Protein 9FMS (pdb70)

Solvent-accessible surface area: 52598 Å² total; per-residue (Å²): 222,48,16,65,69,18,8,140,7,3,16,171,35,0,20,52,2,0,6,31,17,65,94,87,168,73,180,124,168,59,61,72,18,114,30,84,13,72,6,62,24,66,3,20,2,0,0,0,17,0,22,12,0,2,79,38,13,4,85,36,139,77,204,100,72,30,160,82,49,47,78,5,1,73,34,3,23,98,8,3,48,35,0,5,56,4,1,9,5,57,78,1,0,5,0,0,0,38,3,6,2,1,6,6,11,4,32,47,20,3,20,125,39,6,61,41,10,59,82,40,83,115,94,40,121,54,68,97,156,147,87,140,127,113,125,154,70,65,40,36,4,10,6,4,11,15,1,58,4,6,67,79,1,8,43,0,2,48,10,11,0,2,62,34,6,21,70,24,76,18,2,125,90,5,0,0,3,2,8,8,6,56,18,19,0,14,0,14,13,22,2,6,46,6,3,13,11,7,12,21,8,34,39,13,70,31,25,3,9,2,0,2,0,0,77,62,25,14,2,3,0,1,0,0,4,7,3,6,11,11,3,6,0,0,5,25,8,14,9,25,51,50,103,147,225,216,133,55,100,129,36,54,4,1,6,0,9,0,33,4,0,20,42,7,0,50,4,8,0,109,9,94,76,27,100,41,84,43,28,37,17,46,0,0,2,0,2,0,5,0,0,9,9,2,6,30,57,13,10,33,86,2,36,0,1,57,60,42,17,65,0,0,40,39,0,5,50,1,0,51,85,5,0,47,169,17,176,71,11,0,3,48,18,3,72,23,57,14,70,7,0,25,52,3,1,92,83,0,8,92,91,0,22,80,21,4,104,72,56,64,89,112,110,54,150,145,126,117,90,190,145,90,68,171,65,28,111,43,37,15,16,119,122,0,83,19,80,68,117,47,35,58,111,56,6,0,49,29,26,44,161,33,94,99,171,84,12,90,136,31,22,118,59,0,5,96,18,2,0,38,0,6,12,0,3,6,33,2,5,8,40,10,9,16,7,26,59,36,49,12,59,53,51,15,2,0,0,1,62,3,1,81,56,5,42,149,39,81,49,173,52,136,134,25,100,12,17,54,9,4,0,4,0,0,2,2,0,10,33,66,1,5,106,9,3,20,171,46,0,89,47,13,5,74,95,119,132,13,118,0,72,72,6,11,40,155,81,4,21,12,0,20,30,47,116,59,193,52,195,85,2,51,8,36,11,57,64,4,77,34,107,90,0,22,98,8,0,116,63,27,44,97,131,8,63,114,78,56,111,54,102,12,120,108,8,131,51,22,7,0,1,1,7,109,12,71,3,43,108,95,2,17,125,120,0,32,75,49,162,99,169,68,98,118,66,85,6,115,3,56,8,139,129,18,7,1,3,0,22,0,34,54,10,98,98,63,17,124,52,142,31,130,28,95,22,60,7,156,38,79,47,96,60,23,112,3,4,76,70,1,0,26,0,8,2,144,54,36,91,69,77,38,152,30,16,3,15,33,19,19,12,31,19,64,10,83,105,40,19,71,63,172,27,60,67,38,24,73,133,132,150,199,275,100,97,16,15,94,44,2,135,150,18,121,11,53,34,9,64,120,60,165,58,11,12,123,60,42,95,10,0,2,90,1,50,77,104,74,56,161,122,128,134,152,108,52,14,83,71,101,144,32,87,78,110,243,37,42,76,22,92,9,98,4,122,86,91,24,107,30,49,15,0,51,85,6,126,25,39,17,46,2,0,18,29,109,103,41,107,24,55,58,78,53,47,89,29,3,48,34,6,8,2,21,26,44,34,8,80,62,150,27,62,0,30,56,24,44,167,106,45,98,38,46,49,140,120,14,172,42,33,15,18,2,95,0,0,0,42,2,0,22,37,16,3,151,152,141,57,57,82,21,83,8,45,3,1,7,39,20,36,4,6,45,39,11,0,1,6,8,72,24,58,54,86,177,8,93,41,28,61,3,9,2,3,4,10,13,9,2,1,5,17,30,39,43,96,82,125,176,76,171,98,129,77,91,86,25,59,79,0,1,7,56,6,1,53,23,7,0,8,5,49,78,22,13,34,111,4,74,31,127,58,28,93,121,13,70,157,122,94,5,43,34,1,61,17,3,7,0,0,0,47,8,0,0,30,111,0,38,4,0,1,1,1,79,8,19,0,1,13,68,23,40,46,133,89,167,69,3,13,127,17,1,0,13,1,50,68,12,90,47,4,73,86,118,58,24,2,71,124,11,1,133,100,0,15,85,2,3,2,32,0,12,2,1,17,3,42,86,0,1,6,0,1,8,39,115,155,41,35,3,68,2,1,15,33,3,44,11,151,60,0,5,70,30,0,52,113,53,13,91,156,17,1,54,15,2,16,38,1,3,49,0,5,1,18,2,6,46,79,14,48,110,36,135,17,138,76,70,85,68,29,102,88,148,36,41,11,9,26,5,67,13,83,117,96,67,17,49,12,81,44,21,96,95,138,90,161,95,11,48,69,4,69,64,91,139,50,6,4,26,36,157,2,53,172,25,5,36,138,194

GO terms:
  GO:0005634 nucleus (C, IDA)
  GO:0005829 cytosol (C, IDA)
  GO:0030234 enzyme regulator activity (F, IDA)
  GO:0034353 mRNA 5'-diphosphatase activity (F, IDA)
  GO:0031087 deadenylation-independent decapping of nuclear-transcribed mRNA (P, IDA)
  GO:1990174 phosphodiesterase decapping endonuclease activity (F, IDA)
  GO:0000448 cleavage in ITS2 between 5.8S rRNA and LSU-rRNA of tricistronic rRNA transcript (SSU-rRNA, 5.8S rRNA, LSU-rRNA) (P, IDA)
  GO:0000956 nuclear-transcribed mRNA catabolic process (P, IMP)
  GO:0030846 termination of RNA polymerase II transcription, poly(A)-coupled (P, IMP)
  GO:0110155 NAD-cap decapping (P, IMP)
  GO:0071035 nuclear polyadenylation-dependent rRNA catabolic process (P, IMP)
  GO:1990174 phosphodiesterase decapping endonuclease activity (F, IMP)
  GO:0000463 maturation of LSU-rRNA from tricistronic rRNA transcript (SSU-rRNA, 5.8S rRNA, LSU-rRNA) (P, IMP)
  GO:0000466 maturation of 5.8S rRNA from tricistronic rRNA transcript (SSU-rRNA, 5.8S rRNA, LSU-rRNA) (P, IMP)
  GO:0005634 nucleus (C, IPI)
  GO:0005515 protein binding (F, IPI)
  GO:1904595 positive regulation of termination of RNA polymerase II transcription (P, IDA)

Organism: Saccharomyces cerevisiae (strain ATCC 204508 / S288c) (NCBI:txid559292)

Radius of gyration: 35.89 Å; Cα contacts (8 Å, |Δi|>4): 1862; chains: 3; bounding box: 62×68×124 Å

Foldseek 3Di:
DAFPVVVVLCCFQPVQLKFWFDADPPPPDDQPLPDAAPQFDAAQEEEEQLVQQLVCQQPPPDPDGDQDLLVSLVSSLVVVVVVCNRHSHQFEYEYAAAAFFFPLQLVLLQQVQLLVLVVQVVVVVVCVVVPVPPVGRDRPLQRAALFPSLVQNLQSVVQSVCVCLQPRPSCQQYKYWYHGRLAHDRSLLVVLVQLLLQVQFPQADLFRAYEYEHDDPLVLLLQLLSLNLQYKYKAFDSNVVNVVCDDPVPGIIMIRRNNQVLVLCVLQQDAPDAPDDDDSLLSSLLLSLQLPQQDHSRADHAPLSPDSSVSSVVLSVLCSVLRSVDPDRQDFLLAGQLVSVLSSLQVVLVCRQVSLLVVVVVVVVVVVVVVPDFFDEDAQVVQQSSNDPPSQQVVCCSQPVDDSVCSVVVLVVQLVLSVLVSSQVSCCSRPNGQESHDGRQDQDHHHSNSRDDCSPPDHHGHHDDRAFRVLSSLSRHALSPCVSDDPVCNCLCDPPVHQRVLQHDSGFYWYDYPPPPDPDTGTPGHDDPSVSSCVRVVVCVVVDDPVSVVSGDRCQFTKMKHFVHLCVVVCCVDAAVHPDPDFPDKDFDHCNRRRRTWIWTADPVDDHQQDWADHPHDPDDDRSSVSVGMDMTGTGRDDRPDRRGSDSDPQDARFDRDDDPCSSVCSNVVDDHDPSSPVSNPRRGHGTGDDRDRDDQDPPDDVSVVVVVVVD/DPDDDDDDDDPPD/DDFWDKDFLQDFFDFQDKFDKFFLFWWWAALVRDIGTNDPLFAWEFADDQVNLVDFQFLLPQVVQEAASLLVDPFNFACANVLVNQLVSCVVVVDHDPAAEEEALVVLLLSLCLSPDDCVRSVWFKKKWKALLHIYIITDDPPPCVDDVVVSSLVSSQQLVLQLGIGSDDPVPDDPVSNVCSSVDHGYPDTFMWTWMWMGIDPGTYIHIYTFRHFYPDDDPPGGSQARTEAEDGEEADDDPVSVVVVLVVLLSVLSSCVRRRRFKYKYFYADPRGTGNDIDMDTSVCSLVVCCVSPVVSSVVSRRSSRHSNVVRVCVVVSDDDSPRQSPDAMWMKMWTDDDSMIIMDTDDPVDPVPCDVRPHDNHDHPVSSVSRNVD

Sequence (1102 aa):
MGVPSFFRWLSRKYPKIISPVLEEQPQVILPLDYSASNPNGELDNLYLDMNGIVHPCSHPENKPPPETEDEMLLAVFEYTNRVLNMARPRKVLVMAVDGVAPRAKMNQQRARRFRSARDAQIENEAREEIMVRNKKTWDSNAITPGTPFMDKLAAALRYWTAFKLATDPGWKNLQVIISDATVPGEGEHKIMNFIRSQRADPEYNPNTTHCIYGLDADLIFLGLATHEPHFKILREDVFAQDNRKKQNSEQPFLWLHINVLREYLSAELWVPGLPFTFDLERAIDDWVFMCFFCGNDFLPHLPCLDVRENSIDILLDIWKVVLPKLKTYMTCDGVLNLPSVETLLQHLGSREGDIFKTRHIQEARKKEAFEGPKNGVFDTDEFVKLFEPGYHERYYTAKFHVTPQDIEQLRKDMVKCYIEGVAWVLMYYYQGCASWNWFYPYHYAPLATDFHGFSHLEIKFEEGTPFLPYEQLMSVLPAASGHALPKIFRSLMSEPDSEIIDFYPEEFPIDMNGKKMSWQGIALLPFIDQDRLLTAVRAQYPLLSDAERARNIRGEPVLLISNKNANYERFSKKLYSKENNNNNVVVKFQHFKSGLSGIVSKDVEGFELNGKIVCPIQGGSLPNLSTTLILKMSYRLIPLPSRNKSIILNGFIPSEPVLTAYDLDSIMYKYNRWNFGNDLKQNIVPVGPKGITQYKPRTGGYRAFFYFAELSDNIIPTYEVGDGDMGVSANLFVKQRGSTTALKQPKEIGFYSRTKDEEYLISDDTNLNYYYLPDAELDRKLDLSSGFQKFKDYYKDFEDRCSLRGLLETIESSERHKGKKINADIITFRGIARKLISCAFDSPSFNTVDLRIVSFNGQLFIKEVPEAVNGRNINQDLNVFTGYKFETLATLSNPLQYTPREVIEKRTKRIVSHGDEYISVVRTGVGNCKLILGAEVDCIFDFKENGRDNLKHYAELKCTQQVANISDTHKFERKLFRTWLQCFLVGIPRIIYGFKDDHYVLKTVEEFSTEEVPVLLKNNNPQVGSACLEAIKWYGLLTEWLLKMIPRDEDPHSQIRAFKLVFENNHLRLSEIEESDEEYSGLIDGEHILSNGFKEWRKSLK

Nearest PDB structures (foldseek):
  9fms-assembly1_B  TM=1.001E+00  e=0.000E+00  Saccharomyces cerevisiae
  8q6v-assembly1_B  TM=9.921E-01  e=0.000E+00  Saccharomyces cerevisiae
  8k5p-assembly1_M  TM=9.626E-01  e=5.461E-98  Saccharomyces cerevisiae S288C
  8jch-assembly1_M  TM=9.577E-01  e=5.580E-97  Saccharomyces cerevisiae S288C
  9exs-assembly1_B  TM=9.492E-01  e=3.333E-67  Thermochaetoides thermophila

InterPro domains:
  IPR013961 RAI1-like [PF08652] (19-363)
  IPR039039 RAI1-like family [PTHR12395] (17-382)

B-factor: mean 81.64, std 23.79, range [4.94, 100.0]

Secondary structure (DSSP, 8-state):
---EEEEETT---S--EEEEEEEEEEEEE-TTS-EEET--TT-EEE---GGGGTS--BTTTTGGG-EEGGGG-SSTT--HHHHHHHHHHHHTTTS----SEEEEHHHHHHHHGGGTS-HHHHT---EEEEESSSEEEEEPP------THHHHHHHHHHHHHHHHTEESS-GGGS-HHHHHGGGTSPPEES--EEEEEEEEETTEEEEEEEE--EESS---TTS--GGGEEEEE------SHHHHHHHHHHHHHHHHHHHTTT--EEEEEEE-STTBEEEEEEEETTHHHHHHHHH-HHHHTHHHHHHHHHHHHHHHHHHT-------TTSPP-EEEEEEETTEEEEEE--TTSTTHHHHHHSTTTS-HHHHHHHHT-/----HHHHHHHHH-GGGEEE-----------GGGSPPSSSS-EEEEEEETHHHHHHHHS-SSSPPPSSHHHHHHHHHHHHHHHHHHH-EEEEEEEE---PPPHHHHHHHHHHHHHHHHHHHHHHHHHHHH--TT-PPP-GGGSSTTSTTHHHHHHHHHHHHHHHHHH-GGGTT-EEEEE-TTSSS-HHHHHHHHHHHHTTSTT--TT--EEEE-S-TTHHHHHHHTT-SSEEEEEE-TTHHHHT---GGG--EEEEEHHHHHHHHHHHT--TT-SSPP-HHHHHHHHHHHHHHTS-SSSPPPTT--SHHHHHHHHHHHHHHHGGGSSS-SEETTEE-HHHHHHHHHHHHHHHHHHHHHHHHHHHHHHHHH---SSSEE-SGGGT-TTSTTHHHHHHHHHH---TTSHHHHHHHHHHHHHHHHHHHHHHHHH--S-SS-----SSPPPGGG--S-TT-------PPPPPHHHHHHTT--GGGGGGS-HHHHHHHH-TT-TTGGG--S---EE--TT--SS--EE-PPPP-HHHHHHHHHTTGGGS-HHHHTTSS----EEEEESS-TTHHHHHHHHTS-SSSS----EEE-TTTTS--EEEEE-SS---TT-----SSSS------GGGT-EEEEEEPPPPSS---SSPPTT---------HHHHHHHHTT-----HHHHGGG-----S--SS-SS---SSSHHHHHHHHHH-/-----EEE-----

Structure (mmCIF, N/CA/C/O backbone):
data_9FMS
#
_entry.id   9FMS
#
loop_
_entity.id
_entity.type
_entity.pdbx_description
1 polymer "5'-3' exoribonuclease 2"
2 polymer 'Regulator of Ty1 transposition protein 103'
3 polymer 'Decapping nuclease RAI1'
4 non-polymer 'MAGNESIUM ION'
#
loop_
_atom_site.group_PDB
_atom_site.id
_atom_site.type_symbol
_atom_site.label_atom_id
_atom_site.label_alt_id
_atom_site.label_comp_id
_atom_site.label_asym_id
_atom_site.label_entity_id
_atom_site.label_seq_id
_atom_site.pdbx_PDB_ins_code
_atom_site.Cartn_x
_atom_site.Cartn_y
_atom_site.Cartn_z
_atom_site.occupancy
_atom_site.B_iso_or_equiv
_atom_site.auth_seq_id
_atom_site.auth_comp_id
_atom_site.auth_asym_id
_atom_site.auth_atom_id
_atom_site.pdbx_PDB_model_num
ATOM 1 N N . MET A 1 1 ? 204.061 183.250 225.129 1.00 50.00 1 MET B N 1
ATOM 2 C CA . MET A 1 1 ? 202.972 182.416 224.573 1.00 50.00 1 MET B CA 1
ATOM 3 C C . MET A 1 1 ? 203.451 181.656 223.344 1.00 50.00 1 MET B C 1
ATOM 4 O O . MET A 1 1 ? 204.317 182.135 222.613 1.00 50.00 1 MET B O 1
ATOM 20 N N . GLY A 1 2 ? 202.893 180.467 223.104 1.00 50.00 2 GLY B N 1
ATOM 21 C CA . GLY A 1 2 ? 203.139 179.666 221.899 1.00 50.00 2 GLY B CA 1
ATOM 22 C C . GLY A 1 2 ? 202.332 180.109 220.671 1.00 50.00 2 GLY B C 1
ATOM 23 O O . GLY A 1 2 ? 201.513 181.026 220.738 1.00 50.00 2 GLY B O 1
ATOM 27 N N . VAL A 1 3 ? 202.536 179.430 219.541 1.00 50.00 3 VAL B N 1
ATOM 28 C CA . VAL A 1 3 ? 201.786 179.644 218.289 1.00 50.00 3 VAL B CA 1
ATOM 29 C C . VAL A 1 3 ? 200.295 179.316 218.498 1.00 50.00 3 VAL B C 1
ATOM 30 O O . VAL A 1 3 ? 200.002 178.281 219.100 1.00 50.00 3 VAL B O 1
ATOM 43 N N . PRO A 1 4 ? 199.337 180.132 218.018 1.00 4.94 4 PRO B N 1
ATOM 44 C CA . PRO A 1 4 ? 197.914 179.801 218.078 1.00 4.94 4 PRO B CA 1
ATOM 45 C C . PRO A 1 4 ? 197.608 178.447 217.436 1.00 4.94 4 PRO B C 1
ATOM 46 O O . PRO A 1 4 ? 198.162 178.119 216.385 1.00 4.94 4 PRO B O 1
ATOM 57 N N . SER A 1 5 ? 196.702 177.658 218.005 1.00 100.00 5 SER B N 1
ATOM 58 C CA . SER A 1 5 ? 196.451 176.294 217.520 1.00 100.00 5 SER B CA 1
ATOM 59 C C . SER A 1 5 ? 195.959 176.263 216.067 1.00 100.00 5 SER B C 1
ATOM 60 O O . SER A 1 5 ? 196.307 175.357 215.317 1.00 100.00 5 SER B O 1
ATOM 68 N N . PHE A 1 6 ? 195.265 177.309 215.615 1.00 100.00 6 PHE B N 1
ATOM 69 C CA . PHE A 1 6 ? 194.870 177.463 214.218 1.00 100.00 6 PHE B CA 1
ATOM 70 C C . PHE A 1 6 ? 196.061 177.566 213.257 1.00 100.00 6 PHE B C 1
ATOM 71 O O . PHE A 1 6 ? 196.059 176.963 212.189 1.00 100.00 6 PHE B O 1
ATOM 88 N N . PHE A 1 7 ? 197.126 178.260 213.639 1.00 100.00 7 PHE B N 1
ATOM 89 C CA . PHE A 1 7 ? 198.326 178.341 212.820 1.00 100.00 7 PHE B CA 1
ATOM 90 C C . PHE A 1 7 ? 199.162 177.084 212.893 1.00 100.00 7 PHE B C 1
ATOM 91 O O . PHE A 1 7 ? 199.719 176.698 211.877 1.00 100.00 7 PHE B O 1
ATOM 108 N N . ARG A 1 8 ? 199.189 176.376 214.019 1.00 100.00 8 ARG B N 1
ATOM 109 C CA . ARG A 1 8 ? 199.753 175.018 214.053 1.00 100.00 8 ARG B CA 1
ATOM 110 C C . ARG A 1 8 ? 199.013 174.068 213.119 1.00 100.00 8 ARG B C 1
ATOM 111 O O . ARG A 1 8 ? 199.643 173.218 212.501 1.00 100.00 8 ARG B O 1
ATOM 132 N N . TRP A 1 9 ? 197.702 174.215 212.961 1.00 100.00 9 TRP B N 1
ATOM 133 C CA . TRP A 1 9 ? 196.934 173.430 211.998 1.00 100.00 9 TRP B CA 1
ATOM 134 C C . TRP A 1 9 ? 197.297 173.778 210.549 1.00 100.00 9 TRP B C 1
ATOM 135 O O . TRP A 1 9 ? 197.587 172.871 209.778 1.00 100.00 9 TRP B O 1
ATOM 156 N N . LEU A 1 10 ? 197.405 175.055 210.176 1.00 100.00 10 LEU B N 1
ATOM 157 C CA . LEU A 1 10 ? 197.865 175.424 208.831 1.00 100.00 10 LEU B CA 1
ATOM 158 C C . LEU A 1 10 ? 199.289 174.955 208.525 1.00 100.00 10 LEU B C 1
ATOM 159 O O . LEU A 1 10 ? 199.503 174.344 207.487 1.00 100.00 10 LEU B O 1
ATOM 175 N N . SER A 1 11 ? 200.275 175.195 209.388 1.00 100.00 11 SER B N 1
ATOM 176 C CA . SER A 1 11 ? 201.651 174.787 209.090 1.00 100.00 11 SER B CA 1
ATOM 177 C C . SER A 1 11 ? 201.808 173.268 209.042 1.00 100.00 11 SER B C 1
ATOM 178 O O . SER A 1 11 ? 202.639 172.763 208.292 1.00 100.00 11 SER B O 1
ATOM 186 N N . ARG A 1 12 ? 200.999 172.510 209.790 1.00 100.00 12 ARG B N 1
ATOM 187 C CA . ARG A 1 12 ? 200.982 171.047 209.711 1.00 100.00 12 ARG B CA 1
ATOM 188 C C . ARG A 1 12 ? 200.301 170.557 208.436 1.00 100.00 12 ARG B C 1
ATOM 189 O O . ARG A 1 12 ? 200.813 169.661 207.773 1.00 100.00 12 ARG B O 1
ATOM 210 N N . LYS A 1 13 ? 199.139 171.109 208.101 1.00 100.00 13 LYS B N 1
ATOM 211 C CA . LYS A 1 13 ? 198.255 170.562 207.064 1.00 100.00 13 LYS B CA 1
ATOM 212 C C . LYS A 1 13 ? 198.548 171.086 205.656 1.00 100.00 13 LYS B C 1
ATOM 213 O O . LYS A 1 13 ? 198.410 170.343 204.694 1.00 100.00 13 LYS B O 1
ATOM 232 N N . TYR A 1 14 ? 198.986 172.334 205.528 1.00 100.00 14 TYR B N 1
ATOM 233 C CA . TYR A 1 14 ? 199.148 173.047 204.260 1.00 100.00 14 TYR B CA 1
ATOM 234 C C . TYR A 1 14 ? 200.439 173.894 204.213 1.00 100.00 14 TYR B C 1
ATOM 235 O O . TYR A 1 14 ? 200.383 175.107 204.010 1.00 100.00 14 TYR B O 1
ATOM 253 N N . PRO A 1 15 ? 201.634 173.306 204.380 1.00 100.00 15 PRO B N 1
ATOM 254 C CA . PRO A 1 15 ? 202.844 174.070 204.655 1.00 100.00 15 PRO B CA 1
ATOM 255 C C . PRO A 1 15 ? 203.241 175.047 203.543 1.00 100.00 15 PRO B C 1
ATOM 256 O O . PRO A 1 15 ? 203.809 176.094 203.837 1.00 100.00 15 PRO B O 1
ATOM 267 N N . LYS A 1 16 ? 202.938 174.760 202.278 1.00 100.00 16 LYS B N 1
ATOM 268 C CA . LYS A 1 16 ? 203.354 175.592 201.139 1.00 100.00 16 LYS B CA 1
ATOM 269 C C . LYS A 1 16 ? 202.476 176.819 200.883 1.00 100.00 16 LYS B C 1
ATOM 270 O O . LYS A 1 16 ? 202.777 177.594 199.984 1.00 100.00 16 LYS B O 1
ATOM 289 N N . ILE A 1 17 ? 201.424 177.053 201.663 1.00 100.00 17 ILE B N 1
ATOM 290 C CA . ILE A 1 17 ? 200.642 178.300 201.594 1.00 100.00 17 ILE B CA 1
ATOM 291 C C . ILE A 1 17 ? 201.464 179.504 202.054 1.00 100.00 17 ILE B C 1
ATOM 292 O O . ILE A 1 17 ? 201.236 180.621 201.603 1.00 100.00 17 ILE B O 1
ATOM 308 N N . ILE A 1 18 ? 202.393 179.295 202.980 1.00 100.00 18 ILE B N 1
ATOM 309 C CA . ILE A 1 18 ? 202.994 180.350 203.790 1.00 100.00 18 ILE B CA 1
ATOM 310 C C . ILE A 1 18 ? 204.390 180.682 203.250 1.00 100.00 18 ILE B C 1
ATOM 311 O O . ILE A 1 18 ? 205.162 179.773 202.962 1.00 100.00 18 ILE B O 1
ATOM 327 N N . SER A 1 19 ? 204.749 181.958 203.121 1.00 100.00 19 SER B N 1
ATOM 328 C CA . SER A 1 19 ? 206.121 182.354 202.756 1.00 100.00 19 SER B CA 1
ATOM 329 C C . SER A 1 19 ? 206.516 183.695 203.362 1.00 100.00 19 SER B C 1
ATOM 330 O O . SER A 1 19 ? 205.636 184.476 203.707 1.00 100.00 19 SER B O 1
ATOM 338 N N . PRO A 1 20 ? 207.813 183.972 203.569 1.00 100.00 20 PRO B N 1
ATOM 339 C CA . PRO A 1 20 ? 208.257 185.171 204.253 1.00 100.00 20 PRO B CA 1
ATOM 340 C C . PRO A 1 20 ? 208.029 186.414 203.428 1.00 100.00 20 PRO B C 1
ATOM 341 O O . PRO A 1 20 ? 208.107 186.369 202.206 1.00 100.00 20 PRO B O 1
ATOM 352 N N . VAL A 1 21 ? 207.840 187.549 204.088 1.00 50.00 21 VAL B N 1
ATOM 353 C CA . VAL A 1 21 ? 207.916 188.859 203.439 1.00 50.00 21 VAL B CA 1
ATOM 354 C C . VAL A 1 21 ? 209.381 189.248 203.287 1.00 50.00 21 VAL B C 1
ATOM 355 O O . VAL A 1 21 ? 210.188 188.998 204.179 1.00 50.00 21 VAL B O 1
ATOM 368 N N . LEU A 1 22 ? 209.739 189.859 202.162 1.00 50.00 22 LEU B N 1
ATOM 369 C CA . LEU A 1 22 ? 211.076 190.365 201.876 1.00 50.00 22 LEU B CA 1
ATOM 370 C C . LEU A 1 22 ? 211.074 191.886 201.996 1.00 50.00 22 LEU B C 1
ATOM 371 O O . LEU A 1 22 ? 210.172 192.543 201.482 1.00 50.00 22 LEU B O 1
ATOM 387 N N . GLU A 1 23 ? 212.083 192.454 202.642 1.00 50.00 23 GLU B N 1
ATOM 388 C CA . GLU A 1 23 ? 212.216 193.902 202.858 1.00 50.00 23 GLU B CA 1
ATOM 389 C C . GLU A 1 23 ? 213.596 194.392 202.409 1.00 50.00 23 GLU B C 1
ATOM 390 O O . GLU A 1 23 ? 214.566 193.639 202.430 1.00 50.00 23 GLU B O 1
ATOM 402 N N . GLU A 1 24 ? 213.697 195.649 201.975 1.00 50.00 24 GLU B N 1
ATOM 403 C CA . GLU A 1 24 ? 214.921 196.159 201.341 1.00 50.00 24 GLU B CA 1
ATOM 404 C C . GLU A 1 24 ? 215.931 196.817 202.297 1.00 50.00 24 GLU B C 1
ATOM 405 O O . GLU A 1 24 ? 217.114 196.860 201.968 1.00 50.00 24 GLU B O 1
ATOM 417 N N . GLN A 1 25 ? 215.500 197.301 203.471 1.00 50.00 25 GLN B N 1
ATOM 418 C CA . GLN A 1 25 ? 216.353 197.817 204.559 1.00 50.00 25 GLN B CA 1
ATOM 419 C C . GLN A 1 25 ? 217.484 198.769 204.081 1.00 50.00 25 GLN B C 1
ATOM 420 O O . GLN A 1 25 ? 218.663 198.408 204.088 1.00 50.00 25 GLN B O 1
ATOM 434 N N . PRO A 1 26 ? 217.145 199.984 203.612 1.00 50.00 26 PRO B N 1
ATOM 435 C CA . PRO A 1 26 ? 217.990 200.767 202.700 1.00 50.00 26 PRO B CA 1
ATOM 436 C C . PRO A 1 26 ? 219.177 201.507 203.338 1.00 50.00 26 PRO B C 1
ATOM 437 O O . PRO A 1 26 ? 220.067 201.967 202.623 1.00 50.00 26 PRO B O 1
ATOM 448 N N . GLN A 1 27 ? 219.215 201.645 204.666 1.00 50.00 27 GLN B N 1
ATOM 449 C CA . GLN A 1 27 ? 220.172 202.503 205.387 1.00 50.00 27 GLN B CA 1
ATOM 450 C C . GLN A 1 27 ? 221.630 201.979 205.379 1.00 50.00 27 GLN B C 1
ATOM 451 O O . GLN A 1 27 ? 222.542 202.633 205.888 1.00 50.00 27 GLN B O 1
ATOM 465 N N . VAL A 1 32 ? 219.384 207.620 204.029 1.00 50.00 32 VAL B N 1
ATOM 466 C CA . VAL A 1 32 ? 218.423 208.030 202.986 1.00 50.00 32 VAL B CA 1
ATOM 467 C C . VAL A 1 32 ? 216.971 207.783 203.399 1.00 50.00 32 VAL B C 1
ATOM 468 O O . VAL A 1 32 ? 216.630 206.727 203.929 1.00 50.00 32 VAL B O 1
ATOM 481 N N . ILE A 1 33 ? 216.086 208.747 203.120 1.00 50.00 33 ILE B N 1
ATOM 482 C CA . ILE A 1 33 ? 214.636 208.594 203.283 1.00 50.00 33 ILE B CA 1
ATOM 483 C C . ILE A 1 33 ? 214.088 207.955 202.007 1.00 50.00 33 ILE B C 1
ATOM 484 O O . ILE A 1 33 ? 214.077 208.601 200.964 1.00 50.00 33 ILE B O 1
ATOM 500 N N . LEU A 1 34 ? 213.647 206.698 202.095 1.00 50.00 34 LEU B N 1
ATOM 501 C CA . LEU A 1 34 ? 213.267 205.835 200.970 1.00 50.00 34 LEU B CA 1
ATOM 502 C C . LEU A 1 34 ? 212.200 206.462 200.058 1.00 50.00 34 LEU B C 1
ATOM 503 O O . LEU A 1 34 ? 211.024 206.482 200.432 1.00 50.00 34 LEU B O 1
ATOM 519 N N . PRO A 1 35 ? 212.548 206.910 198.842 1.00 50.00 35 PRO B N 1
ATOM 520 C CA . PRO A 1 35 ? 211.556 207.375 197.876 1.00 50.00 35 PRO B CA 1
ATOM 521 C C . PRO A 1 35 ? 210.767 206.223 197.232 1.00 50.00 35 PRO B C 1
ATOM 522 O O . PRO A 1 35 ? 209.674 206.427 196.707 1.00 50.00 35 PRO B O 1
ATOM 533 N N . LEU A 1 36 ? 211.325 205.010 197.197 1.00 50.00 36 LEU B N 1
ATOM 534 C CA . LEU A 1 36 ? 211.014 204.043 196.148 1.00 50.00 36 LEU B CA 1
ATOM 535 C C . LEU A 1 36 ? 209.769 203.166 196.358 1.00 50.00 36 LEU B C 1
ATOM 536 O O . LEU A 1 36 ? 209.837 201.954 196.184 1.00 50.00 36 LEU B O 1
ATOM 552 N N . ASP A 1 37 ? 208.593 203.752 196.569 1.00 50.00 37 ASP B N 1
ATOM 553 C CA . ASP A 1 37 ? 207.333 203.050 196.290 1.00 50.00 37 ASP B CA 1
ATOM 554 C C . ASP A 1 37 ? 207.317 202.624 194.814 1.00 50.00 37 ASP B C 1
ATOM 555 O O . ASP A 1 37 ? 206.764 201.593 194.459 1.00 50.00 37 ASP B O 1
ATOM 564 N N . TYR A 1 38 ? 208.005 203.358 193.936 1.00 50.00 38 TYR B N 1
ATOM 565 C CA . TYR A 1 38 ? 208.029 203.124 192.493 1.00 50.00 38 TYR B CA 1
ATOM 566 C C . TYR A 1 38 ? 209.019 202.065 191.986 1.00 50.00 38 TYR B C 1
ATOM 567 O O . TYR A 1 38 ? 209.009 201.755 190.801 1.00 50.00 38 TYR B O 1
ATOM 585 N N . SER A 1 39 ? 209.857 201.464 192.828 1.00 50.00 39 SER B N 1
ATOM 586 C CA . SER A 1 39 ? 210.728 200.351 192.416 1.00 50.00 39 SER B CA 1
ATOM 587 C C . SER A 1 39 ? 210.015 198.997 192.438 1.00 50.00 39 SER B C 1
ATOM 588 O O . SER A 1 39 ? 209.003 198.827 193.108 1.00 50.00 39 SER B O 1
ATOM 596 N N . ALA A 1 40 ? 210.538 198.007 191.718 1.00 50.00 40 ALA B N 1
ATOM 597 C CA . ALA A 1 40 ? 209.949 196.669 191.636 1.00 50.00 40 ALA B CA 1
ATOM 598 C C . ALA A 1 40 ? 209.835 195.985 193.008 1.00 50.00 40 ALA B C 1
ATOM 599 O O . ALA A 1 40 ? 210.810 195.941 193.754 1.00 50.00 40 ALA B O 1
ATOM 606 N N . SER A 1 41 ? 208.669 195.429 193.346 1.00 50.00 41 SER B N 1
ATOM 607 C CA . SER A 1 41 ? 208.436 194.814 194.655 1.00 50.00 41 SER B CA 1
ATOM 608 C C . SER A 1 41 ? 209.328 193.607 194.860 1.00 50.00 41 SER B C 1
ATOM 609 O O . SER A 1 41 ? 209.240 192.646 194.105 1.00 50.00 41 SER B O 1
ATOM 617 N N . ASN A 1 42 ? 210.162 193.603 195.894 1.00 50.00 42 ASN B N 1
ATOM 618 C CA . ASN A 1 42 ? 210.938 192.417 196.202 1.00 50.00 42 ASN B CA 1
ATOM 619 C C . ASN A 1 42 ? 210.043 191.203 196.529 1.00 50.00 42 ASN B C 1
ATOM 620 O O . ASN A 1 42 ? 210.226 190.168 195.888 1.00 50.00 42 ASN B O 1
ATOM 631 N N . PRO A 1 43 ? 209.054 191.279 197.460 1.00 50.00 43 PRO B N 1
ATOM 632 C CA . PRO A 1 43 ? 208.203 190.140 197.761 1.00 50.00 43 PRO B CA 1
ATOM 633 C C . PRO A 1 43 ? 207.339 189.900 196.536 1.00 50.00 43 PRO B C 1
ATOM 634 O O . PRO A 1 43 ? 206.615 190.792 196.123 1.00 50.00 43 PRO B O 1
ATOM 645 N N . ASN A 1 44 ? 207.502 188.729 195.929 1.00 50.00 44 ASN B N 1
ATOM 646 C CA . ASN A 1 44 ? 207.295 188.527 194.501 1.00 50.00 44 ASN B CA 1
ATOM 647 C C . ASN A 1 44 ? 206.050 189.220 193.936 1.00 50.00 44 ASN B C 1
ATOM 648 O O . ASN A 1 44 ? 204.958 189.148 194.494 1.00 50.00 44 ASN B O 1
ATOM 659 N N . GLY A 1 45 ? 206.233 189.820 192.767 1.00 50.00 45 GLY B N 1
ATOM 660 C CA . GLY A 1 45 ? 205.177 190.412 191.968 1.00 50.00 45 GLY B CA 1
ATOM 661 C C . GLY A 1 45 ? 204.582 191.670 192.569 1.00 50.00 45 GLY B C 1
ATOM 662 O O . GLY A 1 45 ? 204.776 191.996 193.730 1.00 50.00 45 GLY B O 1
ATOM 666 N N . GLU A 1 46 ? 203.861 192.410 191.744 1.00 50.00 46 GLU B N 1
ATOM 667 C CA . GLU A 1 46 ? 203.202 193.644 192.131 1.00 50.00 46 GLU B CA 1
ATOM 668 C C . GLU A 1 46 ? 201.784 193.382 192.646 1.00 50.00 46 GLU B C 1
ATOM 669 O O . GLU A 1 46 ? 201.133 192.430 192.226 1.00 50.00 46 GLU B O 1
ATOM 681 N N . LEU A 1 47 ? 201.259 194.253 193.498 1.00 50.00 47 LEU B N 1
ATOM 682 C CA . LEU A 1 47 ? 199.853 194.257 193.865 1.00 50.00 47 LEU B CA 1
ATOM 683 C C . LEU A 1 47 ? 199.150 195.297 193.049 1.00 50.00 47 LEU B C 1
ATOM 684 O O . LEU A 1 47 ? 199.590 196.430 193.023 1.00 50.00 47 LEU B O 1
ATOM 700 N N . ASP A 1 48 ? 198.019 194.983 192.459 1.00 50.00 48 ASP B N 1
ATOM 701 C CA . ASP A 1 48 ? 197.136 196.036 192.007 1.00 50.00 48 ASP B CA 1
ATOM 702 C C . ASP A 1 48 ? 196.417 196.661 193.196 1.00 50.00 48 ASP B C 1
ATOM 703 O O . ASP A 1 48 ? 196.486 197.876 193.369 1.00 50.00 48 ASP B O 1
ATOM 712 N N . ASN A 1 49 ? 195.805 195.850 194.054 1.00 50.00 49 ASN B N 1
ATOM 713 C CA . ASN A 1 49 ? 194.909 196.316 195.107 1.00 50.00 49 ASN B CA 1
ATOM 714 C C . ASN A 1 49 ? 195.397 195.888 196.493 1.00 50.00 49 ASN B C 1
ATOM 715 O O . ASN A 1 49 ? 195.800 194.747 196.667 1.00 50.00 49 ASN B O 1
ATOM 726 N N . LEU A 1 50 ? 195.281 196.749 197.503 1.00 50.00 50 LEU B N 1
ATOM 727 C CA . LEU A 1 50 ? 195.444 196.394 198.914 1.00 50.00 50 LEU B CA 1
ATOM 728 C C . LEU A 1 50 ? 194.284 196.917 199.752 1.00 50.00 50 LEU B C 1
ATOM 729 O O . LEU A 1 50 ? 193.885 198.066 199.640 1.00 50.00 50 LEU B O 1
ATOM 745 N N . TYR A 1 51 ? 193.786 196.086 200.651 1.00 50.00 51 TYR B N 1
ATOM 746 C CA . TYR A 1 51 ? 192.714 196.417 201.567 1.00 50.00 51 TYR B CA 1
ATOM 747 C C . TYR A 1 51 ? 193.237 196.383 202.994 1.00 50.00 51 TYR B C 1
ATOM 748 O O . TYR A 1 51 ? 193.764 195.362 203.425 1.00 50.00 51 TYR B O 1
ATOM 766 N N . LEU A 1 52 ? 193.098 197.473 203.739 1.00 50.00 52 LEU B N 1
ATOM 767 C CA . LEU A 1 52 ? 193.507 197.536 205.129 1.00 50.00 52 LEU B CA 1
ATOM 768 C C . LEU A 1 52 ? 192.285 197.406 206.021 1.00 50.00 52 LEU B C 1
ATOM 769 O O . LEU A 1 52 ? 191.403 198.258 206.002 1.00 50.00 52 LEU B O 1
ATOM 785 N N . ASP A 1 53 ? 192.255 196.372 206.850 1.00 50.00 53 ASP B N 1
ATOM 786 C CA . ASP A 1 53 ? 191.291 196.245 207.936 1.00 50.00 53 ASP B CA 1
ATOM 787 C C . ASP A 1 53 ? 191.797 197.034 209.150 1.00 50.00 53 ASP B C 1
ATOM 788 O O . ASP A 1 53 ? 192.665 196.579 209.891 1.00 50.00 53 ASP B O 1
ATOM 797 N N . MET A 1 54 ? 191.339 198.263 209.322 1.00 50.00 54 MET B N 1
ATOM 798 C CA . MET A 1 54 ? 192.056 199.247 210.125 1.00 50.00 54 MET B CA 1
ATOM 799 C C . MET A 1 54 ? 192.082 198.932 211.617 1.00 50.00 54 MET B C 1
ATOM 800 O O . MET A 1 54 ? 193.068 199.199 212.298 1.00 50.00 54 MET B O 1
ATOM 814 N N . ASN A 1 55 ? 191.045 198.313 212.169 1.00 50.00 55 ASN B N 1
ATOM 815 C CA . ASN A 1 55 ? 191.052 197.919 213.574 1.00 50.00 55 ASN B CA 1
ATOM 816 C C . ASN A 1 55 ? 192.132 196.879 213.862 1.00 50.00 55 ASN B C 1
ATOM 817 O O . ASN A 1 55 ? 192.616 196.785 214.978 1.00 50.00 55 ASN B O 1
ATOM 828 N N . GLY A 1 56 ? 192.610 196.171 212.851 1.00 50.00 56 GLY B N 1
ATOM 829 C CA . GLY A 1 56 ? 193.746 195.274 212.959 1.00 50.00 56 GLY B CA 1
ATOM 830 C C . GLY A 1 56 ? 195.077 195.975 213.192 1.00 50.00 56 GLY B C 1
ATOM 831 O O . GLY A 1 56 ? 196.046 195.294 213.491 1.00 50.00 56 GLY B O 1
ATOM 835 N N . ILE A 1 57 ? 195.154 197.304 213.088 1.00 50.00 57 ILE B N 1
ATOM 836 C CA . ILE A 1 57 ? 196.361 198.081 213.402 1.00 50.00 57 ILE B CA 1
ATOM 837 C C . ILE A 1 57 ? 196.139 199.152 214.459 1.00 50.00 57 ILE B C 1
ATOM 838 O O . ILE A 1 57 ? 197.048 199.425 215.223 1.00 50.00 57 ILE B O 1
ATOM 854 N N . VAL A 1 58 ? 194.929 199.662 214.652 1.00 50.00 58 VAL B N 1
ATOM 855 C CA . VAL A 1 58 ? 194.633 200.532 215.795 1.00 50.00 58 VAL B CA 1
ATOM 856 C C . VAL A 1 58 ? 194.785 199.809 217.141 1.00 50.00 58 VAL B C 1
ATOM 857 O O . VAL A 1 58 ? 195.265 200.400 218.105 1.00 50.00 58 VAL B O 1
ATOM 870 N N . HIS A 1 59 ? 194.439 198.522 217.236 1.00 50.00 59 HIS B N 1
ATOM 871 C CA . HIS A 1 59 ? 194.585 197.748 218.471 1.00 50.00 59 HIS B CA 1
ATOM 872 C C . HIS A 1 59 ? 196.047 197.434 218.815 1.00 50.00 59 HIS B C 1
ATOM 873 O O . HIS A 1 59 ? 196.478 197.784 219.910 1.00 50.00 59 HIS B O 1
ATOM 887 N N . PRO A 1 60 ? 196.876 196.867 217.927 1.00 50.00 60 PRO B N 1
ATOM 888 C CA . PRO A 1 60 ? 198.303 196.695 218.188 1.00 50.00 60 PRO B CA 1
ATOM 889 C C . PRO A 1 60 ? 199.073 197.963 218.561 1.00 50.00 60 PRO B C 1
ATOM 890 O O . PRO A 1 60 ? 200.016 197.887 219.338 1.00 50.00 60 PRO B O 1
ATOM 901 N N . CYS A 1 61 ? 198.709 199.127 218.027 1.00 50.00 61 CYS B N 1
ATOM 902 C CA . CYS A 1 61 ? 199.392 200.384 218.341 1.00 50.00 61 CYS B CA 1
ATOM 903 C C . CYS A 1 61 ? 199.083 200.910 219.749 1.00 50.00 61 CYS B C 1
ATOM 904 O O . CYS A 1 61 ? 199.965 201.449 220.405 1.00 50.00 61 CYS B O 1
ATOM 912 N N . SER A 1 62 ? 197.830 200.807 220.201 1.00 50.00 62 SER B N 1
ATOM 913 C CA . SER A 1 62 ? 197.364 201.412 221.459 1.00 50.00 62 SER B CA 1
ATOM 914 C C . SER A 1 62 ? 197.465 200.497 222.685 1.00 50.00 62 SER B C 1
ATOM 915 O O . SER A 1 62 ? 197.508 200.996 223.806 1.00 50.00 62 SER B O 1
ATOM 923 N N . HIS A 1 63 ? 197.585 199.183 222.500 1.00 50.00 63 HIS B N 1
ATOM 924 C CA . HIS A 1 63 ? 197.829 198.193 223.562 1.00 50.00 63 HIS B CA 1
ATOM 925 C C . HIS A 1 63 ? 198.913 197.189 223.139 1.00 50.00 63 HIS B C 1
ATOM 926 O O . HIS A 1 63 ? 198.631 196.000 222.998 1.00 50.00 63 HIS B O 1
ATOM 940 N N . PRO A 1 64 ? 200.149 197.646 222.878 1.00 50.00 64 PRO B N 1
ATOM 941 C CA . PRO A 1 64 ? 201.218 196.807 222.350 1.00 50.00 64 PRO B CA 1
ATOM 942 C C . PRO A 1 64 ? 201.715 195.759 223.354 1.00 50.00 64 PRO B C 1
ATOM 943 O O . PRO A 1 64 ? 201.493 195.860 224.559 1.00 50.00 64 PRO B O 1
ATOM 954 N N . GLU A 1 65 ? 202.456 194.766 222.855 1.00 50.00 65 GLU B N 1
ATOM 955 C CA . GLU A 1 65 ? 203.222 193.830 223.692 1.00 50.00 65 GLU B CA 1
ATOM 956 C C . GLU A 1 65 ? 204.476 194.475 224.308 1.00 50.00 65 GLU B C 1
ATOM 957 O O . GLU A 1 65 ? 205.017 193.973 225.295 1.00 50.00 65 GLU B O 1
ATOM 969 N N . ASN A 1 66 ? 204.940 195.599 223.748 1.00 50.00 66 ASN B N 1
ATOM 970 C CA . ASN A 1 66 ? 206.007 196.414 224.335 1.00 50.00 66 ASN B CA 1
ATOM 971 C C . ASN A 1 66 ? 205.563 197.010 225.681 1.00 50.00 66 ASN B C 1
ATOM 972 O O . ASN A 1 66 ? 204.433 197.481 225.812 1.00 50.00 66 ASN B O 1
ATOM 983 N N . LYS A 1 67 ? 206.464 197.037 226.670 1.00 50.00 67 LYS B N 1
ATOM 984 C CA . LYS A 1 67 ? 206.170 197.522 228.029 1.00 50.00 67 LYS B CA 1
ATOM 985 C C . LYS A 1 67 ? 205.542 198.932 228.073 1.00 50.00 67 LYS B C 1
ATOM 986 O O . LYS A 1 67 ? 204.584 199.099 228.829 1.00 50.00 67 LYS B O 1
ATOM 1005 N N . PRO A 1 68 ? 205.995 199.935 227.296 1.00 13.75 68 PRO B N 1
ATOM 1006 C CA . PRO A 1 68 ? 205.295 201.211 227.190 1.00 13.75 68 PRO B CA 1
ATOM 1007 C C . PRO A 1 68 ? 204.166 201.184 226.138 1.00 13.75 68 PRO B C 1
ATOM 1008 O O . PRO A 1 68 ? 204.450 201.088 224.942 1.00 13.75 68 PRO B O 1
ATOM 1019 N N . PRO A 1 69 ? 202.892 201.367 226.520 1.00 94.26 69 PRO B N 1
ATOM 1020 C CA . PRO A 1 69 ? 201.874 201.866 225.604 1.00 94.26 69 PRO B CA 1
ATOM 1021 C C . PRO A 1 69 ? 202.076 203.373 225.331 1.00 94.26 69 PRO B C 1
ATOM 1022 O O . PRO A 1 69 ? 202.665 204.071 226.156 1.00 94.26 69 PRO B O 1
ATOM 1033 N N . PRO A 1 70 ? 201.568 203.915 224.212 1.00 100.00 70 PRO B N 1
ATOM 1034 C CA . PRO A 1 70 ? 201.594 205.349 223.928 1.00 100.00 70 PRO B CA 1
ATOM 1035 C C . PRO A 1 70 ? 200.774 206.134 224.955 1.00 100.00 70 PRO B C 1
ATOM 1036 O O . PRO A 1 70 ? 199.721 205.681 225.398 1.00 100.00 70 PRO B O 1
ATOM 1047 N N . GLU A 1 71 ? 201.257 207.302 225.366 1.00 100.00 71 GLU B N 1
ATOM 1048 C CA . GLU A 1 71 ? 200.754 208.003 226.557 1.00 100.00 71 GLU B CA 1
ATOM 1049 C C . GLU A 1 71 ? 199.666 209.046 226.284 1.00 100.00 71 GLU B C 1
ATOM 1050 O O . GLU A 1 71 ? 199.057 209.560 227.220 1.00 100.00 71 GLU B O 1
ATOM 1062 N N . THR A 1 72 ? 199.381 209.355 225.021 1.00 95.39 72 THR B N 1
ATOM 1063 C CA . THR A 1 72 ? 198.308 210.273 224.616 1.00 95.39 72 THR B CA 1
ATOM 1064 C C . THR A 1 72 ? 197.665 209.810 223.315 1.00 95.39 72 THR B C 1
ATOM 1065 O O . THR A 1 72 ? 198.285 209.118 222.509 1.00 95.39 72 THR B O 1
ATOM 1076 N N . GLU A 1 73 ? 196.426 210.228 223.066 1.00 100.00 73 GLU B N 1
ATOM 1077 C CA . GLU A 1 73 ? 195.732 209.912 221.813 1.00 100.00 73 GLU B CA 1
ATOM 1078 C C . GLU A 1 73 ? 196.436 210.497 220.581 1.00 100.00 73 GLU B C 1
ATOM 1079 O O . GLU A 1 73 ? 196.384 209.923 219.501 1.00 100.00 73 GLU B O 1
ATOM 1091 N N . ASP A 1 74 ? 197.157 211.597 220.735 1.00 100.00 74 ASP B N 1
ATOM 1092 C CA . ASP A 1 74 ? 198.017 212.146 219.694 1.00 100.00 74 ASP B CA 1
ATOM 1093 C C . ASP A 1 74 ? 199.189 211.207 219.362 1.00 100.00 74 ASP B C 1
ATOM 1094 O O . ASP A 1 74 ? 199.441 210.919 218.201 1.00 100.00 74 ASP B O 1
ATOM 1103 N N . GLU A 1 75 ? 199.860 210.642 220.358 1.00 100.00 75 GLU B N 1
ATOM 1104 C CA . GLU A 1 75 ? 200.938 209.672 220.150 1.00 100.00 75 GLU B CA 1
ATOM 1105 C C . GLU A 1 75 ? 200.437 208.330 219.590 1.00 100.00 75 GLU B C 1
ATOM 1106 O O . GLU A 1 75 ? 201.131 207.694 218.799 1.00 100.00 75 GLU B O 1
ATOM 1118 N N . MET A 1 76 ? 199.210 207.919 219.916 1.00 100.00 76 MET B N 1
ATOM 1119 C CA . MET A 1 76 ? 198.575 206.747 219.302 1.00 100.00 76 MET B CA 1
ATOM 1120 C C . MET A 1 76 ? 198.383 206.926 217.795 1.00 100.00 76 MET B C 1
ATOM 1121 O O . MET A 1 76 ? 198.734 206.042 217.020 1.00 100.00 76 MET B O 1
ATOM 1135 N N . LEU A 1 77 ? 197.872 208.067 217.350 1.00 100.00 77 LEU B N 1
ATOM 1136 C CA . LEU A 1 77 ? 197.718 208.336 215.929 1.00 100.00 77 LEU B CA 1
ATOM 1137 C C . LEU A 1 77 ? 199.073 208.380 215.230 1.00 100.00 77 LEU B C 1
ATOM 1138 O O . LEU A 1 77 ? 199.251 207.809 214.163 1.00 100.00 77 LEU B O 1
ATOM 1154 N N . LEU A 1 78 ? 200.073 208.976 215.859 1.00 100.00 78 LEU B N 1
ATOM 1155 C CA . LEU A 1 78 ? 201.422 208.997 215.317 1.00 100.00 78 LEU B CA 1
ATOM 1156 C C . LEU A 1 78 ? 202.001 207.594 215.139 1.00 100.00 78 LEU B C 1
ATOM 1157 O O . LEU A 1 78 ? 202.656 207.320 214.140 1.00 100.00 78 LEU B O 1
ATOM 1173 N N . ALA A 1 79 ? 201.739 206.673 216.058 1.00 100.00 79 ALA B N 1
ATOM 1174 C CA . ALA A 1 79 ? 202.143 205.274 215.933 1.00 100.00 79 ALA B CA 1
ATOM 1175 C C . ALA A 1 79 ? 201.392 204.530 214.810 1.00 100.00 79 ALA B C 1
ATOM 1176 O O . ALA A 1 79 ? 201.992 203.761 214.062 1.00 100.00 79 ALA B O 1
ATOM 1183 N N . VAL A 1 80 ? 200.101 204.797 214.620 1.00 100.00 80 VAL B N 1
ATOM 1184 C CA . VAL A 1 80 ? 199.318 204.235 213.515 1.00 100.00 80 VAL B CA 1
ATOM 1185 C C . VAL A 1 80 ? 199.864 204.674 212.159 1.00 100.00 80 VAL B C 1
ATOM 1186 O O . VAL A 1 80 ? 199.951 203.852 211.250 1.00 100.00 80 VAL B O 1
ATOM 1199 N N . PHE A 1 81 ? 200.285 205.930 211.997 1.00 100.00 81 PHE B N 1
ATOM 1200 C CA . PHE A 1 81 ? 200.952 206.370 210.774 1.00 100.00 81 PHE B CA 1
ATOM 1201 C C . PHE A 1 81 ? 202.246 205.610 210.531 1.00 100.00 81 PHE B C 1
ATOM 1202 O O . PHE A 1 81 ? 202.490 205.160 209.424 1.00 100.00 81 PHE B O 1
ATOM 1219 N N . GLU A 1 82 ? 203.081 205.428 211.541 1.00 100.00 82 GLU B N 1
ATOM 1220 C CA . GLU A 1 82 ? 204.323 204.675 211.385 1.00 100.00 82 GLU B CA 1
ATOM 1221 C C . GLU A 1 82 ? 204.054 203.236 210.940 1.00 100.00 82 GLU B C 1
ATOM 1222 O O . GLU A 1 82 ? 204.716 202.734 210.035 1.00 100.00 82 GLU B O 1
ATOM 1234 N N . TYR A 1 83 ? 203.034 202.592 211.490 1.00 100.00 83 TYR B N 1
ATOM 1235 C CA . TYR A 1 83 ? 202.741 201.207 211.162 1.00 100.00 83 TYR B CA 1
ATOM 1236 C C . TYR A 1 83 ? 202.142 201.061 209.767 1.00 100.00 83 TYR B C 1
ATOM 1237 O O . TYR A 1 83 ? 202.610 200.247 208.980 1.00 100.00 83 TYR B O 1
ATOM 1255 N N . THR A 1 84 ? 201.138 201.856 209.399 1.00 100.00 84 THR B N 1
ATOM 1256 C CA . THR A 1 84 ? 200.581 201.806 208.039 1.00 100.00 84 THR B CA 1
ATOM 1257 C C . THR A 1 84 ? 201.624 202.133 206.998 1.00 100.00 84 THR B C 1
ATOM 1258 O O . THR A 1 84 ? 201.678 201.467 205.977 1.00 100.00 84 THR B O 1
ATOM 1269 N N . ASN A 1 85 ? 202.513 203.080 207.247 1.00 100.00 85 ASN B N 1
ATOM 1270 C CA . ASN A 1 85 ? 203.610 203.356 206.341 1.00 100.00 85 ASN B CA 1
ATOM 1271 C C . ASN A 1 85 ? 204.507 202.126 206.140 1.00 100.00 85 ASN B C 1
ATOM 1272 O O . ASN A 1 85 ? 204.799 201.782 205.003 1.00 100.00 85 ASN B O 1
ATOM 1283 N N . ARG A 1 86 ? 204.855 201.374 207.190 1.00 100.00 86 ARG B N 1
ATOM 1284 C CA . ARG A 1 86 ? 205.577 200.104 207.029 1.00 100.00 86 ARG B CA 1
ATOM 1285 C C . ARG A 1 86 ? 204.783 199.072 206.248 1.00 100.00 86 ARG B C 1
ATOM 1286 O O . ARG A 1 86 ? 205.367 198.394 205.416 1.00 100.00 86 ARG B O 1
ATOM 1307 N N . VAL A 1 87 ? 203.472 198.958 206.449 1.00 100.00 87 VAL B N 1
ATOM 1308 C CA . VAL A 1 87 ? 202.636 198.011 205.699 1.00 100.00 87 VAL B CA 1
ATOM 1309 C C . VAL A 1 87 ? 202.662 198.305 204.211 1.00 100.00 87 VAL B C 1
ATOM 1310 O O . VAL A 1 87 ? 202.875 197.393 203.422 1.00 100.00 87 VAL B O 1
ATOM 1323 N N . LEU A 1 88 ? 202.531 199.559 203.786 1.00 100.00 88 LEU B N 1
ATOM 1324 C CA . LEU A 1 88 ? 202.569 199.862 202.361 1.00 100.00 88 LEU B CA 1
ATOM 1325 C C . LEU A 1 88 ? 203.939 199.656 201.730 1.00 100.00 88 LEU B C 1
ATOM 1326 O O . LEU A 1 88 ? 204.005 199.254 200.582 1.00 100.00 88 LEU B O 1
ATOM 1342 N N . ASN A 1 89 ? 205.041 199.833 202.443 1.00 100.00 89 ASN B N 1
ATOM 1343 C CA . ASN A 1 89 ? 206.349 199.527 201.877 1.00 100.00 89 ASN B CA 1
ATOM 1344 C C . ASN A 1 89 ? 206.552 198.044 201.609 1.00 100.00 89 ASN B C 1
ATOM 1345 O O . ASN A 1 89 ? 207.350 197.720 200.738 1.00 100.00 89 ASN B O 1
ATOM 1356 N N . MET A 1 90 ? 205.871 197.138 202.303 1.00 100.00 90 MET B N 1
ATOM 1357 C CA . MET A 1 90 ? 205.882 195.707 201.981 1.00 100.00 90 MET B CA 1
ATOM 1358 C C . MET A 1 90 ? 204.917 195.362 200.849 1.00 100.00 90 MET B C 1
ATOM 1359 O O . MET A 1 90 ? 205.253 194.600 199.955 1.00 100.00 90 MET B O 1
ATOM 1373 N N . ALA A 1 91 ? 203.703 195.896 200.889 1.00 100.00 91 ALA B N 1
ATOM 1374 C CA . ALA A 1 91 ? 202.637 195.521 199.984 1.00 100.00 91 ALA B CA 1
ATOM 1375 C C . ALA A 1 91 ? 202.575 196.304 198.671 1.00 100.00 91 ALA B C 1
ATOM 1376 O O . ALA A 1 91 ? 202.098 195.747 197.700 1.00 100.00 91 ALA B O 1
ATOM 1383 N N . ARG A 1 92 ? 202.990 197.569 198.604 1.00 100.00 92 ARG B N 1
ATOM 1384 C CA . ARG A 1 92 ? 203.050 198.418 197.402 1.00 100.00 92 ARG B CA 1
ATOM 1385 C C . ARG A 1 92 ? 201.907 198.221 196.407 1.00 100.00 92 ARG B C 1
ATOM 1386 O O . ARG A 1 92 ? 202.149 197.758 195.302 1.00 100.00 92 ARG B O 1
ATOM 1407 N N . PRO A 1 93 ? 200.657 198.567 196.727 1.00 100.00 93 PRO B N 1
ATOM 1408 C CA . PRO A 1 93 ? 199.595 198.577 195.745 1.00 100.00 93 PRO B CA 1
ATOM 1409 C C . PRO A 1 93 ? 199.904 199.569 194.634 1.00 100.00 93 PRO B C 1
ATOM 1410 O O . PRO A 1 93 ? 200.179 200.731 194.910 1.00 100.00 93 PRO B O 1
ATOM 1421 N N . ARG A 1 94 ? 199.833 199.150 193.372 1.00 100.00 94 ARG B N 1
ATOM 1422 C CA . ARG A 1 94 ? 200.017 200.024 192.223 1.00 100.00 94 ARG B CA 1
ATOM 1423 C C . ARG A 1 94 ? 198.774 200.824 191.897 1.00 100.00 94 ARG B C 1
ATOM 1424 O O . ARG A 1 94 ? 198.926 201.915 191.374 1.00 100.00 94 ARG B O 1
ATOM 1445 N N . LYS A 1 95 ? 197.563 200.305 192.119 1.00 50.00 95 LYS B N 1
ATOM 1446 C CA . LYS A 1 95 ? 196.327 200.892 191.576 1.00 50.00 95 LYS B CA 1
ATOM 1447 C C . LYS A 1 95 ? 195.317 201.341 192.609 1.00 50.00 95 LYS B C 1
ATOM 1448 O O . LYS A 1 95 ? 194.784 202.427 192.444 1.00 50.00 95 LYS B O 1
ATOM 1467 N N . VAL A 1 96 ? 195.045 200.599 193.680 1.00 50.00 96 VAL B N 1
ATOM 1468 C CA . VAL A 1 96 ? 194.069 201.040 194.692 1.00 50.00 96 VAL B CA 1
ATOM 1469 C C . VAL A 1 96 ? 194.414 200.618 196.107 1.00 50.00 96 VAL B C 1
ATOM 1470 O O . VAL A 1 96 ? 194.936 199.532 196.324 1.00 50.00 96 VAL B O 1
ATOM 1483 N N . LEU A 1 97 ? 194.095 201.475 197.073 1.00 50.00 97 LEU B N 1
ATOM 1484 C CA . LEU A 1 97 ? 194.207 201.242 198.505 1.00 50.00 97 LEU B CA 1
ATOM 1485 C C . LEU A 1 97 ? 192.883 201.547 199.191 1.00 50.00 97 LEU B C 1
ATOM 1486 O O . LEU A 1 97 ? 192.391 202.661 199.077 1.00 50.00 97 LEU B O 1
ATOM 1502 N N . VAL A 1 98 ? 192.317 200.617 199.952 1.00 50.00 98 VAL B N 1
ATOM 1503 C CA . VAL A 1 98 ? 191.078 200.855 200.711 1.00 50.00 98 VAL B CA 1
ATOM 1504 C C . VAL A 1 98 ? 191.373 200.853 202.190 1.00 50.00 98 VAL B C 1
ATOM 1505 O O . VAL A 1 98 ? 191.873 199.870 202.715 1.00 50.00 98 VAL B O 1
ATOM 1518 N N . MET A 1 99 ? 191.032 201.926 202.881 1.00 50.00 99 MET B N 1
ATOM 1519 C CA . MET A 1 99 ? 191.185 202.045 204.320 1.00 50.00 99 MET B CA 1
ATOM 1520 C C . MET A 1 99 ? 189.847 201.861 205.010 1.00 50.00 99 MET B C 1
ATOM 1521 O O . MET A 1 99 ? 189.085 202.808 205.121 1.00 50.00 99 MET B O 1
ATOM 1535 N N . ALA A 1 100 ? 189.512 200.645 205.428 1.00 50.00 100 ALA B N 1
ATOM 1536 C CA . ALA A 1 100 ? 188.214 200.331 205.997 1.00 50.00 100 ALA B CA 1
ATOM 1537 C C . ALA A 1 100 ? 188.281 200.221 207.514 1.00 50.00 100 ALA B C 1
ATOM 1538 O O . ALA A 1 100 ? 188.978 199.378 208.057 1.00 50.00 100 ALA B O 1
ATOM 1545 N N . VAL A 1 101 ? 187.510 201.051 208.197 1.00 50.00 101 VAL B N 1
ATOM 1546 C CA . VAL A 1 101 ? 187.381 201.105 209.652 1.00 50.00 101 VAL B CA 1
ATOM 1547 C C . VAL A 1 101 ? 186.035 200.503 210.055 1.00 50.00 101 VAL B C 1
ATOM 1548 O O . VAL A 1 101 ? 185.067 200.655 209.317 1.00 50.00 101 VAL B O 1
ATOM 1561 N N . ASP A 1 102 ? 185.909 199.824 211.189 1.00 50.00 102 ASP B N 1
ATOM 1562 C CA . ASP A 1 102 ? 184.602 199.354 211.645 1.00 50.00 102 ASP B CA 1
ATOM 1563 C C . ASP A 1 102 ? 183.634 200.509 211.859 1.00 50.00 102 ASP B C 1
ATOM 1564 O O . ASP A 1 102 ? 183.926 201.433 212.601 1.00 50.00 102 ASP B O 1
ATOM 1573 N N . GLY A 1 103 ? 182.467 200.455 211.236 1.00 50.00 103 GLY B N 1
ATOM 1574 C CA . GLY A 1 103 ? 181.315 201.287 211.557 1.00 50.00 103 GLY B CA 1
ATOM 1575 C C . GLY A 1 103 ? 180.317 200.554 212.442 1.00 50.00 103 GLY B C 1
ATOM 1576 O O . GLY A 1 103 ? 180.615 199.509 213.014 1.00 50.00 103 GLY B O 1
ATOM 1580 N N . VAL A 1 104 ? 179.105 201.093 212.539 1.00 50.00 104 VAL B N 1
ATOM 1581 C CA . VAL A 1 104 ? 177.984 200.461 213.248 1.00 50.00 104 VAL B CA 1
ATOM 1582 C C . VAL A 1 104 ? 177.762 199.038 212.738 1.00 50.00 104 VAL B C 1
ATOM 1583 O O . VAL A 1 104 ? 177.618 198.852 211.535 1.00 50.00 104 VAL B O 1
ATOM 1596 N N . ALA A 1 105 ? 177.740 198.035 213.612 1.00 50.00 105 ALA B N 1
ATOM 1597 C CA . ALA A 1 105 ? 177.551 196.631 213.232 1.00 50.00 105 ALA B CA 1
ATOM 1598 C C . ALA A 1 105 ? 176.084 196.164 213.354 1.00 50.00 105 ALA B C 1
ATOM 1599 O O . ALA A 1 105 ? 175.302 196.781 214.076 1.00 50.00 105 ALA B O 1
ATOM 1606 N N . PRO A 1 106 ? 175.680 195.062 212.694 1.00 50.00 106 PRO B N 1
ATOM 1607 C CA . PRO A 1 106 ? 174.370 194.448 212.889 1.00 50.00 106 PRO B CA 1
ATOM 1608 C C . PRO A 1 106 ? 174.123 193.998 214.330 1.00 50.00 106 PRO B C 1
ATOM 1609 O O . PRO A 1 106 ? 175.056 193.604 215.031 1.00 50.00 106 PRO B O 1
ATOM 1620 N N . ARG A 1 107 ? 172.859 193.908 214.748 1.00 50.00 107 ARG B N 1
ATOM 1621 C CA . ARG A 1 107 ? 172.454 193.337 216.042 1.00 50.00 107 ARG B CA 1
ATOM 1622 C C . ARG A 1 107 ? 173.043 191.962 216.289 1.00 50.00 107 ARG B C 1
ATOM 1623 O O . ARG A 1 107 ? 173.437 191.681 217.411 1.00 50.00 107 ARG B O 1
ATOM 1644 N N . ALA A 1 108 ? 173.205 191.148 215.251 1.00 50.00 108 ALA B N 1
ATOM 1645 C CA . ALA A 1 108 ? 173.848 189.851 215.350 1.00 50.00 108 ALA B CA 1
ATOM 1646 C C . ALA A 1 108 ? 175.230 189.921 216.006 1.00 50.00 108 ALA B C 1
ATOM 1647 O O . ALA A 1 108 ? 175.561 189.029 216.781 1.00 50.00 108 ALA B O 1
ATOM 1654 N N . LYS A 1 109 ? 176.027 190.973 215.750 1.00 50.00 109 LYS B N 1
ATOM 1655 C CA . LYS A 1 109 ? 177.315 191.174 216.433 1.00 50.00 109 LYS B CA 1
ATOM 1656 C C . LYS A 1 109 ? 177.222 192.073 217.657 1.00 50.00 109 LYS B C 1
ATOM 1657 O O . LYS A 1 109 ? 178.002 191.878 218.581 1.00 50.00 109 LYS B O 1
ATOM 1676 N N . MET A 1 110 ? 176.295 193.027 217.726 1.00 50.00 110 MET B N 1
ATOM 1677 C CA . MET A 1 110 ? 176.252 193.961 218.861 1.00 50.00 110 MET B CA 1
ATOM 1678 C C . MET A 1 110 ? 176.110 193.246 220.202 1.00 50.00 110 MET B C 1
ATOM 1679 O O . MET A 1 110 ? 176.790 193.606 221.155 1.00 50.00 110 MET B O 1
ATOM 1693 N N . ASN A 1 111 ? 175.336 192.171 220.281 1.00 50.00 111 ASN B N 1
ATOM 1694 C CA . ASN A 1 111 ? 175.229 191.384 221.506 1.00 50.00 111 ASN B CA 1
ATOM 1695 C C . ASN A 1 111 ? 176.489 190.577 221.857 1.00 50.00 111 ASN B C 1
ATOM 1696 O O . ASN A 1 111 ? 176.666 190.214 223.015 1.00 50.00 111 ASN B O 1
ATOM 1707 N N . GLN A 1 112 ? 177.403 190.346 220.915 1.00 50.00 112 GLN B N 1
ATOM 1708 C CA . GLN A 1 112 ? 178.723 189.762 221.175 1.00 50.00 112 GLN B CA 1
ATOM 1709 C C . GLN A 1 112 ? 179.772 190.833 221.525 1.00 50.00 112 GLN B C 1
ATOM 1710 O O . GLN A 1 112 ? 180.592 190.624 222.413 1.00 50.00 112 GLN B O 1
ATOM 1724 N N . GLN A 1 113 ? 179.715 192.014 220.904 1.00 50.00 113 GLN B N 1
ATOM 1725 C CA . GLN A 1 113 ? 180.546 193.162 221.282 1.00 50.00 113 GLN B CA 1
ATOM 1726 C C . GLN A 1 113 ? 180.244 193.625 222.707 1.00 50.00 113 GLN B C 1
ATOM 1727 O O . GLN A 1 113 ? 181.158 193.815 223.499 1.00 50.00 113 GLN B O 1
ATOM 1741 N N . ARG A 1 114 ? 178.972 193.743 223.073 1.00 100.00 114 ARG B N 1
ATOM 1742 C CA . ARG A 1 114 ? 178.518 194.146 224.399 1.00 100.00 114 ARG B CA 1
ATOM 1743 C C . ARG A 1 114 ? 179.128 193.298 225.491 1.00 100.00 114 ARG B C 1
ATOM 1744 O O . ARG A 1 114 ? 179.670 193.847 226.434 1.00 100.00 114 ARG B O 1
ATOM 1765 N N . ALA A 1 115 ? 179.180 191.986 225.329 1.00 100.00 115 ALA B N 1
ATOM 1766 C CA . ALA A 1 115 ? 179.841 191.103 226.275 1.00 100.00 115 ALA B CA 1
ATOM 1767 C C . ALA A 1 115 ? 181.307 191.469 226.500 1.00 100.00 115 ALA B C 1
ATOM 1768 O O . ALA A 1 115 ? 181.723 191.667 227.632 1.00 100.00 115 ALA B O 1
ATOM 1775 N N . ARG A 1 116 ? 182.108 191.630 225.453 1.00 100.00 116 ARG B N 1
ATOM 1776 C CA . ARG A 1 116 ? 183.536 191.973 225.569 1.00 100.00 116 ARG B CA 1
ATOM 1777 C C . ARG A 1 116 ? 183.784 193.377 226.124 1.00 100.00 116 ARG B C 1
ATOM 1778 O O . ARG A 1 116 ? 184.737 193.573 226.881 1.00 100.00 116 ARG B O 1
ATOM 1799 N N . ARG A 1 117 ? 182.922 194.349 225.830 1.00 100.00 117 ARG B N 1
ATOM 1800 C CA . ARG A 1 117 ? 183.033 195.716 226.379 1.00 100.00 117 ARG B CA 1
ATOM 1801 C C . ARG A 1 117 ? 182.639 195.791 227.848 1.00 100.00 117 ARG B C 1
ATOM 1802 O O . ARG A 1 117 ? 183.307 196.494 228.600 1.00 100.00 117 ARG B O 1
ATOM 1823 N N . PHE A 1 118 ? 181.639 195.029 228.276 1.00 100.00 118 PHE B N 1
ATOM 1824 C CA . PHE A 1 118 ? 181.347 194.862 229.692 1.00 100.00 118 PHE B CA 1
ATOM 1825 C C . PHE A 1 118 ? 182.453 194.094 230.398 1.00 100.00 118 PHE B C 1
ATOM 1826 O O . PHE A 1 118 ? 182.854 194.488 231.484 1.00 100.00 118 PHE B O 1
ATOM 1843 N N . ARG A 1 119 ? 182.982 193.021 229.810 1.00 100.00 119 ARG B N 1
ATOM 1844 C CA . ARG A 1 119 ? 183.952 192.175 230.503 1.00 100.00 119 ARG B CA 1
ATOM 1845 C C . ARG A 1 119 ? 185.247 192.938 230.751 1.00 100.00 119 ARG B C 1
ATOM 1846 O O . ARG A 1 119 ? 185.709 193.048 231.881 1.00 100.00 119 ARG B O 1
ATOM 1867 N N . SER A 1 120 ? 185.790 193.570 229.722 1.00 100.00 120 SER B N 1
ATOM 1868 C CA . SER A 1 120 ? 187.030 194.362 229.832 1.00 100.00 120 SER B CA 1
ATOM 1869 C C . SER A 1 120 ? 186.893 195.591 230.743 1.00 100.00 120 SER B C 1
ATOM 1870 O O . SER A 1 120 ? 187.848 195.947 231.431 1.00 100.00 120 SER B O 1
ATOM 1878 N N . ALA A 1 121 ? 185.708 196.201 230.856 1.00 100.00 121 ALA B N 1
ATOM 1879 C CA . ALA A 1 121 ? 185.478 197.269 231.825 1.00 100.00 121 ALA B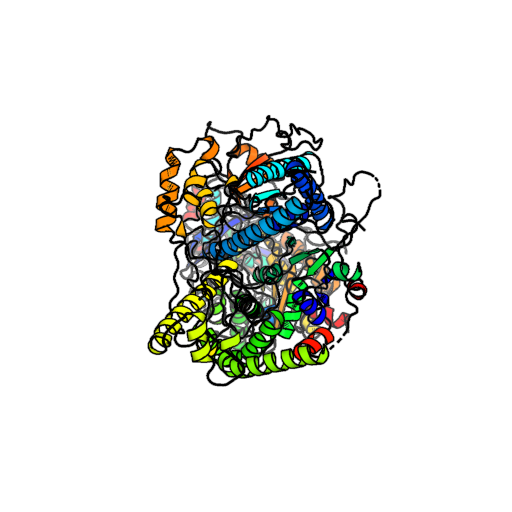 CA 1
ATOM 1880 C C . ALA A 1 121 ? 185.556 196.797 233.287 1.00 100.00 121 ALA B C 1
ATOM 1881 O O . ALA A 1 121 ? 185.938 197.594 234.137 1.00 100.00 121 ALA B O 1
ATOM 1888 N N . ARG A 1 122 ? 185.258 195.527 233.605 1.00 100.00 122 ARG B N 1
ATOM 1889 C CA . ARG A 1 122 ? 185.506 194.977 234.953 1.00 100.00 122 ARG B CA 1
ATOM 1890 C C . ARG A 1 122 ? 186.979 194.675 235.208 1.00 100.00 122 ARG B C 1
ATOM 1891 O O . ARG A 1 122 ? 187.485 194.957 236.290 1.00 100.00 122 ARG B O 1
ATOM 1912 N N . ASP A 1 123 ? 187.702 194.192 234.208 1.00 100.00 123 ASP B N 1
ATOM 1913 C CA . ASP A 1 123 ? 189.158 194.002 234.306 1.00 100.00 123 ASP B CA 1
ATOM 1914 C C . ASP A 1 123 ? 189.903 195.325 234.557 1.00 100.00 123 ASP B C 1
ATOM 1915 O O . ASP A 1 123 ? 190.851 195.374 235.340 1.00 100.00 123 ASP B O 1
ATOM 1924 N N . ALA A 1 124 ? 189.436 196.426 233.961 1.00 100.00 124 ALA B N 1
ATOM 1925 C CA . ALA A 1 124 ? 189.974 197.757 234.227 1.00 100.00 124 ALA B CA 1
ATOM 1926 C C . ALA A 1 124 ? 189.787 198.197 235.694 1.00 100.00 124 ALA B C 1
ATOM 1927 O O . ALA A 1 124 ? 190.685 198.820 236.259 1.00 100.00 124 ALA B O 1
ATOM 1934 N N . GLN A 1 125 ? 188.676 197.842 236.352 1.00 100.00 125 GLN B N 1
ATOM 1935 C CA . GLN A 1 125 ? 188.504 198.141 237.780 1.00 100.00 125 GLN B CA 1
ATOM 1936 C C . GLN A 1 125 ? 189.505 197.358 238.629 1.00 100.00 125 GLN B C 1
ATOM 1937 O O . GLN A 1 125 ? 190.127 197.924 239.521 1.00 100.00 125 GLN B O 1
ATOM 1951 N N . ILE A 1 126 ? 189.709 196.070 238.330 1.00 100.00 126 ILE B N 1
ATOM 1952 C CA . ILE A 1 126 ? 190.642 195.210 239.071 1.00 100.00 126 ILE B CA 1
ATOM 1953 C C . ILE A 1 126 ? 192.081 195.740 238.979 1.00 100.00 126 ILE B C 1
ATOM 1954 O O . ILE A 1 126 ? 192.773 195.814 239.994 1.00 100.00 126 ILE B O 1
ATOM 1970 N N . GLU A 1 127 ? 192.535 196.183 237.805 1.00 100.00 127 GLU B N 1
ATOM 1971 C CA . GLU A 1 127 ? 193.853 196.818 237.698 1.00 100.00 127 GLU B CA 1
ATOM 1972 C C . GLU A 1 127 ? 193.926 198.216 238.335 1.00 100.00 127 GLU B C 1
ATOM 1973 O O . GLU A 1 127 ? 194.952 198.559 238.918 1.00 100.00 127 GLU B O 1
ATOM 1985 N N . ASN A 1 128 ? 192.876 199.039 238.253 1.00 100.00 128 ASN B N 1
ATOM 1986 C CA . ASN A 1 128 ? 192.864 200.340 238.934 1.00 100.00 128 ASN B CA 1
ATOM 1987 C C . ASN A 1 128 ? 192.893 200.181 240.459 1.00 100.00 128 ASN B C 1
ATOM 1988 O O . ASN A 1 128 ? 193.571 200.953 241.131 1.00 100.00 128 ASN B O 1
ATOM 1999 N N . GLU A 1 129 ? 192.254 199.143 241.001 1.00 93.50 129 GLU B N 1
ATOM 2000 C CA . GLU A 1 129 ? 192.399 198.754 242.405 1.00 93.50 129 GLU B CA 1
ATOM 2001 C C . GLU A 1 129 ? 193.846 198.350 242.727 1.00 93.50 129 GLU B C 1
ATOM 2002 O O . GLU A 1 129 ? 194.376 198.761 243.755 1.00 93.50 129 GLU B O 1
ATOM 2014 N N . ALA A 1 130 ? 194.529 197.603 241.852 1.00 50.00 130 ALA B N 1
ATOM 2015 C CA . ALA A 1 130 ? 195.939 197.263 242.050 1.00 50.00 130 ALA B CA 1
ATOM 2016 C C . ALA A 1 130 ? 196.860 198.500 242.006 1.00 50.00 130 ALA B C 1
ATOM 2017 O O . ALA A 1 130 ? 197.764 198.626 242.832 1.00 50.00 130 ALA B O 1
ATOM 2024 N N . ARG A 1 131 ? 196.624 199.448 241.091 1.00 50.00 131 ARG B N 1
ATOM 2025 C CA . ARG A 1 131 ? 197.365 200.724 241.040 1.00 50.00 131 ARG B CA 1
ATOM 2026 C C . ARG A 1 131 ? 197.068 201.623 242.244 1.00 50.00 131 ARG B C 1
ATOM 2027 O O . ARG A 1 131 ? 197.990 202.206 242.803 1.00 50.00 131 ARG B O 1
ATOM 2048 N N . GLU A 1 132 ? 195.822 201.698 242.704 1.00 50.00 132 GLU B N 1
ATOM 2049 C CA . GLU A 1 132 ? 195.461 202.418 243.934 1.00 50.00 132 GLU B CA 1
ATOM 2050 C C . GLU A 1 132 ? 196.120 201.800 245.180 1.00 50.00 132 GLU B C 1
ATOM 2051 O O . GLU A 1 132 ? 196.593 202.530 246.050 1.00 50.00 132 GLU B O 1
ATOM 2063 N N . GLU A 1 133 ? 196.214 200.469 245.263 1.00 50.00 133 GLU B N 1
ATOM 2064 C CA . GLU A 1 133 ? 196.909 199.772 246.354 1.00 50.00 133 GLU B CA 1
ATOM 2065 C C . GLU A 1 133 ? 198.413 200.095 246.400 1.00 50.00 133 GLU B C 1
ATOM 2066 O O . GLU A 1 133 ? 198.963 200.299 247.483 1.00 50.00 133 GLU B O 1
ATOM 2078 N N . ILE A 1 134 ? 199.081 200.197 245.247 1.00 50.00 134 ILE B N 1
ATOM 2079 C CA . ILE A 1 134 ? 200.476 200.662 245.174 1.00 50.00 134 ILE B CA 1
ATOM 2080 C C . ILE A 1 134 ? 200.585 202.149 245.551 1.00 50.00 134 ILE B C 1
ATOM 2081 O O . ILE A 1 134 ? 201.457 202.525 246.334 1.00 50.00 134 ILE B O 1
ATOM 2097 N N . MET A 1 135 ? 199.697 203.000 245.036 1.00 50.00 135 MET B N 1
ATOM 2098 C CA . MET A 1 135 ? 199.641 204.426 245.374 1.00 50.00 135 MET B CA 1
ATOM 2099 C C . MET A 1 135 ? 198.983 204.639 246.742 1.00 50.00 135 MET B C 1
ATOM 2100 O O . MET A 1 135 ? 198.729 205.779 247.156 1.00 50.00 135 MET B O 1
ATOM 2114 N N . VAL A 1 149 ? 203.144 210.052 239.082 1.00 50.00 149 VAL B N 1
ATOM 2115 C CA . VAL A 1 149 ? 202.547 208.756 238.729 1.00 50.00 149 VAL B CA 1
ATOM 2116 C C . VAL A 1 149 ? 201.271 208.464 239.542 1.00 50.00 149 VAL B C 1
ATOM 2117 O O . VAL A 1 149 ? 200.516 207.544 239.232 1.00 50.00 149 VAL B O 1
ATOM 2130 N N . ARG A 1 150 ? 200.963 209.271 240.563 1.00 50.00 150 ARG B N 1
ATOM 2131 C CA . ARG A 1 150 ? 199.696 209.187 241.316 1.00 50.00 150 ARG B CA 1
ATOM 2132 C C . ARG A 1 150 ? 198.510 209.504 240.390 1.00 50.00 150 ARG B C 1
ATOM 2133 O O . ARG A 1 150 ? 198.552 210.483 239.645 1.00 50.00 150 ARG B O 1
ATOM 2154 N N . ASN A 1 151 ? 197.453 208.693 240.449 1.00 50.00 151 ASN B N 1
ATOM 2155 C CA . ASN A 1 151 ? 196.256 208.767 239.592 1.00 50.00 151 ASN B CA 1
ATOM 2156 C C . ASN A 1 151 ? 196.510 208.480 238.089 1.00 50.00 151 ASN B C 1
ATOM 2157 O O . ASN A 1 151 ? 195.712 208.879 237.237 1.00 50.00 151 ASN B O 1
ATOM 2168 N N . LYS A 1 152 ? 197.590 207.768 237.734 1.00 50.00 152 LYS B N 1
ATOM 2169 C CA . LYS A 1 152 ? 197.870 207.311 236.358 1.00 50.00 152 LYS B CA 1
ATOM 2170 C C . LYS A 1 152 ? 196.973 206.118 235.982 1.00 50.00 152 LYS B C 1
ATOM 2171 O O . LYS A 1 152 ? 197.395 204.964 236.017 1.00 50.00 152 LYS B O 1
ATOM 2190 N N . LYS A 1 153 ? 195.714 206.405 235.641 1.00 50.00 153 LYS B N 1
ATOM 2191 C CA . LYS A 1 153 ? 194.715 205.454 235.122 1.00 50.00 153 LYS B CA 1
ATOM 2192 C C . LYS A 1 153 ? 195.075 204.978 233.707 1.00 50.00 153 LYS B C 1
ATOM 2193 O O . LYS A 1 153 ? 195.690 205.721 232.943 1.00 50.00 153 LYS B O 1
ATOM 2212 N N . THR A 1 154 ? 194.662 203.766 233.332 1.00 50.00 154 THR B N 1
ATOM 2213 C CA . THR A 1 154 ? 194.816 203.250 231.956 1.00 50.00 154 THR B CA 1
ATOM 2214 C C . THR A 1 154 ? 193.771 203.847 231.010 1.00 50.00 154 THR B C 1
ATOM 2215 O O . THR A 1 154 ? 192.625 204.071 231.398 1.00 50.00 154 THR B O 1
ATOM 2226 N N . TRP A 1 155 ? 194.153 204.097 229.756 1.00 50.00 155 TRP B N 1
ATOM 2227 C CA . TRP A 1 155 ? 193.247 204.577 228.709 1.00 50.00 155 TRP B CA 1
ATOM 2228 C C . TRP A 1 155 ? 192.198 203.515 228.350 1.00 50.00 155 TRP B C 1
ATOM 2229 O O . TRP A 1 155 ? 192.531 202.355 228.102 1.00 50.00 155 TRP B O 1
ATOM 2250 N N . ASP A 1 156 ? 190.921 203.892 228.350 1.00 50.00 156 ASP B N 1
ATOM 2251 C CA . ASP A 1 156 ? 189.808 202.960 228.166 1.00 50.00 156 ASP B CA 1
ATOM 2252 C C . ASP A 1 156 ? 189.682 202.490 226.705 1.00 50.00 156 ASP B C 1
ATOM 2253 O O . ASP A 1 156 ? 189.228 203.239 225.841 1.00 50.00 156 ASP B O 1
ATOM 2262 N N . SER A 1 157 ? 190.032 201.233 226.419 1.00 100.00 157 SER B N 1
ATOM 2263 C CA . SER A 1 157 ? 189.943 200.655 225.070 1.00 100.00 157 SER B CA 1
ATOM 2264 C C . SER A 1 157 ? 188.522 200.598 224.517 1.00 100.00 157 SER B C 1
ATOM 2265 O O . SER A 1 157 ? 188.352 200.428 223.315 1.00 100.00 157 SER B O 1
ATOM 2273 N N . ASN A 1 158 ? 187.479 200.816 225.321 1.00 100.00 158 ASN B N 1
ATOM 2274 C CA . ASN A 1 158 ? 186.124 201.015 224.808 1.00 100.00 158 ASN B CA 1
ATOM 2275 C C . ASN A 1 158 ? 185.957 202.330 224.022 1.00 100.00 158 ASN B C 1
ATOM 2276 O O . ASN A 1 158 ? 184.895 202.559 223.456 1.00 100.00 158 ASN B O 1
ATOM 2287 N N . ALA A 1 159 ? 186.974 203.193 223.951 1.00 100.00 159 ALA B N 1
ATOM 2288 C CA . ALA A 1 159 ? 186.951 204.385 223.110 1.00 100.00 159 ALA B CA 1
ATOM 2289 C C . ALA A 1 159 ? 187.056 204.079 221.605 1.00 100.00 159 ALA B C 1
ATOM 2290 O O . ALA A 1 159 ? 186.560 204.862 220.799 1.00 100.00 159 ALA B O 1
ATOM 2297 N N . ILE A 1 160 ? 187.661 202.958 221.196 1.00 100.00 160 ILE B N 1
ATOM 2298 C CA . ILE A 1 160 ? 187.780 202.567 219.782 1.00 100.00 160 ILE B CA 1
ATOM 2299 C C . ILE A 1 160 ? 186.534 201.834 219.272 1.00 100.00 160 ILE B C 1
ATOM 2300 O O . ILE A 1 160 ? 186.563 200.655 218.936 1.00 100.00 160 ILE B O 1
ATOM 2316 N N . THR A 1 161 ? 185.424 202.573 219.204 1.00 100.00 161 THR B N 1
ATOM 2317 C CA . THR A 1 161 ? 184.131 202.187 218.606 1.00 100.00 161 THR B CA 1
ATOM 2318 C C . THR A 1 161 ? 183.552 203.366 217.818 1.00 100.00 161 THR B C 1
ATOM 2319 O O . THR A 1 161 ? 183.858 204.512 218.140 1.00 100.00 161 THR B O 1
ATOM 2330 N N . PRO A 1 162 ? 182.692 203.154 216.814 1.00 100.00 162 PRO B N 1
ATOM 2331 C CA . PRO A 1 162 ? 182.095 204.251 216.056 1.00 100.00 162 PRO B CA 1
ATOM 2332 C C . PRO A 1 162 ? 181.368 205.268 216.940 1.00 100.00 162 PRO B C 1
ATOM 2333 O O . PRO A 1 162 ? 180.794 204.908 217.963 1.00 100.00 162 PRO B O 1
ATOM 2344 N N . GLY A 1 163 ? 181.386 206.541 216.544 1.00 71.67 163 GLY B N 1
ATOM 2345 C CA . GLY A 1 163 ? 180.697 207.634 217.232 1.00 71.67 163 GLY B CA 1
ATOM 2346 C C . GLY A 1 163 ? 181.428 208.266 218.420 1.00 71.67 163 GLY B C 1
ATOM 2347 O O . GLY A 1 163 ? 180.960 209.276 218.932 1.00 71.67 163 GLY B O 1
ATOM 2351 N N . THR A 1 164 ? 182.559 207.727 218.878 1.00 38.83 164 THR B N 1
ATOM 2352 C CA . THR A 1 164 ? 183.337 208.335 219.967 1.00 38.83 164 THR B CA 1
ATOM 2353 C C . THR A 1 164 ? 184.178 209.526 219.488 1.00 38.83 164 THR B C 1
ATOM 2354 O O . THR A 1 164 ? 184.480 209.636 218.296 1.00 38.83 164 THR B O 1
ATOM 2365 N N . PRO A 1 165 ? 184.644 210.406 220.390 1.00 100.00 165 PRO B N 1
ATOM 2366 C CA . PRO A 1 165 ? 185.611 211.443 220.053 1.00 100.00 165 PRO B CA 1
ATOM 2367 C C . PRO A 1 165 ? 186.914 210.906 219.456 1.00 100.00 165 PRO B C 1
ATOM 2368 O O . PRO A 1 165 ? 187.521 211.580 218.633 1.00 100.00 165 PRO B O 1
ATOM 2379 N N . PHE A 1 166 ? 187.378 209.714 219.843 1.00 100.00 166 PHE B N 1
ATOM 2380 C CA . PHE A 1 166 ? 188.628 209.174 219.316 1.00 100.00 166 PHE B CA 1
ATOM 2381 C C . PHE A 1 166 ? 188.515 208.716 217.859 1.00 100.00 166 PHE B C 1
ATOM 2382 O O . PHE A 1 166 ? 189.384 209.038 217.057 1.00 100.00 166 PHE B O 1
ATOM 2399 N N . MET A 1 167 ? 187.454 208.026 217.456 1.00 100.00 167 MET B N 1
ATOM 2400 C CA . MET A 1 167 ? 187.332 207.646 216.052 1.00 100.00 167 MET B CA 1
ATOM 2401 C C . MET A 1 167 ? 187.116 208.869 215.166 1.00 100.00 167 MET B C 1
ATOM 2402 O O . MET A 1 167 ? 187.679 208.950 214.085 1.00 100.00 167 MET B O 1
ATOM 2416 N N . ASP A 1 168 ? 186.413 209.874 215.660 1.00 100.00 168 ASP B N 1
ATOM 2417 C CA . ASP A 1 168 ? 186.271 211.155 214.981 1.00 100.00 168 ASP B CA 1
ATOM 2418 C C . ASP A 1 168 ? 187.611 211.869 214.758 1.00 100.00 168 ASP B C 1
ATOM 2419 O O . ASP A 1 168 ? 187.713 212.747 213.910 1.00 100.00 168 ASP B O 1
ATOM 2428 N N . LYS A 1 169 ? 188.648 211.490 215.507 1.00 100.00 169 LYS B N 1
ATOM 2429 C CA . LYS A 1 169 ? 190.020 211.992 215.436 1.00 100.00 169 LYS B CA 1
ATOM 2430 C C . LYS A 1 169 ? 190.849 211.188 214.456 1.00 100.00 169 LYS B C 1
ATOM 2431 O O . LYS A 1 169 ? 191.555 211.754 213.636 1.00 100.00 169 LYS B O 1
ATOM 2450 N N . LEU A 1 170 ? 190.712 209.868 214.469 1.00 100.00 170 LEU B N 1
ATOM 2451 C CA . LEU A 1 170 ? 191.329 208.984 213.484 1.00 100.00 170 LEU B CA 1
ATOM 2452 C C . LEU A 1 170 ? 190.813 209.271 212.072 1.00 100.00 170 LEU B C 1
ATOM 2453 O O . LEU A 1 170 ? 191.587 209.259 211.128 1.00 100.00 170 LEU B O 1
ATOM 2469 N N . ALA A 1 171 ? 189.542 209.620 211.916 1.00 100.00 171 ALA B N 1
ATOM 2470 C CA . ALA A 1 171 ? 188.938 210.002 210.646 1.00 100.00 171 ALA B CA 1
ATOM 2471 C C . ALA A 1 171 ? 189.610 211.195 209.973 1.00 100.00 171 ALA B C 1
ATOM 2472 O O . ALA A 1 171 ? 189.729 211.230 208.755 1.00 100.00 171 ALA B O 1
ATOM 2479 N N . ALA A 1 172 ? 190.050 212.185 210.740 1.00 100.00 172 ALA B N 1
ATOM 2480 C CA . ALA A 1 172 ? 190.794 213.321 210.239 1.00 100.00 172 ALA B CA 1
ATOM 2481 C C . ALA A 1 172 ? 192.266 212.977 210.034 1.00 100.00 172 ALA B C 1
ATOM 2482 O O . ALA A 1 172 ? 192.846 213.372 209.030 1.00 100.00 172 ALA B O 1
ATOM 2489 N N . ALA A 1 173 ? 192.883 212.194 210.913 1.00 100.00 173 ALA B N 1
ATOM 2490 C CA . ALA A 1 173 ? 194.269 211.793 210.750 1.00 100.00 173 ALA B CA 1
ATOM 2491 C C . ALA A 1 173 ? 194.491 210.981 209.479 1.00 100.00 173 ALA B C 1
ATOM 2492 O O . ALA A 1 173 ? 195.432 211.252 208.747 1.00 100.00 173 ALA B O 1
ATOM 2499 N N . LEU A 1 174 ? 193.619 210.030 209.162 1.00 100.00 174 LEU B N 1
ATOM 2500 C CA . LEU A 1 174 ? 193.712 209.210 207.956 1.00 100.00 174 LEU B CA 1
ATOM 2501 C C . LEU A 1 174 ? 193.628 210.056 206.693 1.00 100.00 174 LEU B C 1
ATOM 2502 O O . LEU A 1 174 ? 194.441 209.901 205.788 1.00 100.00 174 LEU B O 1
ATOM 2518 N N . ARG A 1 175 ? 192.663 210.966 206.614 1.00 100.00 175 ARG B N 1
ATOM 2519 C CA . ARG A 1 175 ? 192.457 211.811 205.440 1.00 100.00 175 ARG B CA 1
ATOM 2520 C C . ARG A 1 175 ? 193.577 212.804 205.243 1.00 100.00 175 ARG B C 1
ATOM 2521 O O . ARG A 1 175 ? 193.929 213.078 204.109 1.00 100.00 175 ARG B O 1
ATOM 2542 N N . TYR A 1 176 ? 194.219 213.265 206.305 1.00 100.00 176 TYR B N 1
ATOM 2543 C CA . TYR A 1 176 ? 195.449 214.029 206.189 1.00 100.00 176 TYR B CA 1
ATOM 2544 C C . TYR A 1 176 ? 196.623 213.174 205.706 1.00 100.00 176 TYR B C 1
ATOM 2545 O O . TYR A 1 176 ? 197.262 213.513 204.721 1.00 100.00 176 TYR B O 1
ATOM 2563 N N . TRP A 1 177 ? 196.923 212.042 206.326 1.00 100.00 177 TRP B N 1
ATOM 2564 C CA . TRP A 1 177 ? 198.069 211.234 205.927 1.00 100.00 177 TRP B CA 1
ATOM 2565 C C . TRP A 1 177 ? 197.970 210.717 204.491 1.00 100.00 177 TRP B C 1
ATOM 2566 O O . TRP A 1 177 ? 198.968 210.601 203.795 1.00 100.00 177 TRP B O 1
ATOM 2587 N N . THR A 1 178 ? 196.769 210.478 203.985 1.00 100.00 178 THR B N 1
ATOM 2588 C CA . THR A 1 178 ? 196.554 210.161 202.574 1.00 100.00 178 THR B CA 1
ATOM 2589 C C . THR A 1 178 ? 196.923 211.327 201.686 1.00 100.00 178 THR B C 1
ATOM 2590 O O . THR A 1 178 ? 197.590 211.148 200.680 1.00 100.00 178 THR B O 1
ATOM 2601 N N . ALA A 1 179 ? 196.526 212.541 202.049 1.00 100.00 179 ALA B N 1
ATOM 2602 C CA . ALA A 1 179 ? 196.882 213.703 201.277 1.00 100.00 179 ALA B CA 1
ATOM 2603 C C . ALA A 1 179 ? 198.383 213.933 201.297 1.00 100.00 179 ALA B C 1
ATOM 2604 O O . ALA A 1 179 ? 198.965 214.155 200.248 1.00 100.00 179 ALA B O 1
ATOM 2611 N N . PHE A 1 180 ? 199.058 213.799 202.428 1.00 100.00 180 PHE B N 1
ATOM 2612 C CA . PHE A 1 180 ? 200.503 213.955 202.482 1.00 100.00 180 PHE B CA 1
ATOM 2613 C C . PHE A 1 180 ? 201.232 213.041 201.498 1.00 100.00 180 PHE B C 1
ATOM 2614 O O . PHE A 1 180 ? 202.078 213.503 200.742 1.00 100.00 180 PHE B O 1
ATOM 2631 N N . LYS A 1 181 ? 200.875 211.764 201.416 1.00 100.00 181 LYS B N 1
ATOM 2632 C CA . LYS A 1 181 ? 201.474 210.824 200.463 1.00 100.00 181 LYS B CA 1
ATOM 2633 C C . LYS A 1 181 ? 201.120 211.124 199.010 1.00 100.00 181 LYS B C 1
ATOM 2634 O O . LYS A 1 181 ? 202.008 211.174 198.174 1.00 100.00 181 LYS B O 1
ATOM 2653 N N . LEU A 1 182 ? 199.862 211.387 198.688 1.00 100.00 182 LEU B N 1
ATOM 2654 C CA . LEU A 1 182 ? 199.440 211.727 197.328 1.00 100.00 182 LEU B CA 1
ATOM 2655 C C . LEU A 1 182 ? 200.002 213.061 196.829 1.00 100.00 182 LEU B C 1
ATOM 2656 O O . LEU A 1 182 ? 200.209 213.236 195.634 1.00 100.00 182 LEU B O 1
ATOM 2672 N N . ALA A 1 183 ? 200.275 214.010 197.712 1.00 100.00 183 ALA B N 1
ATOM 2673 C CA . ALA A 1 183 ? 200.936 215.250 197.362 1.00 100.00 183 ALA B CA 1
ATOM 2674 C C . ALA A 1 183 ? 202.444 215.075 197.197 1.00 100.00 183 ALA B C 1
ATOM 2675 O O . ALA A 1 183 ? 203.003 215.626 196.256 1.00 100.00 183 ALA B O 1
ATOM 2682 N N . THR A 1 184 ? 203.125 214.356 198.092 1.00 100.00 184 THR B N 1
ATOM 2683 C CA . THR A 1 184 ? 204.595 214.396 198.145 1.00 100.00 184 THR B CA 1
ATOM 2684 C C . THR A 1 184 ? 205.324 213.242 197.485 1.00 100.00 184 THR B C 1
ATOM 2685 O O . THR A 1 184 ? 206.465 213.430 197.088 1.00 100.00 184 THR B O 1
ATOM 2696 N N . ASP A 1 185 ? 204.734 212.061 197.336 1.00 100.00 185 ASP B N 1
ATOM 2697 C CA . ASP A 1 185 ? 205.437 210.897 196.784 1.00 100.00 185 ASP B CA 1
ATOM 2698 C C . ASP A 1 185 ? 205.072 210.642 195.301 1.00 100.00 185 ASP B C 1
ATOM 2699 O O . ASP A 1 185 ? 203.908 210.376 194.992 1.00 100.00 185 ASP B O 1
ATOM 2708 N N . PRO A 1 186 ? 206.031 210.676 194.355 1.00 100.00 186 PRO B N 1
ATOM 2709 C CA . PRO A 1 186 ? 205.759 210.439 192.941 1.00 100.00 186 PRO B CA 1
ATOM 2710 C C . PRO A 1 186 ? 205.434 208.976 192.609 1.00 100.00 186 PRO B C 1
ATOM 2711 O O . PRO A 1 186 ? 204.936 208.705 191.520 1.00 100.00 186 PRO B O 1
ATOM 2722 N N . GLY A 1 187 ? 205.628 208.026 193.522 1.00 92.37 187 GLY B N 1
ATOM 2723 C CA . GLY A 1 187 ? 205.140 206.660 193.336 1.00 92.37 187 GLY B CA 1
ATOM 2724 C C . GLY A 1 187 ? 203.622 206.560 193.403 1.00 92.37 187 GLY B C 1
ATOM 2725 O O . GLY A 1 187 ? 203.011 205.721 192.754 1.00 92.37 187 GLY B O 1
ATOM 2729 N N . TRP A 1 188 ? 202.985 207.466 194.129 1.00 83.65 188 TRP B N 1
ATOM 2730 C CA . TRP A 1 188 ? 201.546 207.496 194.317 1.00 83.65 188 TRP B CA 1
ATOM 2731 C C . TRP A 1 188 ? 200.820 208.251 193.206 1.00 83.65 188 TRP B C 1
ATOM 2732 O O . TRP A 1 188 ? 199.620 208.459 193.292 1.00 83.65 188 TRP B O 1
ATOM 2753 N N . LYS A 1 189 ? 201.498 208.670 192.139 1.00 100.00 189 LYS B N 1
ATOM 2754 C CA . LYS A 1 189 ? 200.963 209.550 191.081 1.00 100.00 189 LYS B CA 1
ATOM 2755 C C . LYS A 1 189 ? 199.742 208.995 190.338 1.00 100.00 189 LYS B C 1
ATOM 2756 O O . LYS A 1 189 ? 199.045 209.732 189.652 1.00 100.00 189 LYS B O 1
ATOM 2775 N N . ASN A 1 190 ? 199.441 207.718 190.470 1.00 100.00 190 ASN B N 1
ATOM 2776 C CA . ASN A 1 190 ? 198.191 207.147 189.990 1.00 100.00 190 ASN B CA 1
ATOM 2777 C C . ASN A 1 190 ? 197.634 206.030 190.884 1.00 100.00 190 ASN B C 1
ATOM 2778 O O . ASN A 1 190 ? 196.818 205.234 190.434 1.00 100.00 190 ASN B O 1
ATOM 2789 N N . LEU A 1 191 ? 198.002 206.009 192.167 1.00 100.00 191 LEU B N 1
ATOM 2790 C CA . LEU A 1 191 ? 197.315 205.233 193.193 1.00 100.00 191 LEU B CA 1
ATOM 2791 C C . LEU A 1 191 ? 196.009 205.930 193.579 1.00 100.00 191 LEU B C 1
ATOM 2792 O O . LEU A 1 191 ? 195.972 207.145 193.712 1.00 100.00 191 LEU B O 1
ATOM 2808 N N . GLN A 1 192 ? 194.934 205.181 193.782 1.00 100.00 192 GLN B N 1
ATOM 2809 C CA . GLN A 1 192 ? 193.626 205.712 194.145 1.00 100.00 192 GLN B CA 1
ATOM 2810 C C . GLN A 1 192 ? 193.322 205.294 195.572 1.00 100.00 192 GLN B C 1
ATOM 2811 O O . GLN A 1 192 ? 193.387 204.107 195.858 1.00 100.00 192 GLN B O 1
ATOM 2825 N N . VAL A 1 193 ? 193.025 206.222 196.480 1.00 78.86 193 VAL B N 1
ATOM 2826 C CA . VAL A 1 193 ? 192.805 205.878 197.889 1.00 78.86 193 VAL B CA 1
ATOM 2827 C C . VAL A 1 193 ? 191.381 206.122 198.319 1.00 78.86 193 VAL B C 1
ATOM 2828 O O . VAL A 1 193 ? 190.867 207.227 198.220 1.00 78.86 193 VAL B O 1
ATOM 2841 N N . ILE A 1 194 ? 190.751 205.080 198.833 1.00 100.00 194 ILE B N 1
ATOM 2842 C CA . ILE A 1 194 ? 189.369 205.077 199.275 1.00 100.00 194 ILE B CA 1
ATOM 2843 C C . ILE A 1 194 ? 189.348 204.922 200.771 1.00 100.00 194 ILE B C 1
ATOM 2844 O O . ILE A 1 194 ? 190.031 204.074 201.326 1.00 100.00 194 ILE B O 1
ATOM 2860 N N . ILE A 1 195 ? 188.550 205.727 201.439 1.00 100.00 195 ILE B N 1
ATOM 2861 C CA . ILE A 1 195 ? 188.521 205.827 202.888 1.00 100.00 195 ILE B CA 1
ATOM 2862 C C . ILE A 1 195 ? 187.108 205.591 203.366 1.00 100.00 195 ILE B C 1
ATOM 2863 O O . ILE A 1 195 ? 186.229 206.418 203.178 1.00 100.00 195 ILE B O 1
ATOM 2879 N N . SER A 1 196 ? 186.881 204.452 204.000 1.00 100.00 196 SER B N 1
ATOM 2880 C CA . SER A 1 196 ? 185.583 204.019 204.506 1.00 100.00 196 SER B CA 1
ATOM 2881 C C . SER A 1 196 ? 185.611 203.999 206.025 1.00 100.00 196 SER B C 1
ATOM 2882 O O . SER A 1 196 ? 185.658 202.964 206.682 1.00 100.00 196 SER B O 1
ATOM 2890 N N . ASP A 1 197 ? 185.653 205.198 206.556 1.00 69.44 197 ASP B N 1
ATOM 2891 C CA . ASP A 1 197 ? 185.749 205.578 207.952 1.00 69.44 197 ASP B CA 1
ATOM 2892 C C . ASP A 1 197 ? 184.642 205.009 208.866 1.00 69.44 197 ASP B C 1
ATOM 2893 O O . AS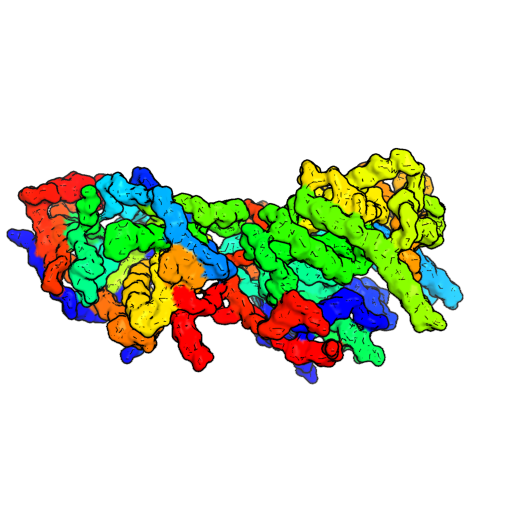P A 1 197 ? 183.634 204.486 208.400 1.00 69.44 197 ASP B O 1
ATOM 2902 N N . ALA A 1 198 ? 184.776 205.127 210.187 1.00 100.00 198 ALA B N 1
ATOM 2903 C CA . ALA A 1 198 ? 183.819 204.627 211.176 1.00 100.00 198 ALA B CA 1
ATOM 2904 C C . ALA A 1 198 ? 182.434 205.283 211.100 1.00 100.00 198 ALA B C 1
ATOM 2905 O O . ALA A 1 198 ? 181.456 204.738 211.599 1.00 100.00 198 ALA B O 1
ATOM 2912 N N . THR A 1 199 ? 182.318 206.422 210.442 1.00 100.00 199 THR B N 1
ATOM 2913 C CA . THR A 1 199 ? 181.041 207.074 210.204 1.00 100.00 199 THR B CA 1
ATOM 2914 C C . THR A 1 199 ? 180.205 206.371 209.125 1.00 100.00 199 THR B C 1
ATOM 2915 O O . THR A 1 199 ? 179.001 206.578 209.049 1.00 100.00 199 THR B O 1
ATOM 2926 N N . VAL A 1 200 ? 180.795 205.478 208.325 1.00 100.00 200 VAL B N 1
ATOM 2927 C CA . VAL A 1 200 ? 180.106 204.626 207.346 1.00 100.00 200 VAL B CA 1
ATOM 2928 C C . VAL A 1 200 ? 179.778 203.272 207.996 1.00 100.00 200 VAL B C 1
ATOM 2929 O O . VAL A 1 200 ? 180.713 202.623 208.463 1.00 100.00 200 VAL B O 1
ATOM 2942 N N . PRO A 1 201 ? 178.520 202.797 208.042 1.00 100.00 201 PRO B N 1
ATOM 2943 C CA . PRO A 1 201 ? 178.145 201.581 208.761 1.00 100.00 201 PRO B CA 1
ATOM 2944 C C . PRO A 1 201 ? 178.702 200.288 208.154 1.00 100.00 201 PRO B C 1
ATOM 2945 O O . PRO A 1 201 ? 179.054 200.239 206.979 1.00 100.00 201 PRO B O 1
ATOM 2956 N N . GLY A 1 202 ? 178.754 199.226 208.958 1.00 100.00 202 GLY B N 1
ATOM 2957 C CA . GLY A 1 202 ? 179.313 197.916 208.614 1.00 100.00 202 GLY B CA 1
ATOM 2958 C C . GLY A 1 202 ? 180.745 197.727 209.104 1.00 100.00 202 GLY B C 1
ATOM 2959 O O . GLY A 1 202 ? 181.514 198.680 209.159 1.00 100.00 202 GLY B O 1
ATOM 2963 N N . GLU A 1 203 ? 181.125 196.516 209.491 1.00 100.00 203 GLU B N 1
ATOM 2964 C CA . GLU A 1 203 ? 182.494 196.237 209.948 1.00 100.00 203 GLU B CA 1
ATOM 2965 C C . GLU A 1 203 ? 183.493 196.199 208.785 1.00 100.00 203 GLU B C 1
ATOM 2966 O O . GLU A 1 203 ? 183.110 195.935 207.647 1.00 100.00 203 GLU B O 1
ATOM 2978 N N . GLY A 1 204 ? 184.778 196.410 209.032 1.00 100.00 204 GLY B N 1
ATOM 2979 C CA . GLY A 1 204 ? 185.775 196.536 207.976 1.00 100.00 204 GLY B CA 1
ATOM 2980 C C . GLY A 1 204 ? 185.842 195.325 207.069 1.00 100.00 204 GLY B C 1
ATOM 2981 O O . GLY A 1 204 ? 185.791 195.435 205.855 1.00 100.00 204 GLY B O 1
ATOM 2985 N N . GLU A 1 205 ? 185.844 194.151 207.659 1.00 100.00 205 GLU B N 1
ATOM 2986 C CA . GLU A 1 205 ? 185.800 192.862 206.988 1.00 100.00 205 GLU B CA 1
ATOM 2987 C C . GLU A 1 205 ? 184.619 192.714 206.011 1.00 100.00 205 GLU B C 1
ATOM 2988 O O . GLU A 1 205 ? 184.790 192.215 204.914 1.00 100.00 205 GLU B O 1
ATOM 3000 N N . HIS A 1 206 ? 183.435 193.215 206.345 1.00 100.00 206 HIS B N 1
ATOM 3001 C CA . HIS A 1 206 ? 182.252 193.253 205.489 1.00 100.00 206 HIS B CA 1
ATOM 3002 C C . HIS A 1 206 ? 182.342 194.349 204.418 1.00 100.00 206 HIS B C 1
ATOM 3003 O O . HIS A 1 206 ? 182.016 194.112 203.257 1.00 100.00 206 HIS B O 1
ATOM 3017 N N . LYS A 1 207 ? 182.862 195.534 204.759 1.00 100.00 207 LYS B N 1
ATOM 3018 C CA . LYS A 1 207 ? 183.114 196.630 203.809 1.00 100.00 207 LYS B CA 1
ATOM 3019 C C . LYS A 1 207 ? 184.062 196.217 202.689 1.00 100.00 207 LYS B C 1
ATOM 3020 O O . LYS A 1 207 ? 183.808 196.522 201.529 1.00 100.00 207 LYS B O 1
ATOM 3039 N N . ILE A 1 208 ? 185.123 195.494 203.020 1.00 100.00 208 ILE B N 1
ATOM 3040 C CA . ILE A 1 208 ? 186.110 195.028 202.061 1.00 100.00 208 ILE B CA 1
ATOM 3041 C C . ILE A 1 208 ? 185.493 194.012 201.122 1.00 100.00 208 ILE B C 1
ATOM 3042 O O . ILE A 1 208 ? 185.642 194.145 199.919 1.00 100.00 208 ILE B O 1
ATOM 3058 N N . MET A 1 209 ? 184.739 193.033 201.614 1.00 100.00 209 MET B N 1
ATOM 3059 C CA . MET A 1 209 ? 184.085 192.062 200.744 1.00 100.00 209 MET B CA 1
ATOM 3060 C C . MET A 1 209 ? 183.093 192.728 199.818 1.00 100.00 209 MET B C 1
ATOM 3061 O O . MET A 1 209 ? 183.092 192.434 198.638 1.00 100.00 209 MET B O 1
ATOM 3075 N N . ASN A 1 210 ? 182.291 193.673 200.287 1.00 100.00 210 ASN B N 1
ATOM 3076 C CA . ASN A 1 210 ? 181.385 194.420 199.413 1.00 100.00 210 ASN B CA 1
ATOM 3077 C C . ASN A 1 210 ? 182.124 195.222 198.342 1.00 100.00 210 ASN B C 1
ATOM 3078 O O . ASN A 1 210 ? 181.684 195.257 197.195 1.00 100.00 210 ASN B O 1
ATOM 3089 N N . PHE A 1 211 ? 183.269 195.811 198.658 1.00 100.00 211 PHE B N 1
ATOM 3090 C CA . PHE A 1 211 ? 184.092 196.469 197.661 1.00 100.00 211 PHE B CA 1
ATOM 3091 C C . PHE A 1 211 ? 184.555 195.485 196.591 1.00 100.00 211 PHE B C 1
ATOM 3092 O O . PHE A 1 211 ? 184.191 195.657 195.435 1.00 100.00 211 PHE B O 1
ATOM 3109 N N . ILE A 1 212 ? 185.258 194.413 196.948 1.00 100.00 212 ILE B N 1
ATOM 3110 C CA . ILE A 1 212 ? 185.790 193.426 195.992 1.00 100.00 212 ILE B CA 1
ATOM 3111 C C . ILE A 1 212 ? 184.685 192.890 195.097 1.00 100.00 212 ILE B C 1
ATOM 3112 O O . ILE A 1 212 ? 184.838 192.801 193.890 1.00 100.00 212 ILE B O 1
ATOM 3128 N N . ARG A 1 213 ? 183.538 192.576 195.669 1.00 100.00 213 ARG B N 1
ATOM 3129 C CA . ARG A 1 213 ? 182.372 192.052 194.968 1.00 100.00 213 ARG B CA 1
ATOM 3130 C C . ARG A 1 213 ? 181.780 193.046 193.980 1.00 100.00 213 ARG B C 1
ATOM 3131 O O . ARG A 1 213 ? 181.389 192.643 192.897 1.00 100.00 213 ARG B O 1
ATOM 3152 N N . SER A 1 214 ? 181.741 194.336 194.303 1.00 100.00 214 SER B N 1
ATOM 3153 C CA . SER A 1 214 ? 181.250 195.355 193.365 1.00 100.00 214 SER B CA 1
ATOM 3154 C C . SER A 1 214 ? 182.225 195.627 192.222 1.00 100.00 214 SER B C 1
ATOM 3155 O O . SER A 1 214 ? 181.786 195.765 191.088 1.00 100.00 214 SER B O 1
ATOM 3163 N N . GLN A 1 215 ? 183.533 195.637 192.465 1.00 100.00 215 GLN B N 1
ATOM 3164 C CA . GLN A 1 215 ? 184.520 195.830 191.409 1.00 100.00 215 GLN B CA 1
ATOM 3165 C C . GLN A 1 215 ? 184.462 194.694 190.408 1.00 100.00 215 GLN B C 1
ATOM 3166 O O . GLN A 1 215 ? 184.425 194.920 189.212 1.00 100.00 215 GLN B O 1
ATOM 3180 N N . ARG A 1 216 ? 184.368 193.468 190.897 1.00 100.00 216 ARG B N 1
ATOM 3181 C CA . ARG A 1 216 ? 184.272 192.213 190.141 1.00 100.00 216 ARG B CA 1
ATOM 3182 C C . ARG A 1 216 ? 183.027 192.102 189.258 1.00 100.00 216 ARG B C 1
ATOM 3183 O O . ARG A 1 216 ? 182.999 191.297 188.338 1.00 100.00 216 ARG B O 1
ATOM 3204 N N . ALA A 1 217 ? 181.991 192.890 189.519 1.00 100.00 217 ALA B N 1
ATOM 3205 C CA . ALA A 1 217 ? 180.754 192.914 188.745 1.00 100.00 217 ALA B CA 1
ATOM 3206 C C . ALA A 1 217 ? 180.766 193.872 187.544 1.00 100.00 217 ALA B C 1
ATOM 3207 O O . ALA A 1 217 ? 179.826 193.868 186.757 1.00 100.00 217 ALA B O 1
ATOM 3214 N N . ASP A 1 218 ? 181.787 194.707 187.391 1.00 100.00 218 ASP B N 1
ATOM 3215 C CA . ASP A 1 218 ? 181.965 195.558 186.211 1.00 100.00 218 ASP B CA 1
ATOM 3216 C C . ASP A 1 218 ? 182.436 194.715 185.009 1.00 100.00 218 ASP B C 1
ATOM 3217 O O . ASP A 1 218 ? 183.466 194.052 185.124 1.00 100.00 218 ASP B O 1
ATOM 3226 N N . PRO A 1 219 ? 181.760 194.722 183.845 1.00 100.00 219 PRO B N 1
ATOM 3227 C CA . PRO A 1 219 ? 182.248 194.043 182.648 1.00 100.00 219 PRO B CA 1
ATOM 3228 C C . PRO A 1 219 ? 183.682 194.393 182.240 1.00 100.00 219 PRO B C 1
ATOM 3229 O O . PRO A 1 219 ? 184.369 193.556 181.666 1.00 100.00 219 PRO B O 1
ATOM 3240 N N . GLU A 1 220 ? 184.162 195.601 182.526 1.00 100.00 220 GLU B N 1
ATOM 3241 C CA . GLU A 1 220 ? 185.513 196.038 182.158 1.00 100.00 220 GLU B CA 1
ATOM 3242 C C . GLU A 1 220 ? 186.604 195.527 183.110 1.00 100.00 220 GLU B C 1
ATOM 3243 O O . GLU A 1 220 ? 187.787 195.749 182.867 1.00 100.00 220 GLU B O 1
ATOM 3255 N N . TYR A 1 221 ? 186.262 194.831 184.193 1.00 100.00 221 TYR B N 1
ATOM 3256 C CA . TYR A 1 221 ? 187.214 194.359 185.199 1.00 100.00 221 TYR B CA 1
ATOM 3257 C C . TYR A 1 221 ? 188.278 193.440 184.619 1.00 100.00 221 TYR B C 1
ATOM 3258 O O . TYR A 1 221 ? 187.967 192.519 183.876 1.00 100.00 221 TYR B O 1
ATOM 3276 N N . ASN A 1 222 ? 189.538 193.642 184.975 1.00 100.00 222 ASN B N 1
ATOM 3277 C CA . ASN A 1 222 ? 190.635 192.767 184.590 1.00 100.00 222 ASN B CA 1
ATOM 3278 C C . ASN A 1 222 ? 190.630 191.483 185.433 1.00 100.00 222 ASN B C 1
ATOM 3279 O O . ASN A 1 222 ? 190.915 191.553 186.622 1.00 100.00 222 ASN B O 1
ATOM 3290 N N . PRO A 1 223 ? 190.397 190.290 184.874 1.00 100.00 223 PRO B N 1
ATOM 3291 C CA . PRO A 1 223 ? 190.297 189.060 185.643 1.00 100.00 223 PRO B CA 1
ATOM 3292 C C . PRO A 1 223 ? 191.554 188.666 186.401 1.00 100.00 223 PRO B C 1
ATOM 3293 O O . PRO A 1 223 ? 191.513 187.756 187.215 1.00 100.00 223 PRO B O 1
ATOM 3304 N N . ASN A 1 224 ? 192.684 189.298 186.108 1.00 100.00 224 ASN B N 1
ATOM 3305 C CA . ASN A 1 224 ? 193.983 189.000 186.674 1.00 100.00 224 ASN B CA 1
ATOM 3306 C C . ASN A 1 224 ? 194.497 190.096 187.604 1.00 100.00 224 ASN B C 1
ATOM 3307 O O . ASN A 1 224 ? 195.694 190.141 187.847 1.00 100.00 224 ASN B O 1
ATOM 3318 N N . THR A 1 225 ? 193.666 190.985 188.144 1.00 100.00 225 THR B N 1
ATOM 3319 C CA . THR A 1 225 ? 194.158 191.897 189.176 1.00 100.00 225 THR B CA 1
ATOM 3320 C C . THR A 1 225 ? 194.606 191.113 190.383 1.00 100.00 225 THR B C 1
ATOM 3321 O O . THR A 1 225 ? 193.844 190.289 190.870 1.00 100.00 225 THR B O 1
ATOM 3332 N N . THR A 1 226 ? 195.802 191.349 190.895 1.00 100.00 226 THR B N 1
ATOM 3333 C CA . THR A 1 226 ? 196.270 190.729 192.132 1.00 100.00 226 THR B CA 1
ATOM 3334 C C . THR A 1 226 ? 195.735 191.515 193.326 1.00 100.00 226 THR B C 1
ATOM 3335 O O . THR A 1 226 ? 195.596 192.728 193.260 1.00 100.00 226 THR B O 1
ATOM 3346 N N . HIS A 1 227 ? 195.421 190.845 194.430 1.00 100.00 227 HIS B N 1
ATOM 3347 C CA . HIS A 1 227 ? 194.753 191.420 195.602 1.00 100.00 227 HIS B CA 1
ATOM 3348 C C . HIS A 1 227 ? 195.484 191.070 196.883 1.00 100.00 227 HIS B C 1
ATOM 3349 O O . HIS A 1 227 ? 196.136 190.036 196.946 1.00 100.00 227 HIS B O 1
ATOM 3363 N N . CYS A 1 228 ? 195.316 191.872 197.928 1.00 100.00 228 CYS B N 1
ATOM 3364 C CA . CYS A 1 228 ? 195.788 191.542 199.258 1.00 100.00 228 CYS B CA 1
ATOM 3365 C C . CYS A 1 228 ? 194.932 192.134 200.374 1.00 100.00 228 CYS B C 1
ATOM 3366 O O . CYS A 1 228 ? 194.502 193.271 200.259 1.00 100.00 228 CYS B O 1
ATOM 3374 N N . ILE A 1 229 ? 194.718 191.411 201.474 1.00 100.00 229 ILE B N 1
ATOM 3375 C CA . ILE A 1 229 ? 194.130 191.958 202.702 1.00 100.00 229 ILE B CA 1
ATOM 3376 C C . ILE A 1 229 ? 195.176 191.948 203.799 1.00 100.00 229 ILE B C 1
ATOM 3377 O O . ILE A 1 229 ? 195.763 190.907 204.072 1.00 100.00 229 ILE B O 1
ATOM 3393 N N . TYR A 1 230 ? 195.388 193.073 204.465 1.00 100.00 230 TYR B N 1
ATOM 3394 C CA . TYR A 1 230 ? 196.103 193.082 205.730 1.00 100.00 230 TYR B CA 1
ATOM 3395 C C . TYR A 1 230 ? 195.144 192.792 206.876 1.00 100.00 230 TYR B C 1
ATOM 3396 O O . TYR A 1 230 ? 194.153 193.497 207.032 1.00 100.00 230 TYR B O 1
ATOM 3414 N N . GLY A 1 231 ? 195.435 191.823 207.732 1.00 100.00 231 GLY B N 1
ATOM 3415 C CA . GLY A 1 231 ? 194.693 191.699 208.976 1.00 100.00 231 GLY B CA 1
ATOM 3416 C C . GLY A 1 231 ? 195.119 190.532 209.845 1.00 100.00 231 GLY B C 1
ATOM 3417 O O . GLY A 1 231 ? 195.694 189.557 209.377 1.00 100.00 231 GLY B O 1
ATOM 3421 N N . LEU A 1 232 ? 194.831 190.639 211.139 1.00 100.00 232 LEU B N 1
ATOM 3422 C CA . LEU A 1 232 ? 195.227 189.674 212.162 1.00 100.00 232 LEU B CA 1
ATOM 3423 C C . LEU A 1 232 ? 194.183 188.591 212.434 1.00 100.00 232 LEU B C 1
ATOM 3424 O O . LEU A 1 232 ? 194.465 187.634 213.147 1.00 100.00 232 LEU B O 1
ATOM 3440 N N . ASP A 1 233 ? 192.984 188.706 211.885 1.00 100.00 233 ASP B N 1
ATOM 3441 C CA . ASP A 1 233 ? 191.903 187.739 212.048 1.00 100.00 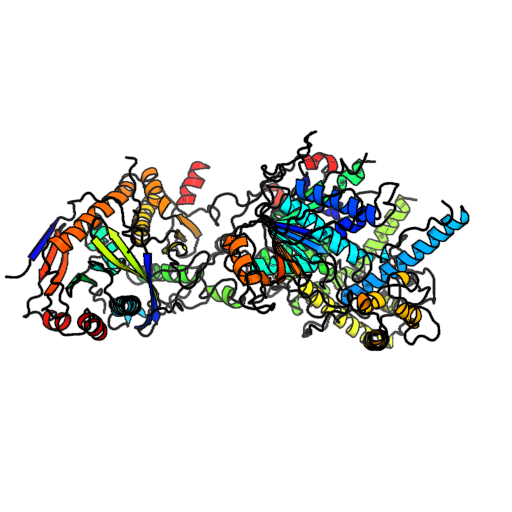233 ASP B CA 1
ATOM 3442 C C . ASP A 1 233 ? 192.155 186.446 211.247 1.00 100.00 233 ASP B C 1
ATOM 3443 O O . ASP A 1 233 ? 192.647 186.487 210.123 1.00 100.00 233 ASP B O 1
ATOM 3452 N N . ALA A 1 234 ? 191.841 185.282 211.806 1.00 100.00 234 ALA B N 1
ATOM 3453 C CA . ALA A 1 234 ? 191.911 184.001 211.111 1.00 100.00 234 ALA B CA 1
ATOM 3454 C C . ALA A 1 234 ? 190.829 183.837 210.039 1.00 100.00 234 ALA B C 1
ATOM 3455 O O . ALA A 1 234 ? 191.058 183.176 209.033 1.00 100.00 234 ALA B O 1
ATOM 3462 N N . ASP A 1 235 ? 189.670 184.472 210.188 1.00 100.00 235 ASP B N 1
ATOM 3463 C CA . ASP A 1 235 ? 188.585 184.363 209.214 1.00 100.00 235 ASP B CA 1
ATOM 3464 C C . ASP A 1 235 ? 188.944 184.903 207.836 1.00 100.00 235 ASP B C 1
ATOM 3465 O O . ASP A 1 235 ? 188.326 184.521 206.848 1.00 100.00 235 ASP B O 1
ATOM 3474 N N . LEU A 1 236 ? 189.967 185.742 207.710 1.00 100.00 236 LEU B N 1
ATOM 3475 C CA . LEU A 1 236 ? 190.357 186.295 206.423 1.00 100.00 236 LEU B CA 1
ATOM 3476 C C . LEU A 1 236 ? 190.726 185.223 205.411 1.00 100.00 236 LEU B C 1
ATOM 3477 O O . LEU A 1 236 ? 190.520 185.437 204.229 1.00 100.00 236 LEU B O 1
ATOM 3493 N N . ILE A 1 237 ? 191.232 184.066 205.827 1.00 100.00 237 ILE B N 1
ATOM 3494 C CA . ILE A 1 237 ? 191.553 182.986 204.899 1.00 100.00 237 ILE B CA 1
ATOM 3495 C C . ILE A 1 237 ? 190.301 182.506 204.179 1.00 100.00 237 ILE B C 1
ATOM 3496 O O . ILE A 1 237 ? 190.288 182.399 202.962 1.00 100.00 237 ILE B O 1
ATOM 3512 N N . PHE A 1 238 ? 189.221 182.267 204.907 1.00 100.00 238 PHE B N 1
ATOM 3513 C CA . PHE A 1 238 ? 187.955 181.807 204.357 1.00 100.00 238 PHE B CA 1
ATOM 3514 C C . PHE A 1 238 ? 187.296 182.894 203.520 1.00 100.00 238 PHE B C 1
ATOM 3515 O O . PHE A 1 238 ? 186.725 182.595 202.478 1.00 100.00 238 PHE B O 1
ATOM 3532 N N . LEU A 1 239 ? 187.437 184.153 203.910 1.00 100.00 239 LEU B N 1
ATOM 3533 C CA . LEU A 1 239 ? 186.944 185.264 203.114 1.00 100.00 239 LEU B CA 1
ATOM 3534 C C . LEU A 1 239 ? 187.764 185.496 201.857 1.00 100.00 239 LEU B C 1
ATOM 3535 O O . LEU A 1 239 ? 187.193 185.821 200.833 1.00 100.00 239 LEU B O 1
ATOM 3551 N N . GLY A 1 240 ? 189.069 185.250 201.870 1.00 100.00 240 GLY B N 1
ATOM 3552 C CA . GLY A 1 240 ? 189.894 185.232 200.673 1.00 100.00 240 GLY B CA 1
ATOM 3553 C C . GLY A 1 240 ? 189.414 184.187 199.681 1.00 100.00 240 GLY B C 1
ATOM 3554 O O . GLY A 1 240 ? 189.166 184.514 198.528 1.00 100.00 240 GLY B O 1
ATOM 3558 N N . LEU A 1 241 ? 189.172 182.952 200.122 1.00 100.00 241 LEU B N 1
ATOM 3559 C CA . LEU A 1 241 ? 188.555 181.918 199.287 1.00 100.00 241 LEU B CA 1
ATOM 3560 C C . LEU A 1 241 ? 187.171 182.331 198.777 1.00 100.00 241 LEU B C 1
ATOM 3561 O O . LEU A 1 241 ? 186.912 182.213 197.589 1.00 100.00 241 LEU B O 1
ATOM 3577 N N . ALA A 1 242 ? 186.299 182.857 199.630 1.00 100.00 242 ALA B N 1
ATOM 3578 C CA . ALA A 1 242 ? 184.937 183.242 199.278 1.00 100.00 242 ALA B CA 1
ATOM 3579 C C . ALA A 1 242 ? 184.832 184.344 198.213 1.00 100.00 242 ALA B C 1
ATOM 3580 O O . ALA A 1 242 ? 183.769 184.527 197.626 1.00 100.00 242 ALA B O 1
ATOM 3587 N N . THR A 1 243 ? 185.893 185.084 197.915 1.00 100.00 243 THR B N 1
ATOM 3588 C CA . THR A 1 243 ? 185.876 186.024 196.797 1.00 100.00 243 THR B CA 1
ATOM 3589 C C . THR A 1 243 ? 185.824 185.337 195.442 1.00 100.00 243 THR B C 1
ATOM 3590 O O . THR A 1 243 ? 185.318 185.913 194.490 1.00 100.00 243 THR B O 1
ATOM 3601 N N . HIS A 1 244 ? 186.377 184.133 195.318 1.00 67.76 244 HIS B N 1
ATOM 3602 C CA . HIS A 1 244 ? 186.716 183.505 194.041 1.00 67.76 244 HIS B CA 1
ATOM 3603 C C . HIS A 1 244 ? 187.580 184.381 193.132 1.00 67.76 244 HIS B C 1
ATOM 3604 O O . HIS A 1 244 ? 187.539 184.263 191.912 1.00 67.76 244 HIS B O 1
ATOM 3618 N N . GLU A 1 245 ? 188.415 185.224 193.721 1.00 100.00 245 GLU B N 1
ATOM 3619 C CA . GLU A 1 245 ? 189.589 185.784 193.079 1.00 100.00 245 GLU B CA 1
ATOM 3620 C C . GLU A 1 245 ? 190.778 184.894 193.440 1.00 100.00 245 GLU B C 1
ATOM 3621 O O . GLU A 1 245 ? 191.184 184.873 194.594 1.00 100.00 245 GLU B O 1
ATOM 3633 N N . PRO A 1 246 ? 191.337 184.107 192.524 1.00 100.00 246 PRO B N 1
ATOM 3634 C CA . PRO A 1 246 ? 192.433 183.197 192.844 1.00 100.00 246 PRO B CA 1
ATOM 3635 C C . PRO A 1 246 ? 193.789 183.892 193.018 1.00 100.00 246 PRO B C 1
ATOM 3636 O O . PRO A 1 246 ? 194.662 183.356 193.694 1.00 100.00 246 PRO B O 1
ATOM 3647 N N . HIS A 1 247 ? 193.989 185.100 192.496 1.00 100.00 247 HIS B N 1
ATOM 3648 C CA . HIS A 1 247 ? 195.233 185.868 192.638 1.00 100.00 247 HIS B CA 1
ATOM 3649 C C . HIS A 1 247 ? 195.339 186.612 193.971 1.00 100.00 247 HIS B C 1
ATOM 3650 O O . HIS A 1 247 ? 195.558 187.815 194.002 1.00 100.00 247 HIS B O 1
ATOM 3664 N N . PHE A 1 248 ? 195.135 185.933 195.092 1.00 94.20 248 PHE B N 1
ATOM 3665 C CA . PHE A 1 248 ? 194.897 186.562 196.387 1.00 94.20 248 PHE B CA 1
ATOM 3666 C C . PHE A 1 248 ? 195.933 186.130 197.418 1.00 94.20 248 PHE B C 1
ATOM 3667 O O . PHE A 1 248 ? 196.307 184.964 197.483 1.00 94.20 248 PHE B O 1
ATOM 3684 N N . LYS A 1 249 ? 196.391 187.047 198.261 1.00 50.00 249 LYS B N 1
ATOM 3685 C CA . LYS A 1 249 ? 197.362 186.792 199.325 1.00 50.00 249 LYS B CA 1
ATOM 3686 C C . LYS A 1 249 ? 196.949 187.548 200.573 1.00 50.00 249 LYS B C 1
ATOM 3687 O O . LYS A 1 249 ? 196.337 188.598 200.476 1.00 50.00 249 LYS B O 1
ATOM 3706 N N . ILE A 1 250 ? 197.261 187.060 201.752 1.00 50.00 250 ILE B N 1
ATOM 3707 C CA . ILE A 1 250 ? 196.914 187.722 203.008 1.00 50.00 250 ILE B CA 1
ATOM 3708 C C . ILE A 1 250 ? 198.195 188.108 203.703 1.00 50.00 250 ILE B C 1
ATOM 3709 O O . ILE A 1 250 ? 199.122 187.310 203.696 1.00 50.00 250 ILE B O 1
ATOM 3725 N N . LEU A 1 251 ? 198.259 189.298 204.293 1.00 50.00 251 LEU B N 1
ATOM 3726 C CA . LEU A 1 251 ? 199.445 189.807 204.969 1.00 50.00 251 LEU B CA 1
ATOM 3727 C C . LEU A 1 251 ? 199.247 189.810 206.481 1.00 50.00 251 LEU B C 1
ATOM 3728 O O . LEU A 1 251 ? 198.264 190.366 206.956 1.00 50.00 251 LEU B O 1
ATOM 3744 N N . ARG A 1 252 ? 200.167 189.205 207.238 1.00 50.00 252 ARG B N 1
ATOM 3745 C CA . ARG A 1 252 ? 200.053 188.978 208.687 1.00 50.00 252 ARG B CA 1
ATOM 3746 C C . ARG A 1 252 ? 201.404 189.050 209.393 1.00 50.00 252 ARG B C 1
ATOM 3747 O O . ARG A 1 252 ? 202.408 188.706 208.795 1.00 50.00 252 ARG B O 1
ATOM 3768 N N . GLU A 1 253 ? 201.459 189.444 210.663 1.00 50.00 253 GLU B N 1
ATOM 3769 C CA . GLU A 1 253 ? 202.679 189.338 211.486 1.00 50.00 253 GLU B CA 1
ATOM 3770 C C . GLU A 1 253 ? 203.078 187.891 211.789 1.00 50.00 253 GLU B C 1
ATOM 3771 O O . GLU A 1 253 ? 202.222 187.049 212.012 1.00 50.00 253 GLU B O 1
ATOM 3783 N N . ASP A 1 254 ? 204.367 187.575 211.837 1.00 50.00 254 ASP B N 1
ATOM 3784 C CA . ASP A 1 254 ? 204.846 186.196 211.946 1.00 50.00 254 ASP B CA 1
ATOM 3785 C C . ASP A 1 254 ? 204.623 185.578 213.341 1.00 50.00 254 ASP B C 1
ATOM 3786 O O . ASP A 1 254 ? 205.429 185.735 214.261 1.00 50.00 254 ASP B O 1
ATOM 3795 N N . VAL A 1 255 ? 203.550 184.802 213.487 1.00 50.00 255 VAL B N 1
ATOM 3796 C CA . VAL A 1 255 ? 203.245 184.073 214.727 1.00 50.00 255 VAL B CA 1
ATOM 3797 C C . VAL A 1 255 ? 204.250 182.965 215.060 1.00 50.00 255 VAL B C 1
ATOM 3798 O O . VAL A 1 255 ? 204.324 182.559 216.216 1.00 50.00 255 VAL B O 1
ATOM 3811 N N . PHE A 1 256 ? 205.052 182.481 214.110 1.00 50.00 256 PHE B N 1
ATOM 3812 C CA . PHE A 1 256 ? 206.089 181.479 214.365 1.00 50.00 256 PHE B CA 1
ATOM 3813 C C . PHE A 1 256 ? 207.376 182.131 214.893 1.00 50.00 256 PHE B C 1
ATOM 3814 O O . PHE A 1 256 ? 208.044 181.575 215.768 1.00 50.00 256 PHE B O 1
ATOM 3831 N N . ALA A 1 257 ? 207.696 183.349 214.454 1.00 50.00 257 ALA B N 1
ATOM 3832 C CA . ALA A 1 257 ? 208.722 184.171 215.093 1.00 50.00 257 ALA B CA 1
ATOM 3833 C C . ALA A 1 257 ? 208.299 184.638 216.495 1.00 50.00 257 ALA B C 1
ATOM 3834 O O . ALA A 1 257 ? 209.136 184.683 217.394 1.00 50.00 257 ALA B O 1
ATOM 3841 N N . GLN A 1 258 ? 207.009 184.913 216.729 1.00 50.00 258 GLN B N 1
ATOM 3842 C CA . GLN A 1 258 ? 206.499 185.225 218.072 1.00 50.00 258 GLN B CA 1
ATOM 3843 C C . GLN A 1 258 ? 206.746 184.096 219.100 1.00 50.00 258 GLN B C 1
ATOM 3844 O O . GLN A 1 258 ? 206.797 184.372 220.297 1.00 50.00 258 GLN B O 1
ATOM 3858 N N . ASP A 1 259 ? 206.929 182.852 218.658 1.00 50.00 259 ASP B N 1
ATOM 3859 C CA . ASP A 1 259 ? 207.422 181.745 219.489 1.00 50.00 259 ASP B CA 1
ATOM 3860 C C . ASP A 1 259 ? 208.967 181.723 219.554 1.00 50.00 259 ASP B C 1
ATOM 3861 O O . ASP A 1 259 ? 209.563 181.758 220.629 1.00 50.00 259 ASP B O 1
ATOM 3870 N N . ASN A 1 260 ? 209.642 181.744 218.402 1.00 50.00 260 ASN B N 1
ATOM 3871 C CA . ASN A 1 260 ? 211.106 181.623 218.318 1.00 50.00 260 ASN B CA 1
ATOM 3872 C C . ASN A 1 260 ? 211.897 182.802 218.930 1.00 50.00 260 ASN B C 1
ATOM 3873 O O . ASN A 1 260 ? 213.089 182.652 219.202 1.00 50.00 260 ASN B O 1
ATOM 3884 N N . ARG A 1 261 ? 211.269 183.952 219.211 1.00 50.00 261 ARG B N 1
ATOM 3885 C CA . ARG A 1 261 ? 211.857 185.067 219.985 1.00 50.00 261 ARG B CA 1
ATOM 3886 C C . ARG A 1 261 ? 212.103 184.763 221.475 1.00 50.00 261 ARG B C 1
ATOM 3887 O O . ARG A 1 261 ? 212.699 185.591 222.162 1.00 50.00 261 ARG B O 1
ATOM 3908 N N . LYS A 1 262 ? 211.654 183.612 221.998 1.00 50.00 262 LYS B N 1
ATOM 3909 C CA . LYS A 1 262 ? 211.830 183.184 223.400 1.00 50.00 262 LYS B CA 1
ATOM 3910 C C . LYS A 1 262 ? 213.297 183.298 223.865 1.00 50.00 262 LYS B C 1
ATOM 3911 O O . LYS A 1 262 ? 214.129 182.440 223.563 1.00 50.00 262 LYS B O 1
ATOM 3930 N N . LYS A 1 282 ? 215.223 193.597 218.930 1.00 50.00 282 LYS B N 1
ATOM 3931 C CA . LYS A 1 282 ? 214.286 193.372 220.034 1.00 50.00 282 LYS B CA 1
ATOM 3932 C C . LYS A 1 282 ? 213.091 194.340 220.037 1.00 50.00 282 LYS B C 1
ATOM 3933 O O . LYS A 1 282 ? 212.429 194.518 221.060 1.00 50.00 282 LYS B O 1
ATOM 3952 N N . GLN A 1 283 ? 212.828 194.984 218.902 1.00 50.00 283 GLN B N 1
ATOM 3953 C CA . GLN A 1 283 ? 211.813 196.033 218.714 1.00 50.00 283 GLN B CA 1
ATO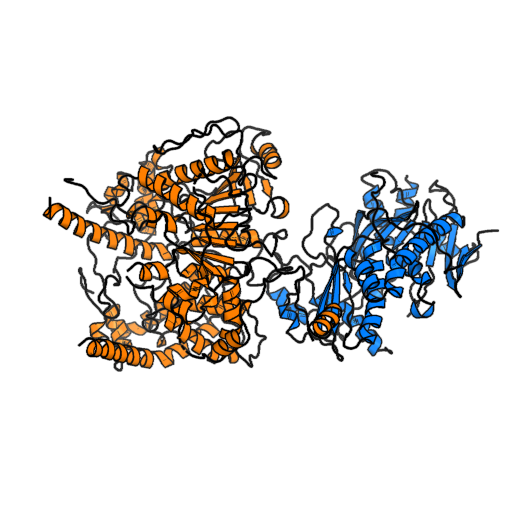M 3954 C C . GLN A 1 283 ? 211.009 195.810 217.422 1.00 50.00 283 GLN B C 1
ATOM 3955 O O . GLN A 1 283 ? 211.436 195.083 216.523 1.00 50.00 283 GLN B O 1
ATOM 3969 N N . ASN A 1 284 ? 209.850 196.469 217.303 1.00 50.00 284 ASN B N 1
ATOM 3970 C CA . ASN A 1 284 ? 208.924 196.338 216.164 1.00 50.00 284 ASN B CA 1
ATOM 3971 C C . ASN A 1 284 ? 209.595 196.635 214.803 1.00 50.00 284 ASN B C 1
ATOM 3972 O O . ASN A 1 284 ? 209.179 196.091 213.785 1.00 50.00 284 ASN B O 1
ATOM 3983 N N . SER A 1 285 ? 210.669 197.432 214.791 1.00 50.00 285 SER B N 1
ATOM 3984 C CA . SER A 1 285 ? 211.513 197.708 213.618 1.00 50.00 285 SER B CA 1
ATOM 3985 C C . SER A 1 285 ? 212.062 196.446 212.921 1.00 50.00 285 SER B C 1
ATOM 3986 O O . SER A 1 285 ? 212.315 196.464 211.717 1.00 50.00 285 SER B O 1
ATOM 3994 N N . GLU A 1 286 ? 212.196 195.325 213.640 1.00 50.00 286 GLU B N 1
ATOM 3995 C CA . GLU A 1 286 ? 212.640 194.031 213.087 1.00 50.00 286 GLU B CA 1
ATOM 3996 C C . GLU A 1 286 ? 211.614 192.892 213.252 1.00 50.00 286 GLU B C 1
ATOM 3997 O O . GLU A 1 286 ? 211.973 191.722 213.130 1.00 50.00 286 GLU B O 1
ATOM 4009 N N . GLN A 1 287 ? 210.336 193.196 213.507 1.00 50.00 287 GLN B N 1
ATOM 4010 C CA . GLN A 1 287 ? 209.265 192.190 213.532 1.00 50.00 287 GLN B CA 1
ATOM 4011 C C . GLN A 1 287 ? 209.002 191.645 212.118 1.00 50.00 287 GLN B C 1
ATOM 4012 O O . GLN A 1 287 ? 208.674 192.438 211.236 1.00 50.00 287 GLN B O 1
ATOM 4026 N N . PRO A 1 288 ? 209.134 190.334 211.853 1.00 50.00 288 PRO B N 1
ATOM 4027 C CA . PRO A 1 288 ? 208.898 189.773 210.531 1.00 50.00 288 PRO B CA 1
ATOM 4028 C C . PRO A 1 288 ? 207.415 189.539 210.237 1.00 50.00 288 PRO B C 1
ATOM 4029 O O . PRO A 1 288 ? 206.575 189.506 211.129 1.00 50.00 288 PRO B O 1
ATOM 4040 N N . PHE A 1 289 ? 207.092 189.333 208.966 1.00 50.00 289 PHE B N 1
ATOM 4041 C CA . PHE A 1 289 ? 205.738 189.165 208.460 1.00 50.00 289 PHE B CA 1
ATOM 4042 C C . PHE A 1 289 ? 205.654 187.988 207.495 1.00 50.00 289 PHE B C 1
ATOM 4043 O O . PHE A 1 289 ? 206.666 187.502 207.008 1.00 50.00 289 PHE B O 1
ATOM 4060 N N . LEU A 1 290 ? 204.437 187.539 207.218 1.00 50.00 290 LEU B N 1
ATOM 4061 C CA . LEU A 1 290 ? 204.079 186.388 206.397 1.00 50.00 290 LEU B CA 1
ATOM 4062 C C . LEU A 1 290 ? 203.119 186.793 205.297 1.00 50.00 290 LEU B C 1
ATOM 4063 O O . LEU A 1 290 ? 202.205 187.575 205.530 1.00 50.00 290 LEU B O 1
ATOM 4079 N N . TRP A 1 291 ? 203.243 186.133 204.156 1.00 50.00 291 TRP B N 1
ATOM 4080 C CA . TRP A 1 291 ? 202.175 186.011 203.187 1.00 50.00 291 TRP B CA 1
ATOM 4081 C C . TRP A 1 291 ? 201.535 184.648 203.317 1.00 50.00 291 TRP B C 1
ATOM 4082 O O . TRP A 1 291 ? 202.239 183.643 203.374 1.00 50.00 291 TRP B O 1
ATOM 4103 N N . LEU A 1 292 ? 200.211 184.599 203.295 1.00 13.05 292 LEU B N 1
ATOM 4104 C CA . LEU A 1 292 ? 199.442 183.376 203.075 1.00 13.05 292 LEU B CA 1
ATOM 4105 C C . LEU A 1 292 ? 198.847 183.420 201.671 1.00 13.05 292 LEU B C 1
ATOM 4106 O O . LEU A 1 292 ? 198.054 184.303 201.364 1.00 13.05 292 LEU B O 1
ATOM 4122 N N . HIS A 1 293 ? 199.228 182.489 200.808 1.00 98.30 293 HIS B N 1
ATOM 4123 C CA . HIS A 1 293 ? 198.797 182.450 199.412 1.00 98.30 293 HIS B CA 1
ATOM 4124 C C . HIS A 1 293 ? 197.529 181.634 199.215 1.00 98.30 293 HIS B C 1
ATOM 4125 O O . HIS A 1 293 ? 197.572 180.411 199.131 1.00 98.30 293 HIS B O 1
ATOM 4139 N N . ILE A 1 294 ? 196.389 182.297 199.051 1.00 100.00 294 ILE B N 1
ATOM 4140 C CA . ILE A 1 294 ? 195.109 181.640 198.750 1.00 100.00 294 ILE B CA 1
ATOM 4141 C C . ILE A 1 294 ? 195.163 180.921 197.395 1.00 100.00 294 ILE B C 1
ATOM 4142 O O . ILE A 1 294 ? 194.595 179.848 197.223 1.00 100.00 294 ILE B O 1
ATOM 4158 N N . ASN A 1 295 ? 195.955 181.462 196.477 1.00 100.00 295 ASN B N 1
ATOM 4159 C CA . ASN A 1 295 ? 196.343 180.864 195.206 1.00 100.00 295 ASN B CA 1
ATOM 4160 C C . ASN A 1 295 ? 196.803 179.401 195.367 1.00 100.00 295 ASN B C 1
ATOM 4161 O O . ASN A 1 295 ? 196.434 178.546 194.572 1.00 100.00 295 ASN B O 1
ATOM 4172 N N . VAL A 1 296 ? 197.564 179.098 196.424 1.00 100.00 296 VAL B N 1
ATOM 4173 C CA . VAL A 1 296 ? 198.090 177.762 196.733 1.00 100.00 296 VAL B CA 1
ATOM 4174 C C . VAL A 1 296 ? 197.158 176.972 197.650 1.00 100.00 296 VAL B C 1
ATOM 4175 O O . VAL A 1 296 ? 197.093 175.756 197.547 1.00 100.00 296 VAL B O 1
ATOM 4188 N N . LEU A 1 297 ? 196.362 177.626 198.504 1.00 100.00 297 LEU B N 1
ATOM 4189 C CA . LEU A 1 297 ? 195.331 176.949 199.291 1.00 100.00 297 LEU B CA 1
ATOM 4190 C C . LEU A 1 297 ? 194.282 176.286 198.395 1.00 100.00 297 LEU B C 1
ATOM 4191 O O . LEU A 1 297 ? 193.913 175.144 198.637 1.00 100.00 297 LEU B O 1
ATOM 4207 N N . ARG A 1 298 ? 193.861 176.933 197.304 1.00 100.00 298 ARG B N 1
ATOM 4208 C CA . ARG A 1 298 ? 192.983 176.309 196.300 1.00 100.00 298 ARG B CA 1
ATOM 4209 C C . ARG A 1 298 ? 193.596 175.052 195.694 1.00 100.00 298 ARG B C 1
ATOM 4210 O O . ARG A 1 298 ? 192.895 174.099 195.385 1.00 100.00 298 ARG B O 1
ATOM 4231 N N . GLU A 1 299 ? 194.909 175.027 195.548 1.00 100.00 299 GLU B N 1
ATOM 4232 C CA . GLU A 1 299 ? 195.661 173.904 195.006 1.00 100.00 299 GLU B CA 1
ATOM 4233 C C . GLU A 1 299 ? 195.644 172.710 195.964 1.00 100.00 299 GLU B C 1
ATOM 4234 O O . GLU A 1 299 ? 195.410 171.585 195.541 1.00 100.00 299 GLU B O 1
ATOM 4246 N N . TYR A 1 300 ? 195.788 172.944 197.268 1.00 100.00 300 TYR B N 1
ATOM 4247 C CA . TYR A 1 300 ? 195.595 171.917 198.291 1.00 100.00 300 TYR B CA 1
ATOM 4248 C C . TYR A 1 300 ? 194.150 171.434 198.356 1.00 100.00 300 TYR B C 1
ATOM 4249 O O . TYR A 1 300 ? 193.911 170.229 198.373 1.00 100.00 300 TYR B O 1
ATOM 4267 N N . LEU A 1 301 ? 193.172 172.341 198.364 1.00 100.00 301 LEU B N 1
ATOM 4268 C CA . LEU A 1 301 ? 191.758 171.981 198.424 1.00 100.00 301 LEU B CA 1
ATOM 4269 C C . LEU A 1 301 ? 191.304 171.169 197.214 1.00 100.00 301 LEU B C 1
ATOM 4270 O O . LEU A 1 301 ? 190.431 170.323 197.350 1.00 100.00 301 LEU B O 1
ATOM 4286 N N . SER A 1 302 ? 191.919 171.345 196.049 1.00 100.00 302 SER B N 1
ATOM 4287 C CA . SER A 1 302 ? 191.639 170.536 194.861 1.00 100.00 302 SER B CA 1
ATOM 4288 C C . SER A 1 302 ? 191.869 169.037 195.085 1.00 100.00 302 SER B C 1
ATOM 4289 O O . SER A 1 302 ? 191.140 168.211 194.547 1.00 100.00 302 SER B O 1
ATOM 4297 N N . ALA A 1 303 ? 192.845 168.659 195.910 1.00 100.00 303 ALA B N 1
ATOM 4298 C CA . ALA A 1 303 ? 193.076 167.277 196.317 1.00 100.00 303 ALA B CA 1
ATOM 4299 C C . ALA A 1 303 ? 192.300 166.907 197.580 1.00 100.00 303 ALA B C 1
ATOM 4300 O O . ALA A 1 303 ? 191.732 165.826 197.661 1.00 100.00 303 ALA B O 1
ATOM 4307 N N . GLU A 1 304 ? 192.249 167.788 198.574 1.00 100.00 304 GLU B N 1
ATOM 4308 C CA . GLU A 1 304 ? 191.603 167.513 199.859 1.00 100.00 304 GLU B CA 1
ATOM 4309 C C . GLU A 1 304 ? 190.083 167.350 199.724 1.00 100.00 304 GLU B C 1
ATOM 4310 O O . GLU A 1 304 ? 189.508 166.474 200.356 1.00 100.00 304 GLU B O 1
ATOM 4322 N N . LEU A 1 305 ? 189.412 168.151 198.897 1.00 100.00 305 LEU B N 1
ATOM 4323 C CA . LEU A 1 305 ? 187.961 168.106 198.724 1.00 100.00 305 LEU B CA 1
ATOM 4324 C C . LEU A 1 305 ? 187.497 167.118 197.647 1.00 100.00 305 LEU B C 1
ATOM 4325 O O . LEU A 1 305 ? 186.301 167.023 197.395 1.00 100.00 305 LEU B O 1
ATOM 4341 N N . TRP A 1 306 ? 188.386 166.388 196.976 1.00 97.64 306 TRP B N 1
ATOM 4342 C CA . TRP A 1 306 ? 187.977 165.423 195.956 1.00 97.64 306 TRP B CA 1
ATOM 4343 C C . TRP A 1 306 ? 187.165 164.271 196.555 1.00 97.64 306 TRP B C 1
ATOM 4344 O O . TRP A 1 306 ? 187.605 163.625 197.503 1.00 97.64 306 TRP B O 1
ATOM 4365 N N . VAL A 1 307 ? 186.001 163.980 195.972 1.00 92.90 307 VAL B N 1
ATOM 4366 C CA . VAL A 1 307 ? 185.194 162.788 196.279 1.00 92.90 307 VAL B CA 1
ATOM 4367 C C . VAL A 1 307 ? 184.916 162.024 194.983 1.00 92.90 307 VAL B C 1
ATOM 4368 O O . VAL A 1 307 ? 184.362 162.609 194.054 1.00 92.90 307 VAL B O 1
ATOM 4381 N N . PRO A 1 308 ? 185.264 160.736 194.872 1.00 84.20 308 PRO B N 1
ATOM 4382 C CA . PRO A 1 308 ? 185.028 159.965 193.661 1.00 84.20 308 PRO B CA 1
ATOM 4383 C C . PRO A 1 308 ? 183.578 159.495 193.564 1.00 84.20 308 PRO B C 1
ATOM 4384 O O . PRO A 1 308 ? 182.924 159.246 194.575 1.00 84.20 308 PRO B O 1
ATOM 4395 N N . GLY A 1 309 ? 183.082 159.297 192.344 1.00 78.31 309 GLY B N 1
ATOM 4396 C CA . GLY A 1 309 ? 181.815 158.599 192.107 1.00 78.31 309 GLY B CA 1
ATOM 4397 C C . GLY A 1 309 ? 180.546 159.391 192.438 1.00 78.31 309 GLY B C 1
ATOM 4398 O O . GLY A 1 309 ? 179.498 158.794 192.679 1.00 78.31 309 GLY B O 1
ATOM 4402 N N . LEU A 1 310 ? 180.606 160.721 192.467 1.00 95.20 310 LEU B N 1
ATOM 4403 C CA . LEU A 1 310 ? 179.421 161.565 192.644 1.00 95.20 310 LEU B CA 1
ATOM 4404 C C . LEU A 1 310 ? 178.434 161.409 191.473 1.00 95.20 310 LEU B C 1
ATOM 4405 O O . LEU A 1 310 ? 178.870 161.220 190.336 1.00 95.20 310 LEU B O 1
ATOM 4421 N N . PRO A 1 311 ? 177.114 161.522 191.701 1.00 93.32 311 PRO B N 1
ATOM 4422 C CA . PRO A 1 311 ? 176.121 161.466 190.633 1.00 93.32 311 PRO B CA 1
ATOM 4423 C C . PRO A 1 311 ? 176.080 162.747 189.791 1.00 93.32 311 PRO B C 1
ATOM 4424 O O . PRO A 1 311 ? 175.868 162.682 188.580 1.00 93.32 311 PRO B O 1
ATOM 4435 N N . PHE A 1 312 ? 176.300 163.913 190.402 1.00 65.23 312 PHE B N 1
ATOM 4436 C CA . PHE A 1 312 ? 176.506 165.194 189.718 1.00 65.23 312 PHE B CA 1
ATOM 4437 C C . PHE A 1 312 ? 177.993 165.438 189.427 1.00 65.23 312 PHE B C 1
ATOM 4438 O O . PHE A 1 312 ? 178.869 164.800 190.008 1.00 65.23 312 PHE B O 1
ATOM 4455 N N . THR A 1 313 ? 178.306 166.362 188.518 1.00 96.68 313 THR B N 1
ATOM 4456 C CA . THR A 1 313 ? 179.702 166.670 188.168 1.00 96.68 313 THR B CA 1
ATOM 4457 C C . THR A 1 313 ? 180.422 167.404 189.301 1.00 96.68 313 THR B C 1
ATOM 4458 O O . THR A 1 313 ? 179.879 168.339 189.888 1.00 96.68 313 THR B O 1
ATOM 4469 N N . PHE A 1 314 ? 181.649 166.996 189.620 1.00 100.00 314 PHE B N 1
ATOM 4470 C CA . PHE A 1 314 ? 182.472 167.696 190.601 1.00 100.00 314 PHE B CA 1
ATOM 4471 C C . PHE A 1 314 ? 182.859 169.088 190.097 1.00 100.00 314 PHE B C 1
ATOM 4472 O O . PHE A 1 314 ? 183.231 169.249 188.936 1.00 100.00 314 PHE B O 1
ATOM 4489 N N . ASP A 1 315 ? 182.823 170.103 190.952 1.00 100.00 315 ASP B N 1
ATOM 4490 C CA . ASP A 1 315 ? 183.169 171.472 190.578 1.00 100.00 315 ASP B CA 1
ATOM 4491 C C . ASP A 1 315 ? 183.837 172.214 191.736 1.00 100.00 315 ASP B C 1
ATOM 4492 O O . ASP A 1 315 ? 183.209 172.479 192.760 1.00 100.00 315 ASP B O 1
ATOM 4501 N N . LEU A 1 316 ? 185.122 172.545 191.597 1.00 100.00 316 LEU B N 1
ATOM 4502 C CA . LEU A 1 316 ? 185.926 173.023 192.724 1.00 100.00 316 LEU B CA 1
ATOM 4503 C C . LEU A 1 316 ? 185.392 174.319 193.334 1.00 100.00 316 LEU B C 1
ATOM 4504 O O . LEU A 1 316 ? 185.416 174.468 194.548 1.00 100.00 316 LEU B O 1
ATOM 4520 N N . GLU A 1 317 ? 184.856 175.241 192.540 1.00 100.00 317 GLU B N 1
ATOM 4521 C CA . GLU A 1 317 ? 184.287 176.481 193.070 1.00 100.00 317 GLU B CA 1
ATOM 4522 C C . GLU A 1 317 ? 183.106 176.230 194.009 1.00 100.00 317 GLU B C 1
ATOM 4523 O O . GLU A 1 317 ? 182.991 176.917 195.016 1.00 100.00 317 GLU B O 1
ATOM 4535 N N . ARG A 1 318 ? 182.256 175.231 193.747 1.00 100.00 318 ARG B N 1
ATOM 4536 C CA . ARG A 1 318 ? 181.186 174.860 194.681 1.00 100.00 318 ARG B CA 1
ATOM 4537 C C . ARG A 1 318 ? 181.697 174.021 195.845 1.00 100.00 318 ARG B C 1
ATOM 4538 O O . ARG A 1 318 ? 181.232 174.220 196.960 1.00 100.00 318 ARG B O 1
ATOM 4559 N N . ALA A 1 319 ? 182.669 173.137 195.641 1.00 100.00 319 ALA B N 1
ATOM 4560 C CA . ALA A 1 319 ? 183.262 172.389 196.745 1.00 100.00 319 ALA B CA 1
ATOM 4561 C C . ALA A 1 319 ? 183.920 173.311 197.784 1.00 100.00 319 ALA B C 1
ATOM 4562 O O . ALA A 1 319 ? 183.748 173.109 198.981 1.00 100.00 319 ALA B O 1
ATOM 4569 N N . ILE A 1 320 ? 184.621 174.357 197.346 1.00 100.00 320 ILE B N 1
ATOM 4570 C CA . ILE A 1 320 ? 185.214 175.360 198.229 1.00 100.00 320 ILE B CA 1
ATOM 4571 C C . ILE A 1 320 ? 184.142 176.165 198.969 1.00 100.00 320 ILE B C 1
ATOM 4572 O O . ILE A 1 320 ? 184.323 176.412 200.154 1.00 100.00 320 ILE B O 1
ATOM 4588 N N . ASP A 1 321 ? 183.017 176.535 198.352 1.00 100.00 321 ASP B N 1
ATOM 4589 C CA . ASP A 1 321 ? 181.926 177.175 199.092 1.00 100.00 321 ASP B CA 1
ATOM 4590 C C . ASP A 1 321 ? 181.394 176.301 200.228 1.00 100.00 321 ASP B C 1
ATOM 4591 O O . ASP A 1 321 ? 181.217 176.794 201.340 1.00 100.00 321 ASP B O 1
ATOM 4600 N N . ASP A 1 322 ? 181.173 175.009 199.997 1.00 100.00 322 ASP B N 1
ATOM 4601 C CA . ASP A 1 322 ? 180.744 174.112 201.065 1.00 100.00 322 ASP B CA 1
ATOM 4602 C C . ASP A 1 322 ? 181.796 174.013 202.172 1.00 100.00 322 ASP B C 1
ATOM 4603 O O . ASP A 1 322 ? 181.443 173.999 203.345 1.00 100.00 322 ASP B O 1
ATOM 4612 N N . TRP A 1 323 ? 183.085 173.980 201.840 1.00 100.00 323 TRP B N 1
ATOM 4613 C CA . TRP A 1 323 ? 184.140 173.947 202.846 1.00 100.00 323 TRP B CA 1
ATOM 4614 C C . TRP A 1 323 ? 184.215 175.239 203.659 1.00 100.00 323 TRP B C 1
ATOM 4615 O O . TRP A 1 323 ? 184.314 175.194 204.880 1.00 100.00 323 TRP B O 1
ATOM 4636 N N . VAL A 1 324 ? 184.078 176.400 203.023 1.00 100.00 324 VAL B N 1
ATOM 4637 C CA . VAL A 1 324 ? 183.972 177.691 203.707 1.00 100.00 324 VAL B CA 1
ATOM 4638 C C . VAL A 1 324 ? 182.727 177.756 204.588 1.00 100.00 324 VAL B C 1
ATOM 4639 O O . VAL A 1 324 ? 182.802 178.257 205.704 1.00 100.00 324 VAL B O 1
ATOM 4652 N N . PHE A 1 325 ? 181.597 177.197 204.159 1.00 100.00 325 PHE B N 1
ATOM 4653 C CA . PHE A 1 325 ? 180.431 177.057 205.018 1.00 100.00 325 PHE B CA 1
ATOM 4654 C C . PHE A 1 325 ? 180.726 176.228 206.267 1.00 100.00 325 PHE B C 1
ATOM 4655 O O . PHE A 1 325 ? 180.401 176.671 207.363 1.00 100.00 325 PHE B O 1
ATOM 4672 N N . MET A 1 326 ? 181.386 175.077 206.158 1.00 100.00 326 MET B N 1
ATOM 4673 C CA . MET A 1 326 ? 181.757 174.287 207.336 1.00 100.00 326 MET B CA 1
ATOM 4674 C C . MET A 1 326 ? 182.726 175.030 208.266 1.00 100.00 326 MET B C 1
ATOM 4675 O O . MET A 1 326 ? 182.576 174.948 209.483 1.00 100.00 326 MET B O 1
ATOM 4689 N N . CYS A 1 327 ? 183.660 175.824 207.748 1.00 100.00 327 CYS B N 1
ATOM 4690 C CA . CYS A 1 327 ? 184.552 176.642 208.571 1.00 100.00 327 CYS B CA 1
ATOM 4691 C C . CYS A 1 327 ? 183.852 177.770 209.330 1.00 100.00 327 CYS B C 1
ATOM 4692 O O . CYS A 1 327 ? 184.347 178.175 210.379 1.00 100.00 327 CYS B O 1
ATOM 4700 N N . PHE A 1 328 ? 182.727 178.289 208.835 1.00 100.00 328 PHE B N 1
ATOM 4701 C CA . PHE A 1 328 ? 181.898 179.260 209.552 1.00 100.00 328 PHE B CA 1
ATOM 4702 C C . PHE A 1 328 ? 180.803 178.619 210.402 1.00 100.00 328 PHE B C 1
ATOM 4703 O O . PHE A 1 328 ? 180.386 179.197 211.398 1.00 100.00 328 PHE B O 1
ATOM 4720 N N . PHE A 1 329 ? 180.333 177.421 210.074 1.00 100.00 329 PHE B N 1
ATOM 4721 C CA . PHE A 1 329 ? 179.362 176.715 210.904 1.00 100.00 329 PHE B CA 1
ATOM 4722 C C . PHE A 1 329 ? 179.929 176.389 212.288 1.00 100.00 329 PHE B C 1
ATOM 4723 O O . PHE A 1 329 ? 179.262 176.601 213.295 1.00 100.00 329 PHE B O 1
ATOM 4740 N N . CYS A 1 330 ? 181.174 175.922 212.361 1.00 100.00 330 CYS B N 1
ATOM 4741 C CA . CYS A 1 330 ? 181.777 175.457 213.609 1.00 100.00 330 CYS B CA 1
ATOM 4742 C C . CYS A 1 330 ? 182.748 176.435 214.291 1.00 100.00 330 CYS B C 1
ATOM 4743 O O . CYS A 1 330 ? 183.494 176.047 215.185 1.00 100.00 330 CYS B O 1
ATOM 4751 N N . GLY A 1 331 ? 182.738 177.705 213.902 1.00 100.00 331 GLY B N 1
ATOM 4752 C CA . GLY A 1 331 ? 183.529 178.760 214.532 1.00 100.00 331 GLY B CA 1
ATOM 4753 C C . GLY A 1 331 ? 183.128 180.120 213.984 1.00 100.00 331 GLY B C 1
ATOM 4754 O O . GLY A 1 331 ? 183.229 180.369 212.788 1.00 100.00 331 GLY B O 1
ATOM 4758 N N . ASN A 1 332 ? 182.571 180.970 214.835 1.00 100.00 332 ASN B N 1
ATOM 4759 C CA . ASN A 1 332 ? 181.649 182.007 214.390 1.00 100.00 332 ASN B CA 1
ATOM 4760 C C . ASN A 1 332 ? 181.623 183.200 215.359 1.00 100.00 332 ASN B C 1
ATOM 4761 O O . ASN A 1 332 ? 181.813 183.026 216.562 1.00 100.00 332 ASN B O 1
ATOM 4772 N N . ASP A 1 333 ? 181.340 184.405 214.869 1.00 100.00 333 ASP B N 1
ATOM 4773 C CA . ASP A 1 333 ? 181.168 185.611 215.696 1.00 100.00 333 ASP B CA 1
ATOM 4774 C C . ASP A 1 333 ? 179.728 185.818 216.188 1.00 100.00 333 ASP B C 1
ATOM 4775 O O . ASP A 1 333 ? 179.506 186.550 217.148 1.00 100.00 333 ASP B O 1
ATOM 4784 N N . PHE A 1 334 ? 178.746 185.237 215.510 1.00 100.00 334 PHE B N 1
ATOM 4785 C CA . PHE A 1 334 ? 177.335 185.598 215.618 1.00 100.00 334 PHE B CA 1
ATOM 4786 C C . PHE A 1 334 ? 176.495 184.538 216.341 1.00 100.00 334 PHE B C 1
ATOM 4787 O O . PHE A 1 334 ? 175.369 184.809 216.751 1.00 100.00 334 PHE B O 1
ATOM 4804 N N . LEU A 1 335 ? 177.032 183.332 216.517 1.00 100.00 335 LEU B N 1
ATOM 4805 C CA . LEU A 1 335 ? 176.381 182.173 217.129 1.00 100.00 335 LEU B CA 1
ATOM 4806 C C . LEU A 1 335 ? 177.331 181.444 218.082 1.00 100.00 335 LEU B C 1
ATOM 4807 O O . LEU A 1 335 ? 178.524 181.382 217.795 1.00 100.00 335 LEU B O 1
ATOM 4823 N N . PRO A 1 336 ? 176.841 180.829 219.167 1.00 100.00 336 PRO B N 1
ATOM 4824 C CA . PRO A 1 336 ? 177.637 179.925 219.982 1.00 100.00 336 PRO B CA 1
ATOM 4825 C C . PRO A 1 336 ? 177.909 178.607 219.252 1.00 100.00 336 PRO B C 1
ATOM 4826 O O . PRO A 1 336 ? 177.123 178.169 218.416 1.00 100.00 336 PRO B O 1
ATOM 4837 N N . HIS A 1 337 ? 179.021 177.953 219.572 1.00 100.00 337 HIS B N 1
ATOM 4838 C CA . HIS A 1 337 ? 179.397 176.656 218.996 1.00 100.00 337 HIS B CA 1
ATOM 4839 C C . HIS A 1 337 ? 178.424 175.564 219.420 1.00 100.00 337 HIS B C 1
ATOM 4840 O O . HIS A 1 337 ? 177.877 175.624 220.521 1.00 100.00 337 HIS B O 1
ATOM 4854 N N . LEU A 1 338 ? 178.258 174.511 218.620 1.00 100.00 338 LEU B N 1
ATOM 4855 C CA . LEU A 1 338 ? 177.664 173.284 219.147 1.00 100.00 338 LEU B CA 1
ATOM 4856 C C . LEU A 1 338 ? 178.563 172.740 220.268 1.00 100.00 338 LEU B C 1
ATOM 4857 O O . LEU A 1 338 ? 179.781 172.798 220.115 1.00 1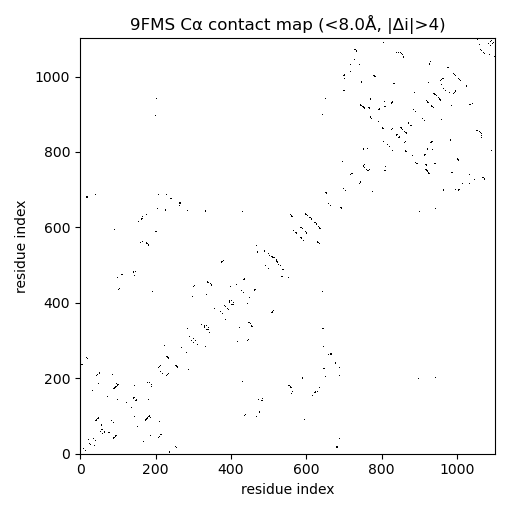00.00 338 LEU B O 1
ATOM 4873 N N . PRO A 1 339 ? 178.036 172.160 221.347 1.00 100.00 339 PRO B N 1
ATOM 4874 C CA . PRO A 1 339 ? 178.864 171.635 222.426 1.00 100.00 339 PRO B CA 1
ATOM 4875 C C . PRO A 1 339 ? 179.892 170.605 221.964 1.00 100.00 339 PRO B C 1
ATOM 4876 O O . PRO A 1 339 ? 180.980 170.487 222.513 1.00 100.00 339 PRO B O 1
ATOM 4887 N N . CYS A 1 340 ? 179.529 169.862 220.927 1.00 100.00 340 CYS B N 1
ATOM 4888 C CA . CYS A 1 340 ? 180.311 168.826 220.269 1.00 100.00 340 CYS B CA 1
ATOM 4889 C C . CYS A 1 340 ? 181.557 169.363 219.537 1.00 100.00 340 CYS B C 1
ATOM 4890 O O . CYS A 1 340 ? 182.597 168.705 219.488 1.00 100.00 340 CYS B O 1
ATOM 4898 N N . LEU A 1 341 ? 181.472 170.575 218.989 1.00 100.00 341 LEU B N 1
ATOM 4899 C CA . LEU A 1 341 ? 182.442 171.182 218.076 1.00 100.00 341 LEU B CA 1
ATOM 4900 C C . LEU A 1 341 ? 183.302 172.238 218.787 1.00 100.00 341 LEU B C 1
ATOM 4901 O O . LEU A 1 341 ? 183.398 173.383 218.361 1.00 100.00 341 LEU B O 1
ATOM 4917 N N . ASP A 1 342 ? 183.898 171.871 219.915 1.00 100.00 342 ASP B N 1
ATOM 4918 C CA . ASP A 1 342 ? 184.542 172.799 220.850 1.00 100.00 342 ASP B CA 1
ATOM 4919 C C . ASP A 1 342 ? 185.783 173.517 220.278 1.00 100.00 342 ASP B C 1
ATOM 4920 O O . ASP A 1 342 ? 185.991 174.702 220.533 1.00 100.00 342 ASP B O 1
ATOM 4929 N N . VAL A 1 343 ? 186.606 172.825 219.486 1.00 100.00 343 VAL B N 1
ATOM 4930 C CA . VAL A 1 343 ? 187.834 173.365 218.867 1.00 100.00 343 VAL B CA 1
ATOM 4931 C C . VAL A 1 343 ? 187.696 173.404 217.347 1.00 100.00 343 VAL B C 1
ATOM 4932 O O . VAL A 1 343 ? 187.485 172.374 216.712 1.00 100.00 343 VAL B O 1
ATOM 4945 N N . ARG A 1 344 ? 187.836 174.583 216.736 1.00 100.00 344 ARG B N 1
ATOM 4946 C CA . ARG A 1 344 ? 187.493 174.814 215.325 1.00 100.00 344 ARG B CA 1
ATOM 4947 C C . ARG A 1 344 ? 188.295 173.971 214.338 1.00 100.00 344 ARG B C 1
ATOM 4948 O O . ARG A 1 344 ? 187.731 173.448 213.389 1.00 100.00 344 ARG B O 1
ATOM 4969 N N . GLU A 1 345 ? 189.594 173.809 214.555 1.00 100.00 345 GLU B N 1
ATOM 4970 C CA . GLU A 1 345 ? 190.479 173.072 213.654 1.00 100.00 345 GLU B CA 1
ATOM 4971 C C . GLU A 1 345 ? 190.044 171.613 213.468 1.00 100.00 345 GLU B C 1
ATOM 4972 O O . GLU A 1 345 ? 189.633 171.217 212.382 1.00 100.00 345 GLU B O 1
ATOM 4984 N N . ASN A 1 346 ? 190.082 170.799 214.524 1.00 100.00 346 ASN B N 1
ATOM 4985 C CA . ASN A 1 346 ? 189.685 169.396 214.404 1.00 100.00 346 ASN B CA 1
ATOM 4986 C C . ASN A 1 346 ? 188.179 169.241 214.149 1.00 100.00 346 ASN B C 1
ATOM 4987 O O . ASN A 1 346 ? 187.757 168.237 213.580 1.00 100.00 346 ASN B O 1
ATOM 4998 N N . SER A 1 347 ? 187.367 170.240 214.479 1.00 100.00 347 SER B N 1
ATOM 4999 C CA . SER A 1 347 ? 185.973 170.289 214.066 1.00 100.00 347 SER B CA 1
ATOM 5000 C C . SER A 1 347 ? 185.790 170.376 212.545 1.00 100.00 347 SER B C 1
ATOM 5001 O O . SER A 1 347 ? 184.975 169.639 211.999 1.00 100.00 347 SER B O 1
ATOM 5009 N N . ILE A 1 348 ? 186.558 171.202 211.822 1.00 100.00 348 ILE B N 1
ATOM 5010 C CA . ILE A 1 348 ? 186.508 171.243 210.350 1.00 100.00 348 ILE B CA 1
ATOM 5011 C C . ILE A 1 348 ? 186.860 169.870 209.779 1.00 100.00 348 ILE B C 1
ATOM 5012 O O . ILE A 1 348 ? 186.172 169.374 208.893 1.00 100.00 348 ILE B O 1
ATOM 5028 N N . ASP A 1 349 ? 187.897 169.224 210.310 1.00 100.00 349 ASP B N 1
ATOM 5029 C CA . ASP A 1 349 ? 188.297 167.885 209.882 1.00 100.00 349 ASP B CA 1
ATOM 5030 C C . ASP A 1 349 ? 187.214 166.825 210.149 1.00 100.00 349 ASP B C 1
ATOM 5031 O O . ASP A 1 349 ? 187.046 165.920 209.337 1.00 100.00 349 ASP B O 1
ATOM 5040 N N . ILE A 1 350 ? 186.429 166.945 211.223 1.00 100.00 350 ILE B N 1
ATOM 5041 C CA . ILE A 1 350 ? 185.271 166.073 211.482 1.00 100.00 350 ILE B CA 1
ATOM 5042 C C . ILE A 1 350 ? 184.133 166.343 210.497 1.00 100.00 350 ILE B C 1
ATOM 5043 O O . ILE A 1 350 ? 183.630 165.407 209.883 1.00 100.00 350 ILE B O 1
ATOM 5059 N N . LEU A 1 351 ? 183.720 167.594 210.299 1.00 100.00 351 LEU B N 1
ATOM 5060 C CA . LEU A 1 351 ? 182.639 167.895 209.360 1.00 100.00 351 LEU B CA 1
ATOM 5061 C C . LEU A 1 351 ? 183.004 167.503 207.929 1.00 100.00 351 LEU B C 1
ATOM 5062 O O . LEU A 1 351 ? 182.149 167.013 207.198 1.00 100.00 351 LEU B O 1
ATOM 5078 N N . LEU A 1 352 ? 184.257 167.666 207.516 1.00 100.00 352 LEU B N 1
ATOM 5079 C CA . LEU A 1 352 ? 184.679 167.258 206.180 1.00 100.00 352 LEU B CA 1
ATOM 5080 C C . LEU A 1 352 ? 184.624 165.736 206.002 1.00 100.00 352 LEU B C 1
ATOM 5081 O O . LEU A 1 352 ? 184.154 165.270 204.971 1.00 100.00 352 LEU B O 1
ATOM 5097 N N . ASP A 1 353 ? 185.030 164.946 206.994 1.00 100.00 353 ASP B N 1
ATOM 5098 C CA . ASP A 1 353 ? 184.855 163.494 206.928 1.00 100.00 353 ASP B CA 1
ATOM 5099 C C . ASP A 1 353 ? 183.382 163.085 206.841 1.00 100.00 353 ASP B C 1
ATOM 5100 O O . ASP A 1 353 ? 183.071 162.115 206.158 1.00 100.00 353 ASP B O 1
ATOM 5109 N N . ILE A 1 354 ? 182.459 163.818 207.469 1.00 100.00 354 ILE B N 1
ATOM 5110 C CA . ILE A 1 354 ? 181.021 163.584 207.301 1.00 100.00 354 ILE B CA 1
ATOM 5111 C C . ILE A 1 354 ? 180.574 163.982 205.894 1.00 100.00 354 ILE B C 1
ATOM 5112 O O . ILE A 1 354 ? 179.916 163.195 205.223 1.00 100.00 354 ILE B O 1
ATOM 5128 N N . TRP A 1 355 ? 180.947 165.162 205.400 1.00 100.00 355 TRP B N 1
ATOM 5129 C CA . TRP A 1 355 ? 180.567 165.626 204.063 1.00 100.00 355 TRP B CA 1
ATOM 5130 C C . TRP A 1 355 ? 181.040 164.661 202.975 1.00 100.00 355 TRP B C 1
ATOM 5131 O O . TRP A 1 355 ? 180.260 164.298 202.107 1.00 100.00 355 TRP B O 1
ATOM 5152 N N . LYS A 1 356 ? 182.256 164.117 203.070 1.00 100.00 356 LYS B N 1
ATOM 5153 C CA . LYS A 1 356 ? 182.740 163.089 202.135 1.00 100.00 356 LYS B CA 1
ATOM 5154 C C . LYS A 1 356 ? 181.932 161.788 202.145 1.00 100.00 356 LYS B C 1
ATOM 5155 O O . LYS A 1 356 ? 181.906 161.092 201.137 1.00 100.00 356 LYS B O 1
ATOM 5174 N N . VAL A 1 357 ? 181.271 161.437 203.244 1.00 100.00 357 VAL B N 1
ATOM 5175 C CA . VAL A 1 357 ? 180.391 160.258 203.317 1.00 100.00 357 VAL B CA 1
ATOM 5176 C C . VAL A 1 357 ? 178.977 160.578 202.834 1.00 100.00 357 VAL B C 1
ATOM 5177 O O . VAL A 1 357 ? 178.354 159.769 202.155 1.00 100.00 357 VAL B O 1
ATOM 5190 N N . VAL A 1 358 ? 178.463 161.762 203.155 1.00 100.00 358 VAL B N 1
ATOM 5191 C CA . VAL A 1 358 ? 177.115 162.201 202.784 1.00 100.00 358 VAL B CA 1
ATOM 5192 C C . VAL A 1 358 ? 177.009 162.579 201.307 1.00 100.00 358 VAL B C 1
ATOM 5193 O O . VAL A 1 358 ? 176.041 162.210 200.657 1.00 100.00 358 VAL B O 1
ATOM 5206 N N . LEU A 1 359 ? 177.987 163.293 200.747 1.00 100.00 359 LEU B N 1
ATOM 5207 C CA . LEU A 1 359 ? 177.900 163.945 199.435 1.00 100.00 359 LEU B CA 1
ATOM 5208 C C . LEU A 1 359 ? 177.441 163.046 198.271 1.00 100.00 359 LEU B C 1
ATOM 5209 O O . LEU A 1 359 ? 176.569 163.482 197.525 1.00 100.00 359 LEU B O 1
ATOM 5225 N N . PRO A 1 360 ? 177.909 161.797 198.094 1.00 100.00 360 PRO B N 1
ATOM 5226 C CA . PRO A 1 360 ? 177.428 160.952 197.006 1.00 100.00 360 PRO B CA 1
ATOM 5227 C C . PRO A 1 360 ? 175.955 160.537 197.113 1.00 100.00 360 PRO B C 1
ATOM 5228 O O . PRO A 1 360 ? 175.403 160.043 196.133 1.00 100.00 360 PRO B O 1
ATOM 5239 N N . LYS A 1 361 ? 175.298 160.725 198.264 1.00 100.00 361 LYS B N 1
ATOM 5240 C CA . LYS A 1 361 ? 173.855 160.489 198.444 1.00 100.00 361 LYS B CA 1
ATOM 5241 C C . LYS A 1 361 ? 172.988 161.703 198.090 1.00 100.00 361 LYS B C 1
ATOM 5242 O O . LYS A 1 361 ? 171.777 161.561 197.944 1.00 100.00 361 LYS B O 1
ATOM 5261 N N . LEU A 1 362 ? 173.570 162.896 197.995 1.00 100.00 362 LEU B N 1
ATOM 5262 C CA . LEU A 1 362 ? 172.854 164.155 197.775 1.00 100.00 362 LEU B CA 1
ATOM 5263 C C . LEU A 1 362 ? 172.515 164.390 196.297 1.00 100.00 362 LEU B C 1
ATOM 5264 O O . LEU A 1 362 ? 173.103 163.790 195.403 1.00 100.00 362 LEU B O 1
ATOM 5280 N N . LYS A 1 363 ? 171.579 165.308 196.031 1.00 100.00 363 LYS B N 1
ATOM 5281 C CA . LYS A 1 363 ? 171.273 165.790 194.672 1.00 100.00 363 LYS B CA 1
ATOM 5282 C C . LYS A 1 363 ? 172.250 166.865 194.173 1.00 100.00 363 LYS B C 1
ATOM 5283 O O . LYS A 1 363 ? 172.457 166.986 192.969 1.00 100.00 363 LYS B O 1
ATOM 5302 N N . THR A 1 364 ? 172.836 167.640 195.082 1.00 100.00 364 THR B N 1
ATOM 5303 C CA . THR A 1 364 ? 173.720 168.793 194.821 1.00 100.00 364 THR B CA 1
ATOM 5304 C C . THR A 1 364 ? 174.639 169.050 196.015 1.00 100.00 364 THR B C 1
ATOM 5305 O O . THR A 1 364 ? 174.410 168.541 197.110 1.00 100.00 364 THR B O 1
ATOM 5316 N N . TYR A 1 365 ? 175.622 169.927 195.837 1.00 96.00 365 TYR B N 1
ATOM 5317 C CA . TYR A 1 365 ? 176.323 170.611 196.925 1.00 96.00 365 TYR B CA 1
ATOM 5318 C C . TYR A 1 365 ? 175.364 171.297 197.909 1.00 96.00 365 TYR B C 1
ATOM 5319 O O . TYR A 1 365 ? 174.221 171.609 197.564 1.00 96.00 365 TYR B O 1
ATOM 5337 N N . MET A 1 366 ? 175.813 171.543 199.140 1.00 100.00 366 MET B N 1
ATOM 5338 C CA . MET A 1 366 ? 174.969 172.087 200.206 1.00 100.00 366 MET B CA 1
ATOM 5339 C C . MET A 1 366 ? 174.725 173.585 200.093 1.00 100.00 366 MET B C 1
ATOM 5340 O O . MET A 1 366 ? 173.722 174.075 200.599 1.00 100.00 366 MET B O 1
ATOM 5354 N N . THR A 1 367 ? 175.620 174.327 199.449 1.00 100.00 367 THR B N 1
ATOM 5355 C CA . THR A 1 367 ? 175.523 175.780 199.280 1.00 100.00 367 THR B CA 1
ATOM 5356 C C . THR A 1 367 ? 175.486 176.172 197.808 1.00 100.00 367 THR B C 1
ATOM 5357 O O . THR A 1 367 ? 176.054 175.490 196.959 1.00 100.00 367 THR B O 1
ATOM 5368 N N . CYS A 1 368 ? 174.830 177.282 197.479 1.00 100.00 368 CYS B N 1
ATOM 5369 C CA . CYS A 1 368 ? 174.851 177.851 196.131 1.00 100.00 368 CYS B CA 1
ATOM 5370 C C . CYS A 1 368 ? 174.814 179.381 196.183 1.00 100.00 368 CYS B C 1
ATOM 5371 O O . CYS A 1 368 ? 173.808 179.959 196.579 1.00 100.00 368 CYS B O 1
ATOM 5379 N N . ASP A 1 369 ? 175.915 180.046 195.817 1.00 100.00 369 ASP B N 1
ATOM 5380 C CA . ASP A 1 369 ? 176.072 181.511 195.837 1.00 100.00 369 ASP B CA 1
ATOM 5381 C C . ASP A 1 369 ? 175.686 182.174 197.177 1.00 100.00 369 ASP B C 1
ATOM 5382 O O . ASP A 1 369 ? 175.212 183.306 197.207 1.00 100.00 369 ASP B O 1
ATOM 5391 N N . GLY A 1 370 ? 175.858 181.483 198.304 1.00 100.00 370 GLY B N 1
ATOM 5392 C CA . GLY A 1 370 ? 175.498 181.984 199.636 1.00 100.00 370 GLY B CA 1
ATOM 5393 C C . GLY A 1 370 ? 174.126 181.559 200.172 1.00 100.00 370 GLY B C 1
ATOM 5394 O O . GLY A 1 370 ? 173.778 181.919 201.292 1.00 100.00 370 GLY B O 1
ATOM 5398 N N . VAL A 1 371 ? 173.364 180.758 199.424 1.00 100.00 371 VAL B N 1
ATOM 5399 C CA . VAL A 1 371 ? 172.074 180.182 199.853 1.00 100.00 371 VAL B CA 1
ATOM 5400 C C . VAL A 1 371 ? 172.252 178.717 200.264 1.00 100.00 371 VAL B C 1
ATOM 5401 O O . VAL A 1 371 ? 172.928 177.966 199.565 1.00 100.00 371 VAL B O 1
ATOM 5414 N N . LEU A 1 372 ? 171.668 178.295 201.390 1.00 100.00 372 LEU B N 1
ATOM 5415 C CA . LEU A 1 372 ? 171.692 176.900 201.864 1.00 100.00 372 LEU B CA 1
ATOM 5416 C C . LEU A 1 372 ? 170.661 176.012 201.157 1.00 100.00 372 LEU B C 1
ATOM 5417 O O . LEU A 1 372 ? 169.531 176.425 200.912 1.00 100.00 372 LEU B O 1
ATOM 5433 N N . ASN A 1 373 ? 170.991 174.740 200.961 1.00 100.00 373 ASN B N 1
ATOM 5434 C CA . ASN A 1 373 ? 170.031 173.671 200.714 1.00 100.00 373 ASN B CA 1
ATOM 5435 C C . ASN A 1 373 ? 169.709 172.970 202.046 1.00 100.00 373 ASN B C 1
ATOM 5436 O O . ASN A 1 373 ? 170.414 172.051 202.463 1.00 100.00 373 ASN B O 1
ATOM 5447 N N . LEU A 1 374 ? 168.655 173.392 202.748 1.00 100.00 374 LEU B N 1
ATOM 5448 C CA . LEU A 1 374 ? 168.330 172.851 204.072 1.00 100.00 374 LEU B CA 1
ATOM 5449 C C . LEU A 1 374 ? 168.104 171.328 204.119 1.00 100.00 374 LEU B C 1
ATOM 5450 O O . LEU A 1 374 ? 168.570 170.726 205.083 1.00 100.00 374 LEU B O 1
ATOM 5466 N N . PRO A 1 375 ? 167.485 170.660 203.125 1.00 100.00 375 PRO B N 1
ATOM 5467 C CA . PRO A 1 375 ? 167.404 169.205 203.099 1.00 100.00 375 PRO B CA 1
ATOM 5468 C C . PRO A 1 375 ? 168.763 168.530 203.266 1.00 100.00 375 PRO B C 1
ATOM 5469 O O . PRO A 1 375 ? 168.914 167.614 204.069 1.00 100.00 375 PRO B O 1
ATOM 5480 N N . SER A 1 376 ? 169.785 168.996 202.549 1.00 100.00 376 SER B N 1
ATOM 5481 C CA . SER A 1 376 ? 171.119 168.405 202.626 1.00 100.00 376 SER B CA 1
ATOM 5482 C C . SER A 1 376 ? 171.819 168.719 203.948 1.00 100.00 376 SER B C 1
ATOM 5483 O O . SER A 1 376 ? 172.376 167.813 204.562 1.00 100.00 376 SER B O 1
ATOM 5491 N N . VAL A 1 377 ? 171.714 169.946 204.461 1.00 100.00 377 VAL B N 1
ATOM 5492 C CA . VAL A 1 377 ? 172.256 170.315 205.778 1.00 100.00 377 VAL B CA 1
ATOM 5493 C C . VAL A 1 377 ? 171.633 169.476 206.893 1.00 100.00 377 VAL B C 1
ATOM 5494 O O . VAL A 1 377 ? 172.340 169.032 207.790 1.00 100.00 377 VAL B O 1
ATOM 5507 N N . GLU A 1 378 ? 170.336 169.173 206.822 1.00 100.00 378 GLU B N 1
ATOM 5508 C CA . GLU A 1 378 ? 169.687 168.289 207.788 1.00 100.00 378 GLU B CA 1
ATOM 5509 C C . GLU A 1 378 ? 170.319 166.894 207.785 1.00 100.00 378 GLU B C 1
ATOM 5510 O O . GLU A 1 378 ? 170.604 166.356 208.847 1.00 100.00 378 GLU B O 1
ATOM 5522 N N . THR A 1 379 ? 170.637 166.318 206.621 1.00 100.00 379 THR B N 1
ATOM 5523 C CA . THR A 1 379 ? 171.331 165.017 206.568 1.00 100.00 379 THR B CA 1
ATOM 5524 C C . THR A 1 379 ? 172.773 165.079 207.072 1.00 100.00 379 THR B C 1
ATOM 5525 O O . THR A 1 379 ? 173.218 164.151 207.740 1.00 100.00 379 THR B O 1
ATOM 5536 N N . LEU A 1 380 ? 173.506 166.169 206.833 1.00 100.00 380 LEU B N 1
ATOM 5537 C CA . LEU A 1 380 ? 174.855 166.337 207.371 1.00 100.00 380 LEU B CA 1
ATOM 5538 C C . LEU A 1 380 ? 174.831 166.379 208.898 1.00 100.00 380 LEU B C 1
ATOM 5539 O O . LEU A 1 380 ? 175.608 165.693 209.556 1.00 100.00 380 LEU B O 1
ATOM 5555 N N . LEU A 1 381 ? 173.917 167.150 209.484 1.00 50.00 381 LEU B N 1
ATOM 5556 C CA . LEU A 1 381 ? 173.818 167.270 210.934 1.00 50.00 381 LEU B CA 1
ATOM 5557 C C . LEU A 1 381 ? 173.249 166.012 211.596 1.00 50.00 381 LEU B C 1
ATOM 5558 O O . LEU A 1 381 ? 173.697 165.665 212.684 1.00 50.00 381 LEU B O 1
ATOM 5574 N N . GLN A 1 382 ? 172.368 165.254 210.942 1.00 50.00 382 GLN B N 1
ATOM 5575 C CA . GLN A 1 382 ? 171.970 163.935 211.439 1.00 50.00 382 GLN B CA 1
ATOM 5576 C C . GLN A 1 382 ? 173.156 162.977 211.542 1.00 50.00 382 GLN B C 1
ATOM 5577 O O . GLN A 1 382 ? 173.283 162.265 212.536 1.00 50.00 382 GLN B O 1
ATOM 5591 N N . HIS A 1 383 ? 174.074 162.975 210.574 1.00 50.00 383 HIS B N 1
ATOM 5592 C CA . HIS A 1 383 ? 175.288 162.162 210.677 1.00 50.00 383 HIS B CA 1
ATOM 5593 C C . HIS A 1 383 ? 176.172 162.601 211.837 1.00 50.00 383 HIS B C 1
ATOM 5594 O O . HIS A 1 383 ? 176.628 161.750 212.595 1.00 50.00 383 HIS B O 1
ATOM 5608 N N . LEU A 1 384 ? 176.362 163.903 212.050 1.00 50.00 384 LEU B N 1
ATOM 5609 C CA . LEU A 1 384 ? 177.102 164.393 213.216 1.00 50.00 384 LEU B CA 1
ATOM 5610 C C . LEU A 1 384 ? 176.423 163.984 214.528 1.00 50.00 384 LEU B C 1
ATOM 5611 O O . LEU A 1 384 ? 177.086 163.495 215.437 1.00 50.00 384 LEU B O 1
ATOM 5627 N N . GLY A 1 385 ? 175.099 164.102 214.618 1.00 50.00 385 GLY B N 1
ATOM 5628 C CA . GLY A 1 385 ? 174.341 163.666 215.788 1.00 50.00 385 GLY B CA 1
ATOM 5629 C C . GLY A 1 385 ? 174.565 162.196 216.138 1.00 50.00 385 GLY B C 1
ATOM 5630 O O . GLY A 1 385 ? 174.609 161.845 217.310 1.00 50.00 385 GLY B O 1
ATOM 5634 N N . SER A 1 386 ? 174.792 161.330 215.151 1.00 50.00 386 SER B N 1
ATOM 5635 C CA . SER A 1 386 ? 175.116 159.922 215.409 1.00 50.00 386 SER B CA 1
ATOM 5636 C C . SER A 1 386 ? 176.505 159.708 216.037 1.00 50.00 386 SER B C 1
ATOM 5637 O O . SER A 1 386 ? 176.717 158.710 216.725 1.00 50.00 386 SER B O 1
ATOM 5645 N N . ARG A 1 387 ? 177.453 160.635 215.837 1.00 50.00 387 ARG B N 1
ATOM 5646 C CA . ARG A 1 387 ? 178.819 160.588 216.402 1.00 50.00 387 ARG B CA 1
ATOM 5647 C C . ARG A 1 387 ? 178.950 161.294 217.744 1.00 50.00 387 ARG B C 1
ATOM 5648 O O . ARG A 1 387 ? 179.881 161.021 218.491 1.00 50.00 387 ARG B O 1
ATOM 5669 N N . GLU A 1 388 ? 178.048 162.222 218.038 1.00 50.00 388 GLU B N 1
ATOM 5670 C CA . GLU A 1 388 ? 178.148 163.175 219.144 1.00 50.00 388 GLU B CA 1
ATOM 5671 C C . GLU A 1 388 ? 178.459 162.535 220.504 1.00 50.00 388 GLU B C 1
ATOM 5672 O O . GLU A 1 388 ? 179.351 162.999 221.210 1.00 50.00 388 GLU B O 1
ATOM 5684 N N . GLY A 1 389 ? 177.806 161.428 220.853 1.00 50.00 389 GLY B N 1
ATOM 5685 C CA . GLY A 1 389 ? 178.052 160.762 222.131 1.00 50.00 389 GLY B CA 1
ATOM 5686 C C . GLY A 1 389 ? 179.481 160.241 222.274 1.00 50.00 389 GLY B C 1
ATOM 5687 O O . GLY A 1 389 ? 180.110 160.387 223.317 1.00 50.00 389 GLY B O 1
ATOM 5691 N N . ASP A 1 390 ? 180.037 159.676 221.212 1.00 50.00 390 ASP B N 1
ATOM 5692 C CA . ASP A 1 390 ? 181.405 159.156 221.220 1.00 50.00 390 ASP B CA 1
ATOM 5693 C C . ASP A 1 390 ? 182.448 160.278 221.158 1.00 50.00 390 ASP B C 1
ATOM 5694 O O . ASP A 1 390 ? 183.535 160.155 221.728 1.00 50.00 390 ASP B O 1
ATOM 5703 N N . ILE A 1 391 ? 182.108 161.411 220.542 1.00 50.00 391 ILE B N 1
ATOM 5704 C CA . ILE A 1 391 ? 182.925 162.621 220.621 1.00 50.00 391 ILE B CA 1
ATOM 5705 C C . ILE A 1 391 ? 183.024 163.079 222.084 1.00 50.00 391 ILE B C 1
ATOM 5706 O O . ILE A 1 391 ? 184.128 163.280 222.586 1.00 50.00 391 ILE B O 1
ATOM 5722 N N . PHE A 1 392 ? 181.916 163.138 222.824 1.00 50.00 392 PHE B N 1
ATOM 5723 C CA . PHE A 1 392 ? 181.979 163.479 224.245 1.00 50.00 392 PHE B CA 1
ATOM 5724 C C . PHE A 1 392 ? 182.787 162.475 225.065 1.00 50.00 392 PHE B C 1
ATOM 5725 O O . PHE A 1 392 ? 183.628 162.908 225.850 1.00 50.00 392 PHE B O 1
ATOM 5742 N N . LYS A 1 393 ? 182.619 161.158 224.881 1.00 50.00 393 LYS B N 1
ATOM 5743 C CA . LYS A 1 393 ? 183.428 160.164 225.616 1.00 50.00 393 LYS B CA 1
ATOM 5744 C C . LYS A 1 393 ? 184.907 160.385 225.370 1.00 50.00 393 LYS B C 1
ATOM 5745 O O . LYS A 1 393 ? 185.683 160.523 226.311 1.00 50.00 393 LYS B O 1
ATOM 5764 N N . THR A 1 394 ? 185.309 160.465 224.105 1.00 50.00 394 THR B N 1
ATOM 5765 C CA . THR A 1 394 ? 186.725 160.632 223.755 1.00 50.00 394 THR B CA 1
ATOM 5766 C C . THR A 1 394 ? 187.301 161.946 224.276 1.00 50.00 394 THR B C 1
ATOM 5767 O O . THR A 1 394 ? 188.409 161.921 224.804 1.00 50.00 394 THR B O 1
ATOM 5778 N N . ARG A 1 395 ? 186.569 163.070 224.251 1.00 50.00 395 ARG B N 1
ATOM 5779 C CA . ARG A 1 395 ? 187.050 164.315 224.878 1.00 50.00 395 ARG B CA 1
ATOM 5780 C C . ARG A 1 395 ? 187.298 164.142 226.373 1.00 50.00 395 ARG B C 1
ATOM 5781 O O . ARG A 1 395 ? 188.375 164.485 226.848 1.00 50.00 395 ARG B O 1
ATOM 5802 N N . HIS A 1 396 ? 186.383 163.536 227.119 1.00 50.00 396 HIS B N 1
ATOM 5803 C CA . HIS A 1 396 ? 186.592 163.330 228.554 1.00 50.00 396 HIS B CA 1
ATOM 5804 C C . HIS A 1 396 ? 187.725 162.352 228.866 1.00 50.00 396 HIS B C 1
ATOM 5805 O O . HIS A 1 396 ? 188.478 162.582 229.810 1.00 50.00 396 HIS B O 1
ATOM 5819 N N . ILE A 1 397 ? 187.922 161.312 228.058 1.00 50.00 397 ILE B N 1
ATOM 5820 C CA . ILE A 1 397 ? 189.079 160.411 228.189 1.00 50.00 397 ILE B CA 1
ATOM 5821 C C . ILE A 1 397 ? 190.391 161.158 227.919 1.00 50.00 397 ILE B C 1
ATOM 5822 O O . ILE A 1 397 ? 191.350 161.015 228.674 1.00 50.00 397 ILE B O 1
ATOM 5838 N N . GLN A 1 398 ? 190.447 161.990 226.878 1.00 50.00 398 GLN B N 1
ATOM 5839 C CA . GLN A 1 398 ? 191.642 162.778 226.578 1.00 50.00 398 GLN B CA 1
ATOM 5840 C C . GLN A 1 398 ? 191.972 163.776 227.691 1.00 50.00 398 GLN B C 1
ATOM 5841 O O . GLN A 1 398 ? 193.129 163.874 228.084 1.00 50.00 398 GLN B O 1
ATOM 5855 N N . GLU A 1 399 ? 190.989 164.470 228.267 1.00 50.00 399 GLU B N 1
ATOM 5856 C CA . GLU A 1 399 ? 191.243 165.353 229.413 1.00 50.00 399 GLU B CA 1
ATOM 5857 C C . GLU A 1 399 ? 191.679 164.582 230.667 1.00 50.00 399 GLU B C 1
ATOM 5858 O O . GLU A 1 399 ? 192.557 165.044 231.395 1.00 50.00 399 GLU B O 1
ATOM 5870 N N . ALA A 1 400 ? 191.163 163.371 230.901 1.00 50.00 400 ALA B N 1
ATOM 5871 C CA . ALA A 1 400 ? 191.673 162.517 231.973 1.00 50.00 400 ALA B CA 1
ATOM 5872 C C . ALA A 1 400 ? 193.150 162.145 231.751 1.00 50.00 400 ALA B C 1
ATOM 5873 O O . ALA A 1 400 ? 193.954 162.203 232.684 1.00 50.00 400 ALA B O 1
ATOM 5880 N N . ARG A 1 401 ? 193.542 161.844 230.503 1.00 50.00 401 ARG B N 1
ATOM 5881 C CA . ARG A 1 401 ? 194.939 161.586 230.120 1.00 50.00 401 ARG B CA 1
ATOM 5882 C C . ARG A 1 401 ? 195.821 162.829 230.261 1.00 50.00 401 ARG B C 1
ATOM 5883 O O . ARG A 1 401 ? 196.914 162.729 230.812 1.00 50.00 401 ARG B O 1
ATOM 5904 N N . LYS A 1 402 ? 195.346 164.015 229.858 1.00 50.00 402 LYS B N 1
ATOM 5905 C CA . LYS A 1 402 ? 196.049 165.294 230.090 1.00 50.00 402 LYS B CA 1
ATOM 5906 C C . LYS A 1 402 ? 196.304 165.536 231.577 1.00 50.00 402 LYS B C 1
ATOM 5907 O O . LYS A 1 402 ? 197.414 165.908 231.954 1.00 50.00 402 LYS B O 1
ATOM 5926 N N . LYS A 1 403 ? 195.303 165.276 232.427 1.00 50.00 403 LYS B N 1
ATOM 5927 C CA . LYS A 1 403 ? 195.420 165.401 233.883 1.00 50.00 403 LYS B CA 1
ATOM 5928 C C . LYS A 1 403 ? 196.484 164.458 234.450 1.00 50.00 403 LYS B C 1
ATOM 5929 O O . LYS A 1 403 ? 197.426 164.920 235.087 1.00 50.00 403 LYS B O 1
ATOM 5948 N N . GLU A 1 404 ? 196.373 163.153 234.204 1.00 50.00 404 GLU B N 1
ATOM 5949 C CA . GLU A 1 404 ? 197.311 162.182 234.790 1.00 50.00 404 GLU B CA 1
ATOM 5950 C C . GLU A 1 404 ? 198.740 162.287 234.223 1.00 50.00 404 GLU B C 1
ATOM 5951 O O . GLU A 1 404 ? 199.699 162.007 234.940 1.00 50.00 404 GLU B O 1
ATOM 5963 N N . ALA A 1 405 ? 198.911 162.730 232.972 1.00 50.00 405 ALA B N 1
ATOM 5964 C CA . ALA A 1 405 ? 200.231 162.977 232.387 1.00 50.00 405 ALA B CA 1
ATOM 5965 C C . ALA A 1 405 ? 200.955 164.177 233.031 1.00 50.00 405 ALA B C 1
ATOM 5966 O O . ALA A 1 405 ? 202.177 164.154 233.177 1.00 50.00 405 ALA B O 1
ATOM 5973 N N . PHE A 1 406 ? 200.219 165.209 233.452 1.00 50.00 406 PHE B N 1
ATOM 5974 C CA . PHE A 1 406 ? 200.760 166.295 234.278 1.00 50.00 406 PHE B CA 1
ATOM 5975 C C . PHE A 1 406 ? 201.015 165.839 235.725 1.00 50.00 406 PHE B C 1
ATOM 5976 O O . PHE A 1 406 ? 202.105 166.036 236.265 1.00 50.00 406 PHE B O 1
ATOM 5993 N N . GLU A 1 407 ? 200.032 165.184 236.348 1.00 50.00 407 GLU B N 1
ATOM 5994 C CA . GLU A 1 407 ? 200.157 164.559 237.668 1.00 50.00 407 GLU B CA 1
ATOM 5995 C C . GLU A 1 407 ? 201.009 163.287 237.588 1.00 50.00 407 GLU B C 1
ATOM 5996 O O . GLU A 1 407 ? 201.502 162.785 238.596 1.00 50.00 407 GLU B O 1
ATOM 6008 N N . GLY A 1 585 ? 170.085 180.722 236.680 1.00 50.00 585 GLY B N 1
ATOM 6009 C CA . GLY A 1 585 ? 171.372 180.557 237.344 1.00 50.00 585 GLY B CA 1
ATOM 6010 C C . GLY A 1 585 ? 171.603 181.527 238.512 1.00 50.00 585 GLY B C 1
ATOM 6011 O O . GLY A 1 585 ? 170.701 182.296 238.865 1.00 50.00 585 GLY B O 1
ATOM 6015 N N . PRO A 1 586 ? 172.795 181.503 239.132 1.00 50.00 586 PRO B N 1
ATOM 6016 C CA . PRO A 1 586 ? 173.209 182.451 240.166 1.00 50.00 586 PRO B CA 1
ATOM 6017 C C . PRO A 1 586 ? 173.059 183.917 239.749 1.00 50.00 586 PRO B C 1
ATOM 6018 O O . PRO A 1 586 ? 173.114 184.252 238.568 1.00 50.00 586 PRO B O 1
ATOM 6029 N N . LYS A 1 587 ? 172.899 184.813 240.725 1.00 50.00 587 LYS B N 1
ATOM 6030 C CA . LYS A 1 587 ? 172.661 186.247 240.485 1.00 50.00 587 LYS B CA 1
ATOM 6031 C C . LYS A 1 587 ? 173.917 187.033 240.084 1.00 50.00 587 LYS B C 1
ATOM 6032 O O . LYS A 1 587 ? 173.804 188.071 239.436 1.00 50.00 587 LYS B O 1
ATOM 6051 N N . ASN A 1 588 ? 175.102 186.567 240.475 1.00 50.00 588 ASN B N 1
ATOM 6052 C CA . ASN A 1 588 ? 176.386 187.235 240.249 1.00 50.00 588 ASN B CA 1
ATOM 6053 C C . ASN A 1 588 ? 177.559 186.232 240.342 1.00 50.00 588 ASN B C 1
ATOM 6054 O O . ASN A 1 588 ? 177.398 185.116 240.840 1.00 50.00 588 ASN B O 1
ATOM 6065 N N . GLY A 1 589 ? 178.745 186.652 239.899 1.00 50.00 589 GLY B N 1
ATOM 6066 C CA . GLY A 1 589 ? 180.016 185.961 240.086 1.00 50.00 589 GLY B CA 1
ATOM 6067 C C . GLY A 1 589 ? 180.326 184.929 239.008 1.00 50.00 589 GLY B C 1
ATOM 6068 O O . GLY A 1 589 ? 179.520 184.651 238.124 1.00 50.00 589 GLY B O 1
ATOM 6072 N N . VAL A 1 590 ? 181.526 184.366 239.080 1.00 50.00 590 VAL B N 1
ATOM 6073 C CA . VAL A 1 590 ? 181.917 183.211 238.271 1.00 50.00 590 VAL B CA 1
ATOM 6074 C C . VAL A 1 590 ? 181.166 181.978 238.752 1.00 50.00 590 VAL B C 1
ATOM 6075 O O . VAL A 1 590 ? 181.058 181.746 239.954 1.00 50.00 590 VAL B O 1
ATOM 6088 N N . PHE A 1 591 ? 180.683 181.157 237.837 1.00 50.00 591 PHE B N 1
ATOM 6089 C CA . PHE A 1 591 ? 180.173 179.825 238.132 1.00 50.00 591 PHE B CA 1
ATOM 6090 C C . PHE A 1 591 ? 180.355 178.931 236.907 1.00 50.00 591 PHE B C 1
ATOM 6091 O O . PHE A 1 591 ? 181.002 179.317 235.942 1.00 50.00 591 PHE B O 1
ATOM 6108 N N . ASP A 1 592 ? 179.847 177.705 236.936 1.00 50.00 592 ASP B N 1
ATOM 6109 C CA . ASP A 1 592 ? 180.067 176.726 235.866 1.00 50.00 592 ASP B CA 1
ATOM 6110 C C . ASP A 1 592 ? 178.911 175.730 235.791 1.00 50.00 592 ASP B C 1
ATOM 6111 O O . ASP A 1 592 ? 178.673 174.966 236.725 1.00 50.00 592 ASP B O 1
ATOM 6120 N N . THR A 1 593 ? 178.167 175.746 234.691 1.00 50.00 593 THR B N 1
ATOM 6121 C CA . THR A 1 593 ? 176.994 174.882 234.516 1.00 50.00 593 THR B CA 1
ATOM 6122 C C . THR A 1 593 ? 177.353 173.447 234.118 1.00 50.00 593 THR B C 1
ATOM 6123 O O . THR A 1 593 ? 176.531 172.545 234.239 1.00 50.00 593 THR B O 1
ATOM 6134 N N . ASP A 1 594 ? 178.561 173.187 233.625 1.00 50.00 594 ASP B N 1
ATOM 6135 C CA . ASP A 1 594 ? 178.918 171.906 233.008 1.00 50.00 594 ASP B CA 1
ATOM 6136 C C . ASP A 1 594 ? 179.094 170.762 234.010 1.00 50.00 594 ASP B C 1
ATOM 6137 O O . ASP A 1 594 ? 178.855 169.603 233.679 1.00 50.00 594 ASP B O 1
ATOM 6146 N N . GLU A 1 595 ? 179.494 171.064 235.245 1.00 50.00 595 GLU B N 1
ATOM 6147 C CA . GLU A 1 595 ? 179.824 170.068 236.270 1.00 50.00 595 GLU B CA 1
ATOM 6148 C C . GLU A 1 595 ? 178.667 169.121 236.618 1.00 50.00 595 GLU B C 1
ATOM 6149 O O . GLU A 1 595 ? 178.891 168.000 237.062 1.00 50.00 595 GLU B O 1
ATOM 6161 N N . PHE A 1 596 ? 177.429 169.556 236.403 1.00 50.00 596 PHE B N 1
ATOM 6162 C CA . PHE A 1 596 ? 176.231 168.755 236.616 1.00 50.00 596 PHE B CA 1
ATOM 6163 C C . PHE A 1 596 ? 175.897 167.866 235.416 1.00 50.00 596 PHE B C 1
ATOM 6164 O O . PHE A 1 596 ? 175.283 166.815 235.580 1.00 50.00 596 PHE B O 1
ATOM 6181 N N . VAL A 1 597 ? 176.262 168.273 234.199 1.00 50.00 597 VAL B N 1
ATOM 6182 C CA . VAL A 1 597 ? 175.731 167.686 232.965 1.00 50.00 597 VAL B CA 1
ATOM 6183 C C . VAL A 1 597 ? 176.381 166.354 232.627 1.00 50.00 597 VAL B C 1
ATOM 6184 O O . VAL A 1 597 ? 175.670 165.423 232.268 1.00 50.00 597 VAL B O 1
ATOM 6197 N N . LYS A 1 598 ? 177.705 166.233 232.751 1.00 50.00 598 LYS B N 1
ATOM 6198 C CA . LYS A 1 598 ? 178.461 165.007 232.434 1.00 50.00 598 LYS B CA 1
ATOM 6199 C C . LYS A 1 598 ? 178.069 164.398 231.081 1.00 50.00 598 LYS B C 1
ATOM 6200 O O . LYS A 1 598 ? 177.478 163.329 230.997 1.00 50.00 598 LYS B O 1
ATOM 6219 N N . LEU A 1 599 ? 178.418 165.089 229.997 1.00 50.00 599 LEU B N 1
ATOM 6220 C CA . LEU A 1 599 ? 178.082 164.702 228.624 1.00 50.00 599 LEU B CA 1
ATOM 6221 C C . LEU A 1 599 ? 178.622 163.320 228.215 1.00 50.00 599 LEU B C 1
ATOM 6222 O O . LEU A 1 599 ? 178.109 162.693 227.300 1.00 50.00 599 LEU B O 1
ATOM 6238 N N . PHE A 1 600 ? 179.661 162.832 228.886 1.00 50.00 600 PHE B N 1
ATOM 6239 C CA . PHE A 1 600 ? 180.309 161.536 228.668 1.00 50.00 600 PHE B CA 1
ATOM 6240 C C . PHE A 1 600 ? 179.582 160.342 229.311 1.00 50.00 600 PHE B C 1
ATOM 6241 O O . PHE A 1 600 ? 180.076 159.219 229.264 1.00 50.00 600 PHE B O 1
ATOM 6258 N N . GLU A 1 601 ? 178.431 160.554 229.934 1.00 50.00 601 GLU B N 1
ATOM 6259 C CA . GLU A 1 601 ? 177.660 159.553 230.667 1.00 50.00 601 GLU B CA 1
ATOM 6260 C C . GLU A 1 601 ? 176.202 159.551 230.159 1.00 50.00 601 GLU B C 1
ATOM 6261 O O . GLU A 1 601 ? 175.681 160.618 229.837 1.00 50.00 601 GLU B O 1
ATOM 6273 N N . PRO A 1 602 ? 175.518 158.400 230.027 1.00 50.00 602 PRO B N 1
ATOM 6274 C CA . PRO A 1 602 ? 174.202 158.316 229.405 1.00 50.00 602 PRO B CA 1
ATOM 6275 C C . PRO A 1 602 ? 173.149 159.291 229.932 1.00 50.00 602 PRO B C 1
ATOM 6276 O O . PRO A 1 602 ? 173.150 159.687 231.096 1.00 50.00 602 PRO B O 1
ATOM 6287 N N . GLY A 1 603 ? 172.199 159.655 229.078 1.00 50.00 603 GLY B N 1
ATOM 6288 C CA . GLY A 1 603 ? 171.056 160.499 229.440 1.00 50.00 603 GLY B CA 1
ATOM 6289 C C . GLY A 1 603 ? 171.370 161.996 229.546 1.00 50.00 603 GLY B C 1
ATOM 6290 O O . GLY A 1 603 ? 170.594 162.745 230.133 1.00 50.00 603 GLY B O 1
ATOM 6294 N N . TYR A 1 604 ? 172.491 162.467 229.005 1.00 100.00 604 TYR B N 1
ATOM 6295 C CA . TYR A 1 604 ? 172.887 163.872 229.098 1.00 100.00 604 TYR B CA 1
ATOM 6296 C C . TYR A 1 604 ? 171.931 164.844 228.401 1.00 100.00 604 TYR B C 1
ATOM 6297 O O . TYR A 1 604 ? 171.907 166.003 228.777 1.00 100.00 604 TYR B O 1
ATOM 6315 N N . HIS A 1 605 ? 171.130 164.420 227.423 1.00 100.00 605 HIS B N 1
ATOM 6316 C CA . HIS A 1 605 ? 170.252 165.314 226.658 1.00 100.00 605 HIS B CA 1
ATOM 6317 C C . HIS A 1 605 ? 169.312 166.126 227.551 1.00 100.00 605 HIS B C 1
ATOM 6318 O O . HIS A 1 605 ? 169.242 167.346 227.454 1.00 100.00 605 HIS B O 1
ATOM 6332 N N . GLU A 1 606 ? 168.627 165.461 228.475 1.00 100.00 606 GLU B N 1
ATOM 6333 C CA . GLU A 1 606 ? 167.737 166.121 229.434 1.00 100.00 606 GLU B CA 1
ATOM 6334 C C . GLU A 1 606 ? 168.530 166.973 230.428 1.00 100.00 606 GLU B C 1
ATOM 6335 O O . GLU A 1 606 ? 168.143 168.091 230.769 1.00 100.00 606 GLU B O 1
ATOM 6347 N N . ARG A 1 607 ? 169.669 166.449 230.864 1.00 100.00 607 ARG B N 1
ATOM 6348 C CA . ARG A 1 607 ? 170.525 167.056 231.874 1.00 100.00 607 ARG B CA 1
ATOM 6349 C C . ARG A 1 607 ? 171.166 168.346 231.391 1.00 100.00 607 ARG B C 1
ATOM 6350 O O . ARG A 1 607 ? 171.354 169.261 232.174 1.00 100.00 607 ARG B O 1
ATOM 6371 N N . TYR A 1 608 ? 171.476 168.441 230.106 1.00 100.00 608 TYR B N 1
ATOM 6372 C CA . TYR A 1 608 ? 172.010 169.625 229.452 1.00 100.00 608 TYR B CA 1
ATOM 6373 C C . TYR A 1 608 ? 170.968 170.727 229.447 1.00 100.00 608 TYR B C 1
ATOM 6374 O O . TYR A 1 608 ? 171.164 171.764 230.064 1.00 100.00 608 TYR B O 1
ATOM 6392 N N . TYR A 1 609 ? 169.812 170.500 228.839 1.00 100.00 609 TYR B N 1
ATOM 6393 C CA . TYR A 1 609 ? 168.792 171.533 228.748 1.00 100.00 609 TYR B CA 1
ATOM 6394 C C . TYR A 1 609 ? 168.318 172.026 230.112 1.00 100.00 609 TYR B C 1
ATOM 6395 O O . TYR A 1 609 ? 168.217 173.233 230.322 1.00 100.00 609 TYR B O 1
ATOM 6413 N N . THR A 1 610 ? 168.086 171.128 231.063 1.00 100.00 610 THR B N 1
ATOM 6414 C CA . THR A 1 610 ? 167.577 171.542 232.363 1.00 100.00 610 THR B CA 1
ATOM 6415 C C . THR A 1 610 ? 168.597 172.344 233.160 1.00 100.00 610 THR B C 1
ATOM 6416 O O . THR A 1 610 ? 168.216 173.250 233.886 1.00 100.00 610 THR B O 1
ATOM 6427 N N . ALA A 1 611 ? 169.895 172.100 232.988 1.00 100.00 611 ALA B N 1
ATOM 6428 C CA . ALA A 1 611 ? 170.931 172.860 233.672 1.00 100.00 611 ALA B CA 1
ATOM 6429 C C . ALA A 1 611 ? 171.177 174.231 233.041 1.00 100.00 611 ALA B C 1
ATOM 6430 O O . ALA A 1 611 ? 171.272 175.219 233.760 1.00 100.00 611 ALA B O 1
ATOM 6437 N N . LYS A 1 612 ? 171.269 174.319 231.709 1.00 100.00 612 LYS B N 1
ATOM 6438 C CA . LYS A 1 612 ? 171.573 175.574 231.002 1.00 100.00 612 LYS B CA 1
ATOM 6439 C C . LYS A 1 612 ? 170.415 176.557 231.069 1.00 100.00 612 LYS B C 1
ATOM 6440 O O . LYS A 1 612 ? 170.636 177.738 231.297 1.00 100.00 612 LYS B O 1
ATOM 6459 N N . PHE A 1 613 ? 169.182 176.097 230.885 1.00 50.00 613 PHE B N 1
ATOM 6460 C CA . PHE A 1 613 ? 168.014 176.982 230.774 1.00 50.00 613 PHE B CA 1
ATOM 6461 C C . PHE A 1 613 ? 167.115 177.028 232.015 1.00 50.00 613 PHE B C 1
ATOM 6462 O O . PHE A 1 613 ? 166.157 177.796 232.034 1.00 50.00 613 PHE B O 1
ATOM 6479 N N . HIS A 1 614 ? 167.400 176.238 233.055 1.00 50.00 614 HIS B N 1
ATOM 6480 C CA . HIS A 1 614 ? 166.564 176.125 234.261 1.00 50.00 614 HIS B CA 1
ATOM 6481 C C . HIS A 1 614 ? 165.103 175.749 233.927 1.00 50.00 614 HIS B C 1
ATOM 6482 O O . HIS A 1 614 ? 164.147 176.308 234.463 1.00 50.00 614 HIS B O 1
ATOM 6496 N N . VAL A 1 615 ? 164.935 174.807 232.997 1.00 50.00 615 VAL B N 1
ATOM 6497 C CA . VAL A 1 615 ? 163.650 174.379 232.421 1.00 50.00 615 VAL B CA 1
ATOM 6498 C C . VAL A 1 615 ? 163.231 172.993 232.910 1.00 50.00 615 VAL B C 1
ATOM 6499 O O . VAL A 1 615 ? 164.039 172.062 232.965 1.00 50.00 615 VAL B O 1
ATOM 6512 N N . THR A 1 616 ? 161.950 172.853 233.258 1.00 50.00 616 THR B N 1
ATOM 6513 C CA . THR A 1 616 ? 161.300 171.588 233.633 1.00 50.00 616 THR B CA 1
ATOM 6514 C C . THR A 1 616 ? 161.086 170.666 232.429 1.00 50.00 616 THR B C 1
ATOM 6515 O O . THR A 1 616 ? 160.779 171.147 231.338 1.00 50.00 616 THR B O 1
ATOM 6526 N N . PRO A 1 617 ? 161.163 169.336 232.598 1.00 50.00 617 PRO B N 1
ATOM 6527 C CA . PRO A 1 617 ? 161.330 168.392 231.488 1.00 50.00 617 PRO B CA 1
ATOM 6528 C C . PRO A 1 617 ? 160.158 168.312 230.502 1.00 50.00 617 PRO B C 1
ATOM 6529 O O . PRO A 1 617 ? 160.314 167.776 229.407 1.00 50.00 617 PRO B O 1
ATOM 6540 N N . GLN A 1 618 ? 158.993 168.855 230.844 1.00 50.00 618 GLN B N 1
ATOM 6541 C CA . GLN A 1 618 ? 157.830 168.887 229.953 1.00 50.00 618 GLN B CA 1
ATOM 6542 C C . GLN A 1 618 ? 157.950 169.920 228.819 1.00 50.00 618 GLN B C 1
ATOM 6543 O O . GLN A 1 618 ? 157.340 169.738 227.768 1.00 50.00 618 GLN B O 1
ATOM 6557 N N . ASP A 1 619 ? 158.741 170.981 228.995 1.00 96.62 619 ASP B N 1
ATOM 6558 C CA . ASP A 1 619 ? 158.872 172.084 228.023 1.00 96.62 619 ASP B CA 1
ATOM 6559 C C . ASP A 1 619 ? 160.089 171.967 227.089 1.00 96.62 619 ASP B C 1
ATOM 6560 O O . ASP A 1 619 ? 160.255 172.786 226.185 1.00 96.62 619 ASP B O 1
ATOM 6569 N N . ILE A 1 620 ? 160.936 170.950 227.265 1.00 100.00 620 ILE B N 1
ATOM 6570 C CA . ILE A 1 620 ? 162.184 170.768 226.511 1.00 100.00 620 ILE B CA 1
ATOM 6571 C C . ILE A 1 620 ? 161.926 170.676 225.002 1.00 100.00 620 ILE B C 1
ATOM 6572 O O . ILE A 1 620 ? 162.648 171.277 224.219 1.00 100.00 620 ILE B O 1
ATOM 6588 N N . GLU A 1 621 ? 160.876 169.979 224.566 1.00 100.00 621 GLU B N 1
ATOM 6589 C CA . GLU A 1 621 ? 160.519 169.888 223.146 1.00 100.00 621 GLU B CA 1
ATOM 6590 C C . GLU A 1 621 ? 160.194 171.248 222.531 1.00 100.00 621 GLU B C 1
ATOM 6591 O O . GLU A 1 621 ? 160.741 171.604 221.491 1.00 100.00 621 GLU B O 1
ATOM 6603 N N . GLN A 1 622 ? 159.328 172.035 223.168 1.00 100.00 622 GLN B N 1
ATOM 6604 C CA . GLN A 1 622 ? 158.939 173.351 222.664 1.00 100.00 622 GLN B CA 1
ATOM 6605 C C . GLN A 1 622 ? 160.126 174.322 222.616 1.00 100.00 622 GLN B C 1
ATOM 6606 O O . GLN A 1 622 ? 160.224 175.143 221.707 1.00 100.00 622 GLN B O 1
ATOM 6620 N N . LEU A 1 623 ? 161.066 174.194 223.551 1.00 100.00 623 LEU B N 1
ATOM 6621 C CA . LEU A 1 623 ? 162.318 174.940 223.571 1.00 100.00 623 LEU B CA 1
ATOM 6622 C C . LEU A 1 623 ? 163.267 174.506 222.447 1.00 100.00 623 LEU B C 1
ATOM 6623 O O . LEU A 1 623 ? 163.802 175.348 221.732 1.00 100.00 623 LEU B O 1
ATOM 6639 N N . ARG A 1 624 ? 163.454 173.197 222.250 1.00 100.00 624 ARG B N 1
ATOM 6640 C CA . ARG A 1 624 ? 164.353 172.614 221.241 1.00 100.00 624 ARG B CA 1
ATOM 6641 C C . ARG A 1 624 ? 163.972 173.026 219.830 1.00 100.00 624 ARG B C 1
ATOM 6642 O O . ARG A 1 624 ? 164.832 173.449 219.063 1.00 100.00 624 ARG B O 1
ATOM 6663 N N . LYS A 1 625 ? 162.681 172.966 219.499 1.00 100.00 625 LYS B N 1
ATOM 6664 C CA . LYS A 1 625 ? 162.148 173.391 218.198 1.00 100.00 625 LYS B CA 1
ATOM 6665 C C . LYS A 1 625 ? 162.460 174.855 217.904 1.00 100.00 625 LYS B C 1
ATOM 6666 O O . LYS A 1 625 ? 162.858 175.178 216.790 1.00 100.00 625 LYS B O 1
ATOM 6685 N N . ASP A 1 626 ? 162.348 175.730 218.896 1.00 100.00 626 ASP B N 1
ATOM 6686 C CA . ASP A 1 626 ? 162.623 177.152 218.722 1.00 100.00 626 ASP B CA 1
ATOM 6687 C C . ASP A 1 626 ? 164.118 177.473 218.579 1.00 100.00 626 ASP B C 1
ATOM 6688 O O . ASP A 1 626 ? 164.501 178.253 217.711 1.00 100.00 626 ASP B O 1
ATOM 6697 N N . MET A 1 627 ? 164.989 176.839 219.361 1.00 100.00 627 MET B N 1
ATOM 6698 C CA . MET A 1 627 ? 166.432 177.039 219.198 1.00 100.00 627 MET B CA 1
ATOM 6699 C C . MET A 1 627 ? 166.945 176.536 217.865 1.00 100.00 627 MET B C 1
ATOM 6700 O O . MET A 1 627 ? 167.739 177.218 217.236 1.00 100.00 627 MET B O 1
ATOM 6714 N N . VAL A 1 628 ? 166.512 175.362 217.409 1.00 100.00 628 VAL B N 1
ATOM 6715 C CA . VAL A 1 628 ? 166.952 174.823 216.119 1.00 100.00 628 VAL B CA 1
ATOM 6716 C C . VAL A 1 628 ? 166.482 175.717 214.975 1.00 100.00 628 VAL B C 1
ATOM 6717 O O . VAL A 1 628 ? 167.272 176.009 214.082 1.00 100.00 628 VAL B O 1
ATOM 6730 N N . LYS A 1 629 ? 165.258 176.254 215.034 1.00 100.00 629 LYS B N 1
ATOM 6731 C CA . LYS A 1 629 ? 164.789 177.253 214.072 1.00 100.00 629 LYS B CA 1
ATOM 6732 C C . LYS A 1 629 ? 165.691 178.484 214.069 1.00 100.00 629 LYS B C 1
ATOM 6733 O O . LYS A 1 629 ? 166.194 178.868 213.021 1.00 100.00 629 LYS B O 1
ATOM 6752 N N . CYS A 1 630 ? 165.937 179.088 215.229 1.00 100.00 630 CYS B N 1
ATOM 6753 C CA . CYS A 1 630 ? 166.752 180.298 215.323 1.00 100.00 630 CYS B CA 1
ATOM 6754 C C . CYS A 1 630 ? 168.213 180.063 214.954 1.00 100.00 630 CYS B C 1
ATOM 6755 O O . CYS A 1 630 ? 168.833 180.925 214.344 1.00 100.00 630 CYS B O 1
ATOM 6763 N N . TYR A 1 631 ? 168.784 178.914 215.296 1.00 100.00 631 TYR B N 1
ATOM 6764 C CA . TYR A 1 631 ? 170.168 178.616 214.974 1.00 100.00 631 TYR B CA 1
ATOM 6765 C C . TYR A 1 631 ? 170.344 178.416 213.473 1.00 100.00 631 TYR B C 1
ATOM 6766 O O . TYR A 1 631 ? 171.247 178.993 212.885 1.00 100.00 631 TYR B O 1
ATOM 6784 N N . ILE A 1 632 ? 169.454 177.674 212.812 1.00 100.00 632 ILE B N 1
ATOM 6785 C CA . ILE A 1 632 ? 169.492 177.525 211.358 1.00 100.00 632 ILE B CA 1
ATOM 6786 C C . ILE A 1 632 ? 169.213 178.853 210.644 1.00 100.00 632 ILE B C 1
ATOM 6787 O O . ILE A 1 632 ? 169.924 179.175 209.700 1.00 100.00 632 ILE B O 1
ATOM 6803 N N . GLU A 1 633 ? 168.276 179.685 211.104 1.00 100.00 633 GLU B N 1
ATOM 6804 C CA . GLU A 1 633 ? 168.139 181.047 210.567 1.00 100.00 633 GLU B CA 1
ATOM 6805 C C . GLU A 1 633 ? 169.420 181.863 210.742 1.00 100.00 633 GLU B C 1
ATOM 6806 O O . GLU A 1 633 ? 169.792 182.620 209.854 1.00 100.00 633 GLU B O 1
ATOM 6818 N N . GLY A 1 634 ? 170.144 181.681 211.840 1.00 100.00 634 GLY B N 1
ATOM 6819 C CA . GLY A 1 634 ? 171.426 182.325 212.055 1.00 100.00 634 GLY B CA 1
ATOM 6820 C C . GLY A 1 634 ? 172.512 181.812 211.126 1.00 100.00 634 GLY B C 1
ATOM 6821 O O . GLY A 1 634 ? 173.242 182.602 210.544 1.00 100.00 634 GLY B O 1
ATOM 6825 N N . VAL A 1 635 ? 172.613 180.506 210.922 1.00 100.00 635 VAL B N 1
ATOM 6826 C CA . VAL A 1 635 ? 173.565 179.914 209.975 1.00 100.00 635 VAL B CA 1
ATOM 6827 C C . VAL A 1 635 ? 173.280 180.403 208.553 1.00 100.00 635 VAL B C 1
ATOM 6828 O O . VAL A 1 635 ? 174.204 180.753 207.823 1.00 100.00 635 VAL B O 1
ATOM 6841 N N . ALA A 1 636 ? 172.009 180.526 208.173 1.00 100.00 636 ALA B N 1
ATOM 6842 C CA . ALA A 1 636 ? 171.611 181.118 206.903 1.00 100.00 636 ALA B CA 1
ATOM 6843 C C . ALA A 1 636 ? 171.951 182.614 206.817 1.00 100.00 636 ALA B C 1
ATOM 6844 O O . ALA A 1 636 ? 172.412 183.076 205.779 1.00 100.00 636 ALA B O 1
ATOM 6851 N N . TRP A 1 637 ? 171.770 183.378 207.892 1.00 100.00 637 TRP B N 1
ATOM 6852 C CA . TRP A 1 637 ? 172.159 184.786 207.948 1.00 100.00 637 TRP B CA 1
ATOM 6853 C C . TRP A 1 637 ? 173.667 184.961 207.789 1.00 100.00 637 TRP B C 1
ATOM 6854 O O . TRP A 1 637 ? 174.097 185.778 206.988 1.00 100.00 637 TRP B O 1
ATOM 6875 N N . VAL A 1 638 ? 174.490 184.180 208.490 1.00 100.00 638 VAL B N 1
ATOM 6876 C CA . VAL A 1 638 ? 175.952 184.301 208.430 1.00 100.00 638 VAL B CA 1
ATOM 6877 C C . VAL A 1 638 ? 176.497 183.939 207.060 1.00 100.00 638 VAL B C 1
ATOM 6878 O O . VAL A 1 638 ? 177.396 184.611 206.567 1.00 100.00 638 VAL B O 1
ATOM 6891 N N . LEU A 1 639 ? 175.959 182.913 206.400 1.00 100.00 639 LEU B N 1
ATOM 6892 C CA . LEU A 1 639 ? 176.390 182.596 205.048 1.00 100.00 639 LEU B CA 1
ATOM 6893 C C . LEU A 1 639 ? 176.017 183.722 204.075 1.00 100.00 639 LEU B C 1
ATOM 6894 O O . LEU A 1 639 ? 176.852 184.161 203.292 1.00 100.00 639 LEU B O 1
ATOM 6910 N N . MET A 1 640 ? 174.802 184.264 204.162 1.00 100.00 640 MET B N 1
ATOM 6911 C CA . MET A 1 640 ? 174.389 185.389 203.323 1.00 100.00 640 MET B CA 1
ATOM 6912 C C . MET A 1 640 ? 175.227 186.644 203.594 1.00 100.00 640 MET B C 1
ATOM 6913 O O . MET A 1 640 ? 175.629 187.330 202.662 1.00 100.00 640 MET B O 1
ATOM 6927 N N . TYR A 1 641 ? 175.572 186.915 204.852 1.00 100.00 641 TYR B N 1
ATOM 6928 C CA . TYR A 1 641 ? 176.406 188.044 205.268 1.00 100.00 641 TYR B CA 1
ATOM 6929 C C . TYR A 1 641 ? 177.722 188.104 204.500 1.00 100.00 641 TYR B C 1
ATOM 6930 O O . TYR A 1 641 ? 178.043 189.118 203.888 1.00 100.00 641 TYR B O 1
ATOM 6948 N N . TYR A 1 642 ? 178.469 187.005 204.481 1.00 50.00 642 TYR B N 1
ATOM 6949 C CA . TYR A 1 642 ? 179.765 186.952 203.825 1.00 50.00 642 TYR B CA 1
ATOM 6950 C C . TYR A 1 642 ? 179.703 186.779 202.312 1.00 50.00 642 TYR B C 1
ATOM 6951 O O . TYR A 1 642 ? 180.634 187.218 201.646 1.00 50.00 642 TYR B O 1
ATOM 6969 N N . TYR A 1 643 ? 178.642 186.207 201.740 1.00 100.00 643 TYR B N 1
ATOM 6970 C CA . TYR A 1 643 ? 178.545 185.980 200.297 1.00 100.00 643 TYR B CA 1
ATOM 6971 C C . TYR A 1 643 ? 177.772 187.039 199.515 1.00 100.00 643 TYR B C 1
ATOM 6972 O O . TYR A 1 643 ? 177.982 187.145 198.310 1.00 100.00 643 TYR B O 1
ATOM 6990 N N . GLN A 1 644 ? 176.904 187.831 200.144 1.00 100.00 644 GLN B N 1
ATOM 6991 C CA . GLN A 1 644 ? 176.094 188.845 199.457 1.00 100.00 644 GLN B CA 1
ATOM 6992 C C . GLN A 1 644 ? 175.874 190.144 200.252 1.00 100.00 644 GLN B C 1
ATOM 6993 O O . GLN A 1 644 ? 175.274 191.073 199.720 1.00 100.00 644 GLN B O 1
ATOM 7007 N N . GLY A 1 645 ? 176.358 190.259 201.486 1.00 92.24 645 GLY B N 1
ATOM 7008 C CA . GLY A 1 645 ? 176.095 191.401 202.365 1.00 92.24 645 GLY B CA 1
ATOM 7009 C C . GLY A 1 645 ? 174.844 191.200 203.216 1.00 92.24 645 GLY B C 1
ATOM 7010 O O . GLY A 1 645 ? 173.989 190.383 202.882 1.00 92.24 645 GLY B O 1
ATOM 7014 N N . CYS A 1 646 ? 174.753 191.869 204.365 1.00 94.68 646 CYS B N 1
ATOM 7015 C CA . CYS A 1 646 ? 173.836 191.455 205.425 1.00 94.68 646 CYS B CA 1
ATOM 7016 C C . CYS A 1 646 ? 172.359 191.510 205.008 1.00 94.68 646 CYS B C 1
ATOM 7017 O O . CYS A 1 646 ? 171.903 192.453 204.363 1.00 94.68 646 CYS B O 1
ATOM 7025 N N . ALA A 1 647 ? 171.604 190.475 205.371 1.00 93.62 647 ALA B N 1
ATOM 7026 C CA . ALA A 1 647 ? 170.200 190.356 205.005 1.00 93.62 647 ALA B CA 1
ATOM 7027 C C . ALA A 1 647 ? 169.279 191.170 205.926 1.00 93.62 647 ALA B C 1
ATOM 7028 O O . ALA A 1 647 ? 168.308 191.761 205.469 1.00 93.62 647 ALA B O 1
ATOM 7035 N N . SER A 1 648 ? 169.611 191.240 207.215 1.00 100.00 648 SER B N 1
ATOM 7036 C CA . SER A 1 648 ? 168.990 192.130 208.199 1.00 100.00 648 SER B CA 1
ATOM 7037 C C . SER A 1 648 ? 170.030 192.699 209.146 1.00 100.00 648 SER B C 1
ATOM 7038 O O . SER A 1 648 ? 170.835 191.946 209.682 1.00 100.00 648 SER B O 1
ATOM 7046 N N . TRP A 1 649 ? 169.942 193.986 209.465 1.00 100.00 649 TRP B N 1
ATOM 7047 C CA . TRP A 1 649 ? 170.683 194.594 210.569 1.00 100.00 649 TRP B CA 1
ATOM 7048 C C . TRP A 1 649 ? 170.051 194.321 211.942 1.00 100.00 649 TRP B C 1
ATOM 7049 O O . TRP A 1 649 ? 170.726 194.469 212.953 1.00 100.00 649 TRP B O 1
ATOM 7070 N N . ASN A 1 650 ? 168.775 193.919 211.999 1.00 100.00 650 ASN B N 1
ATOM 7071 C CA . ASN A 1 650 ? 168.023 193.695 213.240 1.00 100.00 650 ASN B CA 1
ATOM 7072 C C . ASN A 1 650 ? 168.036 192.259 213.787 1.00 100.00 650 ASN B C 1
ATOM 7073 O O . ASN A 1 650 ? 167.780 192.071 214.973 1.00 100.00 650 ASN B O 1
ATOM 7084 N N . TRP A 1 651 ? 168.283 191.239 212.967 1.00 56.64 651 TRP B N 1
ATOM 7085 C CA . TRP A 1 651 ? 168.228 189.842 213.414 1.00 56.64 651 TRP B CA 1
ATOM 7086 C C . TRP A 1 651 ? 169.342 189.524 214.413 1.00 56.64 651 TRP B C 1
ATOM 7087 O O . TRP A 1 651 ? 170.475 189.953 214.222 1.00 56.64 651 TRP B O 1
ATOM 7108 N N . PHE A 1 652 ? 169.040 188.739 215.448 1.00 100.00 652 PHE B N 1
ATOM 7109 C CA . PHE A 1 652 ? 170.010 188.175 216.388 1.00 100.00 652 PHE B CA 1
ATOM 7110 C C . PHE A 1 652 ? 169.501 186.846 216.967 1.00 100.00 652 PHE B C 1
ATOM 7111 O O . PHE A 1 652 ? 168.299 186.605 217.007 1.00 100.00 652 PHE B O 1
ATOM 7128 N N . TYR A 1 653 ? 170.402 185.988 217.440 1.00 100.00 653 TYR B N 1
ATOM 7129 C CA . TYR A 1 653 ? 170.065 184.711 218.067 1.00 100.00 653 TYR B CA 1
ATOM 7130 C C . TYR A 1 653 ? 169.679 184.910 219.545 1.00 100.00 653 TYR B C 1
ATOM 7131 O O . TYR A 1 653 ? 170.531 185.352 220.312 1.00 100.00 653 TYR B O 1
ATOM 7149 N N . PRO A 1 654 ? 168.443 184.636 219.997 1.00 100.00 654 PRO B N 1
ATOM 7150 C CA . PRO A 1 654 ? 167.971 185.078 221.314 1.00 100.00 654 PRO B CA 1
ATOM 7151 C C . PRO A 1 654 ? 168.515 184.355 222.554 1.00 100.00 654 PRO B C 1
ATOM 7152 O O . PRO A 1 654 ? 168.015 184.603 223.648 1.00 100.00 654 PRO B O 1
ATOM 7163 N N . TYR A 1 655 ? 169.471 183.436 222.428 1.00 100.00 655 TYR B N 1
ATOM 7164 C CA . TYR A 1 655 ? 169.873 182.504 223.487 1.00 100.00 655 TYR B CA 1
ATOM 7165 C C . TYR A 1 655 ? 171.382 182.528 223.745 1.00 100.00 655 TYR B C 1
ATOM 7166 O O . TYR A 1 655 ? 172.170 182.835 222.857 1.00 100.00 655 TYR B O 1
ATOM 7184 N N . HIS A 1 656 ? 171.801 182.165 224.956 1.00 100.00 656 HIS B N 1
ATOM 7185 C CA . HIS A 1 656 ? 173.218 182.083 225.317 1.00 100.00 656 HIS B CA 1
ATOM 7186 C C . HIS A 1 656 ? 173.918 180.790 224.871 1.00 100.00 656 HIS B C 1
ATOM 7187 O O . HIS A 1 656 ? 175.145 180.740 224.900 1.00 100.00 656 HIS B O 1
ATOM 7201 N N . TYR A 1 657 ? 173.189 179.754 224.442 1.00 100.00 657 TYR B N 1
ATOM 7202 C CA . TYR A 1 657 ? 173.746 178.431 224.133 1.00 100.00 657 TYR B CA 1
ATOM 7203 C C . TYR A 1 657 ? 173.164 177.828 222.852 1.00 100.00 657 TYR B C 1
ATOM 7204 O O . TYR A 1 657 ? 172.083 178.210 222.408 1.00 100.00 657 TYR B O 1
ATOM 7222 N N . ALA A 1 658 ? 173.874 176.873 222.256 1.00 100.00 658 ALA B N 1
ATOM 7223 C CA . ALA A 1 658 ? 173.406 176.099 221.110 1.00 100.00 658 ALA B CA 1
ATOM 7224 C C . ALA A 1 658 ? 172.601 174.846 221.526 1.00 100.00 658 ALA B C 1
ATOM 7225 O O . ALA A 1 658 ? 172.760 174.364 222.651 1.00 100.00 658 ALA B O 1
ATOM 7232 N N . PRO A 1 659 ? 171.784 174.262 220.631 1.00 100.00 659 PRO B N 1
ATOM 7233 C CA . PRO A 1 659 ? 171.280 172.893 220.768 1.00 100.00 659 PRO B CA 1
ATOM 7234 C C . PRO A 1 659 ? 172.405 171.846 220.806 1.00 100.00 659 PRO B C 1
ATOM 7235 O O . PRO A 1 659 ? 173.554 172.157 220.499 1.00 100.00 659 PRO B O 1
ATOM 7246 N N . LEU A 1 660 ? 172.093 170.590 221.099 1.00 100.00 660 LEU B N 1
ATOM 7247 C CA . LEU A 1 660 ? 172.997 169.466 220.858 1.00 100.00 660 LEU B CA 1
ATOM 7248 C C . LEU A 1 660 ? 172.871 169.006 219.401 1.00 100.00 660 LEU B C 1
ATOM 7249 O O . LEU A 1 660 ? 171.842 169.218 218.772 1.00 100.00 660 LEU B O 1
ATOM 7265 N N . ALA A 1 661 ? 173.872 168.364 218.812 1.00 100.00 661 ALA B N 1
ATOM 7266 C CA . ALA A 1 661 ? 173.788 167.948 217.412 1.00 100.00 661 ALA B CA 1
ATOM 7267 C C . ALA A 1 661 ? 172.627 166.972 217.138 1.00 100.00 661 ALA B C 1
ATOM 7268 O O . ALA A 1 661 ? 172.003 167.061 216.082 1.00 100.00 661 ALA B O 1
ATOM 7275 N N . THR A 1 662 ? 172.246 166.103 218.079 1.00 100.00 662 THR B N 1
ATOM 7276 C CA . THR A 1 662 ? 171.038 165.259 217.958 1.00 100.00 662 THR B CA 1
ATOM 7277 C C . THR A 1 662 ? 169.718 166.032 217.888 1.00 100.00 662 THR B C 1
ATOM 7278 O O . THR A 1 662 ? 168.686 165.429 217.614 1.00 100.00 662 THR B O 1
ATOM 7289 N N . ASP A 1 663 ? 169.695 167.341 218.130 1.00 100.00 663 ASP B N 1
ATOM 7290 C CA . ASP A 1 663 ? 168.489 168.163 218.021 1.00 100.00 663 ASP B CA 1
ATOM 7291 C C . ASP A 1 663 ? 168.202 168.639 216.599 1.00 100.00 663 ASP B C 1
ATOM 7292 O O . ASP A 1 663 ? 167.079 169.027 216.297 1.00 100.00 663 ASP B O 1
ATOM 7301 N N . PHE A 1 664 ? 169.204 168.642 215.721 1.00 100.00 664 PHE B N 1
ATOM 7302 C CA . PHE A 1 664 ? 169.085 169.183 214.375 1.00 100.00 664 PHE B CA 1
ATOM 7303 C C . PHE A 1 664 ? 168.352 168.222 213.437 1.00 100.00 664 PHE B C 1
ATOM 7304 O O . PHE A 1 664 ? 168.950 167.494 212.651 1.00 100.00 664 PHE B O 1
ATOM 7321 N N . HIS A 1 665 ? 167.025 168.265 213.505 1.00 100.00 665 HIS B N 1
ATOM 7322 C CA . HIS A 1 665 ? 166.088 167.632 212.581 1.00 100.00 665 HIS B CA 1
ATOM 7323 C C . HIS A 1 665 ? 164.751 168.377 212.571 1.00 100.00 665 HIS B C 1
ATOM 7324 O O . HIS A 1 665 ? 164.426 169.115 213.499 1.00 100.00 665 HIS B O 1
ATOM 7338 N N . GLY A 1 666 ? 163.942 168.173 211.538 1.00 100.00 666 GLY B N 1
ATOM 7339 C CA . GLY A 1 666 ? 162.625 168.799 211.435 1.00 100.00 666 GLY B CA 1
ATOM 7340 C C . GLY A 1 666 ? 162.673 170.260 210.991 1.00 100.00 666 GLY B C 1
ATOM 7341 O O . GLY A 1 666 ? 161.803 171.039 211.372 1.00 100.00 666 GLY B O 1
ATOM 7345 N N . PHE A 1 667 ? 163.666 170.642 210.188 1.00 100.00 667 PHE B N 1
ATOM 7346 C CA . PHE A 1 667 ? 163.778 171.980 209.603 1.00 100.00 667 PHE B CA 1
ATOM 7347 C C . PHE A 1 667 ? 164.014 171.963 208.086 1.00 100.00 667 PHE B C 1
ATOM 7348 O O . PHE A 1 667 ? 164.028 173.024 207.476 1.00 100.00 667 PHE B O 1
ATOM 7365 N N . SER A 1 668 ? 164.138 170.802 207.440 1.00 100.00 668 SER B N 1
ATOM 7366 C CA . SER A 1 668 ? 164.269 170.674 205.979 1.00 100.00 668 SER B CA 1
ATOM 7367 C C . SER A 1 668 ? 163.228 171.478 205.178 1.00 100.00 668 SER B C 1
ATOM 7368 O O . SER A 1 668 ? 163.534 172.021 204.118 1.00 100.00 668 SER B O 1
ATOM 7376 N N . HIS A 1 669 ? 162.004 171.608 205.694 1.00 100.00 669 HIS B N 1
ATOM 7377 C CA . HIS A 1 669 ? 160.897 172.319 205.050 1.00 100.00 669 HIS B CA 1
ATOM 7378 C C . HIS A 1 669 ? 160.966 173.852 205.154 1.00 100.00 669 HIS B C 1
ATOM 7379 O O . HIS A 1 669 ? 160.154 174.544 204.540 1.00 100.00 669 HIS B O 1
ATOM 7393 N N . LEU A 1 670 ? 161.853 174.395 205.983 1.00 100.00 670 LEU B N 1
ATOM 7394 C CA . LEU A 1 670 ? 161.803 175.782 206.449 1.00 100.00 670 LEU B CA 1
ATOM 7395 C C . LEU A 1 670 ? 162.104 176.801 205.331 1.00 100.00 670 LEU B C 1
ATOM 7396 O O . LEU A 1 670 ? 163.013 176.607 204.528 1.00 100.00 670 LEU B O 1
ATOM 7412 N N . GLU A 1 671 ? 161.362 177.908 205.277 1.00 100.00 671 GLU B N 1
ATOM 7413 C CA . GLU A 1 671 ? 161.596 178.999 204.325 1.00 100.00 671 GLU B CA 1
ATOM 7414 C C . GLU A 1 671 ? 162.093 180.256 205.041 1.00 100.00 671 GLU B C 1
ATOM 7415 O O . GLU A 1 671 ? 161.406 180.789 205.915 1.00 100.00 671 GLU B O 1
ATOM 7419 N N . ILE A 1 672 ? 163.283 180.742 204.678 1.00 100.00 672 ILE B N 1
ATOM 7420 C CA . ILE A 1 672 ? 164.014 181.781 205.417 1.00 100.00 672 ILE B CA 1
ATOM 7421 C C . ILE A 1 672 ? 163.971 183.110 204.660 1.00 100.00 672 ILE B C 1
ATOM 7422 O O . ILE A 1 672 ? 164.284 183.168 203.471 1.00 100.00 672 ILE B O 1
ATOM 7438 N N . LYS A 1 673 ? 163.577 184.183 205.350 1.00 100.00 673 LYS B N 1
ATOM 7439 C CA . LYS A 1 673 ? 163.369 185.523 204.784 1.00 100.00 673 LYS B CA 1
ATOM 7440 C C . LYS A 1 673 ? 163.807 186.605 205.769 1.00 100.00 673 LYS B C 1
ATOM 7441 O O . LYS A 1 673 ? 163.739 186.413 206.981 1.00 100.00 673 LYS B O 1
ATOM 7460 N N . PHE A 1 674 ? 164.231 187.747 205.241 1.00 53.80 674 PHE B N 1
ATOM 7461 C CA . PHE A 1 674 ? 164.859 188.836 205.988 1.00 53.80 674 PHE B CA 1
ATOM 7462 C C . PHE A 1 674 ? 164.495 190.199 205.384 1.00 53.80 674 PHE B C 1
ATOM 7463 O O . PHE A 1 674 ? 164.218 190.298 204.190 1.00 53.80 674 PHE B O 1
ATOM 7480 N N . GLU A 1 675 ? 164.556 191.264 206.180 1.00 100.00 675 GLU B N 1
ATOM 7481 C CA . GLU A 1 675 ? 164.431 192.650 205.716 1.00 100.00 675 GLU B CA 1
ATOM 7482 C C . GLU A 1 675 ? 165.658 193.487 206.103 1.00 100.00 675 GLU B C 1
ATOM 7483 O O . GLU A 1 675 ? 166.071 193.492 207.264 1.00 100.00 675 GLU B O 1
ATOM 7495 N N . GLU A 1 676 ? 166.216 194.259 205.170 1.00 100.00 676 GLU B N 1
ATOM 7496 C CA . GLU A 1 676 ? 167.227 195.268 205.488 1.00 100.00 676 GLU B CA 1
ATOM 7497 C C . GLU A 1 676 ? 166.584 196.489 206.165 1.00 100.00 676 GLU B C 1
ATOM 7498 O O . GLU A 1 676 ? 166.353 197.528 205.543 1.00 100.00 676 GLU B O 1
ATOM 7510 N N . GLY A 1 677 ? 166.293 196.389 207.458 1.00 100.00 677 GLY B N 1
ATOM 7511 C CA . GLY A 1 677 ? 166.064 197.577 208.282 1.00 100.00 677 GLY B CA 1
ATOM 7512 C C . GLY A 1 677 ? 167.331 198.430 208.370 1.00 100.00 677 GLY B C 1
ATOM 7513 O O . GLY A 1 677 ? 168.436 197.923 208.223 1.00 100.00 677 GLY B O 1
ATOM 7517 N N . THR A 1 678 ? 167.209 199.731 208.603 1.00 100.00 678 THR B N 1
ATOM 7518 C CA . THR A 1 678 ? 168.358 200.648 208.667 1.00 100.00 678 THR B CA 1
ATOM 7519 C C . THR A 1 678 ? 169.296 200.292 209.832 1.00 100.00 678 THR B C 1
ATOM 7520 O O . THR A 1 678 ? 168.800 199.954 210.909 1.00 100.00 678 THR B O 1
ATOM 7531 N N . PRO A 1 679 ? 170.628 200.403 209.696 1.00 100.00 679 PRO B N 1
ATOM 7532 C CA . PRO A 1 679 ? 171.540 200.303 210.832 1.00 100.00 679 PRO B CA 1
ATOM 7533 C C . PRO A 1 679 ? 171.308 201.422 211.854 1.00 100.00 679 PRO B C 1
ATOM 7534 O O . PRO A 1 679 ? 170.818 202.495 211.514 1.00 100.00 679 PRO B O 1
ATOM 7545 N N . PHE A 1 680 ? 171.671 201.191 213.115 1.00 100.00 680 PHE B N 1
ATOM 7546 C CA . PHE A 1 680 ? 171.512 202.177 214.189 1.00 100.00 680 PHE B CA 1
ATOM 7547 C C . PHE A 1 680 ? 172.291 203.470 213.915 1.00 100.00 680 PHE B C 1
ATOM 7548 O O . PHE A 1 680 ? 173.334 203.454 213.268 1.00 100.00 680 PHE B O 1
ATOM 7565 N N . LEU A 1 681 ? 171.829 204.603 214.449 1.00 100.00 681 LEU B N 1
ATOM 7566 C CA . LEU A 1 681 ? 172.645 205.817 214.485 1.00 100.00 681 LEU B CA 1
ATOM 7567 C C . LEU A 1 681 ? 173.755 205.675 215.548 1.00 100.00 681 LEU B C 1
ATOM 7568 O O . LEU A 1 681 ? 173.564 204.958 216.528 1.00 100.00 681 LEU B O 1
ATOM 7584 N N . PRO A 1 682 ? 174.918 206.324 215.411 1.00 100.00 682 PRO B N 1
ATOM 7585 C CA . PRO A 1 682 ? 176.056 206.135 216.307 1.00 100.00 682 PRO B CA 1
ATOM 7586 C C . PRO A 1 682 ? 175.783 206.207 217.818 1.00 100.00 682 PRO B C 1
ATOM 7587 O O . PRO A 1 682 ? 176.335 205.394 218.552 1.00 100.00 682 PRO B O 1
ATOM 7598 N N . TYR A 1 683 ? 174.923 207.092 218.328 1.00 100.00 683 TYR B N 1
ATOM 7599 C CA . TYR A 1 683 ? 174.582 207.079 219.760 1.00 100.00 683 TYR B CA 1
ATOM 7600 C C . TYR A 1 683 ? 173.683 205.912 220.162 1.00 100.00 683 TYR B C 1
ATOM 7601 O O . TYR A 1 683 ? 173.835 205.373 221.253 1.00 100.00 683 TYR B O 1
ATOM 7619 N N . GLU A 1 684 ? 172.792 205.463 219.287 1.00 100.00 684 GLU B N 1
ATOM 7620 C CA . GLU A 1 684 ? 172.001 204.251 219.507 1.00 100.00 684 GLU B CA 1
ATOM 7621 C C . GLU A 1 684 ? 172.923 203.024 219.549 1.00 100.00 684 GLU B C 1
ATOM 7622 O O . GLU A 1 684 ? 172.802 202.174 220.426 1.00 100.00 684 GLU B O 1
ATOM 7634 N N . GLN A 1 685 ? 173.928 202.969 218.673 1.00 100.00 685 GLN B N 1
ATOM 7635 C CA . GLN A 1 685 ? 175.002 201.982 218.735 1.00 100.00 685 GLN B CA 1
ATOM 7636 C C . GLN A 1 685 ? 175.773 202.060 220.053 1.00 100.00 685 GLN B C 1
ATOM 7637 O O . GLN A 1 685 ? 175.975 201.024 220.675 1.00 100.00 685 GLN B O 1
ATOM 7651 N N . LEU A 1 686 ? 176.202 203.230 220.507 1.00 100.00 686 LEU B N 1
ATOM 7652 C CA . LEU A 1 686 ? 177.026 203.339 221.707 1.00 100.00 686 LEU B CA 1
ATOM 7653 C C . LEU A 1 686 ? 176.259 202.928 222.950 1.00 100.00 686 LEU B C 1
ATOM 7654 O O . LEU A 1 686 ? 176.748 202.145 223.755 1.00 100.00 686 LEU B O 1
ATOM 7670 N N . MET A 1 687 ? 175.019 203.377 223.072 1.00 100.00 687 MET B N 1
ATOM 7671 C CA . MET A 1 687 ? 174.134 202.960 224.145 1.00 100.00 687 MET B CA 1
ATOM 7672 C C . MET A 1 687 ? 173.924 201.455 224.144 1.00 100.00 687 MET B C 1
ATOM 7673 O O . MET A 1 687 ? 173.813 200.843 225.198 1.00 100.00 687 MET B O 1
ATOM 7687 N N . SER A 1 688 ? 173.895 200.832 222.976 1.00 100.00 688 SER B N 1
ATOM 7688 C CA . SER A 1 688 ? 173.641 199.413 222.843 1.00 100.00 688 SER B CA 1
ATOM 7689 C C . SER A 1 688 ? 174.845 198.507 223.121 1.00 100.00 688 SER B C 1
ATOM 7690 O O . SER A 1 688 ? 174.669 197.297 223.105 1.00 100.00 688 SER B O 1
ATOM 7698 N N . VAL A 1 689 ? 176.054 199.022 223.363 1.00 100.00 689 VAL B N 1
ATOM 7699 C CA . VAL A 1 689 ? 177.248 198.186 223.605 1.00 100.00 689 VAL B CA 1
ATOM 7700 C C . VAL A 1 689 ? 178.160 198.638 224.731 1.00 100.00 689 VAL B C 1
ATOM 7701 O O . VAL A 1 689 ? 179.052 197.880 225.081 1.00 100.00 689 VAL B O 1
ATOM 7714 N N . LEU A 1 690 ? 178.006 199.824 225.313 1.00 100.00 690 LEU B N 1
ATOM 7715 C CA . LEU A 1 690 ? 178.897 200.287 226.378 1.00 100.00 690 LEU B CA 1
ATOM 7716 C C . LEU A 1 690 ? 178.346 199.998 227.780 1.00 100.00 690 LEU B C 1
ATOM 7717 O O . LEU A 1 690 ? 177.151 200.160 228.000 1.00 100.00 690 LEU B O 1
ATOM 7733 N N . PRO A 1 691 ? 179.185 199.626 228.754 1.00 100.00 691 PRO B N 1
ATOM 7734 C CA . PRO A 1 691 ? 178.814 199.627 230.161 1.00 100.00 691 PRO B CA 1
ATOM 7735 C C . PRO A 1 691 ? 178.719 201.051 230.703 1.00 100.00 691 PRO B C 1
ATOM 7736 O O . PRO A 1 691 ? 179.260 201.977 230.111 1.00 100.00 691 PRO B O 1
ATOM 7747 N N . ALA A 1 692 ? 178.105 201.253 231.867 1.00 100.00 692 ALA B N 1
ATOM 7748 C CA . ALA A 1 692 ? 178.005 202.587 232.461 1.00 100.00 692 ALA B CA 1
ATOM 7749 C C . ALA A 1 692 ? 179.375 203.205 232.779 1.00 100.00 692 ALA B C 1
ATOM 7750 O O . ALA A 1 692 ? 179.530 204.425 232.741 1.00 100.00 692 ALA B O 1
ATOM 7757 N N . ALA A 1 693 ? 180.391 202.379 233.040 1.00 100.00 693 ALA B N 1
ATOM 7758 C CA . ALA A 1 693 ? 181.756 202.822 233.331 1.00 100.00 693 ALA B CA 1
ATOM 7759 C C . ALA A 1 693 ? 182.408 203.614 232.182 1.00 100.00 693 ALA B C 1
ATOM 7760 O O . ALA A 1 693 ? 183.146 204.567 232.430 1.00 100.00 693 ALA B O 1
ATOM 7767 N N . SER A 1 694 ? 182.118 203.268 230.925 1.00 97.34 694 SER B N 1
ATOM 7768 C CA . SER A 1 694 ? 182.634 203.958 229.735 1.00 97.34 694 SER B CA 1
ATOM 7769 C C . SER A 1 694 ? 181.726 205.094 229.252 1.00 97.34 694 SER B C 1
ATOM 7770 O O . SER A 1 694 ? 181.878 205.573 228.132 1.00 97.34 694 SER B O 1
ATOM 7778 N N . GLY A 1 695 ? 180.793 205.567 230.080 1.00 59.51 695 GLY B N 1
ATOM 7779 C CA . GLY A 1 695 ? 179.838 206.614 229.712 1.00 59.51 695 GLY B CA 1
ATOM 7780 C C . GLY A 1 695 ? 180.469 207.947 229.307 1.00 59.51 695 GLY B C 1
ATOM 7781 O O . GLY A 1 695 ? 179.850 208.722 228.587 1.00 59.51 695 GLY B O 1
ATOM 7785 N N . HIS A 1 696 ? 181.723 208.206 229.685 1.00 78.10 696 HIS B N 1
ATOM 7786 C CA . HIS A 1 696 ? 182.453 209.408 229.280 1.00 78.10 696 HIS B CA 1
ATOM 7787 C C . HIS A 1 696 ? 182.596 209.554 227.755 1.00 78.10 696 HIS B C 1
ATOM 7788 O O . HIS A 1 696 ? 182.747 210.669 227.262 1.00 78.10 696 HIS B O 1
ATOM 7802 N N . ALA A 1 697 ? 182.548 208.457 226.991 1.00 100.00 697 ALA B N 1
ATOM 7803 C CA . ALA A 1 697 ? 182.606 208.487 225.533 1.00 100.00 697 ALA B CA 1
ATOM 7804 C C . ALA A 1 697 ? 181.311 209.016 224.875 1.00 100.00 697 ALA B C 1
ATOM 7805 O O . ALA A 1 697 ? 181.322 209.374 223.700 1.00 100.00 697 ALA B O 1
ATOM 7812 N N . LEU A 1 698 ? 180.198 209.082 225.611 1.00 100.00 698 LEU B N 1
ATOM 7813 C CA . LEU A 1 698 ? 178.936 209.693 225.186 1.00 100.00 698 LEU B CA 1
ATOM 7814 C C . LEU A 1 698 ? 178.812 211.155 225.652 1.00 100.00 698 LEU B C 1
ATOM 7815 O O . LEU A 1 698 ? 179.390 211.523 226.680 1.00 100.00 698 LEU B O 1
ATOM 7831 N N . PRO A 1 699 ? 178.007 211.986 224.970 1.00 100.00 699 PRO B N 1
ATOM 7832 C CA . PRO A 1 699 ? 177.520 213.254 225.505 1.00 100.00 699 PRO B CA 1
ATOM 7833 C C . PRO A 1 699 ? 176.959 213.125 226.924 1.00 100.00 699 PRO B C 1
ATOM 7834 O O . PRO A 1 699 ? 176.434 212.074 227.287 1.00 100.00 699 PRO B O 1
ATOM 7845 N N . LYS A 1 700 ? 177.017 214.190 227.733 1.00 100.00 700 LYS B N 1
ATOM 7846 C CA . LYS A 1 700 ? 176.626 214.147 229.158 1.00 100.00 700 LYS B CA 1
ATOM 7847 C C . LYS A 1 700 ? 175.205 213.631 229.384 1.00 100.00 700 LYS B C 1
ATOM 7848 O O . LYS A 1 700 ? 174.960 212.897 230.337 1.00 100.00 700 LYS B O 1
ATOM 7867 N N . ILE A 1 701 ? 174.276 213.984 228.503 1.00 100.00 701 ILE B N 1
ATOM 7868 C CA . ILE A 1 701 ? 172.853 213.679 228.662 1.00 100.00 701 ILE B CA 1
ATOM 7869 C C . ILE A 1 701 ? 172.559 212.175 228.749 1.00 100.00 701 ILE B C 1
ATOM 7870 O O . ILE A 1 701 ? 171.842 211.747 229.655 1.00 100.00 701 ILE B O 1
ATOM 7886 N N . PHE A 1 702 ? 173.172 211.347 227.901 1.00 100.00 702 PHE B N 1
ATOM 7887 C CA . PHE A 1 702 ? 172.948 209.900 227.884 1.00 100.00 702 PHE B CA 1
ATOM 7888 C C . PHE A 1 702 ? 173.521 209.171 229.105 1.00 100.00 702 PHE B C 1
ATOM 7889 O O . PHE A 1 702 ? 173.040 208.098 229.461 1.00 100.00 702 PHE B O 1
ATOM 7906 N N . ARG A 1 703 ? 174.500 209.749 229.803 1.00 100.00 703 ARG B N 1
ATOM 7907 C CA . ARG A 1 703 ? 175.101 209.140 230.999 1.00 100.00 703 ARG B CA 1
ATOM 7908 C C . ARG A 1 703 ? 174.087 208.984 232.134 1.00 100.00 703 ARG B C 1
ATOM 7909 O O . ARG A 1 703 ? 174.177 208.042 232.914 1.00 100.00 703 ARG B O 1
ATOM 7930 N N . SER A 1 704 ? 173.090 209.866 232.195 1.00 100.00 704 SER B N 1
ATOM 7931 C CA . SER A 1 704 ? 171.984 209.732 233.144 1.00 100.00 704 SER B CA 1
ATOM 7932 C C . SER A 1 704 ? 171.185 208.460 232.874 1.00 100.00 704 SER B C 1
ATOM 7933 O O . SER A 1 704 ? 171.034 207.648 233.780 1.00 100.00 704 SER B O 1
ATOM 7941 N N . LEU A 1 705 ? 170.778 208.207 231.628 1.00 100.00 705 LEU B N 1
ATOM 7942 C CA . LEU A 1 705 ? 170.061 206.995 231.238 1.00 100.00 705 LEU B CA 1
ATOM 7943 C C . LEU A 1 705 ? 170.832 205.721 231.573 1.00 100.00 705 LEU B C 1
ATOM 7944 O O . LEU A 1 705 ? 170.208 204.736 231.948 1.00 100.00 705 LEU B O 1
ATOM 7960 N N . MET A 1 706 ? 172.160 205.712 231.472 1.00 100.00 706 MET B N 1
ATOM 7961 C CA . MET A 1 706 ? 172.953 204.543 231.839 1.00 100.00 706 MET B CA 1
ATOM 7962 C C . MET A 1 706 ? 172.981 204.260 233.337 1.00 100.00 706 MET B C 1
ATOM 7963 O O . MET A 1 706 ? 173.249 203.125 233.702 1.00 100.00 706 MET B O 1
ATOM 7977 N N . SER A 1 707 ? 172.782 205.248 234.213 1.00 51.65 707 SER B N 1
ATOM 7978 C CA . SER A 1 707 ? 173.314 205.152 235.582 1.00 51.65 707 SER B CA 1
ATOM 7979 C C . SER A 1 707 ? 172.388 205.596 236.716 1.00 51.65 707 SER B C 1
ATOM 7980 O O . SER A 1 707 ? 172.508 205.097 237.833 1.00 51.65 707 SER B O 1
ATOM 7988 N N . GLU A 1 708 ? 171.429 206.489 236.484 1.00 26.15 708 GLU B N 1
ATOM 7989 C CA . GLU A 1 708 ? 170.469 206.850 237.532 1.00 26.15 708 GLU B CA 1
ATOM 7990 C C . GLU A 1 708 ? 169.456 205.723 237.778 1.00 26.15 708 GLU B C 1
ATOM 7991 O O . GLU A 1 708 ? 168.807 205.305 236.823 1.00 26.15 708 GLU B O 1
ATOM 8003 N N . PRO A 1 709 ? 169.212 205.283 239.026 1.00 100.00 709 PRO B N 1
ATOM 8004 C CA . PRO A 1 709 ? 168.179 204.299 239.362 1.00 100.00 709 PRO B CA 1
ATOM 8005 C C . PRO A 1 709 ? 166.760 204.623 238.884 1.00 100.00 709 PRO B C 1
ATOM 8006 O O . PRO A 1 709 ? 165.909 203.740 238.852 1.00 100.00 709 PRO B O 1
ATOM 8017 N N . ASP A 1 710 ? 166.487 205.872 238.520 1.00 100.00 710 ASP B N 1
ATOM 8018 C CA . ASP A 1 710 ? 165.204 206.311 237.967 1.00 100.00 710 ASP B CA 1
ATOM 8019 C C . ASP A 1 710 ? 165.048 206.027 236.464 1.00 100.00 710 ASP B C 1
ATOM 8020 O O . ASP A 1 710 ? 163.942 206.141 235.939 1.00 100.00 710 ASP B O 1
ATOM 8029 N N . SER A 1 711 ? 166.130 205.710 235.748 1.00 100.00 711 SER B N 1
ATOM 8030 C CA . SER A 1 711 ? 166.130 205.621 234.286 1.00 100.00 711 SER B CA 1
ATOM 8031 C C . SER A 1 711 ? 165.224 204.517 233.760 1.00 100.00 711 SER B C 1
ATOM 8032 O O . SER A 1 711 ? 165.218 203.396 234.262 1.00 100.00 711 SER B O 1
ATOM 8040 N N . GLU A 1 712 ? 164.495 204.796 232.688 1.00 100.00 712 GLU B N 1
ATOM 8041 C CA . GLU A 1 712 ? 163.600 203.846 232.039 1.00 100.00 712 GLU B CA 1
ATOM 8042 C C . GLU A 1 712 ? 164.306 202.591 231.520 1.00 100.00 712 GLU B C 1
ATOM 8043 O O . GLU A 1 712 ? 163.626 201.630 231.166 1.00 100.00 712 GLU B O 1
ATOM 8055 N N . ILE A 1 713 ? 165.637 202.590 231.437 1.00 100.00 713 ILE B N 1
ATOM 8056 C CA . ILE A 1 713 ? 166.432 201.516 230.842 1.00 100.00 713 ILE B CA 1
ATOM 8057 C C . ILE A 1 713 ? 167.632 201.096 231.697 1.00 100.00 713 ILE B C 1
ATOM 8058 O O . ILE A 1 713 ? 168.592 200.544 231.171 1.00 100.00 713 ILE B O 1
ATOM 8074 N N . ILE A 1 714 ? 167.607 201.290 233.016 1.00 100.00 714 ILE B N 1
ATOM 8075 C CA . ILE A 1 714 ? 168.686 200.815 233.897 1.00 100.00 714 ILE B CA 1
ATOM 8076 C C . ILE A 1 714 ? 168.996 199.329 233.766 1.00 100.00 714 ILE B C 1
ATOM 8077 O O . ILE A 1 714 ? 170.148 198.930 233.906 1.00 100.00 714 ILE B O 1
ATOM 8093 N N . ASP A 1 715 ? 168.005 198.483 233.521 1.00 100.00 715 ASP B N 1
ATOM 8094 C CA . ASP A 1 715 ? 168.165 197.030 233.563 1.00 100.00 715 ASP B CA 1
ATOM 8095 C C . ASP A 1 715 ? 169.076 196.500 232.454 1.00 100.00 715 ASP B C 1
ATOM 8096 O O . ASP A 1 715 ? 169.578 195.387 232.560 1.00 100.00 715 ASP B O 1
ATOM 8105 N N . PHE A 1 716 ? 169.348 197.284 231.417 1.00 100.00 716 PHE B N 1
ATOM 8106 C CA . PHE A 1 716 ? 170.332 196.927 230.408 1.00 100.00 716 PHE B CA 1
ATOM 8107 C C . PHE A 1 716 ? 171.773 197.149 230.879 1.00 100.00 716 PHE B C 1
ATOM 8108 O O . PHE A 1 716 ? 172.690 196.624 230.248 1.00 100.00 716 PHE B O 1
ATOM 8125 N N . TYR A 1 717 ? 171.995 197.882 231.969 1.00 100.00 717 TYR B N 1
ATOM 8126 C CA . TYR A 1 717 ? 173.314 198.306 232.441 1.00 100.00 717 TYR B CA 1
ATOM 8127 C C . TYR A 1 717 ? 173.638 197.806 233.855 1.00 100.00 717 TYR B C 1
ATOM 8128 O O . TYR A 1 717 ? 173.963 198.610 234.727 1.00 100.00 717 TYR B O 1
ATOM 8146 N N . PRO A 1 718 ? 173.556 196.500 234.136 1.00 100.00 718 PRO B N 1
ATOM 8147 C CA . PRO A 1 718 ? 173.848 195.981 235.459 1.00 100.00 718 PRO B CA 1
ATOM 8148 C C . PRO A 1 718 ? 175.337 196.133 235.745 1.00 100.00 718 PRO B C 1
ATOM 8149 O O . PRO A 1 718 ? 176.163 195.818 234.900 1.00 100.00 718 PRO B O 1
ATOM 8160 N N . GLU A 1 719 ? 175.698 196.615 236.931 1.00 100.00 719 GLU B N 1
ATOM 8161 C CA . GLU A 1 719 ? 177.111 196.820 237.273 1.00 100.00 719 GLU B CA 1
ATOM 8162 C C . GLU A 1 719 ? 177.879 195.507 237.399 1.00 100.00 719 GLU B C 1
ATOM 8163 O O . GLU A 1 719 ? 179.063 195.453 237.071 1.00 100.00 719 GLU B O 1
ATOM 8175 N N . GLU A 1 720 ? 177.204 194.433 237.806 1.00 100.00 720 GLU B N 1
ATOM 8176 C CA . GLU A 1 720 ? 177.733 193.074 237.751 1.00 100.00 720 GLU B CA 1
ATOM 8177 C C . GLU A 1 720 ? 176.683 192.052 237.314 1.00 100.00 720 GLU B C 1
ATOM 8178 O O . GLU A 1 720 ? 175.480 192.218 237.530 1.00 100.00 720 GLU B O 1
ATOM 8190 N N . PHE A 1 721 ? 177.161 190.991 236.680 1.00 100.00 721 PHE B N 1
ATOM 8191 C CA . PHE A 1 721 ? 176.400 189.990 235.950 1.00 100.00 721 PHE B CA 1
ATOM 8192 C C . PHE A 1 721 ? 177.080 188.627 236.140 1.00 100.00 721 PHE B C 1
ATOM 8193 O O . PHE A 1 721 ? 178.298 188.575 236.326 1.00 100.00 721 PHE B O 1
ATOM 8210 N N . PRO A 1 722 ? 176.343 187.511 236.096 1.00 100.00 722 PRO B N 1
ATOM 8211 C CA . PRO A 1 722 ? 176.945 186.198 236.250 1.00 100.00 722 PRO B CA 1
ATOM 8212 C C . PRO A 1 722 ? 177.703 185.800 234.985 1.00 100.00 722 PRO B C 1
ATOM 8213 O O . PRO A 1 722 ? 177.253 186.077 233.875 1.00 100.00 722 PRO B O 1
ATOM 8224 N N . ILE A 1 723 ? 178.846 185.139 235.133 1.00 100.00 723 ILE B N 1
ATOM 8225 C CA . ILE A 1 723 ? 179.638 184.613 234.019 1.00 100.00 723 ILE B CA 1
ATOM 8226 C C . ILE A 1 723 ? 179.773 183.095 234.124 1.00 100.00 723 ILE B C 1
ATOM 8227 O O . ILE A 1 723 ? 180.253 182.585 235.124 1.00 100.00 723 ILE B O 1
ATOM 8243 N N . ASP A 1 724 ? 179.305 182.368 233.116 1.00 100.00 724 ASP B N 1
ATOM 8244 C CA . ASP A 1 724 ? 179.219 180.905 233.093 1.00 100.00 724 ASP B CA 1
ATOM 8245 C C . ASP A 1 724 ? 180.420 180.287 232.369 1.00 100.00 724 ASP B C 1
ATOM 8246 O O . ASP A 1 724 ? 180.495 180.295 231.139 1.00 100.00 724 ASP B O 1
ATOM 8255 N N . MET A 1 725 ? 181.385 179.742 233.100 1.00 100.00 725 MET B N 1
ATOM 8256 C CA . MET A 1 725 ? 182.488 179.001 232.498 1.00 100.00 725 MET B CA 1
ATOM 8257 C C . MET A 1 725 ? 181.937 177.721 231.886 1.00 100.00 725 MET B C 1
ATOM 8258 O O . MET A 1 725 ? 181.359 176.905 232.589 1.00 100.00 725 MET B O 1
ATOM 8272 N N . ASN A 1 726 ? 182.101 177.520 230.584 1.00 98.93 726 ASN B N 1
ATOM 8273 C CA . ASN A 1 726 ? 181.688 176.281 229.924 1.00 98.93 726 ASN B CA 1
ATOM 8274 C C . ASN A 1 726 ? 182.870 175.325 229.757 1.00 98.93 726 ASN B C 1
ATOM 8275 O O . ASN A 1 726 ? 184.030 175.728 229.784 1.00 98.93 726 ASN B O 1
ATOM 8286 N N . GLY A 1 727 ? 182.575 174.039 229.592 1.00 91.17 727 GLY B N 1
ATOM 8287 C CA . GLY A 1 727 ? 183.587 173.011 229.346 1.00 91.17 727 GLY B CA 1
ATOM 8288 C C . GLY A 1 727 ? 184.679 172.940 230.410 1.00 91.17 727 GLY B C 1
ATOM 8289 O O . GLY A 1 727 ? 185.796 172.527 230.104 1.00 91.17 727 GLY B O 1
ATOM 8293 N N . LYS A 1 728 ? 184.399 173.413 231.633 1.00 50.00 728 LYS B N 1
ATOM 8294 C CA . LYS A 1 728 ? 185.372 173.544 232.731 1.00 50.00 728 LYS B CA 1
ATOM 8295 C C . LYS A 1 728 ? 186.646 174.308 232.328 1.00 50.00 728 LYS B C 1
ATOM 8296 O O . LYS A 1 728 ? 187.719 174.076 232.888 1.00 50.00 728 LYS B O 1
ATOM 8315 N N . LYS A 1 729 ? 186.550 175.204 231.343 1.00 50.00 729 LYS B N 1
ATOM 8316 C CA . LYS A 1 729 ? 187.680 175.975 230.797 1.00 50.00 729 LYS B CA 1
ATOM 8317 C C . LYS A 1 729 ? 188.334 176.818 231.894 1.00 50.00 729 LYS B C 1
ATOM 8318 O O . LYS A 1 729 ? 187.743 177.780 232.376 1.00 50.00 729 LYS B O 1
ATOM 8337 N N . MET A 1 730 ? 189.552 176.460 232.301 1.00 50.00 730 MET B N 1
ATOM 8338 C CA . MET A 1 730 ? 190.289 177.147 233.372 1.00 50.00 730 MET B CA 1
ATOM 8339 C C . MET A 1 730 ? 190.984 178.413 232.850 1.00 50.00 730 MET B C 1
ATOM 8340 O O . MET A 1 730 ? 192.206 178.462 232.698 1.00 50.00 730 MET B O 1
ATOM 8354 N N . SER A 1 731 ? 190.193 179.425 232.504 1.00 50.00 731 SER B N 1
ATOM 8355 C CA . SER A 1 731 ? 190.654 180.611 231.775 1.00 50.00 731 SER B CA 1
ATOM 8356 C C . SER A 1 731 ? 189.685 181.798 231.925 1.00 50.00 731 SER B C 1
ATOM 8357 O O . SER A 1 731 ? 188.893 181.873 232.863 1.00 50.00 731 SER B O 1
ATOM 8365 N N . TRP A 1 732 ? 189.764 182.740 230.989 1.00 50.00 732 TRP B N 1
ATOM 8366 C CA . TRP A 1 732 ? 188.904 183.902 230.771 1.00 50.00 732 TRP B CA 1
ATOM 8367 C C . TRP A 1 732 ? 187.678 183.618 229.880 1.00 50.00 732 TRP B C 1
ATOM 8368 O O . TRP A 1 732 ? 186.927 184.539 229.565 1.00 50.00 732 TRP B O 1
ATOM 8389 N N . GLN A 1 733 ? 187.484 182.382 229.412 1.00 50.00 733 GLN B N 1
ATOM 8390 C CA . GLN A 1 733 ? 186.646 182.064 228.244 1.00 50.00 733 GLN B CA 1
ATOM 8391 C C . GLN A 1 733 ? 185.125 181.952 228.474 1.00 50.00 733 GLN B C 1
ATOM 8392 O O . GLN A 1 733 ? 184.388 181.663 227.533 1.00 50.00 733 GLN B O 1
ATOM 8406 N N . GLY A 1 734 ? 184.616 182.142 229.686 1.00 93.30 734 GLY B N 1
ATOM 8407 C CA . GLY A 1 734 ? 183.192 181.938 229.976 1.00 93.30 734 GLY B CA 1
ATOM 8408 C C . GLY A 1 734 ? 182.225 182.878 229.250 1.00 93.30 734 GLY B C 1
ATOM 8409 O O . GLY A 1 734 ? 182.605 183.916 228.703 1.00 93.30 734 GLY B O 1
ATOM 8413 N N . ILE A 1 735 ? 180.942 182.543 229.287 1.00 98.60 735 ILE B N 1
ATOM 8414 C CA . ILE A 1 735 ? 179.875 183.332 228.675 1.00 98.60 735 ILE B CA 1
ATOM 8415 C C . ILE A 1 735 ? 179.349 184.353 229.682 1.00 98.60 735 ILE B C 1
ATOM 8416 O O . ILE A 1 735 ? 178.849 183.977 230.734 1.00 98.60 735 ILE B O 1
ATOM 8432 N N . ALA A 1 736 ? 179.417 185.643 229.376 1.00 100.00 736 ALA B N 1
ATOM 8433 C CA . ALA A 1 736 ? 178.802 186.683 230.189 1.00 100.00 736 ALA B CA 1
ATOM 8434 C C . ALA A 1 736 ? 177.291 186.710 229.961 1.00 100.00 736 ALA B C 1
ATOM 8435 O O . ALA A 1 736 ? 176.837 187.010 228.863 1.00 100.00 736 ALA B O 1
ATOM 8442 N N . LEU A 1 737 ? 176.490 186.418 230.979 1.00 100.00 737 LEU B N 1
ATOM 8443 C CA . LEU A 1 737 ? 175.041 186.283 230.837 1.00 100.00 737 LEU B CA 1
ATOM 8444 C C . LEU A 1 737 ? 174.305 187.622 230.963 1.00 100.00 737 LEU B C 1
ATOM 8445 O O . LEU A 1 737 ? 173.425 187.792 231.802 1.00 100.00 737 LEU B O 1
ATOM 8461 N N . LEU A 1 738 ? 174.674 188.601 230.147 1.00 100.00 738 LEU B N 1
ATOM 8462 C CA . LEU A 1 738 ? 174.025 189.909 230.126 1.00 100.00 738 LEU B CA 1
ATOM 8463 C C . LEU A 1 738 ? 172.609 189.815 229.575 1.00 100.00 738 LEU B C 1
ATOM 8464 O O . LEU A 1 738 ? 172.383 189.032 228.662 1.00 100.00 738 LEU B O 1
ATOM 8480 N N . PRO A 1 739 ? 171.655 190.632 230.026 1.00 100.00 739 PRO B N 1
ATOM 8481 C CA . PRO A 1 739 ? 170.311 190.641 229.471 1.00 100.00 739 PRO B CA 1
ATOM 8482 C C . PRO A 1 739 ? 170.292 191.165 228.039 1.00 100.00 739 PRO B C 1
ATOM 8483 O O . PRO A 1 739 ? 170.981 192.133 227.714 1.00 100.00 739 PRO B O 1
ATOM 8494 N N . PHE A 1 740 ? 169.494 190.556 227.170 1.00 100.00 740 PHE B N 1
ATOM 8495 C CA . PHE A 1 740 ? 169.327 191.009 225.795 1.00 100.00 740 PHE B CA 1
ATOM 8496 C C . PHE A 1 740 ? 168.519 192.301 225.757 1.00 100.00 740 PHE B C 1
ATOM 8497 O O . PHE A 1 740 ? 167.443 192.386 226.338 1.00 100.00 740 PHE B O 1
ATOM 8514 N N . ILE A 1 741 ? 169.019 193.312 225.057 1.00 100.00 741 ILE B N 1
ATOM 8515 C CA . ILE A 1 741 ? 168.348 194.602 224.916 1.00 100.00 741 ILE B CA 1
ATOM 8516 C C . ILE A 1 741 ? 167.046 194.452 224.147 1.00 100.00 741 ILE B C 1
ATOM 8517 O O . ILE A 1 741 ? 167.008 193.815 223.100 1.00 100.00 741 ILE B O 1
ATOM 8533 N N . ASP A 1 742 ? 165.982 195.079 224.636 1.00 100.00 742 ASP B N 1
ATOM 8534 C CA . ASP A 1 742 ? 164.749 195.255 223.879 1.00 100.00 742 ASP B CA 1
ATOM 8535 C C . ASP A 1 742 ? 164.847 196.537 223.054 1.00 100.00 742 ASP B C 1
ATOM 8536 O O . ASP A 1 742 ? 164.753 197.638 223.590 1.00 100.00 742 ASP B O 1
ATOM 8545 N N . GLN A 1 743 ? 165.098 196.432 221.756 1.00 100.00 743 GLN B N 1
ATOM 8546 C CA . GLN A 1 743 ? 165.532 197.609 221.013 1.00 100.00 743 GLN B CA 1
ATOM 8547 C C . GLN A 1 743 ? 164.451 198.676 220.859 1.00 100.00 743 GLN B C 1
ATOM 8548 O O . GLN A 1 743 ? 164.786 199.849 220.886 1.00 100.00 743 GLN B O 1
ATOM 8562 N N . ASP A 1 744 ? 163.163 198.337 220.778 1.00 50.00 744 ASP B N 1
ATOM 8563 C CA . ASP A 1 744 ? 162.111 199.362 220.707 1.00 50.00 744 ASP B CA 1
ATOM 8564 C C . ASP A 1 744 ? 162.047 200.191 222.001 1.00 50.00 744 ASP B C 1
ATOM 8565 O O . ASP A 1 744 ? 161.798 201.399 221.983 1.00 50.00 744 ASP B O 1
ATOM 8574 N N . ARG A 1 745 ? 162.340 199.559 223.127 1.00 50.00 745 ARG B N 1
ATOM 8575 C CA . ARG A 1 745 ? 162.393 200.211 224.419 1.00 50.00 745 ARG B CA 1
ATOM 8576 C C . ARG A 1 745 ? 163.667 201.035 224.581 1.00 50.00 745 ARG B C 1
ATOM 8577 O O . ARG A 1 745 ? 163.596 202.123 225.136 1.00 50.00 745 ARG B O 1
ATOM 8598 N N . LEU A 1 746 ? 164.809 200.591 224.051 1.00 50.00 746 LEU B N 1
ATOM 8599 C CA . LEU A 1 746 ? 166.052 201.377 224.020 1.00 50.00 746 LEU B CA 1
ATOM 8600 C C . LEU A 1 746 ? 165.958 202.591 223.095 1.00 50.00 746 LEU B C 1
ATOM 8601 O O . LEU A 1 746 ? 166.277 203.703 223.497 1.00 50.00 746 LEU B O 1
ATOM 8617 N N . LEU A 1 747 ? 165.507 202.421 221.860 1.00 50.00 747 LEU B N 1
ATOM 8618 C CA . LEU A 1 747 ? 165.446 203.506 220.887 1.00 50.00 747 LEU B CA 1
ATOM 8619 C C . LEU A 1 747 ? 164.497 204.615 221.333 1.00 50.00 747 LEU B C 1
ATOM 8620 O O . LEU A 1 747 ? 164.851 205.784 221.232 1.00 50.00 747 LEU B O 1
ATOM 8636 N N . THR A 1 748 ? 163.319 204.291 221.870 1.00 50.00 748 THR B N 1
ATOM 8637 C CA . THR A 1 748 ? 162.382 205.321 222.360 1.00 50.00 748 THR B CA 1
ATOM 8638 C C . THR A 1 748 ? 162.933 206.109 223.551 1.00 50.00 748 THR B C 1
ATOM 8639 O O . THR A 1 748 ? 162.645 207.298 223.665 1.00 50.00 748 THR B O 1
ATOM 8650 N N . ALA A 1 749 ? 163.789 205.525 224.390 1.00 50.00 749 ALA B N 1
ATOM 8651 C CA . ALA A 1 749 ? 164.494 206.263 225.434 1.00 50.00 749 ALA B CA 1
ATOM 8652 C C . ALA A 1 749 ? 165.578 207.180 224.863 1.00 50.00 749 ALA B C 1
ATOM 8653 O O . ALA A 1 749 ? 165.633 208.359 225.197 1.00 50.00 749 ALA B O 1
ATOM 8660 N N . VAL A 1 750 ? 166.440 206.659 223.986 1.00 50.00 750 VAL B N 1
ATOM 8661 C CA . VAL A 1 750 ? 167.549 207.420 223.393 1.00 50.00 750 VAL B CA 1
ATOM 8662 C C . VAL A 1 750 ? 167.060 208.547 222.494 1.00 50.00 750 VAL B C 1
ATOM 8663 O O . VAL A 1 750 ? 167.479 209.682 222.669 1.00 50.00 750 VAL B O 1
ATOM 8676 N N . ARG A 1 751 ? 166.128 208.295 221.578 1.00 50.00 751 ARG B N 1
ATOM 8677 C CA . ARG A 1 751 ? 165.617 209.305 220.630 1.00 50.00 751 ARG B CA 1
ATOM 8678 C C . ARG A 1 751 ? 164.826 210.428 221.295 1.00 50.00 751 ARG B C 1
ATOM 8679 O O . ARG A 1 751 ? 164.688 211.500 220.715 1.00 50.00 751 ARG B O 1
ATOM 8700 N N . ALA A 1 752 ? 164.363 210.237 222.527 1.00 50.00 752 ALA B N 1
ATOM 8701 C CA . ALA A 1 752 ? 163.772 211.305 223.323 1.00 50.00 752 ALA B CA 1
ATOM 8702 C C . ALA A 1 752 ? 164.797 212.365 223.762 1.00 50.00 752 ALA B C 1
ATOM 8703 O O . ALA A 1 752 ? 164.406 213.493 224.055 1.00 50.00 752 ALA B O 1
ATOM 8710 N N . GLN A 1 753 ? 166.095 212.051 223.789 1.00 50.00 753 GLN B N 1
ATOM 8711 C CA . GLN A 1 753 ? 167.127 213.020 224.178 1.00 50.00 753 GLN B CA 1
ATOM 8712 C C . GLN A 1 753 ? 167.561 213.938 223.028 1.00 50.00 753 GLN B C 1
ATOM 8713 O O . GLN A 1 753 ? 168.026 215.043 223.269 1.00 50.00 753 GLN B O 1
ATOM 8727 N N . TYR A 1 754 ? 167.417 213.518 221.773 1.00 50.00 754 TYR B N 1
ATOM 8728 C CA . TYR A 1 754 ? 167.950 214.234 220.612 1.00 50.00 754 TYR B CA 1
ATOM 8729 C C . TYR A 1 754 ? 167.626 215.739 220.544 1.00 50.00 754 TYR B C 1
ATOM 8730 O O . TYR A 1 754 ? 168.553 216.501 220.264 1.00 50.00 754 TYR B O 1
ATOM 8748 N N . PRO A 1 755 ? 166.413 216.237 220.851 1.00 50.00 755 PRO B N 1
ATOM 8749 C CA . PRO A 1 755 ? 166.152 217.680 220.824 1.00 50.00 755 PRO B CA 1
ATOM 8750 C C . PRO A 1 755 ? 166.917 218.486 221.890 1.00 50.00 755 PRO B C 1
ATOM 8751 O O . PRO A 1 755 ? 166.871 219.713 221.862 1.00 50.00 755 PRO B O 1
ATOM 8762 N N . LEU A 1 756 ? 167.637 217.834 222.806 1.00 50.00 756 LEU B N 1
ATOM 8763 C CA . LEU A 1 756 ? 168.503 218.456 223.812 1.00 50.00 756 LEU B CA 1
ATOM 8764 C C . LEU A 1 756 ? 170.008 218.326 223.502 1.00 50.00 756 LEU B C 1
ATOM 8765 O O . LEU A 1 756 ? 170.834 218.770 224.296 1.00 50.00 756 LEU B O 1
ATOM 8781 N N . LEU A 1 757 ? 170.402 217.747 222.363 1.00 50.00 757 LEU B N 1
ATOM 8782 C CA . LEU A 1 757 ? 171.795 217.750 221.901 1.00 50.00 757 LEU B CA 1
ATOM 8783 C C . LEU A 1 757 ? 172.187 219.084 221.256 1.00 50.00 757 LEU B C 1
ATOM 8784 O O . LEU A 1 757 ? 171.382 219.695 220.546 1.00 50.00 757 LEU B O 1
ATOM 8800 N N . SER A 1 758 ? 173.442 219.496 221.425 1.00 50.00 758 SER B N 1
ATOM 8801 C CA . SER A 1 758 ? 174.040 220.603 220.667 1.00 50.00 758 SER B CA 1
ATOM 8802 C C . SER A 1 758 ? 174.223 220.232 219.191 1.00 50.00 758 SER B C 1
ATOM 8803 O O . SER A 1 758 ? 174.400 219.064 218.858 1.00 50.00 758 SER B O 1
ATOM 8811 N N . ASP A 1 759 ? 174.251 221.194 218.272 1.00 50.00 759 ASP B N 1
ATOM 8812 C CA . ASP A 1 759 ? 174.484 220.906 216.849 1.00 50.00 759 ASP B CA 1
ATOM 8813 C C . ASP A 1 759 ? 175.849 220.240 216.594 1.00 50.00 759 ASP B C 1
ATOM 8814 O O . ASP A 1 759 ? 175.958 219.356 215.746 1.00 50.00 759 ASP B O 1
ATOM 8823 N N . ALA A 1 760 ? 176.871 220.568 217.386 1.00 50.00 760 ALA B N 1
ATOM 8824 C CA . ALA A 1 760 ? 178.164 219.887 217.361 1.00 50.00 760 ALA B CA 1
ATOM 8825 C C . ALA A 1 760 ? 178.101 218.421 217.838 1.00 50.00 760 ALA B C 1
ATOM 8826 O O . ALA A 1 760 ? 179.038 217.659 217.609 1.00 50.00 760 ALA B O 1
ATOM 8833 N N . GLU A 1 761 ? 177.014 218.022 218.504 1.00 50.00 761 GLU B N 1
ATOM 8834 C CA . GLU A 1 761 ? 176.729 216.653 218.934 1.00 50.00 761 GLU B CA 1
ATOM 8835 C C . GLU A 1 761 ? 175.691 215.956 218.044 1.00 50.00 761 GLU B C 1
ATOM 8836 O O . GLU A 1 761 ? 175.569 214.739 218.124 1.00 50.00 761 GLU B O 1
ATOM 8848 N N . ARG A 1 762 ? 174.936 216.678 217.204 1.00 50.00 762 ARG B N 1
ATOM 8849 C CA . ARG A 1 762 ? 174.090 216.081 216.155 1.00 50.00 762 ARG B CA 1
ATOM 8850 C C . ARG A 1 762 ? 174.929 215.675 214.940 1.00 50.00 762 ARG B C 1
ATOM 8851 O O . ARG A 1 762 ? 174.735 214.597 214.387 1.00 50.00 762 ARG B O 1
ATOM 8872 N N . ALA A 1 763 ? 175.944 216.462 214.588 1.00 50.00 763 ALA B N 1
ATOM 8873 C CA . ALA A 1 763 ? 177.122 215.913 213.918 1.00 50.00 763 ALA B CA 1
ATOM 8874 C C . ALA A 1 763 ? 177.784 214.853 214.826 1.00 50.00 763 ALA B C 1
ATOM 8875 O O . ALA A 1 763 ? 177.594 214.874 216.035 1.00 50.00 763 ALA B O 1
ATOM 8882 N N . ARG A 1 764 ? 178.524 213.898 214.258 1.00 50.00 764 ARG B N 1
ATOM 8883 C CA . ARG A 1 764 ? 178.849 212.571 214.847 1.00 50.00 764 ARG B CA 1
ATOM 8884 C C . ARG A 1 764 ? 177.684 211.575 214.927 1.00 50.00 764 ARG B C 1
ATOM 8885 O O . ARG A 1 764 ? 177.963 210.392 215.084 1.00 50.00 764 ARG B O 1
ATOM 8906 N N . ASN A 1 765 ? 176.423 211.988 214.769 1.00 50.00 765 ASN B N 1
ATOM 8907 C CA . ASN A 1 765 ? 175.265 211.085 214.811 1.00 50.00 765 ASN B CA 1
ATOM 8908 C C . ASN A 1 765 ? 174.494 210.969 213.485 1.00 50.00 765 ASN B C 1
ATOM 8909 O O . ASN A 1 765 ? 173.437 210.350 213.449 1.00 50.00 765 ASN B O 1
ATOM 8920 N N . ILE A 1 766 ? 175.008 211.529 212.390 1.00 50.00 766 ILE B N 1
ATOM 8921 C CA . ILE A 1 766 ? 174.519 211.256 211.033 1.00 50.00 766 ILE B CA 1
ATOM 8922 C C . ILE A 1 766 ? 175.227 210.041 210.432 1.00 50.00 766 ILE B C 1
ATOM 8923 O O . ILE A 1 766 ? 176.375 209.748 210.762 1.00 50.00 766 ILE B O 1
ATOM 8939 N N . ARG A 1 767 ? 174.564 209.340 209.512 1.00 50.00 767 ARG B N 1
ATOM 8940 C CA . ARG A 1 767 ? 175.194 208.295 208.699 1.00 50.00 767 ARG B CA 1
ATOM 8941 C C . ARG A 1 767 ? 176.142 208.934 207.692 1.00 50.00 767 ARG B C 1
ATOM 8942 O O . ARG A 1 767 ? 175.733 209.809 206.933 1.00 50.00 767 ARG B O 1
ATOM 8963 N N . GLY A 1 768 ? 177.378 208.457 207.611 1.00 50.00 768 GLY B N 1
ATOM 8964 C CA . GLY A 1 768 ? 178.289 208.782 206.519 1.00 50.00 768 GLY B CA 1
ATOM 8965 C C . GLY A 1 768 ? 177.915 208.026 205.253 1.00 50.00 768 GLY B C 1
ATOM 8966 O O . GLY A 1 768 ? 178.632 207.126 204.840 1.00 50.00 768 GLY B O 1
ATOM 8970 N N . GLU A 1 769 ? 176.770 208.346 204.648 1.00 50.00 769 GLU B N 1
ATOM 8971 C CA . GLU A 1 769 ? 176.358 207.767 203.355 1.00 50.00 769 GLU B CA 1
ATOM 8972 C C . GLU A 1 769 ? 177.436 207.885 202.261 1.00 50.00 769 GLU B C 1
ATOM 8973 O O . GLU A 1 769 ? 177.615 206.924 201.507 1.00 50.00 769 GLU B O 1
ATOM 8985 N N . PRO A 1 770 ? 178.213 208.979 202.169 1.00 50.00 770 PRO B N 1
ATOM 8986 C CA . PRO A 1 770 ? 179.411 208.977 201.358 1.00 50.00 770 PRO B CA 1
ATOM 8987 C C . PRO A 1 770 ? 180.578 208.260 202.052 1.00 50.00 770 PRO B C 1
ATOM 8988 O O . PRO A 1 770 ? 181.011 208.616 203.145 1.00 50.00 770 PRO B O 1
ATOM 8999 N N . VAL A 1 771 ? 181.151 207.299 201.337 1.00 50.00 771 VAL B N 1
ATOM 9000 C CA . VAL A 1 771 ? 182.557 206.919 201.483 1.00 50.00 771 VAL B CA 1
ATOM 9001 C C . VAL A 1 771 ? 183.386 208.042 200.821 1.00 50.00 771 VAL B C 1
ATOM 9002 O O . VAL A 1 771 ? 182.816 208.942 200.204 1.00 50.00 771 VAL B O 1
ATOM 9015 N N . LEU A 1 772 ? 184.711 208.055 200.888 1.00 50.00 772 LEU B N 1
ATOM 9016 C CA . LEU A 1 772 ? 185.496 209.137 200.294 1.00 50.00 772 LEU B CA 1
ATOM 9017 C C . LEU A 1 772 ? 186.695 208.653 199.474 1.00 50.00 772 LEU B C 1
ATOM 9018 O O . LEU A 1 772 ? 187.405 207.758 199.901 1.00 50.00 772 LEU B O 1
ATOM 9034 N N . LEU A 1 773 ? 186.934 209.258 198.310 1.00 50.00 773 LEU B N 1
ATOM 9035 C CA . LEU A 1 773 ? 188.013 208.933 197.371 1.00 50.00 773 LEU B CA 1
ATOM 9036 C C . LEU A 1 773 ? 188.984 210.105 197.251 1.00 50.00 773 LEU B C 1
ATOM 9037 O O . LEU A 1 773 ? 188.539 211.247 197.177 1.00 50.00 773 LEU B O 1
ATOM 9053 N N . ILE A 1 774 ? 190.287 209.844 197.185 1.00 50.00 774 ILE B N 1
ATOM 9054 C CA . ILE A 1 774 ? 191.321 210.859 196.964 1.00 50.00 774 ILE B CA 1
ATOM 9055 C C . ILE A 1 774 ? 192.269 210.453 195.828 1.00 50.00 774 ILE B C 1
ATOM 9056 O O . ILE A 1 774 ? 192.751 209.328 195.806 1.00 50.00 774 ILE B O 1
ATOM 9072 N N . SER A 1 775 ? 192.560 211.394 194.928 1.00 50.00 775 SER B N 1
ATOM 9073 C CA . SER A 1 775 ? 193.340 211.288 193.682 1.00 50.00 775 SER B CA 1
ATOM 9074 C C . SER A 1 775 ? 194.268 212.499 193.520 1.00 50.00 775 SER B C 1
ATOM 9075 O O . SER A 1 775 ? 194.117 213.492 194.224 1.00 50.00 775 SER B O 1
ATOM 9083 N N . ASN A 1 776 ? 195.239 212.453 192.604 1.00 50.00 776 ASN B N 1
ATOM 9084 C CA . ASN A 1 776 ? 196.306 213.458 192.491 1.00 50.00 776 ASN B CA 1
ATOM 9085 C C . ASN A 1 776 ? 196.893 213.586 191.076 1.00 50.00 776 ASN B C 1
ATOM 9086 O O . ASN A 1 776 ? 197.797 212.839 190.721 1.00 50.00 776 ASN B O 1
ATOM 9097 N N . LYS A 1 777 ? 196.414 214.509 190.234 1.00 93.40 777 LYS B N 1
ATOM 9098 C CA . LYS A 1 777 ? 196.864 214.609 188.819 1.00 93.40 777 LYS B CA 1
ATOM 9099 C C . LYS A 1 777 ? 196.764 213.270 188.046 1.00 93.40 777 LYS B C 1
ATOM 9100 O O . LYS A 1 777 ? 197.567 212.964 187.168 1.00 93.40 777 LYS B O 1
ATOM 9119 N N . ASN A 1 778 ? 195.781 212.461 188.437 1.00 100.00 778 ASN B N 1
ATOM 9120 C CA . ASN A 1 778 ? 195.506 211.088 188.015 1.00 100.00 778 ASN B CA 1
ATOM 9121 C C . ASN A 1 778 ? 194.995 211.004 186.568 1.00 100.00 778 ASN B C 1
ATOM 9122 O O . ASN A 1 778 ? 194.560 212.000 186.000 1.00 100.00 778 ASN B O 1
ATOM 9133 N N . ALA A 1 779 ? 194.930 209.806 185.992 1.00 100.00 779 ALA B N 1
ATOM 9134 C CA . ALA A 1 779 ? 194.321 209.561 184.684 1.00 100.00 779 ALA B CA 1
ATOM 9135 C C . ALA A 1 779 ? 192.865 210.062 184.533 1.00 100.00 779 ALA B C 1
ATOM 9136 O O . ALA A 1 779 ? 192.455 210.398 183.425 1.00 100.00 779 ALA B O 1
ATOM 9143 N N . ASN A 1 780 ? 192.085 210.147 185.616 1.00 100.00 780 ASN B N 1
ATOM 9144 C CA . ASN A 1 780 ? 190.730 210.724 185.626 1.00 100.00 780 ASN B CA 1
ATOM 9145 C C . ASN A 1 780 ? 190.649 212.162 186.174 1.00 100.00 780 ASN B C 1
ATOM 9146 O O . ASN A 1 780 ? 189.561 212.731 186.209 1.00 100.00 780 ASN B O 1
ATOM 9157 N N . TYR A 1 781 ? 191.749 212.776 186.611 1.00 100.00 781 TYR B N 1
ATOM 9158 C CA . TYR A 1 781 ? 191.707 214.048 187.344 1.00 100.00 781 TYR B CA 1
ATOM 9159 C C . TYR A 1 781 ? 191.075 215.191 186.555 1.00 100.00 781 TYR B C 1
ATOM 9160 O O . TYR A 1 781 ? 190.288 215.947 187.112 1.00 100.00 781 TYR B O 1
ATOM 9178 N N . GLU A 1 782 ? 191.372 215.317 185.264 1.00 100.00 782 GLU B N 1
ATOM 9179 C CA . GLU A 1 782 ? 190.791 216.374 184.431 1.00 100.00 782 GLU B CA 1
ATOM 9180 C C . GLU A 1 782 ? 189.273 216.197 184.274 1.00 100.00 782 GLU B C 1
ATOM 9181 O O . GLU A 1 782 ? 188.513 217.129 184.521 1.00 100.00 782 GLU B O 1
ATOM 9193 N N . ARG A 1 783 ? 188.819 214.987 183.929 1.00 100.00 783 ARG B N 1
ATOM 9194 C CA . ARG A 1 783 ? 187.399 214.647 183.774 1.00 100.00 783 ARG B CA 1
ATOM 9195 C C . ARG A 1 783 ? 186.616 214.882 185.057 1.00 100.00 783 ARG B C 1
ATOM 9196 O O . ARG A 1 783 ? 185.544 215.475 185.005 1.00 100.00 783 ARG B O 1
ATOM 9217 N N . PHE A 1 784 ? 187.135 214.432 186.198 1.00 100.00 784 PHE B N 1
ATOM 9218 C CA . PHE A 1 784 ? 186.491 214.653 187.490 1.00 100.00 784 PHE B CA 1
ATOM 9219 C C . PHE A 1 784 ? 186.467 216.137 187.837 1.00 100.00 784 PHE B C 1
ATOM 9220 O O . PHE A 1 784 ? 185.399 216.669 188.116 1.00 100.00 784 PHE B O 1
ATOM 9237 N N . SER A 1 785 ? 187.598 216.838 187.765 1.00 100.00 785 SER B N 1
ATOM 9238 C CA . SER A 1 785 ? 187.657 218.258 188.103 1.00 100.00 785 SER B CA 1
ATOM 9239 C C . SER A 1 785 ? 186.709 219.100 187.244 1.00 100.00 785 SER B C 1
ATOM 9240 O O . SER A 1 785 ? 185.980 219.943 187.774 1.00 100.00 785 SER B O 1
ATOM 9248 N N . LYS A 1 786 ? 186.631 218.828 185.934 1.00 100.00 786 LYS B N 1
ATOM 9249 C CA . LYS A 1 786 ? 185.749 219.560 185.012 1.00 100.00 786 LYS B CA 1
ATOM 9250 C C . LYS A 1 786 ? 184.265 219.396 185.320 1.00 100.00 786 LYS B C 1
ATOM 9251 O O . LYS A 1 786 ? 183.531 220.378 185.270 1.00 100.00 786 LYS B O 1
ATOM 9270 N N . LYS A 1 787 ? 183.790 218.187 185.633 1.00 100.00 787 LYS B N 1
ATOM 9271 C CA . LYS A 1 787 ? 182.367 217.966 185.928 1.00 100.00 787 LYS B CA 1
ATOM 9272 C C . LYS A 1 787 ? 181.996 218.280 187.372 1.00 100.00 787 LYS B C 1
ATOM 9273 O O . LYS A 1 787 ? 180.905 218.783 187.618 1.00 100.00 787 LYS B O 1
ATOM 9292 N N . LEU A 1 788 ? 182.864 217.996 188.340 1.00 100.00 788 LEU B N 1
ATOM 9293 C CA . LEU A 1 788 ? 182.521 218.149 189.752 1.00 100.00 788 LEU B CA 1
ATOM 9294 C C . LEU A 1 788 ? 182.683 219.581 190.263 1.00 100.00 788 LEU B C 1
ATOM 9295 O O . LEU A 1 788 ? 181.757 220.073 190.908 1.00 100.00 788 LEU B O 1
ATOM 9311 N N . TYR A 1 789 ? 183.806 220.249 189.979 1.00 100.00 789 TYR B N 1
ATOM 9312 C CA . TYR A 1 789 ? 184.181 221.502 190.644 1.00 100.00 789 TYR B CA 1
ATOM 9313 C C . TYR A 1 789 ? 184.115 222.756 189.765 1.00 100.00 789 TYR B C 1
ATOM 9314 O O . TYR A 1 789 ? 183.681 223.793 190.261 1.00 100.00 789 TYR B O 1
ATOM 9332 N N . SER A 1 790 ? 184.476 222.716 188.479 1.00 75.28 790 SER B N 1
ATOM 9333 C CA . SER A 1 790 ? 184.243 223.865 187.581 1.00 75.28 790 SER B CA 1
ATOM 9334 C C . SER A 1 790 ? 182.792 223.870 187.082 1.00 75.28 790 SER B C 1
ATOM 9335 O O . SER A 1 790 ? 182.495 223.464 185.957 1.00 75.28 790 SER B O 1
ATOM 9343 N N . LYS A 1 791 ? 181.866 224.232 187.969 1.00 71.90 791 LYS B N 1
ATOM 9344 C CA . LYS A 1 791 ? 180.445 223.881 187.843 1.00 71.90 791 LYS B CA 1
ATOM 9345 C C . LYS A 1 791 ? 179.599 224.869 187.041 1.00 71.90 791 LYS B C 1
ATOM 9346 O O . LYS A 1 791 ? 179.929 226.045 186.897 1.00 71.90 791 LYS B O 1
ATOM 9365 N N . GLU A 1 792 ? 178.459 224.371 186.572 1.00 62.61 792 GLU B N 1
ATOM 9366 C CA . GLU A 1 792 ? 177.413 225.140 185.889 1.00 62.61 792 GLU B CA 1
ATOM 9367 C C . GLU A 1 792 ? 176.692 226.113 186.837 1.00 62.61 792 GLU B C 1
ATOM 9368 O O . GLU A 1 792 ? 176.384 227.244 186.462 1.00 62.61 792 GLU B O 1
ATOM 9380 N N . ASN A 1 793 ? 176.431 225.672 188.072 1.00 91.15 793 ASN B N 1
ATOM 9381 C CA . ASN A 1 793 ? 175.710 226.387 189.129 1.00 91.15 793 ASN B CA 1
ATOM 9382 C C . ASN A 1 793 ? 176.278 226.031 190.512 1.00 91.15 793 ASN B C 1
ATOM 9383 O O . ASN A 1 793 ? 176.866 224.964 190.690 1.00 91.15 793 ASN B O 1
ATOM 9394 N N . ASN A 1 794 ? 176.061 226.888 191.511 1.00 75.79 794 ASN B N 1
ATOM 9395 C CA . ASN A 1 794 ? 176.518 226.674 192.890 1.00 75.79 794 ASN B CA 1
ATOM 9396 C C . ASN A 1 794 ? 175.626 225.671 193.652 1.00 75.79 794 ASN B C 1
ATOM 9397 O O . ASN A 1 794 ? 174.903 226.031 194.581 1.00 75.79 794 ASN B O 1
ATOM 9408 N N . ASN A 1 795 ? 175.686 224.400 193.256 1.00 79.55 795 ASN B N 1
ATOM 9409 C CA . ASN A 1 795 ? 175.038 223.267 193.921 1.00 79.55 795 ASN B CA 1
ATOM 9410 C C . ASN A 1 795 ? 175.987 222.050 193.996 1.00 79.55 795 ASN B C 1
ATOM 9411 O O . ASN A 1 795 ? 177.165 222.131 193.640 1.00 79.55 795 ASN B O 1
ATOM 9422 N N . ASN A 1 796 ? 175.477 220.903 194.441 1.00 100.00 796 ASN B N 1
ATOM 9423 C CA . ASN A 1 796 ? 176.167 219.611 194.432 1.00 100.00 796 ASN B CA 1
ATOM 9424 C C . ASN A 1 796 ? 175.338 218.526 193.707 1.00 100.00 796 ASN B C 1
ATOM 9425 O O . ASN A 1 796 ? 175.347 217.359 194.092 1.00 100.00 796 ASN B O 1
ATOM 9436 N N . ASN A 1 797 ? 174.587 218.919 192.673 1.00 100.00 797 ASN B N 1
ATOM 9437 C CA . ASN A 1 797 ? 173.578 218.077 192.033 1.00 100.00 797 ASN B CA 1
ATOM 9438 C C . ASN A 1 797 ? 174.154 216.917 191.198 1.00 100.00 797 ASN B C 1
ATOM 9439 O O . ASN A 1 797 ? 173.724 215.778 191.366 1.00 100.00 797 ASN B O 1
ATOM 9450 N N . VAL A 1 798 ? 175.097 217.186 190.288 1.00 100.00 798 VAL B N 1
ATOM 9451 C CA . VAL A 1 798 ? 175.579 216.185 189.315 1.00 100.00 798 VAL B CA 1
ATOM 9452 C C . VAL A 1 798 ? 176.686 215.266 189.844 1.00 100.00 798 VAL B C 1
ATOM 9453 O O . VAL A 1 798 ? 177.403 215.583 190.793 1.00 100.00 798 VAL B O 1
ATOM 9466 N N . VAL A 1 799 ? 176.816 214.109 189.201 1.00 100.00 799 VAL B N 1
ATOM 9467 C CA . VAL A 1 799 ? 177.573 212.936 189.657 1.00 100.00 799 VAL B CA 1
ATOM 9468 C C . VAL A 1 799 ? 178.258 212.248 188.471 1.00 100.00 799 VAL B C 1
ATOM 9469 O O . VAL A 1 799 ? 177.736 212.268 187.357 1.00 100.00 799 VAL B O 1
ATOM 9482 N N . VAL A 1 800 ? 179.424 211.637 188.675 1.00 100.00 800 VAL B N 1
ATOM 9483 C CA . VAL A 1 800 ? 180.211 210.964 187.625 1.00 100.00 800 VAL B CA 1
ATOM 9484 C C . VAL A 1 800 ? 180.303 209.470 187.905 1.00 100.00 800 VAL B C 1
ATOM 9485 O O . VAL A 1 800 ? 180.789 209.081 188.959 1.00 100.00 800 VAL B O 1
ATOM 9498 N N . LYS A 1 801 ? 179.889 208.616 186.965 1.00 100.00 801 LYS B N 1
ATOM 9499 C CA . LYS A 1 801 ? 180.075 207.159 187.034 1.00 100.00 801 LYS B CA 1
ATOM 9500 C C . LYS A 1 801 ? 181.281 206.760 186.193 1.00 100.00 801 LYS B C 1
ATOM 9501 O O . LYS A 1 801 ? 181.404 207.223 185.061 1.00 100.00 801 LYS B O 1
ATOM 9520 N N . PHE A 1 802 ? 182.165 205.917 186.714 1.00 100.00 802 PHE B N 1
ATOM 9521 C CA . PHE A 1 802 ? 183.381 205.513 186.017 1.00 100.00 802 PHE B CA 1
ATOM 9522 C C . PHE A 1 802 ? 183.669 204.023 186.164 1.00 100.00 802 PHE B C 1
ATOM 9523 O O . PHE A 1 802 ? 183.189 203.360 187.080 1.00 100.00 802 PHE B O 1
ATOM 9540 N N . GLN A 1 803 ? 184.428 203.490 185.214 1.00 100.00 803 GLN B N 1
ATOM 9541 C CA . GLN A 1 803 ? 184.535 202.064 184.910 1.00 100.00 803 GLN B CA 1
ATOM 9542 C C . GLN A 1 803 ? 185.991 201.591 184.933 1.00 100.00 803 GLN B C 1
ATOM 9543 O O . GLN A 1 803 ? 186.909 202.383 184.736 1.00 100.00 803 GLN B O 1
ATOM 9557 N N . HIS A 1 804 ? 186.217 200.301 185.135 1.00 100.00 804 HIS B N 1
ATOM 9558 C CA . HIS A 1 804 ? 187.513 199.783 185.557 1.00 100.00 804 HIS B CA 1
ATOM 9559 C C . HIS A 1 804 ? 188.662 200.031 184.591 1.00 100.00 804 HIS B C 1
ATOM 9560 O O . HIS A 1 804 ? 189.798 200.167 185.015 1.00 100.00 804 HIS B O 1
ATOM 9574 N N . PHE A 1 805 ? 188.412 200.098 183.294 1.00 50.00 805 PHE B N 1
ATOM 9575 C CA . PHE A 1 805 ? 189.472 200.052 182.282 1.00 50.00 805 PHE B CA 1
ATOM 9576 C C . PHE A 1 805 ? 190.453 201.229 182.323 1.00 50.00 805 PHE B C 1
ATOM 9577 O O . PHE A 1 805 ? 191.658 201.021 182.171 1.00 50.00 805 PHE B O 1
ATOM 9594 N N . LYS A 1 806 ? 189.974 202.463 182.518 1.00 100.00 806 LYS B N 1
ATOM 9595 C CA . LYS A 1 806 ? 190.818 203.654 182.365 1.00 100.00 806 LYS B CA 1
ATOM 9596 C C . LYS A 1 806 ? 191.858 203.813 183.472 1.00 100.00 806 LYS B C 1
ATOM 9597 O O . LYS A 1 806 ? 192.923 204.364 183.208 1.00 100.00 806 LYS B O 1
ATOM 9616 N N . SER A 1 807 ? 191.568 203.367 184.692 1.00 100.00 807 SER B N 1
ATOM 9617 C CA . SER A 1 807 ? 192.453 203.600 185.835 1.00 100.00 807 SER B CA 1
ATOM 9618 C C . SER A 1 807 ? 192.601 202.455 186.827 1.00 100.00 807 SER B C 1
ATOM 9619 O O . SER A 1 807 ? 193.456 202.539 187.697 1.00 100.00 807 SER B O 1
ATOM 9627 N N . GLY A 1 808 ? 191.827 201.381 186.721 1.00 100.00 808 GLY B N 1
ATOM 9628 C CA . GLY A 1 808 ? 191.914 200.239 187.625 1.00 100.00 808 GLY B CA 1
ATOM 9629 C C . GLY A 1 808 ? 190.943 200.260 188.795 1.00 100.00 808 GLY B C 1
ATOM 9630 O O . GLY A 1 808 ? 191.161 199.550 189.766 1.00 100.00 808 GLY B O 1
ATOM 9634 N N . LEU A 1 809 ? 189.899 201.074 188.731 1.00 100.00 809 LEU B N 1
ATOM 9635 C CA . LEU A 1 809 ? 188.871 201.225 189.748 1.00 100.00 809 LEU B CA 1
ATOM 9636 C C . LEU A 1 809 ? 187.568 201.610 189.073 1.00 100.00 809 LEU B C 1
ATOM 9637 O O . LEU A 1 809 ? 187.593 202.294 188.066 1.00 100.00 809 LEU B O 1
ATOM 9653 N N . SER A 1 810 ? 186.433 201.252 189.643 1.00 100.00 810 SER B N 1
ATOM 9654 C CA . SER A 1 810 ? 185.110 201.677 189.217 1.00 100.00 810 SER B CA 1
ATOM 9655 C C . SER A 1 810 ? 184.344 202.255 190.397 1.00 100.00 810 SER B C 1
ATOM 9656 O O . SER A 1 810 ? 184.688 202.014 191.557 1.00 100.00 810 SER B O 1
ATOM 9664 N N . GLY A 1 811 ? 183.310 203.040 190.132 1.00 100.00 811 GLY B N 1
ATOM 9665 C CA . GLY A 1 811 ? 182.522 203.657 191.184 1.00 100.00 811 GLY B CA 1
ATOM 9666 C C . GLY A 1 811 ? 181.670 204.807 190.685 1.00 100.00 811 GLY B C 1
ATOM 9667 O O . GLY A 1 811 ? 181.593 205.072 189.489 1.00 100.00 811 GLY B O 1
ATOM 9671 N N . ILE A 1 812 ? 181.040 205.501 191.620 1.00 100.00 812 ILE B N 1
ATOM 9672 C CA . ILE A 1 812 ? 180.237 206.700 191.392 1.00 100.00 812 ILE B CA 1
ATOM 9673 C C . ILE A 1 812 ? 180.778 207.798 192.305 1.00 100.00 812 ILE B C 1
ATOM 9674 O O . ILE A 1 812 ? 181.094 207.539 193.464 1.00 100.00 812 ILE B O 1
ATOM 9690 N N . VAL A 1 813 ? 180.923 209.014 191.787 1.00 100.00 813 VAL B N 1
ATOM 9691 C CA . VAL A 1 813 ? 181.680 210.094 192.427 1.00 100.00 813 VAL B CA 1
ATOM 9692 C C . VAL A 1 813 ? 180.909 211.405 192.383 1.00 100.00 813 VAL B C 1
ATOM 9693 O O . VAL A 1 813 ? 180.343 211.754 191.353 1.00 100.00 813 VAL B O 1
ATOM 9706 N N . SER A 1 814 ? 180.923 212.169 193.468 1.00 100.00 814 SER B N 1
ATOM 9707 C CA . SER A 1 814 ? 180.279 213.480 193.585 1.00 100.00 814 SER B CA 1
ATOM 9708 C C . SER A 1 814 ? 181.157 214.446 194.375 1.00 100.00 814 SER B C 1
ATOM 9709 O O . SER A 1 814 ? 182.137 214.038 194.994 1.00 100.00 814 SER B O 1
ATOM 9717 N N . LYS A 1 815 ? 180.843 215.745 194.351 1.00 50.00 815 LYS B N 1
ATOM 9718 C CA . LYS A 1 815 ? 181.617 216.754 195.089 1.00 50.00 815 LYS B CA 1
ATOM 9719 C C . LYS A 1 815 ? 181.738 216.345 196.554 1.00 50.00 815 LYS B C 1
ATOM 9720 O O . LYS A 1 815 ? 180.825 215.733 197.108 1.00 50.00 815 LYS B O 1
ATOM 9739 N N . ASP A 1 816 ? 182.862 216.630 197.190 1.00 50.00 816 ASP B N 1
ATOM 9740 C CA . ASP A 1 816 ? 183.006 216.322 198.607 1.00 50.00 816 ASP B CA 1
ATOM 9741 C C . ASP A 1 816 ? 182.066 217.186 199.472 1.00 50.00 816 ASP B C 1
ATOM 9742 O O . ASP A 1 816 ? 181.841 218.360 199.185 1.00 50.00 816 ASP B O 1
ATOM 9751 N N . VAL A 1 817 ? 181.516 216.612 200.539 1.00 50.00 817 VAL B N 1
ATOM 9752 C CA . VAL A 1 817 ? 180.615 217.286 201.489 1.00 50.00 817 VAL B CA 1
ATOM 9753 C C . VAL A 1 817 ? 181.347 217.879 202.695 1.00 50.00 817 VAL B C 1
ATOM 9754 O O . VAL A 1 817 ? 180.790 218.713 203.400 1.00 50.00 817 VAL B O 1
ATOM 9767 N N . GLU A 1 818 ? 182.604 217.501 202.926 1.00 50.00 818 GLU B N 1
ATOM 9768 C CA . GLU A 1 818 ? 183.460 218.014 204.006 1.00 50.00 818 GLU B CA 1
ATOM 9769 C C . GLU A 1 818 ? 183.956 219.457 203.771 1.00 50.00 818 GLU B C 1
ATOM 9770 O O . GLU A 1 818 ? 184.684 220.003 204.598 1.00 50.00 818 GLU B O 1
ATOM 9782 N N . GLY A 1 819 ? 183.619 220.092 202.647 1.00 50.00 819 GLY B N 1
ATOM 9783 C CA . GLY A 1 819 ? 184.008 221.475 202.337 1.00 50.00 819 GLY B CA 1
ATOM 9784 C C . GLY A 1 819 ? 185.358 221.653 201.630 1.00 50.00 819 GLY B C 1
ATOM 9785 O O . GLY A 1 819 ? 185.967 222.719 201.727 1.00 50.00 819 GLY B O 1
ATOM 9789 N N . PHE A 1 820 ? 185.861 220.628 200.941 1.00 50.00 820 PHE B N 1
ATOM 9790 C CA . PHE A 1 820 ? 187.069 220.703 200.106 1.00 50.00 820 PHE B CA 1
ATOM 9791 C C . PHE A 1 820 ? 186.867 221.618 198.897 1.00 50.00 820 PHE B C 1
ATOM 9792 O O . PHE A 1 820 ? 185.797 221.617 198.293 1.00 50.00 820 PHE B O 1
ATOM 9809 N N . GLU A 1 821 ? 187.898 222.369 198.512 1.00 50.00 821 GLU B N 1
ATOM 9810 C CA . GLU A 1 821 ? 187.920 223.279 197.356 1.00 50.00 821 GLU B CA 1
ATOM 9811 C C . GLU A 1 821 ? 189.314 223.323 196.709 1.00 50.00 821 GLU B C 1
ATOM 9812 O O . GLU A 1 821 ? 190.316 223.057 197.372 1.00 50.00 821 GLU B O 1
ATOM 9824 N N . LEU A 1 822 ? 189.390 223.679 195.422 1.00 50.00 822 LEU B N 1
ATOM 9825 C CA . LEU A 1 822 ? 190.587 223.520 194.575 1.00 50.00 822 LEU B CA 1
ATOM 9826 C C . LEU A 1 822 ? 191.804 224.393 194.943 1.00 50.00 822 LEU B C 1
ATOM 9827 O O . LEU A 1 822 ? 192.906 224.108 194.481 1.00 50.00 822 LEU B O 1
ATOM 9843 N N . ASN A 1 823 ? 191.633 225.468 195.710 1.00 50.00 823 ASN B N 1
ATOM 9844 C CA . ASN A 1 823 ? 192.720 226.384 196.087 1.00 50.00 823 ASN B CA 1
ATOM 9845 C C . ASN A 1 823 ? 192.842 226.579 197.606 1.00 50.00 823 ASN B C 1
ATOM 9846 O O . ASN A 1 823 ? 193.425 227.553 198.073 1.00 50.00 823 ASN B O 1
ATOM 9857 N N . GLY A 1 824 ? 192.272 225.676 198.398 1.00 50.00 824 GLY B N 1
ATOM 9858 C CA . GLY A 1 824 ? 192.330 225.705 199.855 1.00 50.00 824 GLY B CA 1
ATOM 9859 C C . GLY A 1 824 ? 193.610 225.124 200.452 1.00 50.00 824 GLY B C 1
ATOM 9860 O O . GLY A 1 824 ? 194.516 224.668 199.747 1.00 50.00 824 GLY B O 1
ATOM 9864 N N . LYS A 1 825 ? 193.656 225.112 201.780 1.00 50.00 825 LYS B N 1
ATOM 9865 C CA . LYS A 1 825 ? 194.755 224.629 202.617 1.00 50.00 825 LYS B CA 1
ATOM 9866 C C . LYS A 1 825 ? 194.351 223.353 203.358 1.00 50.00 825 LYS B C 1
ATOM 9867 O O . LYS A 1 825 ? 193.265 223.302 203.924 1.00 50.00 825 LYS B O 1
ATOM 9886 N N . ILE A 1 826 ? 195.235 222.358 203.407 1.00 50.00 826 ILE B N 1
ATOM 9887 C CA . ILE A 1 826 ? 195.109 221.190 204.282 1.00 50.00 826 ILE B CA 1
ATOM 9888 C C . ILE A 1 826 ? 196.137 221.294 205.401 1.00 50.00 826 ILE B C 1
ATOM 9889 O O . ILE A 1 826 ? 197.293 221.588 205.120 1.00 50.00 826 ILE B O 1
ATOM 9905 N N . VAL A 1 827 ? 195.754 221.071 206.656 1.00 50.00 827 VAL B N 1
ATOM 9906 C CA . VAL A 1 827 ? 196.658 221.136 207.819 1.00 50.00 827 VAL B CA 1
ATOM 9907 C C . VAL A 1 827 ? 196.386 220.005 208.800 1.00 50.00 827 VAL B C 1
ATOM 9908 O O . VAL A 1 827 ? 195.228 219.687 209.061 1.00 50.00 827 VAL B O 1
ATOM 9921 N N . CYS A 1 828 ? 197.421 219.357 209.330 1.00 50.00 828 CYS B N 1
ATOM 9922 C CA . CYS A 1 828 ? 197.230 218.151 210.125 1.00 50.00 828 CYS B CA 1
ATOM 9923 C C . CYS A 1 828 ? 196.609 218.422 211.502 1.00 50.00 828 CYS B C 1
ATOM 9924 O O . CYS A 1 828 ? 196.810 219.493 212.076 1.00 50.00 828 CYS B O 1
ATOM 9932 N N . PRO A 1 829 ? 195.886 217.451 212.077 1.00 50.00 829 PRO B N 1
ATOM 9933 C CA . PRO A 1 829 ? 195.284 217.583 213.394 1.00 50.00 829 PRO B CA 1
ATOM 9934 C C . PRO A 1 829 ? 196.192 217.143 214.549 1.00 50.00 829 PRO B C 1
ATOM 9935 O O . PRO A 1 829 ? 195.791 217.280 215.700 1.00 50.00 829 PRO B O 1
ATOM 9946 N N . ILE A 1 830 ? 197.389 216.611 214.284 1.00 50.00 830 ILE B N 1
ATOM 9947 C CA . ILE A 1 830 ? 198.287 216.057 215.314 1.00 50.00 830 ILE B CA 1
ATOM 9948 C C . ILE A 1 830 ? 199.612 216.817 215.411 1.00 50.00 830 ILE B C 1
ATOM 9949 O O . ILE A 1 830 ? 200.087 217.383 214.429 1.00 50.00 830 ILE B O 1
ATOM 9965 N N . GLN A 1 831 ? 200.215 216.841 216.597 1.00 50.00 831 GLN B N 1
ATOM 9966 C CA . GLN A 1 831 ? 201.369 217.676 216.951 1.00 50.00 831 GLN B CA 1
ATOM 9967 C C . GLN A 1 831 ? 202.742 216.985 216.764 1.00 50.00 831 GLN B C 1
ATOM 9968 O O . GLN A 1 831 ? 203.689 217.225 217.513 1.00 50.00 831 GLN B O 1
ATOM 9982 N N . GLY A 1 832 ? 202.868 216.122 215.753 1.00 50.00 832 GLY B N 1
ATOM 9983 C CA . GLY A 1 832 ? 204.085 215.363 215.429 1.00 50.00 832 GLY B CA 1
ATOM 9984 C C . GLY A 1 832 ? 205.094 216.060 214.507 1.00 50.00 832 GLY B C 1
ATOM 9985 O O . GLY A 1 832 ? 206.104 215.452 214.150 1.00 50.00 832 GLY B O 1
ATOM 9989 N N . GLY A 1 833 ? 204.851 217.312 214.100 1.00 50.00 833 GLY B N 1
ATOM 9990 C CA . GLY A 1 833 ? 205.746 218.088 213.228 1.00 50.00 833 GLY B CA 1
ATOM 9991 C C . GLY A 1 833 ? 205.646 217.725 211.742 1.00 50.00 833 GLY B C 1
ATOM 9992 O O . GLY A 1 833 ? 206.627 217.292 211.145 1.00 50.00 833 GLY B O 1
ATOM 9996 N N . SER A 1 834 ? 204.459 217.909 211.157 1.00 50.00 834 SER B N 1
ATOM 9997 C CA . SER A 1 834 ? 204.128 217.562 209.768 1.00 50.00 834 SER B CA 1
ATOM 9998 C C . SER A 1 834 ? 203.609 218.764 208.971 1.00 50.00 834 SER B C 1
ATOM 9999 O O . SER A 1 834 ? 203.044 219.707 209.523 1.00 50.00 834 SER B O 1
ATOM 10007 N N . LEU A 1 835 ? 203.818 218.743 207.657 1.00 50.00 835 LEU B N 1
ATOM 10008 C CA . LEU A 1 835 ? 203.558 219.852 206.743 1.00 50.00 835 LEU B CA 1
ATOM 10009 C C . LEU A 1 835 ? 202.066 220.214 206.652 1.00 50.00 835 LEU B C 1
ATOM 10010 O O . LEU A 1 835 ? 201.249 219.332 206.394 1.00 50.00 835 LEU B O 1
ATOM 10026 N N . PRO A 1 836 ? 201.667 221.490 206.725 1.00 50.00 836 PRO B N 1
ATOM 10027 C CA . PRO A 1 836 ? 200.377 221.932 206.220 1.00 50.00 836 PRO B CA 1
ATOM 10028 C C . PRO A 1 836 ? 200.447 221.956 204.689 1.00 50.00 836 PRO B C 1
ATOM 10029 O O . PRO A 1 836 ? 200.976 222.897 204.110 1.00 50.00 836 PRO B O 1
ATOM 10040 N N . ASN A 1 837 ? 199.986 220.902 204.018 1.00 50.00 837 ASN B N 1
ATOM 10041 C CA . ASN A 1 837 ? 200.379 220.620 202.635 1.00 50.00 837 ASN B CA 1
ATOM 10042 C C . ASN A 1 837 ? 199.988 221.683 201.606 1.00 50.00 837 ASN B C 1
ATOM 10043 O O . ASN A 1 837 ? 200.602 221.711 200.540 1.00 50.00 837 ASN B O 1
ATOM 10054 N N . LEU A 1 838 ? 198.974 222.518 201.870 1.00 50.00 838 LEU B N 1
ATOM 10055 C CA . LEU A 1 838 ? 198.496 223.565 200.931 1.00 50.00 838 LEU B CA 1
ATOM 10056 C C . LEU A 1 838 ? 198.146 223.017 199.527 1.00 50.00 838 LEU B C 1
ATOM 10057 O O . LEU A 1 838 ? 198.111 223.727 198.525 1.00 50.00 838 LEU B O 1
ATOM 10073 N N . SER A 1 839 ? 197.926 221.712 199.446 1.00 50.00 839 SER B N 1
ATOM 10074 C CA . SER A 1 839 ? 198.112 220.926 198.236 1.00 50.00 839 SER B CA 1
ATOM 10075 C C . SER A 1 839 ? 196.816 220.596 197.528 1.00 50.00 839 SER B C 1
ATOM 10076 O O . SER A 1 839 ? 196.802 219.731 196.657 1.00 50.00 839 SER B O 1
ATOM 10084 N N . THR A 1 840 ? 195.725 221.291 197.816 1.00 50.00 840 THR B N 1
ATOM 10085 C CA . THR A 1 840 ? 194.494 221.163 197.024 1.00 50.00 840 THR B CA 1
ATOM 10086 C C . THR A 1 840 ? 194.703 221.459 195.534 1.00 50.00 840 THR B C 1
ATOM 10087 O O . THR A 1 840 ? 193.891 221.074 194.701 1.00 50.00 840 THR B O 1
ATOM 10098 N N . THR A 1 841 ? 195.828 222.076 195.168 1.00 50.00 841 THR B N 1
ATOM 10099 C CA . THR A 1 841 ? 196.278 222.175 193.777 1.00 50.00 841 THR B CA 1
ATOM 10100 C C . THR A 1 841 ? 196.819 220.847 193.220 1.00 50.00 841 THR B C 1
ATOM 10101 O O . THR A 1 841 ? 196.646 220.562 192.035 1.00 50.00 841 THR B O 1
ATOM 10112 N N . LEU A 1 842 ? 197.445 219.998 194.044 1.00 50.00 842 LEU B N 1
ATOM 10113 C CA . LEU A 1 842 ? 197.992 218.689 193.651 1.00 50.00 842 LEU B CA 1
ATOM 10114 C C . LEU A 1 842 ? 196.966 217.546 193.710 1.00 50.00 842 LEU B C 1
ATOM 10115 O O . LEU A 1 842 ? 197.130 216.533 193.035 1.00 50.00 842 LEU B O 1
ATOM 10131 N N . ILE A 1 843 ? 195.941 217.677 194.541 1.00 50.00 843 ILE B N 1
ATOM 10132 C CA . ILE A 1 843 ? 195.020 216.613 194.948 1.00 50.00 843 ILE B CA 1
ATOM 10133 C C . ILE A 1 843 ? 193.579 216.952 194.581 1.00 50.00 843 ILE B C 1
ATOM 10134 O O . ILE A 1 843 ? 193.192 218.108 194.525 1.00 50.00 843 ILE B O 1
ATOM 10150 N N . LEU A 1 844 ? 192.758 215.931 194.380 1.00 50.00 844 LEU B N 1
ATOM 10151 C CA . LEU A 1 844 ? 191.306 216.015 194.357 1.00 50.00 844 LEU B CA 1
ATOM 10152 C C . LEU A 1 844 ? 190.762 215.029 195.395 1.00 50.00 844 LEU B C 1
ATOM 10153 O O . LEU A 1 844 ? 191.210 213.886 195.427 1.00 50.00 844 LEU B O 1
ATOM 10169 N N . LYS A 1 845 ? 189.786 215.423 196.214 1.00 50.00 845 LYS B N 1
ATOM 10170 C CA . LYS A 1 845 ? 188.958 214.481 196.968 1.00 50.00 845 LYS B CA 1
ATOM 10171 C C . LYS A 1 845 ? 187.485 214.716 196.759 1.00 50.00 845 LYS B C 1
ATOM 10172 O O . LYS A 1 845 ? 187.050 215.815 196.439 1.00 50.00 845 LYS B O 1
ATOM 10191 N N . MET A 1 846 ? 186.740 213.633 196.833 1.00 100.00 846 MET B N 1
ATOM 10192 C CA . MET A 1 846 ? 185.371 213.538 196.349 1.00 100.00 846 MET B CA 1
ATOM 10193 C C . MET A 1 846 ? 184.604 212.555 197.219 1.00 100.00 846 MET B C 1
ATOM 10194 O O . MET A 1 846 ? 185.188 211.617 197.758 1.00 100.00 846 MET B O 1
ATOM 10208 N N . SER A 1 847 ? 183.292 212.719 197.317 1.00 100.00 847 SER B N 1
ATOM 10209 C CA . SER A 1 847 ? 182.458 211.670 197.891 1.00 100.00 847 SER B CA 1
ATOM 10210 C C . SER A 1 847 ? 182.392 210.506 196.908 1.00 100.00 847 SER B C 1
ATOM 10211 O O . SER A 1 847 ? 182.320 210.708 195.700 1.00 100.00 847 SER B O 1
ATOM 10219 N N . TYR A 1 848 ? 182.458 209.285 197.424 1.00 100.00 848 TYR B N 1
ATOM 10220 C CA . TYR A 1 848 ? 182.571 208.047 196.664 1.00 100.00 848 TYR B CA 1
ATOM 10221 C C . TYR A 1 848 ? 181.469 207.067 197.059 1.00 100.00 848 TYR B C 1
ATOM 10222 O O . TYR A 1 848 ? 181.051 207.016 198.214 1.00 100.00 848 TYR B O 1
ATOM 10240 N N . ARG A 1 849 ? 180.982 206.289 196.098 1.00 100.00 849 ARG B N 1
ATOM 10241 C CA . ARG A 1 849 ? 179.881 205.339 196.253 1.00 100.00 849 ARG B CA 1
ATOM 10242 C C . ARG A 1 849 ? 180.120 204.144 195.340 1.00 100.00 849 ARG B C 1
ATOM 10243 O O . ARG A 1 849 ? 180.616 204.307 194.230 1.00 100.00 849 ARG B O 1
ATOM 10264 N N . LEU A 1 850 ? 179.780 202.940 195.782 1.00 100.00 850 LEU B N 1
ATOM 10265 C CA . LEU A 1 850 ? 179.899 201.736 194.957 1.00 100.00 850 LEU B CA 1
ATOM 10266 C C . LEU A 1 850 ? 178.830 201.727 193.863 1.00 100.00 850 LEU B C 1
ATOM 10267 O O . LEU A 1 850 ? 177.710 202.180 194.085 1.00 100.00 850 LEU B O 1
ATOM 10283 N N . ILE A 1 851 ? 179.135 201.153 192.701 1.00 100.00 851 ILE B N 1
ATOM 10284 C CA . ILE A 1 851 ? 178.097 200.807 191.727 1.00 100.00 851 ILE B CA 1
ATOM 10285 C C . ILE A 1 851 ? 177.320 199.604 192.290 1.00 100.00 851 ILE B C 1
ATOM 10286 O O . ILE A 1 851 ? 177.943 198.586 192.599 1.00 100.00 851 ILE B O 1
ATOM 10302 N N . PRO A 1 852 ? 175.988 199.678 192.451 1.00 100.00 852 PRO B N 1
ATOM 10303 C CA . PRO A 1 852 ? 175.214 198.585 193.026 1.00 100.00 852 PRO B CA 1
ATOM 10304 C C . PRO A 1 852 ? 175.179 197.378 192.088 1.00 100.00 852 PRO B C 1
ATOM 10305 O O . PRO A 1 852 ? 175.184 197.535 190.868 1.00 100.00 852 PRO B O 1
ATOM 10316 N N . LEU A 1 853 ? 175.140 196.162 192.634 1.00 100.00 853 LEU B N 1
ATOM 10317 C CA . LEU A 1 853 ? 175.222 194.945 191.828 1.00 100.00 853 LEU B CA 1
ATOM 10318 C C . LEU A 1 853 ? 174.032 194.809 190.858 1.00 100.00 853 LEU B C 1
ATOM 10319 O O . LEU A 1 853 ? 172.885 194.997 191.269 1.00 100.00 853 LEU B O 1
ATOM 10335 N N . PRO A 1 854 ? 174.262 194.427 189.593 1.00 100.00 854 PRO B N 1
ATOM 10336 C CA . PRO A 1 854 ? 173.202 194.234 188.606 1.00 100.00 854 PRO B CA 1
ATOM 10337 C C . PRO A 1 854 ? 172.433 192.919 188.796 1.00 100.00 854 PRO B C 1
ATOM 10338 O O . PRO A 1 854 ? 171.330 192.759 188.281 1.00 100.00 854 PRO B O 1
ATOM 10349 N N . SER A 1 855 ? 173.027 191.963 189.504 1.00 75.29 855 SER B N 1
ATOM 10350 C CA . SER A 1 855 ? 172.565 190.592 189.706 1.00 75.29 855 SER B CA 1
ATOM 10351 C C . SER A 1 855 ? 173.281 190.006 190.928 1.00 75.29 855 SER B C 1
ATOM 10352 O O . SER A 1 855 ? 174.290 190.560 191.366 1.00 75.29 855 SER B O 1
ATOM 10360 N N . ARG A 1 856 ? 172.821 188.890 191.496 1.00 100.00 856 ARG B N 1
ATOM 10361 C CA . ARG A 1 856 ? 173.564 188.197 192.560 1.00 100.00 856 ARG B CA 1
ATOM 10362 C C . ARG A 1 856 ? 174.956 187.786 192.090 1.00 100.00 856 ARG B C 1
ATOM 10363 O O . ARG A 1 856 ? 175.128 187.281 190.985 1.00 100.00 856 ARG B O 1
ATOM 10384 N N . ASN A 1 857 ? 175.960 187.988 192.931 1.00 100.00 857 ASN B N 1
ATOM 10385 C CA . ASN A 1 857 ? 177.321 187.548 192.660 1.00 100.00 857 ASN B CA 1
ATOM 10386 C C . ASN A 1 857 ? 177.387 186.017 192.572 1.00 100.00 857 ASN B C 1
ATOM 10387 O O . ASN A 1 857 ? 176.775 185.332 193.387 1.00 100.00 857 ASN B O 1
ATOM 10398 N N . LYS A 1 858 ? 178.141 185.472 191.613 1.00 100.00 858 LYS B N 1
ATOM 10399 C CA . LYS A 1 858 ? 178.254 184.031 191.368 1.00 100.00 858 LYS B CA 1
ATOM 10400 C C . LYS A 1 858 ? 179.600 183.489 191.823 1.00 100.00 858 LYS B C 1
ATOM 10401 O O . LYS A 1 858 ? 180.639 184.028 191.455 1.00 100.00 858 LYS B O 1
ATOM 10420 N N . SER A 1 859 ? 179.612 182.383 192.558 1.00 100.00 859 SER B N 1
ATOM 10421 C CA . SER A 1 859 ? 180.845 181.641 192.852 1.00 100.00 859 SER B CA 1
ATOM 10422 C C . SER A 1 859 ? 181.337 180.893 191.613 1.00 100.00 859 SER B C 1
ATOM 10423 O O . SER A 1 859 ? 181.061 179.704 191.447 1.00 100.00 859 SER B O 1
ATOM 10431 N N . ILE A 1 860 ? 182.014 181.607 190.717 1.00 100.00 860 ILE B N 1
ATOM 10432 C CA . ILE A 1 860 ? 182.614 181.111 189.476 1.00 100.00 860 ILE B CA 1
ATOM 10433 C C . ILE A 1 860 ? 183.928 181.836 189.212 1.00 100.00 860 ILE B C 1
ATOM 10434 O O . ILE A 1 860 ? 184.104 182.984 189.621 1.00 100.00 860 ILE B O 1
ATOM 10450 N N . ILE A 1 861 ? 184.816 181.220 188.445 1.00 100.00 861 ILE B N 1
ATOM 10451 C CA . ILE A 1 861 ? 185.959 181.890 187.826 1.00 100.00 861 ILE B CA 1
ATOM 10452 C C . ILE A 1 861 ? 185.515 182.661 186.578 1.00 100.00 861 ILE B C 1
ATOM 10453 O O . ILE A 1 861 ? 184.711 182.165 185.792 1.00 100.00 861 ILE B O 1
ATOM 10469 N N . LEU A 1 862 ? 186.016 183.884 186.400 1.00 100.00 862 LEU B N 1
ATOM 10470 C CA . LEU A 1 862 ? 185.654 184.779 185.302 1.00 100.00 862 LEU B CA 1
ATOM 10471 C C . LEU A 1 862 ? 186.326 184.410 183.985 1.00 100.00 862 LEU B C 1
ATOM 10472 O O . LEU A 1 862 ? 187.313 183.680 183.957 1.00 100.00 862 LEU B O 1
ATOM 10488 N N . ASN A 1 863 ? 185.834 184.943 182.872 1.00 100.00 863 ASN B N 1
ATOM 10489 C CA . ASN A 1 863 ? 186.482 184.727 181.589 1.00 100.00 863 ASN B CA 1
ATOM 10490 C C . ASN A 1 863 ? 187.869 185.372 181.543 1.00 100.00 863 ASN B C 1
ATOM 10491 O O . ASN A 1 863 ? 188.011 186.512 181.953 1.00 100.00 863 ASN B O 1
ATOM 10502 N N . GLY A 1 864 ? 188.873 184.690 181.002 1.00 96.48 864 GLY B N 1
ATOM 10503 C CA . GLY A 1 864 ? 190.213 185.231 180.796 1.00 96.48 864 GLY B CA 1
ATOM 10504 C C . GLY A 1 864 ? 191.148 185.164 181.995 1.00 96.48 864 GLY B C 1
ATOM 10505 O O . GLY A 1 864 ? 192.230 185.728 181.942 1.00 96.48 864 GLY B O 1
ATOM 10509 N N . PHE A 1 865 ? 190.774 184.498 183.082 1.00 100.00 865 PHE B N 1
ATOM 10510 C CA . PHE A 1 865 ? 191.676 184.254 184.197 1.00 100.00 865 PHE B CA 1
ATOM 10511 C C . PHE A 1 865 ? 192.829 183.356 183.752 1.00 100.00 865 PHE B C 1
ATOM 10512 O O . PHE A 1 865 ? 192.585 182.262 183.268 1.00 100.00 865 PHE B O 1
ATOM 10529 N N . ILE A 1 866 ? 194.077 183.785 183.923 1.00 100.00 866 ILE B N 1
ATOM 10530 C CA . ILE A 1 866 ? 195.272 182.989 183.668 1.00 100.00 866 ILE B CA 1
ATOM 10531 C C . ILE A 1 866 ? 195.854 182.584 185.019 1.00 100.00 866 ILE B C 1
ATOM 10532 O O . ILE A 1 866 ? 196.161 183.466 185.815 1.00 100.00 866 ILE B O 1
ATOM 10548 N N . PRO A 1 867 ? 196.059 181.309 185.340 1.00 100.00 867 PRO B N 1
ATOM 10549 C CA . PRO A 1 867 ? 196.625 180.929 186.619 1.00 100.00 867 PRO B CA 1
ATOM 10550 C C . PRO A 1 867 ? 198.099 181.305 186.731 1.00 100.00 867 PRO B C 1
ATOM 10551 O O . PRO A 1 867 ? 198.746 181.621 185.743 1.00 100.00 867 PRO B O 1
ATOM 10562 N N . SER A 1 868 ? 198.655 181.244 187.934 1.00 100.00 868 SER B N 1
ATOM 10563 C CA . SER A 1 868 ? 200.101 181.307 188.183 1.00 100.00 868 SER B CA 1
ATOM 10564 C C . SER A 1 868 ? 200.780 179.968 187.908 1.00 100.00 868 SER B C 1
ATOM 10565 O O . SER A 1 868 ? 200.119 178.999 187.555 1.00 100.00 868 SER B O 1
ATOM 10573 N N . GLU A 1 869 ? 202.091 179.843 188.100 1.00 100.00 869 GLU B N 1
ATOM 10574 C CA . GLU A 1 869 ? 202.703 178.511 188.111 1.00 100.00 869 GLU B CA 1
ATOM 10575 C C . GLU A 1 869 ? 202.172 177.670 189.270 1.00 100.00 869 GLU B C 1
ATOM 10576 O O . GLU A 1 869 ? 202.187 178.154 190.401 1.00 100.00 869 GLU B O 1
ATOM 10588 N N . PRO A 1 870 ? 201.777 176.412 189.063 1.00 100.00 870 PRO B N 1
ATOM 10589 C CA . PRO A 1 870 ? 201.450 175.529 190.161 1.00 100.00 870 PRO B CA 1
ATOM 10590 C C . PRO A 1 870 ? 202.685 175.221 191.007 1.00 100.00 870 PRO B C 1
ATOM 10591 O O . PRO A 1 870 ? 203.777 175.006 190.485 1.00 100.00 870 PRO B O 1
ATOM 10602 N N . VAL A 1 871 ? 202.503 175.202 192.320 1.00 100.00 871 VAL B N 1
ATOM 10603 C CA . VAL A 1 871 ? 203.528 175.041 193.357 1.00 100.00 871 VAL B CA 1
ATOM 10604 C C . VAL A 1 871 ? 203.603 173.600 193.853 1.00 100.00 871 VAL B C 1
ATOM 10605 O O . VAL A 1 871 ? 204.691 173.110 194.146 1.00 100.00 871 VAL B O 1
ATOM 10618 N N . LEU A 1 872 ? 202.467 172.910 193.957 1.00 50.00 872 LEU B N 1
ATOM 10619 C CA . LEU A 1 872 ? 202.385 171.557 194.495 1.00 50.00 872 LEU B CA 1
ATOM 10620 C C . LEU A 1 872 ? 202.881 170.512 193.494 1.00 50.00 872 LEU B C 1
ATOM 10621 O O . LEU A 1 872 ? 202.447 170.485 192.343 1.00 50.00 872 LEU B O 1
ATOM 10637 N N . THR A 1 873 ? 203.773 169.624 193.933 1.00 50.00 873 THR B N 1
ATOM 10638 C CA . THR A 1 873 ? 204.198 168.454 193.149 1.00 50.00 873 THR B CA 1
ATOM 10639 C C . THR A 1 873 ? 203.243 167.274 193.353 1.00 50.00 873 THR B C 1
ATOM 10640 O O . THR A 1 873 ? 202.452 167.277 194.293 1.00 50.00 873 THR B O 1
ATOM 10651 N N . ALA A 1 874 ? 203.296 166.235 192.523 1.00 50.00 874 ALA B N 1
ATOM 10652 C CA . ALA A 1 874 ? 202.355 165.114 192.592 1.00 50.00 874 ALA B CA 1
ATOM 10653 C C . ALA A 1 874 ? 202.298 164.452 193.982 1.00 50.00 874 ALA B C 1
ATOM 10654 O O . ALA A 1 874 ? 201.223 164.097 194.463 1.00 50.00 874 ALA B O 1
ATOM 10661 N N . TYR A 1 875 ? 203.427 164.360 194.682 1.00 50.00 875 TYR B N 1
ATOM 10662 C CA . TYR A 1 875 ? 203.481 163.845 196.052 1.00 50.00 875 TYR B CA 1
ATOM 10663 C C . TYR A 1 875 ? 202.771 164.743 197.075 1.00 50.00 875 TYR B C 1
ATOM 10664 O O . TYR A 1 875 ? 202.204 164.235 198.040 1.00 50.00 875 TYR B O 1
ATOM 10682 N N . ASP A 1 876 ? 202.727 166.059 196.874 1.00 50.00 876 ASP B N 1
ATOM 10683 C CA . ASP A 1 876 ? 201.940 166.955 197.726 1.00 50.00 876 ASP B CA 1
ATOM 10684 C C . ASP A 1 876 ? 200.439 166.698 197.569 1.00 50.00 876 ASP B C 1
ATOM 10685 O O . ASP A 1 876 ? 199.702 166.761 198.546 1.00 50.00 876 ASP B O 1
ATOM 10694 N N . LEU A 1 877 ? 199.981 166.373 196.360 1.00 50.00 877 LEU B N 1
ATOM 10695 C CA . LEU A 1 877 ? 198.581 166.048 196.092 1.00 50.00 877 LEU B CA 1
ATOM 10696 C C . LEU A 1 877 ? 198.218 164.644 196.599 1.00 50.00 877 LEU B C 1
ATOM 10697 O O . LEU A 1 877 ? 197.228 164.481 197.308 1.00 50.00 877 LEU B O 1
ATOM 10713 N N . ASP A 1 878 ? 199.036 163.629 196.310 1.00 50.00 878 ASP B N 1
ATOM 10714 C CA . ASP A 1 878 ? 198.783 162.259 196.777 1.00 50.00 878 ASP B CA 1
ATOM 10715 C C . ASP A 1 878 ? 198.831 162.146 198.309 1.00 50.00 878 ASP B C 1
ATOM 10716 O O . ASP A 1 878 ? 197.945 161.546 198.916 1.00 50.00 878 ASP B O 1
ATOM 10725 N N . SER A 1 879 ? 199.808 162.774 198.968 1.00 50.00 879 SER B N 1
ATOM 10726 C CA . SER A 1 879 ? 199.881 162.765 200.435 1.00 50.00 879 SER B CA 1
ATOM 10727 C C . SER A 1 879 ? 198.688 163.459 201.096 1.00 50.00 879 SER B C 1
ATOM 10728 O O . SER A 1 879 ? 198.346 163.122 202.224 1.00 50.00 879 SER B O 1
ATOM 10736 N N . ILE A 1 880 ? 198.012 164.377 200.402 1.00 50.00 880 ILE B N 1
ATOM 10737 C CA . ILE A 1 880 ? 196.758 164.982 200.854 1.00 50.00 880 ILE B CA 1
ATOM 10738 C C . ILE A 1 880 ? 195.560 164.072 200.580 1.00 50.00 880 ILE B C 1
ATOM 10739 O O . ILE A 1 880 ? 194.776 163.835 201.494 1.00 50.00 880 ILE B O 1
ATOM 10755 N N . MET A 1 881 ? 195.425 163.499 199.377 1.00 50.00 881 MET B N 1
ATOM 10756 C CA . MET A 1 881 ? 194.309 162.593 199.067 1.00 50.00 881 MET B CA 1
ATOM 10757 C C . MET A 1 881 ? 194.232 161.400 200.028 1.00 50.00 881 MET B C 1
ATOM 10758 O O . MET A 1 881 ? 193.136 160.974 200.390 1.00 50.00 881 MET B O 1
ATOM 10772 N N . TYR A 1 882 ? 195.383 160.887 200.474 1.00 50.00 882 TYR B N 1
ATOM 10773 C CA . TYR A 1 882 ? 195.482 159.692 201.315 1.00 50.00 882 TYR B CA 1
ATOM 10774 C C . TYR A 1 882 ? 195.919 159.972 202.767 1.00 50.00 882 TYR B C 1
ATOM 10775 O O . TYR A 1 882 ? 196.260 159.045 203.503 1.00 50.00 882 TYR B O 1
ATOM 10793 N N . LYS A 1 883 ? 195.873 161.242 203.204 1.00 63.57 883 LYS B N 1
ATOM 10794 C CA . LYS A 1 883 ? 196.155 161.702 20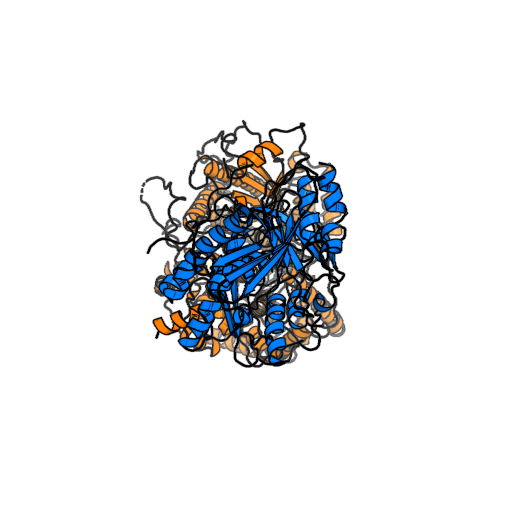4.583 1.00 63.57 883 LYS B CA 1
ATOM 10795 C C . LYS A 1 883 ? 197.502 161.216 205.151 1.00 63.57 883 LYS B C 1
ATOM 10796 O O . LYS A 1 883 ? 197.585 160.801 206.306 1.00 63.57 883 LYS B O 1
ATOM 10815 N N . TYR A 1 884 ? 198.567 161.230 204.351 1.00 43.49 884 TYR B N 1
ATOM 10816 C CA . TYR A 1 884 ? 199.879 160.684 204.715 1.00 43.49 884 TYR B CA 1
ATOM 10817 C C . TYR A 1 884 ? 200.665 161.547 205.725 1.00 43.49 884 TYR B C 1
ATOM 10818 O O . TYR A 1 884 ? 201.634 162.230 205.377 1.00 43.49 884 TYR B O 1
ATOM 10836 N N . ASN A 1 885 ? 200.300 161.472 207.004 1.00 45.47 885 ASN B N 1
ATOM 10837 C CA . ASN A 1 885 ? 201.270 161.698 208.074 1.00 45.47 885 ASN B CA 1
ATOM 10838 C C . ASN A 1 885 ? 202.289 160.542 207.977 1.00 45.47 885 ASN B C 1
ATOM 10839 O O . ASN A 1 885 ? 201.899 159.369 207.974 1.00 45.47 885 ASN B O 1
ATOM 10850 N N . ARG A 1 892 ? 208.366 166.042 210.282 1.00 44.14 892 ARG B N 1
ATOM 10851 C CA . ARG A 1 892 ? 207.580 167.269 210.488 1.00 44.14 892 ARG B CA 1
ATOM 10852 C C . ARG A 1 892 ? 208.480 168.491 210.303 1.00 44.14 892 ARG B C 1
ATOM 10853 O O . ARG A 1 892 ? 209.678 168.416 210.581 1.00 44.14 892 ARG B O 1
ATOM 10874 N N . TRP A 1 893 ? 207.939 169.602 209.810 1.00 47.03 893 TRP B N 1
ATOM 10875 C CA . TRP A 1 893 ? 208.735 170.806 209.545 1.00 47.03 893 TRP B CA 1
ATOM 10876 C C . TRP A 1 893 ? 209.151 171.487 210.857 1.00 47.03 893 TRP B C 1
ATOM 10877 O O . TRP A 1 893 ? 208.328 171.678 211.757 1.00 47.03 893 TRP B O 1
ATOM 10898 N N . ASN A 1 894 ? 210.403 171.935 210.951 1.00 50.20 894 ASN B N 1
ATOM 10899 C CA . ASN A 1 894 ? 210.838 172.904 211.962 1.00 50.20 894 ASN B CA 1
ATOM 10900 C C . ASN A 1 894 ? 210.461 174.307 211.464 1.00 50.20 894 ASN B C 1
ATOM 10901 O O . ASN A 1 894 ? 211.296 175.071 210.974 1.00 50.20 894 ASN B O 1
ATOM 10912 N N . PHE A 1 895 ? 209.155 174.581 211.459 1.00 51.68 895 PHE B N 1
ATOM 10913 C CA . PHE A 1 895 ? 208.536 175.524 210.532 1.00 51.68 895 PHE B CA 1
ATOM 10914 C C . PHE A 1 895 ? 209.057 176.964 210.639 1.00 51.68 895 PHE B C 1
ATOM 10915 O O . PHE A 1 895 ? 209.198 177.634 209.623 1.00 51.68 895 PHE B O 1
ATOM 10932 N N . GLY A 1 896 ? 209.442 177.426 211.832 1.00 54.42 896 GLY B N 1
ATOM 10933 C CA . GLY A 1 896 ? 210.047 178.750 212.012 1.00 54.42 896 GLY B CA 1
ATOM 10934 C C . GLY A 1 896 ? 211.345 178.963 211.214 1.00 54.42 896 GLY B C 1
ATOM 10935 O O . GLY A 1 896 ? 211.653 180.095 210.846 1.00 54.42 896 GLY B O 1
ATOM 10939 N N . ASN A 1 897 ? 212.075 177.886 210.901 1.00 60.21 897 ASN B N 1
ATOM 10940 C CA . ASN A 1 897 ? 213.254 177.901 210.026 1.00 60.21 897 ASN B CA 1
ATOM 10941 C C . ASN A 1 897 ? 212.933 177.415 208.603 1.00 60.21 897 ASN B C 1
ATOM 10942 O O . ASN A 1 897 ? 213.286 178.085 207.633 1.00 60.21 897 ASN B O 1
ATOM 10953 N N . ASP A 1 898 ? 212.249 176.277 208.463 1.00 67.56 898 ASP B N 1
ATOM 10954 C CA . ASP A 1 898 ? 211.968 175.649 207.160 1.00 67.56 898 ASP B CA 1
ATOM 10955 C C . ASP A 1 898 ? 211.101 176.527 206.233 1.00 67.56 898 ASP B C 1
ATOM 10956 O O . ASP A 1 898 ? 211.235 176.452 205.013 1.00 67.56 898 ASP B O 1
ATOM 10965 N N . LEU A 1 899 ? 210.276 177.416 206.792 1.00 65.41 899 LEU B N 1
ATOM 10966 C CA . LEU A 1 899 ? 209.460 178.385 206.050 1.00 65.41 899 LEU B CA 1
ATOM 10967 C C . LEU A 1 899 ? 210.257 179.249 205.060 1.00 65.41 899 LEU B C 1
ATOM 10968 O O . LEU A 1 899 ? 209.750 179.584 203.991 1.00 65.41 899 LEU B O 1
ATOM 10984 N N . LYS A 1 900 ? 211.514 179.603 205.366 1.00 67.02 900 LYS B N 1
ATOM 10985 C CA . LYS A 1 900 ? 212.334 180.453 204.482 1.00 67.02 900 LYS B CA 1
ATOM 10986 C C . LYS A 1 900 ? 212.695 179.793 203.141 1.00 67.02 900 LYS B C 1
ATOM 10987 O O . LYS A 1 900 ? 213.115 180.488 202.219 1.00 67.02 900 LYS B O 1
ATOM 11006 N N . GLN A 1 901 ? 212.504 178.481 202.999 1.00 50.00 901 GLN B N 1
ATOM 11007 C CA . GLN A 1 901 ? 212.663 177.772 201.725 1.00 50.00 901 GLN B CA 1
ATOM 11008 C C . GLN A 1 901 ? 211.495 178.015 200.750 1.00 50.00 901 GLN B C 1
ATOM 11009 O O . GLN A 1 901 ? 211.664 177.824 199.546 1.00 50.00 901 GLN B O 1
ATOM 11023 N N . ASN A 1 902 ? 210.314 178.430 201.224 1.00 50.00 902 ASN B N 1
ATOM 11024 C CA . ASN A 1 902 ? 209.183 178.740 200.353 1.00 50.00 902 ASN B CA 1
ATOM 11025 C C . ASN A 1 902 ? 209.365 180.110 199.687 1.00 50.00 902 ASN B C 1
ATOM 11026 O O . ASN A 1 902 ? 209.380 181.140 200.360 1.00 50.00 902 ASN B O 1
ATOM 11037 N N . ILE A 1 903 ? 209.401 180.129 198.363 1.00 50.00 903 ILE B N 1
ATOM 11038 C CA . ILE A 1 903 ? 209.057 181.303 197.561 1.00 50.00 903 ILE B CA 1
ATOM 11039 C C . ILE A 1 903 ? 208.226 180.846 196.369 1.00 50.00 903 ILE B C 1
ATOM 11040 O O . ILE A 1 903 ? 208.478 179.781 195.803 1.00 50.00 903 ILE B O 1
ATOM 11056 N N . VAL A 1 904 ? 207.210 181.616 196.005 1.00 50.00 904 VAL B N 1
ATOM 11057 C CA . VAL A 1 904 ? 206.226 181.229 194.980 1.00 50.00 904 VAL B CA 1
ATOM 11058 C C . VAL A 1 904 ? 205.923 182.401 194.041 1.00 50.00 904 VAL B C 1
ATOM 11059 O O . VAL A 1 904 ? 205.881 183.545 194.496 1.00 50.00 904 VAL B O 1
ATOM 11072 N N . PRO A 1 905 ? 205.729 182.159 192.741 1.00 99.06 905 PRO B N 1
ATOM 11073 C CA . PRO A 1 905 ? 205.476 183.230 191.795 1.00 99.06 905 PRO B CA 1
ATOM 11074 C C . PRO A 1 905 ? 204.081 183.824 191.968 1.00 99.06 905 PRO B C 1
ATOM 11075 O O . PRO A 1 905 ? 203.159 183.152 192.422 1.00 99.06 905 PRO B O 1
ATOM 11086 N N . VAL A 1 906 ? 203.916 185.074 191.568 1.00 99.81 906 VAL B N 1
ATOM 11087 C CA . VAL A 1 906 ? 202.685 185.845 191.722 1.00 99.81 906 VAL B CA 1
ATOM 11088 C C . VAL A 1 906 ? 202.216 186.370 190.373 1.00 99.81 906 VAL B C 1
ATOM 11089 O O . VAL A 1 906 ? 203.021 186.678 189.496 1.00 99.81 906 VAL B O 1
ATOM 11102 N N . GLY A 1 907 ? 200.905 186.495 190.199 1.00 60.74 907 GLY B N 1
ATOM 11103 C CA . GLY A 1 907 ? 200.312 186.996 188.966 1.00 60.74 907 GLY B CA 1
ATOM 11104 C C . GLY A 1 907 ? 200.157 185.935 187.881 1.00 60.74 907 GLY B C 1
ATOM 11105 O O . GLY A 1 907 ? 200.489 184.763 188.084 1.00 60.74 907 GLY B O 1
ATOM 11109 N N . PRO A 1 908 ? 199.589 186.321 186.735 1.00 97.75 908 PRO B N 1
ATOM 11110 C CA . PRO A 1 908 ? 199.308 185.414 185.644 1.00 97.75 908 PRO B CA 1
ATOM 11111 C C . PRO A 1 908 ? 200.600 184.898 185.016 1.00 97.75 908 PRO B C 1
ATOM 11112 O O . PRO A 1 908 ? 201.518 185.677 184.773 1.00 97.75 908 PRO B O 1
ATOM 11123 N N . LYS A 1 909 ? 200.687 183.600 184.729 1.00 88.55 909 LYS B N 1
ATOM 11124 C CA . LYS A 1 909 ? 201.826 182.988 184.034 1.00 88.55 909 LYS B CA 1
ATOM 11125 C C . LYS A 1 909 ? 201.432 182.577 182.627 1.00 88.55 909 LYS B C 1
ATOM 11126 O O . LYS A 1 909 ? 200.475 181.837 182.434 1.00 88.55 909 LYS B O 1
ATOM 11145 N N . GLY A 1 910 ? 202.182 183.027 181.635 1.00 99.15 910 GLY B N 1
ATOM 11146 C CA . GLY A 1 910 ? 201.800 182.878 180.239 1.00 99.15 910 GLY B CA 1
ATOM 11147 C C . GLY A 1 910 ? 200.712 183.868 179.846 1.00 99.15 910 GLY B C 1
ATOM 11148 O O . GLY A 1 910 ? 200.505 184.878 180.518 1.00 99.15 910 GLY B O 1
ATOM 11152 N N . ILE A 1 911 ? 200.034 183.604 178.740 1.00 92.42 911 ILE B N 1
ATOM 11153 C CA . ILE A 1 911 ? 199.090 184.537 178.116 1.00 92.42 911 ILE B CA 1
ATOM 11154 C C . ILE A 1 911 ? 197.808 183.859 177.635 1.00 92.42 911 ILE B C 1
ATOM 11155 O O . ILE A 1 911 ? 196.993 184.469 176.955 1.00 92.42 911 ILE B O 1
ATOM 11171 N N . THR A 1 912 ? 197.615 182.590 177.984 1.00 100.00 912 THR B N 1
ATOM 11172 C CA . THR A 1 912 ? 196.514 181.740 177.529 1.00 100.00 912 THR B CA 1
ATOM 11173 C C . THR A 1 912 ? 195.763 181.139 178.698 1.00 100.00 912 THR B C 1
ATOM 11174 O O . THR A 1 912 ? 196.334 180.750 179.710 1.00 100.00 912 THR B O 1
ATOM 11185 N N . GLN A 1 913 ? 194.456 181.088 178.579 1.00 100.00 913 GLN B N 1
ATOM 11186 C CA . GLN A 1 913 ? 193.526 180.688 179.616 1.00 100.00 913 GLN B CA 1
ATOM 11187 C C . GLN A 1 913 ? 193.522 179.178 179.885 1.00 100.00 913 GLN B C 1
ATOM 11188 O O . GLN A 1 913 ? 193.047 178.763 180.932 1.00 100.00 913 GLN B O 1
ATOM 11202 N N . TYR A 1 914 ? 194.062 178.355 178.982 1.00 100.00 914 TYR B N 1
ATOM 11203 C CA . TYR A 1 914 ? 193.933 176.896 178.956 1.00 100.00 914 TYR B CA 1
ATOM 11204 C C . TYR A 1 914 ? 195.265 176.147 179.084 1.00 100.00 914 TYR B C 1
ATOM 11205 O O . TYR A 1 914 ? 196.273 176.576 178.538 1.00 100.00 914 TYR B O 1
ATOM 11223 N N . LYS A 1 915 ? 195.299 174.991 179.750 1.00 100.00 915 LYS B N 1
ATOM 11224 C CA . LYS A 1 915 ? 196.478 174.107 179.772 1.00 100.00 915 LYS B CA 1
ATOM 11225 C C . LYS A 1 915 ? 196.708 173.447 178.417 1.00 100.00 915 LYS B C 1
ATOM 11226 O O . LYS A 1 915 ? 195.730 173.129 177.751 1.00 100.00 915 LYS B O 1
ATOM 11245 N N . PRO A 1 916 ? 197.940 173.106 178.024 1.00 100.00 916 PRO B N 1
ATOM 11246 C CA . PRO A 1 916 ? 198.173 172.132 176.978 1.00 100.00 916 PRO B CA 1
ATOM 11247 C C . PRO A 1 916 ? 197.567 170.782 177.355 1.00 100.00 916 PRO B C 1
ATOM 11248 O O . PRO A 1 916 ? 197.745 170.321 178.477 1.00 100.00 916 PRO B O 1
ATOM 11259 N N . ARG A 1 917 ? 196.877 170.124 176.429 1.00 100.00 917 ARG B N 1
ATOM 11260 C CA . ARG A 1 917 ? 196.258 168.800 176.590 1.00 100.00 917 ARG B CA 1
ATOM 11261 C C . ARG A 1 917 ? 196.434 168.027 175.297 1.00 100.00 917 ARG B C 1
ATOM 11262 O O . ARG A 1 917 ? 196.434 168.644 174.246 1.00 100.00 917 ARG B O 1
ATOM 11283 N N . THR A 1 918 ? 196.597 166.714 175.316 1.00 95.61 918 THR B N 1
ATOM 11284 C CA . THR A 1 918 ? 196.819 165.971 174.067 1.00 95.61 918 THR B CA 1
ATOM 11285 C C . THR A 1 918 ? 195.603 166.049 173.167 1.00 95.61 918 THR B C 1
ATOM 11286 O O . THR A 1 918 ? 194.478 165.998 173.647 1.00 95.61 918 THR B O 1
ATOM 11297 N N . GLY A 1 919 ? 195.820 166.152 171.862 1.00 83.66 919 GLY B N 1
ATOM 11298 C CA . GLY A 1 919 ? 194.755 166.433 170.907 1.00 83.66 919 GLY B CA 1
ATOM 11299 C C . GLY A 1 919 ? 194.539 167.922 170.697 1.00 83.66 919 GLY B C 1
ATOM 11300 O O . GLY A 1 919 ? 193.426 168.412 170.806 1.00 83.66 919 GLY B O 1
ATOM 11304 N N . GLY A 1 920 ? 195.598 168.671 170.451 1.00 72.75 920 GLY B N 1
ATOM 11305 C CA . GLY A 1 920 ? 195.535 170.100 170.183 1.00 72.75 920 GLY B CA 1
ATOM 11306 C C . GLY A 1 920 ? 196.782 170.520 169.437 1.00 72.75 920 GLY B C 1
ATOM 11307 O O . GLY A 1 920 ? 197.838 169.942 169.661 1.00 72.75 920 GLY B O 1
ATOM 11311 N N . TYR A 1 921 ? 196.685 171.454 168.498 1.00 71.23 921 TYR B N 1
ATOM 11312 C CA . TYR A 1 921 ? 197.808 171.770 167.623 1.00 71.23 921 TYR B CA 1
ATOM 11313 C C . TYR A 1 921 ? 199.016 172.300 168.386 1.00 71.23 921 TYR B C 1
ATOM 11314 O O . TYR A 1 921 ? 200.117 171.775 168.253 1.00 71.23 921 TYR B O 1
ATOM 11332 N N . ARG A 1 922 ? 198.833 173.324 169.214 1.00 100.00 922 ARG B N 1
ATOM 11333 C CA . ARG A 1 922 ? 199.914 173.938 169.966 1.00 100.00 922 ARG B CA 1
ATOM 11334 C C . ARG A 1 922 ? 200.397 173.001 171.056 1.00 100.00 922 ARG B C 1
ATOM 11335 O O . ARG A 1 922 ? 201.594 172.913 171.292 1.00 100.00 922 ARG B O 1
ATOM 11356 N N . ALA A 1 923 ? 199.510 172.226 171.659 1.00 100.00 923 ALA B N 1
ATOM 11357 C CA . ALA A 1 923 ? 199.885 171.176 172.588 1.00 100.00 923 ALA B CA 1
ATOM 11358 C C . ALA A 1 923 ? 200.717 170.050 171.970 1.00 100.00 923 ALA B C 1
ATOM 11359 O O . ALA A 1 923 ? 201.553 169.486 172.666 1.00 100.00 923 ALA B O 1
ATOM 11366 N N . PHE A 1 924 ? 200.557 169.714 170.692 1.00 100.00 924 PHE B N 1
ATOM 11367 C CA . PHE A 1 924 ? 201.335 168.652 170.059 1.00 100.00 924 PHE B CA 1
ATOM 11368 C C . PHE A 1 924 ? 202.833 168.944 170.073 1.00 100.00 924 PHE B C 1
ATOM 11369 O O . PHE A 1 924 ? 203.624 168.095 170.467 1.00 100.00 924 PHE B O 1
ATOM 11386 N N . PHE A 1 925 ? 203.233 170.163 169.706 1.00 100.00 925 PHE B N 1
ATOM 11387 C CA . PHE A 1 925 ? 204.634 170.575 169.751 1.00 100.00 925 PHE B CA 1
ATOM 11388 C C . PHE A 1 925 ? 205.148 170.731 171.178 1.00 100.00 925 PHE B C 1
ATOM 11389 O O . PHE A 1 925 ? 206.291 170.375 171.441 1.00 100.00 925 PHE B O 1
ATOM 11406 N N . TYR A 1 926 ? 204.308 171.190 172.110 1.00 100.00 926 TYR B N 1
ATOM 11407 C CA . TYR A 1 926 ? 204.676 171.272 173.521 1.00 100.00 926 TYR B CA 1
ATOM 11408 C C . TYR A 1 926 ? 205.065 169.903 174.082 1.00 100.00 926 TYR B C 1
ATOM 11409 O O . TYR A 1 926 ? 206.183 169.732 174.546 1.00 100.00 926 TYR B O 1
ATOM 11427 N N . PHE A 1 927 ? 204.199 168.894 173.985 1.00 50.00 927 PHE B N 1
ATOM 11428 C CA . PHE A 1 927 ? 204.519 167.557 174.489 1.00 50.00 927 PHE B CA 1
ATOM 11429 C C . PHE A 1 927 ? 205.643 166.870 173.707 1.00 50.00 927 PHE B C 1
ATOM 11430 O O . PHE A 1 927 ? 206.412 166.118 174.302 1.00 50.00 927 PHE B O 1
ATOM 11447 N N . ALA A 1 928 ? 205.801 167.139 172.410 1.00 50.00 928 ALA B N 1
ATOM 11448 C CA . ALA A 1 928 ? 206.940 166.634 171.652 1.00 50.00 928 ALA B CA 1
ATOM 11449 C C . ALA A 1 928 ? 208.265 167.213 172.174 1.00 50.00 928 ALA B C 1
ATOM 11450 O O . ALA A 1 928 ? 209.178 166.450 172.487 1.00 50.00 928 ALA B O 1
ATOM 11457 N N . GLU A 1 929 ? 208.367 168.530 172.351 1.00 50.00 929 GLU B N 1
ATOM 11458 C CA . GLU A 1 929 ? 209.566 169.187 172.891 1.00 50.00 929 GLU B CA 1
ATOM 11459 C C . GLU A 1 929 ? 209.858 168.781 174.346 1.00 50.00 929 GLU B C 1
ATOM 11460 O O . GLU A 1 929 ? 211.016 168.638 174.736 1.00 50.00 929 GLU B O 1
ATOM 11472 N N . LEU A 1 930 ? 208.821 168.556 175.153 1.00 50.00 930 LEU B N 1
ATOM 11473 C CA . LEU A 1 930 ? 208.939 168.106 176.544 1.00 50.00 930 LEU B CA 1
ATOM 11474 C C . LEU A 1 930 ? 209.417 166.644 176.682 1.00 50.00 930 LEU B C 1
ATOM 11475 O O . LEU A 1 930 ? 209.893 166.247 177.745 1.00 50.00 930 LEU B O 1
ATOM 11491 N N . SER A 1 931 ? 209.292 165.823 175.635 1.00 50.00 931 SER B N 1
ATOM 11492 C CA . SER A 1 931 ? 209.649 164.398 175.674 1.00 50.00 931 SER B CA 1
ATOM 11493 C C . SER A 1 931 ? 211.156 164.138 175.787 1.00 50.00 931 SER B C 1
ATOM 11494 O O . SER A 1 931 ? 211.996 164.902 175.300 1.00 50.00 931 SER B O 1
ATOM 11502 N N . ASP B 2 6 ? 213.153 185.471 154.269 1.00 50.00 6 ASP D N 1
ATOM 11503 C CA . ASP B 2 6 ? 212.201 186.563 154.055 1.00 50.00 6 ASP D CA 1
ATOM 11504 C C . ASP B 2 6 ? 211.550 187.030 155.372 1.00 50.00 6 ASP D C 1
ATOM 11505 O O . ASP B 2 6 ? 210.708 186.335 155.949 1.00 50.00 6 ASP D O 1
ATOM 11514 N N . ASN B 2 7 ? 211.906 188.235 155.825 1.00 50.00 7 ASN D N 1
ATOM 11515 C CA . ASN B 2 7 ? 211.367 188.850 157.041 1.00 50.00 7 ASN D CA 1
ATOM 11516 C C . ASN B 2 7 ? 210.016 189.575 156.845 1.00 50.00 7 ASN D C 1
ATOM 11517 O O . ASN B 2 7 ? 209.411 189.983 157.839 1.00 50.00 7 ASN D O 1
ATOM 11528 N N . ILE B 2 8 ? 209.530 189.780 155.612 1.00 68.27 8 ILE D N 1
ATOM 11529 C CA . ILE B 2 8 ? 208.290 190.540 155.353 1.00 68.27 8 ILE D CA 1
ATOM 11530 C C . ILE B 2 8 ? 207.058 189.707 155.744 1.00 68.27 8 ILE D C 1
ATOM 11531 O O . ILE B 2 8 ? 207.020 188.492 155.539 1.00 68.27 8 ILE D O 1
ATOM 11547 N N . ILE B 2 9 ? 206.047 190.355 156.328 1.00 72.35 9 ILE D N 1
ATOM 11548 C CA . ILE B 2 9 ? 204.795 189.755 156.822 1.00 72.35 9 ILE D CA 1
ATOM 11549 C C . ILE B 2 9 ? 203.663 190.791 156.658 1.00 72.35 9 ILE D C 1
ATOM 11550 O O . ILE B 2 9 ? 203.942 191.989 156.752 1.00 72.35 9 ILE D O 1
ATOM 11566 N N . PRO B 2 10 ? 202.397 190.395 156.425 1.00 73.41 10 PRO D N 1
ATOM 11567 C CA . PRO B 2 10 ? 201.266 191.318 156.359 1.00 73.41 10 PRO D CA 1
ATOM 11568 C C . PRO B 2 10 ? 201.131 192.264 157.554 1.00 73.41 10 PRO D C 1
ATOM 11569 O O . PRO B 2 10 ? 201.330 191.858 158.699 1.00 73.41 10 PRO D O 1
ATOM 11580 N N . THR B 2 11 ? 200.718 193.504 157.300 1.00 78.80 11 THR D N 1
ATOM 11581 C CA . THR B 2 11 ? 200.478 194.545 158.315 1.00 78.80 11 THR D CA 1
ATOM 11582 C C . THR B 2 11 ? 199.353 195.479 157.873 1.00 78.80 11 THR D C 1
ATOM 11583 O O . THR B 2 11 ? 198.982 195.496 156.701 1.00 78.80 11 THR D O 1
ATOM 11594 N N . TYR B 2 12 ? 198.771 196.247 158.794 1.00 77.60 12 TYR D N 1
ATOM 11595 C CA . TYR B 2 12 ? 197.835 197.327 158.463 1.00 77.60 12 TYR D CA 1
ATOM 11596 C C . TYR B 2 12 ? 198.549 198.666 158.262 1.00 77.60 12 TYR D C 1
ATOM 11597 O O . TYR B 2 12 ? 199.583 198.924 158.869 1.00 77.60 12 TYR D O 1
ATOM 11615 N N . GLU B 2 13 ? 197.972 199.549 157.458 1.00 74.60 13 GLU D N 1
ATOM 11616 C CA . GLU B 2 13 ? 198.411 200.928 157.221 1.00 74.60 13 GLU D CA 1
ATOM 11617 C C . GLU B 2 13 ? 197.346 201.932 157.672 1.00 74.60 13 GLU D C 1
ATOM 11618 O O . GLU B 2 13 ? 196.148 201.652 157.627 1.00 74.60 13 GLU D O 1
ATOM 11630 N N . VAL B 2 14 ? 197.767 203.118 158.113 1.00 66.49 14 VAL D N 1
ATOM 11631 C CA . VAL B 2 14 ? 196.861 204.178 158.578 1.00 66.49 14 VAL D CA 1
ATOM 11632 C C . VAL B 2 14 ? 195.943 204.642 157.439 1.00 66.49 14 VAL D C 1
ATOM 11633 O O . VAL B 2 14 ? 196.404 204.906 156.328 1.00 66.49 14 VAL D O 1
ATOM 11646 N N . GLY B 2 15 ? 194.640 204.746 157.707 1.00 47.32 15 GLY D N 1
ATOM 11647 C CA . GLY B 2 15 ? 193.635 205.192 156.737 1.00 47.32 15 GLY D CA 1
ATOM 11648 C C . GLY B 2 15 ? 193.698 206.685 156.394 1.00 47.32 15 GLY D C 1
ATOM 11649 O O . GLY B 2 15 ? 194.464 207.453 156.970 1.00 47.32 15 GLY D O 1
ATOM 11653 N N . ASP B 2 16 ? 192.847 207.118 155.464 1.00 34.44 16 ASP D N 1
ATOM 11654 C CA . ASP B 2 16 ? 192.866 208.480 154.900 1.00 34.44 16 ASP D CA 1
ATOM 11655 C C . ASP B 2 16 ? 192.347 209.581 155.854 1.00 34.44 16 ASP D C 1
ATOM 11656 O O . ASP B 2 16 ? 192.447 210.772 155.552 1.00 34.44 16 ASP D O 1
ATOM 11665 N N . GLY B 2 17 ? 191.791 209.204 157.008 1.00 50.00 17 GLY D N 1
ATOM 11666 C CA . GLY B 2 17 ? 191.399 210.116 158.091 1.00 50.00 17 GLY D CA 1
ATOM 11667 C C . GLY B 2 17 ? 190.059 210.843 157.909 1.00 50.00 17 GLY D C 1
ATOM 11668 O O . GLY B 2 17 ? 189.624 211.561 158.806 1.00 50.00 17 GLY D O 1
ATOM 11672 N N . ASP B 2 18 ? 189.373 210.653 156.781 1.00 50.00 18 ASP D N 1
ATOM 11673 C CA . ASP B 2 18 ? 188.110 211.323 156.438 1.00 50.00 18 ASP D CA 1
ATOM 11674 C C . ASP B 2 18 ? 187.007 211.063 157.480 1.00 50.00 18 ASP D C 1
ATOM 11675 O O . ASP B 2 18 ? 186.025 211.802 157.569 1.00 50.00 18 ASP D O 1
ATOM 11684 N N . MET C 3 1 ? 179.025 194.167 121.832 1.00 50.00 1 MET A N 1
ATOM 11685 C CA . MET C 3 1 ? 179.584 195.498 122.164 1.00 50.00 1 MET A CA 1
ATOM 11686 C C . MET C 3 1 ? 180.111 195.579 123.596 1.00 50.00 1 MET A C 1
ATOM 11687 O O . MET C 3 1 ? 181.192 196.119 123.790 1.00 50.00 1 MET A O 1
ATOM 11703 N N . GLY C 3 2 ? 179.380 195.101 124.607 1.00 50.00 2 GLY A N 1
ATOM 11704 C CA . GLY C 3 2 ? 179.771 195.260 126.009 1.00 50.00 2 GLY A CA 1
ATOM 11705 C C . GLY C 3 2 ? 180.921 194.370 126.505 1.00 50.00 2 GLY A C 1
ATOM 11706 O O . GLY C 3 2 ? 181.480 193.563 125.766 1.00 50.00 2 GLY A O 1
ATOM 11710 N N . VAL C 3 3 ? 181.286 194.550 127.776 1.00 49.36 3 VAL A N 1
ATOM 11711 C CA . VAL C 3 3 ? 182.507 194.002 128.388 1.00 49.36 3 VAL A CA 1
ATOM 11712 C C . VAL C 3 3 ? 182.547 192.475 128.425 1.00 49.36 3 VAL A C 1
ATOM 11713 O O . VAL C 3 3 ? 181.617 191.822 128.897 1.00 49.36 3 VAL A O 1
ATOM 11726 N N . SER C 3 4 ? 183.697 191.921 128.047 1.00 95.94 4 SER A N 1
ATOM 11727 C CA . SER C 3 4 ? 184.123 190.560 128.370 1.00 95.94 4 SER A CA 1
ATOM 11728 C C . SER C 3 4 ? 185.609 190.567 128.741 1.00 95.94 4 SER A C 1
ATOM 11729 O O . SER C 3 4 ? 186.399 191.201 128.039 1.00 95.94 4 SER A O 1
ATOM 11737 N N . ALA C 3 5 ? 186.018 189.891 129.812 1.00 100.00 5 ALA A N 1
ATOM 11738 C CA . ALA C 3 5 ? 187.413 189.872 130.266 1.00 100.00 5 ALA A CA 1
ATOM 11739 C C . ALA C 3 5 ? 187.757 188.630 131.093 1.00 100.00 5 ALA A C 1
ATOM 11740 O O . ALA C 3 5 ? 186.897 188.091 131.787 1.00 100.00 5 ALA A O 1
ATOM 11747 N N . ASN C 3 6 ? 189.034 188.227 131.072 1.00 100.00 6 ASN A N 1
ATOM 11748 C CA . ASN C 3 6 ? 189.570 187.107 131.843 1.00 100.00 6 ASN A CA 1
ATOM 11749 C C . ASN C 3 6 ? 190.820 187.539 132.627 1.00 100.00 6 ASN A C 1
ATOM 11750 O O . ASN C 3 6 ? 191.660 188.254 132.080 1.00 100.00 6 ASN A O 1
ATOM 11761 N N . LEU C 3 7 ? 190.988 187.069 133.862 1.00 94.81 7 LEU A N 1
ATOM 11762 C CA . LEU C 3 7 ? 192.208 187.240 134.672 1.00 94.81 7 LEU A CA 1
ATOM 11763 C C . LEU C 3 7 ? 192.856 185.882 134.983 1.00 94.81 7 LEU A C 1
ATOM 11764 O O . LEU C 3 7 ? 192.176 184.967 135.440 1.00 94.81 7 LEU A O 1
ATOM 11780 N N . PHE C 3 8 ? 194.161 185.736 134.766 1.00 100.00 8 PHE A N 1
ATOM 11781 C CA . PHE C 3 8 ? 194.875 184.522 135.147 1.00 100.00 8 PHE A CA 1
ATOM 11782 C C . PHE C 3 8 ? 195.094 184.465 136.656 1.00 100.00 8 PHE A C 1
ATOM 11783 O O . PHE C 3 8 ? 195.612 185.394 137.265 1.00 100.00 8 PHE A O 1
ATOM 11800 N N . VAL C 3 9 ? 194.704 183.358 137.277 1.00 100.00 9 VAL A N 1
ATOM 11801 C CA . VAL C 3 9 ? 194.624 183.225 138.735 1.00 100.00 9 VAL A CA 1
ATOM 11802 C C . VAL C 3 9 ? 195.988 183.116 139.426 1.00 100.00 9 VAL A C 1
ATOM 11803 O O . VAL C 3 9 ? 196.088 183.407 140.612 1.00 100.00 9 VAL A O 1
ATOM 11816 N N . LYS C 3 10 ? 197.064 182.752 138.714 1.00 100.00 10 LYS A N 1
ATOM 11817 C CA . LYS C 3 10 ? 198.428 182.666 139.283 1.00 100.00 10 LYS A CA 1
ATOM 11818 C C . LYS C 3 10 ? 199.323 183.881 139.006 1.00 100.00 10 LYS A C 1
ATOM 11819 O O . LYS C 3 10 ? 200.462 183.911 139.465 1.00 100.00 10 LYS A O 1
ATOM 11838 N N . GLN C 3 11 ? 198.832 184.891 138.290 1.00 100.00 11 GLN A N 1
ATOM 11839 C CA . GLN C 3 11 ? 199.471 186.207 138.179 1.00 100.00 11 GLN A CA 1
ATOM 11840 C C . GLN C 3 11 ? 199.293 186.969 139.498 1.00 100.00 11 GLN A C 1
ATOM 11841 O O . GLN C 3 11 ? 198.216 186.878 140.067 1.00 100.00 11 GLN A O 1
ATOM 11855 N N . ARG C 3 12 ? 200.279 187.727 140.002 1.00 100.00 12 ARG A N 1
ATOM 11856 C CA . ARG C 3 12 ? 200.171 188.437 141.302 1.00 100.00 12 ARG A CA 1
ATOM 11857 C C . ARG C 3 12 ? 200.768 189.846 141.280 1.00 100.00 12 ARG A C 1
ATOM 11858 O O . ARG C 3 12 ? 201.676 190.129 140.502 1.00 100.00 12 ARG A O 1
ATOM 11879 N N . GLY C 3 13 ? 200.220 190.730 142.110 1.00 100.00 13 GLY A N 1
ATOM 11880 C CA . GLY C 3 13 ? 200.557 192.155 142.171 1.00 100.00 13 GLY A CA 1
ATOM 11881 C C . GLY C 3 13 ? 201.641 192.491 143.193 1.00 100.00 13 GLY A C 1
ATOM 11882 O O . GLY C 3 13 ? 202.496 191.660 143.495 1.00 100.00 13 GLY A O 1
ATOM 11886 N N . SER C 3 14 ? 201.594 193.709 143.735 1.00 95.48 14 SER A N 1
ATOM 11887 C CA . SER C 3 14 ? 202.668 194.282 144.568 1.00 95.48 14 SER A CA 1
ATOM 11888 C C . SER C 3 14 ? 202.236 194.739 145.964 1.00 95.48 14 SER A C 1
ATOM 11889 O O . SER C 3 14 ? 203.098 195.022 146.793 1.00 95.48 14 SER A O 1
ATOM 11897 N N . THR C 3 15 ? 200.938 194.836 146.262 1.00 100.00 15 THR A N 1
ATOM 11898 C CA . THR C 3 15 ? 200.424 195.313 147.560 1.00 100.00 15 THR A CA 1
ATOM 11899 C C . THR C 3 15 ? 200.644 194.299 148.676 1.00 100.00 15 THR A C 1
ATOM 11900 O O . THR C 3 15 ? 200.312 193.136 148.503 1.00 100.00 15 THR A O 1
ATOM 11911 N N . THR C 3 16 ? 201.110 194.734 149.846 1.00 100.00 16 THR A N 1
ATOM 11912 C CA . THR C 3 16 ? 201.377 193.846 150.996 1.00 100.00 16 THR A CA 1
ATOM 11913 C C . THR C 3 16 ? 200.763 194.337 152.309 1.00 100.00 16 THR A C 1
ATOM 11914 O O . THR C 3 16 ? 201.151 193.879 153.380 1.00 100.00 16 THR A O 1
ATOM 11925 N N . ALA C 3 17 ? 199.805 195.258 152.256 1.00 100.00 17 ALA A N 1
ATOM 11926 C CA . ALA C 3 17 ? 199.140 195.790 153.435 1.00 100.00 17 ALA A CA 1
ATOM 11927 C C . ALA C 3 17 ? 197.703 196.246 153.148 1.00 100.00 17 ALA A C 1
ATOM 11928 O O . ALA C 3 17 ? 197.359 196.563 152.010 1.00 100.00 17 ALA A O 1
ATOM 11935 N N . LEU C 3 18 ? 196.874 196.308 154.190 1.00 100.00 18 LEU A N 1
ATOM 11936 C CA . LEU C 3 18 ? 195.475 196.737 154.141 1.00 100.00 18 LEU A CA 1
ATOM 11937 C C . LEU C 3 18 ? 195.313 198.044 154.911 1.00 100.00 18 LEU A C 1
ATOM 11938 O O . LEU C 3 18 ? 195.951 198.237 155.941 1.00 100.00 18 LEU A O 1
ATOM 11954 N N . LYS C 3 19 ? 194.419 198.930 154.482 1.00 100.00 19 LYS A N 1
ATOM 11955 C CA . LYS C 3 19 ? 194.058 200.107 155.280 1.00 100.00 19 LYS A CA 1
ATOM 11956 C C . LYS C 3 19 ? 193.291 199.670 156.526 1.00 100.00 19 LYS A C 1
ATOM 11957 O O . LYS C 3 19 ? 192.353 198.891 156.412 1.00 100.00 19 LYS A O 1
ATOM 11976 N N . GLN C 3 20 ? 193.691 200.147 157.702 1.00 100.00 20 GLN A N 1
ATOM 11977 C CA . GLN C 3 20 ? 193.190 199.708 159.011 1.00 100.00 20 GLN A CA 1
ATOM 11978 C C . GLN C 3 20 ? 191.651 199.620 159.048 1.00 100.00 20 GLN A C 1
ATOM 11979 O O . GLN C 3 20 ? 190.992 200.643 158.866 1.00 100.00 20 GLN A O 1
ATOM 11993 N N . PRO C 3 21 ? 191.058 198.437 159.279 1.00 100.00 21 PRO A N 1
ATOM 11994 C CA . PRO C 3 21 ? 189.616 198.265 159.356 1.00 100.00 21 PRO A CA 1
ATOM 11995 C C . PRO C 3 21 ? 188.925 199.174 160.381 1.00 100.00 21 PRO A C 1
ATOM 11996 O O . PRO C 3 21 ? 189.408 199.320 161.501 1.00 100.00 21 PRO A O 1
ATOM 12007 N N . LYS C 3 22 ? 187.775 199.753 160.024 1.00 100.00 22 LYS A N 1
ATOM 12008 C CA . LYS C 3 22 ? 186.923 200.565 160.911 1.00 100.00 22 LYS A CA 1
ATOM 12009 C C . LYS C 3 22 ? 185.456 200.201 160.772 1.00 100.00 22 LYS A C 1
ATOM 12010 O O . LYS C 3 22 ? 184.972 199.990 159.670 1.00 100.00 22 LYS A O 1
ATOM 12029 N N . GLU C 3 23 ? 184.725 200.121 161.868 1.00 100.00 23 GLU A N 1
ATOM 12030 C CA . GLU C 3 23 ? 183.334 199.677 161.886 1.00 100.00 23 GLU A CA 1
ATOM 12031 C C . GLU C 3 23 ? 182.365 200.825 161.537 1.00 100.00 23 GLU A C 1
ATOM 12032 O O . GLU C 3 23 ? 182.208 201.771 162.303 1.00 100.00 23 GLU A O 1
ATOM 12044 N N . ILE C 3 24 ? 181.695 200.760 160.384 1.00 100.00 24 ILE A N 1
ATOM 12045 C CA . ILE C 3 24 ? 180.660 201.725 159.964 1.00 100.00 24 ILE A CA 1
ATOM 12046 C C . ILE C 3 24 ? 179.412 201.611 160.839 1.00 100.00 24 ILE A C 1
ATOM 12047 O O . ILE C 3 24 ? 178.777 202.607 161.168 1.00 100.00 24 ILE A O 1
ATOM 12063 N N . GLY C 3 25 ? 179.030 200.390 161.190 1.00 100.00 25 GLY A N 1
ATOM 12064 C CA . GLY C 3 25 ? 177.787 200.077 161.874 1.00 100.00 25 GLY A CA 1
ATOM 12065 C C . GLY C 3 25 ? 177.609 198.573 161.980 1.00 100.00 25 GLY A C 1
ATOM 12066 O O . GLY C 3 25 ? 178.549 197.813 161.766 1.00 100.00 25 GLY A O 1
ATOM 12070 N N . PHE C 3 26 ? 176.407 198.131 162.310 1.00 79.50 26 PHE A N 1
ATOM 12071 C CA . PHE C 3 26 ? 176.086 196.720 162.470 1.00 79.50 26 PHE A CA 1
ATOM 12072 C C . PHE C 3 26 ? 174.594 196.492 162.331 1.00 79.50 26 PHE A C 1
ATOM 12073 O O . PHE C 3 26 ? 173.798 197.420 162.432 1.00 79.50 26 PHE A O 1
ATOM 12090 N N . TYR C 3 27 ? 174.204 195.245 162.148 1.00 100.00 27 TYR A N 1
ATOM 12091 C CA . TYR C 3 27 ? 172.823 194.815 162.203 1.00 100.00 27 TYR A CA 1
ATOM 12092 C C . TYR C 3 27 ? 172.750 193.389 162.710 1.00 100.00 27 TYR A C 1
ATOM 12093 O O . TYR C 3 27 ? 173.729 192.652 162.678 1.00 100.00 27 TYR A O 1
ATOM 12111 N N . SER C 3 28 ? 171.580 192.966 163.153 1.00 100.00 28 SER A N 1
ATOM 12112 C CA . SER C 3 28 ? 171.313 191.565 163.442 1.00 100.00 28 SER A CA 1
ATOM 12113 C C . SER C 3 28 ? 170.178 191.068 162.572 1.00 100.00 28 SER A C 1
ATOM 12114 O O . SER C 3 28 ? 169.248 191.808 162.270 1.00 100.00 28 SER A O 1
ATOM 12122 N N . ARG C 3 29 ? 170.268 189.824 162.105 1.00 100.00 29 ARG A N 1
ATOM 12123 C CA . ARG C 3 29 ? 169.247 189.201 161.266 1.00 100.00 29 ARG A CA 1
ATOM 12124 C C . ARG C 3 29 ? 168.473 188.201 162.096 1.00 100.00 29 ARG A C 1
ATOM 12125 O O . ARG C 3 29 ? 169.047 187.293 162.673 1.00 100.00 29 ARG A O 1
ATOM 12146 N N . THR C 3 30 ? 167.159 188.348 162.133 1.00 100.00 30 THR A N 1
ATOM 12147 C CA . THR C 3 30 ? 166.264 187.422 162.824 1.00 100.00 30 THR A CA 1
ATOM 12148 C C . THR C 3 30 ? 166.054 186.127 162.038 1.00 100.00 30 THR A C 1
ATOM 12149 O O . THR C 3 30 ? 166.195 186.093 160.816 1.00 100.00 30 THR A O 1
ATOM 12160 N N . LYS C 3 31 ? 165.578 185.077 162.714 1.00 100.00 31 LYS A N 1
ATOM 12161 C CA . LYS C 3 31 ? 165.093 183.834 162.093 1.00 100.00 31 LYS A CA 1
ATOM 12162 C C . LYS C 3 31 ? 163.932 184.016 161.106 1.00 100.00 31 LYS A C 1
ATOM 12163 O O . LYS C 3 31 ? 163.596 183.087 160.383 1.00 100.00 31 LYS A O 1
ATOM 12182 N N . ASP C 3 32 ? 163.314 185.192 161.063 1.00 100.00 32 ASP A N 1
ATOM 12183 C CA . ASP C 3 32 ? 162.223 185.555 160.149 1.00 100.00 32 ASP A CA 1
ATOM 12184 C C . ASP C 3 32 ? 162.685 186.409 158.947 1.00 100.00 32 ASP A C 1
ATOM 12185 O O . ASP C 3 32 ? 161.864 187.011 158.261 1.00 100.00 32 ASP A O 1
ATOM 12194 N N . GLU C 3 33 ? 163.994 186.499 158.694 1.00 100.00 33 GLU A N 1
ATOM 12195 C CA . GLU C 3 33 ? 164.631 187.393 157.708 1.00 100.00 33 GLU A CA 1
ATOM 12196 C C . GLU C 3 33 ? 164.384 188.890 157.923 1.00 100.00 33 GLU A C 1
ATOM 12197 O O . GLU C 3 33 ? 164.703 189.700 157.058 1.00 100.00 33 GLU A O 1
ATOM 12209 N N . GLU C 3 34 ? 163.844 189.311 159.061 1.00 100.00 34 GLU A N 1
ATOM 12210 C CA . GLU C 3 34 ? 163.822 190.727 159.405 1.00 100.00 34 GLU A CA 1
ATOM 12211 C C . GLU C 3 34 ? 165.237 191.153 159.788 1.00 100.00 34 GLU A C 1
ATOM 12212 O O . GLU C 3 34 ? 165.905 190.438 160.539 1.00 100.00 34 GLU A O 1
ATOM 12224 N N . TYR C 3 35 ? 165.676 192.314 159.300 1.00 100.00 35 TYR A N 1
ATOM 12225 C CA . TYR C 3 35 ? 166.975 192.914 159.603 1.00 100.00 35 TYR A CA 1
ATOM 12226 C C . TYR C 3 35 ? 166.799 194.049 160.601 1.00 100.00 35 TYR A C 1
ATOM 12227 O O . TYR C 3 35 ? 166.024 194.973 160.378 1.00 100.00 35 TYR A O 1
ATOM 12245 N N . LEU C 3 36 ? 167.542 193.999 161.694 1.00 100.00 36 LEU A N 1
ATOM 12246 C CA . LEU C 3 36 ? 167.483 194.960 162.778 1.00 100.00 36 LEU A CA 1
ATOM 12247 C C . LEU C 3 36 ? 168.751 195.809 162.736 1.00 100.00 36 LEU A C 1
ATOM 12248 O O . LEU C 3 36 ? 169.770 195.459 163.327 1.00 100.00 36 LEU A O 1
ATOM 12264 N N . ILE C 3 37 ? 168.735 196.885 161.953 1.00 100.00 37 ILE A N 1
ATOM 12265 C CA . ILE C 3 37 ? 169.901 197.761 161.806 1.00 100.00 37 ILE A CA 1
ATOM 12266 C C . ILE C 3 37 ? 170.178 198.506 163.109 1.00 100.00 37 ILE A C 1
ATOM 12267 O O . ILE C 3 37 ? 169.257 198.899 163.820 1.00 100.00 37 ILE A O 1
ATOM 12283 N N . SER C 3 38 ? 171.451 198.692 163.436 1.00 100.00 38 SER A N 1
ATOM 12284 C CA . SER C 3 38 ? 171.912 199.264 164.705 1.00 100.00 38 SER A CA 1
ATOM 12285 C C . SER C 3 38 ? 171.403 198.530 165.953 1.00 100.00 38 SER A C 1
ATOM 12286 O O . SER C 3 38 ? 171.345 199.119 167.027 1.00 100.00 38 SER A O 1
ATOM 12294 N N . ASP C 3 39 ? 171.062 197.246 165.843 1.00 100.00 39 ASP A N 1
ATOM 12295 C CA . ASP C 3 39 ? 170.575 196.414 166.943 1.00 100.00 39 ASP A CA 1
ATOM 12296 C C . ASP C 3 39 ? 171.431 195.153 167.100 1.00 100.00 39 ASP A C 1
ATOM 12297 O O . ASP C 3 39 ? 171.769 194.494 166.116 1.00 100.00 39 ASP A O 1
ATOM 12306 N N . ASP C 3 40 ? 171.782 194.798 168.334 1.00 100.00 40 ASP A N 1
ATOM 12307 C CA . ASP C 3 40 ? 172.781 193.776 168.651 1.00 100.00 40 ASP A CA 1
ATOM 12308 C C . ASP C 3 40 ? 172.251 192.622 169.511 1.00 100.00 40 ASP A C 1
ATOM 12309 O O . ASP C 3 40 ? 173.023 191.971 170.213 1.00 100.00 40 ASP A O 1
ATOM 12318 N N . THR C 3 41 ? 170.959 192.294 169.427 1.00 100.00 41 THR A N 1
ATOM 12319 C CA . THR C 3 41 ? 170.371 191.176 170.182 1.00 100.00 41 THR A CA 1
ATOM 12320 C C . THR C 3 41 ? 171.056 189.842 169.917 1.00 100.00 41 THR A C 1
ATOM 12321 O O . THR C 3 41 ? 171.024 188.960 170.770 1.00 100.00 41 THR A O 1
ATOM 12332 N N . ASN C 3 42 ? 171.678 189.676 168.749 1.00 100.00 42 ASN A N 1
ATOM 12333 C CA . ASN C 3 42 ? 172.332 188.434 168.343 1.00 100.00 42 ASN A CA 1
ATOM 12334 C C . ASN C 3 42 ? 173.835 188.388 168.663 1.00 100.00 42 ASN A C 1
ATOM 12335 O O . ASN C 3 42 ? 174.481 187.385 168.369 1.00 100.00 42 ASN A O 1
ATOM 12346 N N . LEU C 3 43 ? 174.426 189.439 169.238 1.00 100.00 43 LEU A N 1
ATOM 12347 C CA . LEU C 3 43 ? 175.824 189.409 169.659 1.00 100.00 43 LEU A CA 1
ATOM 12348 C C . LEU C 3 43 ? 175.972 188.553 170.921 1.00 100.00 43 LEU A C 1
ATOM 12349 O O . LEU C 3 43 ? 175.399 188.865 171.960 1.00 100.00 43 LEU A O 1
ATOM 12365 N N . ASN C 3 44 ? 176.738 187.471 170.839 1.00 100.00 44 ASN A N 1
ATOM 12366 C CA . ASN C 3 44 ? 177.047 186.619 171.980 1.00 100.00 44 ASN A CA 1
ATOM 12367 C C . ASN C 3 44 ? 178.303 187.097 172.714 1.00 100.00 44 ASN A C 1
ATOM 12368 O O . ASN C 3 44 ? 179.115 187.830 172.166 1.00 100.00 44 ASN A O 1
ATOM 12379 N N . TYR C 3 45 ? 178.509 186.611 173.931 1.00 100.00 45 TYR A N 1
ATOM 12380 C CA . TYR C 3 45 ? 179.653 186.896 174.789 1.00 100.00 45 TYR A CA 1
ATOM 12381 C C . TYR C 3 45 ? 180.374 185.593 175.107 1.00 100.00 45 TYR A C 1
ATOM 12382 O O . TYR C 3 45 ? 179.724 184.587 175.370 1.00 100.00 45 TYR A O 1
ATOM 12400 N N . TYR C 3 46 ? 181.693 185.546 175.044 1.00 72.33 46 TYR A N 1
ATOM 12401 C CA . TYR C 3 46 ? 182.417 184.303 175.271 1.00 72.33 46 TYR A CA 1
ATOM 12402 C C . TYR C 3 46 ? 182.430 183.905 176.741 1.00 72.33 46 TYR A C 1
ATOM 12403 O O . TYR C 3 46 ? 182.635 184.760 177.589 1.00 72.33 46 TYR A O 1
ATOM 12421 N N . TYR C 3 47 ? 182.272 182.626 177.074 1.00 92.29 47 TYR A N 1
ATOM 12422 C CA . TYR C 3 47 ? 182.528 182.096 178.410 1.00 92.29 47 TYR A CA 1
ATOM 12423 C C . TYR C 3 47 ? 182.695 180.591 178.388 1.00 92.29 47 TYR A C 1
ATOM 12424 O O . TYR C 3 47 ? 181.726 179.878 178.169 1.00 92.29 47 TYR A O 1
ATOM 12442 N N . LEU C 3 48 ? 183.896 180.083 178.658 1.00 50.00 48 LEU A N 1
ATOM 12443 C CA . LEU C 3 48 ? 184.191 178.654 178.728 1.00 50.00 48 LEU A CA 1
ATOM 12444 C C . LEU C 3 48 ? 185.446 178.422 179.570 1.00 50.00 48 LEU A C 1
ATOM 12445 O O . LEU C 3 48 ? 186.544 178.474 179.024 1.00 50.00 48 LEU A O 1
ATOM 12461 N N . PRO C 3 49 ? 185.321 178.224 180.886 1.00 100.00 49 PRO A N 1
ATOM 12462 C CA . PRO C 3 49 ? 186.448 178.018 181.781 1.00 100.00 49 PRO A CA 1
ATOM 12463 C C . PRO C 3 49 ? 187.272 176.789 181.455 1.00 100.00 49 PRO A C 1
ATOM 12464 O O . PRO C 3 49 ? 186.744 175.815 180.953 1.00 100.00 49 PRO A O 1
ATOM 12475 N N . ASP C 3 50 ? 188.551 176.760 181.810 1.00 100.00 50 ASP A N 1
ATOM 12476 C CA . ASP C 3 50 ? 189.417 175.617 181.544 1.00 100.00 50 ASP A CA 1
ATOM 12477 C C . ASP C 3 50 ? 188.917 174.317 182.183 1.00 100.00 50 ASP A C 1
ATOM 12478 O O . ASP C 3 50 ? 189.042 173.245 181.615 1.00 100.00 50 ASP A O 1
ATOM 12487 N N . ALA C 3 51 ? 188.277 174.392 183.344 1.00 100.00 51 ALA A N 1
ATOM 12488 C CA . ALA C 3 51 ? 187.681 173.242 184.010 1.00 100.00 51 ALA A CA 1
ATOM 12489 C C . ALA C 3 51 ? 186.623 172.527 183.154 1.00 100.00 51 ALA A C 1
ATOM 12490 O O . ALA C 3 51 ? 186.429 171.324 183.296 1.00 100.00 51 ALA A O 1
ATOM 12497 N N . GLU C 3 52 ? 185.962 173.206 182.219 1.00 100.00 52 GLU A N 1
ATOM 12498 C CA . GLU C 3 52 ? 184.978 172.583 181.334 1.00 100.00 52 GLU A CA 1
ATOM 12499 C C . GLU C 3 52 ? 185.600 171.575 180.384 1.00 100.00 52 GLU A C 1
ATOM 12500 O O . GLU C 3 52 ? 184.909 170.707 179.882 1.00 100.00 52 GLU A O 1
ATOM 12512 N N . LEU C 3 53 ? 186.891 171.664 180.113 1.00 100.00 53 LEU A N 1
ATOM 12513 C CA . LEU C 3 53 ? 187.564 170.756 179.201 1.00 100.00 53 LEU A CA 1
ATOM 12514 C C . LEU C 3 53 ? 187.888 169.410 179.852 1.00 100.00 53 LEU A C 1
ATOM 12515 O O . LEU C 3 53 ? 188.214 168.455 179.161 1.00 100.00 53 LEU A O 1
ATOM 12531 N N . ASP C 3 54 ? 187.810 169.305 181.178 1.00 100.00 54 ASP A N 1
ATOM 12532 C CA . ASP C 3 54 ? 187.960 168.032 181.881 1.00 100.00 54 ASP A CA 1
ATOM 12533 C C . ASP C 3 54 ? 186.706 167.167 181.743 1.00 100.00 54 ASP A C 1
ATOM 12534 O O . ASP C 3 54 ? 186.794 165.940 181.674 1.00 100.00 54 ASP A O 1
ATOM 12543 N N . ARG C 3 55 ? 185.533 167.803 181.687 1.00 97.26 55 ARG A N 1
ATOM 12544 C CA . ARG C 3 55 ? 184.241 167.160 181.426 1.00 97.26 55 ARG A CA 1
ATOM 12545 C C . ARG C 3 55 ? 184.179 166.710 179.966 1.00 97.26 55 ARG A C 1
ATOM 12546 O O . ARG C 3 55 ? 184.626 167.423 179.075 1.00 97.26 55 ARG A O 1
ATOM 12567 N N . LYS C 3 56 ? 183.619 165.541 179.677 1.00 100.00 56 LYS A N 1
ATOM 12568 C CA . LYS C 3 56 ? 183.597 164.980 178.315 1.00 100.00 56 LYS A CA 1
ATOM 12569 C C . LYS C 3 56 ? 182.431 165.546 177.496 1.00 100.00 56 LYS A C 1
ATOM 12570 O O . LYS C 3 56 ? 181.513 164.816 177.142 1.00 100.00 56 LYS A O 1
ATOM 12589 N N . LEU C 3 57 ? 182.422 166.856 177.242 1.00 100.00 57 LEU A N 1
ATOM 12590 C CA . LEU C 3 57 ? 181.341 167.546 176.526 1.00 100.00 57 LEU A CA 1
ATOM 12591 C C . LEU C 3 57 ? 181.161 166.986 175.112 1.00 100.00 57 LEU A C 1
ATOM 12592 O O . LEU C 3 57 ? 182.115 166.899 174.351 1.00 100.00 57 LEU A O 1
ATOM 12608 N N . ASP C 3 58 ? 179.943 166.625 174.728 1.00 100.00 58 ASP A N 1
ATOM 12609 C CA . ASP C 3 58 ? 179.669 165.930 173.472 1.00 100.00 58 ASP A CA 1
ATOM 12610 C C . ASP C 3 58 ? 179.068 166.884 172.437 1.00 100.00 58 ASP A C 1
ATOM 12611 O O . ASP C 3 58 ? 177.943 167.365 172.586 1.00 100.00 58 ASP A O 1
ATOM 12620 N N . LEU C 3 59 ? 179.808 167.133 171.359 1.00 100.00 59 LEU A N 1
ATOM 12621 C CA . LEU C 3 59 ? 179.426 168.052 170.296 1.00 100.00 59 LEU A CA 1
ATOM 12622 C C . LEU C 3 59 ? 178.394 167.471 169.318 1.00 100.00 59 LEU A C 1
ATOM 12623 O O . LEU C 3 59 ? 177.891 168.215 168.486 1.00 100.00 59 LEU A O 1
ATOM 12639 N N . SER C 3 60 ? 178.030 166.188 169.411 1.00 100.00 60 SER A N 1
ATOM 12640 C CA . SER C 3 60 ? 176.923 165.605 168.635 1.00 100.00 60 SER A CA 1
ATOM 12641 C C . SER C 3 60 ? 175.557 165.730 169.320 1.00 100.00 60 SER A C 1
ATOM 12642 O O . SER C 3 60 ? 174.524 165.519 168.690 1.00 100.00 60 SER A O 1
ATOM 12650 N N . SER C 3 61 ? 175.520 166.055 170.613 1.00 80.84 61 SER A N 1
ATOM 12651 C CA . SER C 3 61 ? 174.296 166.019 171.411 1.00 80.84 61 SER A CA 1
ATOM 12652 C C . SER C 3 61 ? 173.288 167.082 170.976 1.00 80.84 61 SER A C 1
ATOM 12653 O O . SER C 3 61 ? 173.599 168.270 170.930 1.00 80.84 61 SER A O 1
ATOM 12661 N N . GLY C 3 62 ? 172.056 166.680 170.670 1.00 71.88 62 GLY A N 1
ATOM 12662 C CA . GLY C 3 62 ? 170.993 167.579 170.215 1.00 71.88 62 GLY A CA 1
ATOM 12663 C C . GLY C 3 62 ? 170.901 167.753 168.699 1.00 71.88 62 GLY A C 1
ATOM 12664 O O . GLY C 3 62 ? 170.087 168.546 168.235 1.00 71.88 62 GLY A O 1
ATOM 12668 N N . PHE C 3 63 ? 171.664 166.995 167.910 1.00 100.00 63 PHE A N 1
ATOM 12669 C CA . PHE C 3 63 ? 171.646 167.077 166.446 1.00 100.00 63 PHE A CA 1
ATOM 12670 C C . PHE C 3 63 ? 170.243 166.931 165.843 1.00 100.00 63 PHE A C 1
ATOM 12671 O O . PHE C 3 63 ? 169.882 167.655 164.922 1.00 100.00 63 PHE A O 1
ATOM 12688 N N . GLN C 3 64 ? 169.406 166.049 166.389 1.00 100.00 64 GLN A N 1
ATOM 12689 C CA . GLN C 3 64 ? 168.046 165.812 165.892 1.00 100.00 64 GLN A CA 1
ATOM 12690 C C . GLN C 3 64 ? 167.082 166.987 166.112 1.00 100.00 64 GLN A C 1
ATOM 12691 O O . GLN C 3 64 ? 166.056 167.057 165.436 1.00 100.00 64 GLN A O 1
ATOM 12705 N N . LYS C 3 65 ? 167.393 167.918 167.021 1.00 100.00 65 LYS A N 1
ATOM 12706 C CA . LYS C 3 65 ? 166.580 169.114 167.300 1.00 100.00 65 LYS A CA 1
ATOM 12707 C C . LYS C 3 65 ? 167.211 170.424 166.808 1.00 100.00 65 LYS A C 1
ATOM 12708 O O . LYS C 3 65 ? 166.801 171.504 167.221 1.00 100.00 65 LYS A O 1
ATOM 12727 N N . PHE C 3 66 ? 168.192 170.344 165.911 1.00 100.00 66 PHE A N 1
ATOM 12728 C CA . PHE C 3 66 ? 168.845 171.489 165.273 1.00 100.00 66 PHE A CA 1
ATOM 12729 C C . PHE C 3 66 ? 167.853 172.338 164.464 1.00 100.00 66 PHE A C 1
ATOM 12730 O O . PHE C 3 66 ? 167.160 171.826 163.585 1.00 100.00 66 PHE A O 1
ATOM 12747 N N . LYS C 3 67 ? 167.780 173.643 164.738 1.00 100.00 67 LYS A N 1
ATOM 12748 C CA . LYS C 3 67 ? 166.922 174.596 164.017 1.00 100.00 67 LYS A CA 1
ATOM 12749 C C . LYS C 3 67 ? 167.713 175.327 162.939 1.00 100.00 67 LYS A C 1
ATOM 12750 O O . LYS C 3 67 ? 168.216 176.428 163.138 1.00 100.00 67 LYS A O 1
ATOM 12769 N N . ASP C 3 68 ? 167.841 174.701 161.782 1.00 100.00 68 ASP A N 1
ATOM 12770 C CA . ASP C 3 68 ? 168.510 175.280 160.621 1.00 100.00 68 ASP A CA 1
ATOM 12771 C C . ASP C 3 68 ? 167.570 176.221 159.851 1.00 100.00 68 ASP A C 1
ATOM 12772 O O . ASP C 3 68 ? 166.990 175.838 158.838 1.00 100.00 68 ASP A O 1
ATOM 12781 N N . TYR C 3 69 ? 167.345 177.440 160.352 1.00 88.31 69 TYR A N 1
ATOM 12782 C CA . TYR C 3 69 ? 166.447 178.411 159.712 1.00 88.31 69 TYR A CA 1
ATOM 12783 C C . TYR C 3 69 ? 166.939 178.857 158.336 1.00 88.31 69 TYR A C 1
ATOM 12784 O O . TYR C 3 69 ? 166.137 179.156 157.454 1.00 88.31 69 TYR A O 1
ATOM 12802 N N . TYR C 3 70 ? 168.255 178.889 158.142 1.00 100.00 70 TYR A N 1
ATOM 12803 C CA . TYR C 3 70 ? 168.900 179.450 156.960 1.00 100.00 70 TYR A CA 1
ATOM 12804 C C . TYR C 3 70 ? 168.456 178.802 155.643 1.00 100.00 70 TYR A C 1
ATOM 12805 O O . TYR C 3 70 ? 168.339 179.491 154.632 1.00 100.00 70 TYR A O 1
ATOM 12823 N N . LYS C 3 71 ? 168.129 177.504 155.639 1.00 100.00 71 LYS A N 1
ATOM 12824 C CA . LYS C 3 71 ? 167.612 176.803 154.451 1.00 100.00 71 LYS A CA 1
ATOM 12825 C C . LYS C 3 71 ? 166.348 177.435 153.882 1.00 100.00 71 LYS A C 1
ATOM 12826 O O . LYS C 3 71 ? 166.145 177.420 152.674 1.00 100.00 71 LYS A O 1
ATOM 12845 N N . ASP C 3 72 ? 165.475 177.941 154.745 1.00 100.00 72 ASP A N 1
ATOM 12846 C CA . ASP C 3 72 ? 164.118 178.346 154.380 1.00 100.00 72 ASP A CA 1
ATOM 12847 C C . ASP C 3 72 ? 164.032 179.795 153.889 1.00 100.00 72 ASP A C 1
ATOM 12848 O O . ASP C 3 72 ? 162.973 180.230 153.442 1.00 100.00 72 ASP A O 1
ATOM 12857 N N . PHE C 3 73 ? 165.125 180.560 153.966 1.00 100.00 73 PHE A N 1
ATOM 12858 C CA . PHE C 3 73 ? 165.149 181.969 153.582 1.00 100.00 73 PHE A CA 1
ATOM 12859 C C . PHE C 3 73 ? 164.924 182.168 152.080 1.00 100.00 73 PHE A C 1
ATOM 12860 O O . PHE C 3 73 ? 165.444 181.421 151.254 1.00 100.00 73 PHE A O 1
ATOM 12877 N N . GLU C 3 74 ? 164.169 183.199 151.707 1.00 100.00 74 GLU A N 1
ATOM 12878 C CA . GLU C 3 74 ? 163.831 183.495 150.309 1.00 100.00 74 GLU A CA 1
ATOM 12879 C C . GLU C 3 74 ? 165.012 184.059 149.506 1.00 100.00 74 GLU A C 1
ATOM 12880 O O . GLU C 3 74 ? 165.113 183.818 148.303 1.00 100.00 74 GLU A O 1
ATOM 12892 N N . ASP C 3 75 ? 165.935 184.768 150.158 1.00 100.00 75 ASP A N 1
ATOM 12893 C CA . ASP C 3 75 ? 167.133 185.351 149.548 1.00 100.00 75 ASP A CA 1
ATOM 12894 C C . ASP C 3 75 ? 168.323 185.197 150.506 1.00 100.00 75 ASP A C 1
ATOM 12895 O O . ASP C 3 75 ? 168.683 186.125 151.229 1.00 100.00 75 ASP A O 1
ATOM 12904 N N . ARG C 3 76 ? 168.910 183.993 150.568 1.00 100.00 76 ARG A N 1
ATOM 12905 C CA . ARG C 3 76 ? 169.921 183.616 151.582 1.00 100.00 76 ARG A CA 1
ATOM 12906 C C . ARG C 3 76 ? 171.105 184.569 151.652 1.00 100.00 76 ARG A C 1
ATOM 12907 O O . ARG C 3 76 ? 171.578 184.881 152.748 1.00 100.00 76 ARG A O 1
ATOM 12928 N N . CYS C 3 77 ? 171.566 185.045 150.504 1.00 100.00 77 CYS A N 1
ATOM 12929 C CA . CYS C 3 77 ? 172.761 185.877 150.362 1.00 100.00 77 CYS A CA 1
ATOM 12930 C C . CYS C 3 77 ? 172.437 187.366 150.141 1.00 100.00 77 CYS A C 1
ATOM 12931 O O . CYS C 3 77 ? 173.241 188.082 149.550 1.00 100.00 77 CYS A O 1
ATOM 12939 N N . SER C 3 78 ? 171.252 187.844 150.526 1.00 100.00 78 SER A N 1
ATOM 12940 C CA . SER C 3 78 ? 170.796 189.202 150.201 1.00 100.00 78 SER A CA 1
ATOM 12941 C C . SER C 3 78 ? 171.707 190.299 150.748 1.00 100.00 78 SER A C 1
ATOM 12942 O O . SER C 3 78 ? 172.159 190.215 151.888 1.00 100.00 78 SER A O 1
ATOM 12950 N N . LEU C 3 79 ? 171.909 191.377 149.988 1.00 100.00 79 LEU A N 1
ATOM 12951 C CA . LEU C 3 79 ? 172.636 192.563 150.444 1.00 100.00 79 LEU A CA 1
ATOM 12952 C C . LEU C 3 79 ? 171.780 193.509 151.298 1.00 100.00 79 LEU A C 1
ATOM 12953 O O . LEU C 3 79 ? 172.296 194.522 151.763 1.00 100.00 79 LEU A O 1
ATOM 12969 N N . ARG C 3 80 ? 170.481 193.247 151.484 1.00 98.15 80 ARG A N 1
ATOM 12970 C CA . ARG C 3 80 ? 169.530 194.253 151.978 1.00 98.15 80 ARG A CA 1
ATOM 12971 C C . ARG C 3 80 ? 169.954 194.898 153.291 1.00 98.15 80 ARG A C 1
ATOM 12972 O O . ARG C 3 80 ? 169.977 196.115 153.381 1.00 98.15 80 ARG A O 1
ATOM 12993 N N . GLY C 3 81 ? 170.357 194.104 154.280 1.00 100.00 81 GLY A N 1
ATOM 12994 C CA . GLY C 3 81 ? 170.761 194.615 155.587 1.00 100.00 81 GLY A CA 1
ATOM 12995 C C . GLY C 3 81 ? 172.063 195.410 155.565 1.00 100.00 81 GLY A C 1
ATOM 12996 O O . GLY C 3 81 ? 172.193 196.391 156.291 1.00 100.00 81 GLY A O 1
ATOM 13000 N N . LEU C 3 82 ? 173.001 195.054 154.686 1.00 100.00 82 LEU A N 1
ATOM 13001 C CA . LEU C 3 82 ? 174.249 195.787 154.469 1.00 100.00 82 LEU A CA 1
ATOM 13002 C C . LEU C 3 82 ? 173.963 197.172 153.884 1.00 100.00 82 LEU A C 1
ATOM 13003 O O . LEU C 3 82 ? 174.369 198.178 154.454 1.00 100.00 82 LEU A O 1
ATOM 13019 N N . LEU C 3 83 ? 173.190 197.238 152.807 1.00 100.00 83 LEU A N 1
ATOM 13020 C CA . LEU C 3 83 ? 172.797 198.485 152.156 1.00 100.00 83 LEU A CA 1
ATOM 13021 C C . LEU C 3 83 ? 171.983 199.373 153.095 1.00 100.00 83 LEU A C 1
ATOM 13022 O O . LEU C 3 83 ? 172.232 200.571 153.190 1.00 100.00 83 LEU A O 1
ATOM 13038 N N . GLU C 3 84 ? 171.041 198.795 153.827 1.00 100.00 84 GLU A N 1
ATOM 13039 C CA . GLU C 3 84 ? 170.192 199.514 154.775 1.00 100.00 84 GLU A CA 1
ATOM 13040 C C . GLU C 3 84 ? 170.997 200.049 155.974 1.00 100.00 84 GLU A C 1
ATOM 13041 O O . GLU C 3 84 ? 170.749 201.151 156.457 1.00 100.00 84 GLU A O 1
ATOM 13053 N N . THR C 3 85 ? 172.041 199.334 156.401 1.00 100.00 85 THR A N 1
ATOM 13054 C CA . THR C 3 85 ? 172.984 199.816 157.419 1.00 100.00 85 THR A CA 1
ATOM 13055 C C . THR C 3 85 ? 173.833 200.969 156.910 1.00 100.00 85 THR A C 1
ATOM 13056 O O . THR C 3 85 ? 173.955 201.978 157.602 1.00 100.00 85 THR A O 1
ATOM 13067 N N . ILE C 3 86 ? 174.383 200.867 155.696 1.00 100.00 86 ILE A N 1
ATOM 13068 C CA . ILE C 3 86 ? 175.150 201.946 155.064 1.00 100.00 86 ILE A CA 1
ATOM 13069 C C . ILE C 3 86 ? 174.301 203.210 154.970 1.00 100.00 86 ILE A C 1
ATOM 13070 O O . ILE C 3 86 ? 174.735 204.243 155.471 1.00 100.00 86 ILE A O 1
ATOM 13086 N N . GLU C 3 87 ? 173.075 203.132 154.453 1.00 100.00 87 GLU A N 1
ATOM 13087 C CA . GLU C 3 87 ? 172.155 204.272 154.393 1.00 100.00 87 GLU A CA 1
ATOM 13088 C C . GLU C 3 87 ? 172.008 204.972 155.748 1.00 100.00 87 GLU A C 1
ATOM 13089 O O . GLU C 3 87 ? 172.085 206.195 155.819 1.00 100.00 87 GLU A O 1
ATOM 13101 N N . SER C 3 88 ? 171.847 204.227 156.841 1.00 100.00 88 SER A N 1
ATOM 13102 C CA . SER C 3 88 ? 171.672 204.840 158.159 1.00 100.00 88 SER A CA 1
ATOM 13103 C C . SER C 3 88 ? 172.912 205.611 158.625 1.00 100.00 88 SER A C 1
ATOM 13104 O O . SER C 3 88 ? 172.792 206.611 159.332 1.00 100.00 88 SER A O 1
ATOM 13112 N N . SER C 3 89 ? 174.109 205.199 158.211 1.00 100.00 89 SER A N 1
ATOM 13113 C CA . SER C 3 89 ? 175.339 205.931 158.519 1.00 100.00 89 SER A CA 1
ATOM 13114 C C . SER C 3 89 ? 175.515 207.158 157.624 1.00 100.00 89 SER A C 1
ATOM 13115 O O . SER C 3 89 ? 176.097 208.146 158.048 1.00 100.00 89 SER A O 1
ATOM 13123 N N . GLU C 3 90 ? 174.979 207.130 156.404 1.00 100.00 90 GLU A N 1
ATOM 13124 C CA . GLU C 3 90 ? 175.006 208.264 155.481 1.00 100.00 90 GLU A CA 1
ATOM 13125 C C . GLU C 3 90 ? 173.982 209.339 155.853 1.00 100.00 90 GLU A C 1
ATOM 13126 O O . GLU C 3 90 ? 174.281 210.527 155.773 1.00 100.00 90 GLU A O 1
ATOM 13138 N N . ARG C 3 91 ? 172.774 208.964 156.286 1.00 100.00 91 ARG A N 1
ATOM 13139 C CA . ARG C 3 91 ? 171.691 209.923 156.580 1.00 100.00 91 ARG A CA 1
ATOM 13140 C C . ARG C 3 91 ? 172.074 210.989 157.600 1.00 100.00 91 ARG A C 1
ATOM 13141 O O . ARG C 3 91 ? 171.736 212.152 157.403 1.00 100.00 91 ARG A O 1
ATOM 13162 N N . HIS C 3 92 ? 172.812 210.630 158.649 1.00 99.44 92 HIS A N 1
ATOM 13163 C CA . HIS C 3 92 ? 173.230 211.585 159.677 1.00 99.44 92 HIS A CA 1
ATOM 13164 C C . HIS C 3 92 ? 174.505 212.378 159.327 1.00 99.44 92 HIS A C 1
ATOM 13165 O O . HIS C 3 92 ? 174.982 213.151 160.158 1.00 99.44 92 HIS A O 1
ATOM 13179 N N . LYS C 3 93 ? 175.047 212.236 158.106 1.00 100.00 93 LYS A N 1
ATOM 13180 C CA . LYS C 3 93 ? 176.187 213.031 157.609 1.00 100.00 93 LYS A CA 1
ATOM 13181 C C . LYS C 3 93 ? 176.055 213.546 156.168 1.00 100.00 93 LYS A C 1
ATOM 13182 O O . LYS C 3 93 ? 176.964 214.204 155.678 1.00 100.00 93 LYS A O 1
ATOM 13201 N N . GLY C 3 94 ? 174.920 213.321 155.506 1.00 100.00 94 GLY A N 1
ATOM 13202 C CA . GLY C 3 94 ? 174.499 214.046 154.299 1.00 100.00 94 GLY A CA 1
ATOM 13203 C C . GLY C 3 94 ? 175.254 213.740 153.000 1.00 100.00 94 GLY A C 1
ATOM 13204 O O . GLY C 3 94 ? 175.054 214.440 152.008 1.00 100.00 94 GLY A O 1
ATOM 13208 N N . LYS C 3 95 ? 176.113 212.722 152.969 1.00 100.00 95 LYS A N 1
ATOM 13209 C CA . LYS C 3 95 ? 176.951 212.381 151.818 1.00 100.00 95 LYS A CA 1
ATOM 13210 C C . LYS C 3 95 ? 177.157 210.871 151.679 1.00 100.00 95 LYS A C 1
ATOM 13211 O O . LYS C 3 95 ? 177.004 210.130 152.651 1.00 100.00 95 LYS A O 1
ATOM 13215 N N . LYS C 3 96 ? 177.546 210.392 150.492 1.00 100.00 96 LYS A N 1
ATOM 13216 C CA . LYS C 3 96 ? 177.935 208.991 150.274 1.00 100.00 96 LYS A CA 1
ATOM 13217 C C . LYS C 3 96 ? 179.098 208.591 151.172 1.00 100.00 96 LYS A C 1
ATOM 13218 O O . LYS C 3 96 ? 179.982 209.413 151.399 1.00 100.00 96 LYS A O 1
ATOM 13237 N N . ILE C 3 97 ? 179.198 207.329 151.587 1.00 100.00 97 ILE A N 1
ATOM 13238 C CA . ILE C 3 97 ? 180.502 206.789 151.978 1.00 100.00 97 ILE A CA 1
ATOM 13239 C C . ILE C 3 97 ? 181.369 206.721 150.722 1.00 100.00 97 ILE A C 1
ATOM 13240 O O . ILE C 3 97 ? 180.983 206.102 149.733 1.00 100.00 97 ILE A O 1
ATOM 13256 N N . ASN C 3 98 ? 182.550 207.325 150.745 1.00 100.00 98 ASN A N 1
ATOM 13257 C CA . ASN C 3 98 ? 183.558 207.109 149.720 1.00 100.00 98 ASN A CA 1
ATOM 13258 C C . ASN C 3 98 ? 184.168 205.710 149.899 1.00 100.00 98 ASN A C 1
ATOM 13259 O O . ASN C 3 98 ? 185.023 205.481 150.758 1.00 100.00 98 ASN A O 1
ATOM 13270 N N . ALA C 3 99 ? 183.685 204.784 149.077 1.00 100.00 99 ALA A N 1
ATOM 13271 C CA . ALA C 3 99 ? 184.162 203.422 148.877 1.00 100.00 99 ALA A CA 1
ATOM 13272 C C . ALA C 3 99 ? 183.890 203.001 147.425 1.00 100.00 99 ALA A C 1
ATOM 13273 O O . ALA C 3 99 ? 182.946 203.483 146.806 1.00 100.00 99 ALA A O 1
ATOM 13280 N N . ASP C 3 100 ? 184.695 202.102 146.879 1.00 100.00 100 ASP A N 1
ATOM 13281 C CA . ASP C 3 100 ? 184.604 201.628 145.501 1.00 100.00 100 ASP A CA 1
ATOM 13282 C C . ASP C 3 100 ? 183.778 200.349 145.357 1.00 100.00 100 ASP A C 1
ATOM 13283 O O . ASP C 3 100 ? 183.045 200.217 144.382 1.00 100.00 100 ASP A O 1
ATOM 13292 N N . ILE C 3 101 ? 183.873 199.412 146.309 1.00 100.00 101 ILE A N 1
ATOM 13293 C CA . ILE C 3 101 ? 183.189 198.110 146.263 1.00 100.00 101 ILE A CA 1
ATOM 13294 C C . ILE C 3 101 ? 182.459 197.833 147.572 1.00 100.00 101 ILE A C 1
ATOM 13295 O O . ILE C 3 101 ? 183.030 197.987 148.648 1.00 100.00 101 ILE A O 1
ATOM 13311 N N . ILE C 3 102 ? 181.218 197.372 147.491 1.00 100.00 102 ILE A N 1
ATOM 13312 C CA . ILE C 3 102 ? 180.390 196.977 148.631 1.00 100.00 102 ILE A CA 1
ATOM 13313 C C . ILE C 3 102 ? 180.032 195.498 148.495 1.00 100.00 102 ILE A C 1
ATOM 13314 O O . ILE C 3 102 ? 179.507 195.084 147.463 1.00 100.00 102 ILE A O 1
ATOM 13330 N N . THR C 3 103 ? 180.348 194.678 149.501 1.00 100.00 103 THR A N 1
ATOM 13331 C CA . THR C 3 103 ? 180.231 193.213 149.424 1.00 100.00 103 THR A CA 1
ATOM 13332 C C . THR C 3 103 ? 180.265 192.548 150.807 1.00 100.00 103 THR A C 1
ATOM 13333 O O . THR C 3 103 ? 180.371 193.223 151.826 1.00 100.00 103 THR A O 1
ATOM 13344 N N . PHE C 3 104 ? 180.188 191.222 150.883 1.00 100.00 104 PHE A N 1
ATOM 13345 C CA . PHE C 3 104 ? 180.435 190.441 152.098 1.00 100.00 104 PHE A CA 1
ATOM 13346 C C . PHE C 3 104 ? 181.878 189.948 152.192 1.00 100.00 104 PHE A C 1
ATOM 13347 O O . PHE C 3 104 ? 182.483 189.576 151.191 1.00 100.00 104 PHE A O 1
ATOM 13364 N N . ARG C 3 105 ? 182.404 189.815 153.412 1.00 100.00 105 ARG A N 1
ATOM 13365 C CA . ARG C 3 105 ? 183.700 189.185 153.700 1.00 100.00 105 ARG A CA 1
ATOM 13366 C C . ARG C 3 105 ? 183.796 187.780 153.122 1.00 100.00 105 ARG A C 1
ATOM 13367 O O . ARG C 3 105 ? 184.846 187.404 152.617 1.00 100.00 105 ARG A O 1
ATOM 13388 N N . GLY C 3 106 ? 182.707 187.019 153.138 1.00 100.00 106 GLY A N 1
ATOM 13389 C CA . GLY C 3 106 ? 182.660 185.683 152.547 1.00 100.00 106 GLY A CA 1
ATOM 13390 C C . GLY C 3 106 ? 182.952 185.692 151.053 1.00 100.00 106 GLY A C 1
ATOM 13391 O O . GLY C 3 106 ? 183.699 184.846 150.574 1.00 100.00 106 GLY A O 1
ATOM 13395 N N . ILE C 3 107 ? 182.487 186.694 150.317 1.00 100.00 107 ILE A N 1
ATOM 13396 C CA . ILE C 3 107 ? 182.774 186.838 148.894 1.00 100.00 107 ILE A CA 1
ATOM 13397 C C . ILE C 3 107 ? 184.221 187.252 148.686 1.00 100.00 107 ILE A C 1
ATOM 13398 O O . ILE C 3 107 ? 184.897 186.669 147.849 1.00 100.00 107 ILE A O 1
ATOM 13414 N N . ALA C 3 108 ? 184.755 188.178 149.480 1.00 100.00 108 ALA A N 1
ATOM 13415 C CA . ALA C 3 108 ? 186.171 188.536 149.413 1.00 100.00 108 ALA A CA 1
ATOM 13416 C C . ALA C 3 108 ? 187.077 187.325 149.672 1.00 100.00 108 ALA A C 1
ATOM 13417 O O . ALA C 3 108 ? 187.987 187.067 148.893 1.00 100.00 108 ALA A O 1
ATOM 13424 N N . ARG C 3 109 ? 186.788 186.510 150.686 1.00 100.00 109 ARG A N 1
ATOM 13425 C CA . ARG C 3 109 ? 187.542 185.288 150.958 1.00 100.00 109 ARG A CA 1
ATOM 13426 C C . ARG C 3 109 ? 187.389 184.256 149.851 1.00 100.00 109 ARG A C 1
ATOM 13427 O O . ARG C 3 109 ? 188.369 183.619 149.479 1.00 100.00 109 ARG A O 1
ATOM 13448 N N . LYS C 3 110 ? 186.197 184.065 149.293 1.00 100.00 110 LYS A N 1
ATOM 13449 C CA . LYS C 3 110 ? 186.001 183.127 148.182 1.00 100.00 110 LYS A CA 1
ATOM 13450 C C . LYS C 3 110 ? 186.760 183.550 146.949 1.00 100.00 110 LYS A C 1
ATOM 13451 O O . LYS C 3 110 ? 187.309 182.691 146.282 1.00 100.00 110 LYS A O 1
ATOM 13470 N N . LEU C 3 111 ? 186.832 184.845 146.654 1.00 100.00 111 LEU A N 1
ATOM 13471 C CA . LEU C 3 111 ? 187.717 185.337 145.606 1.00 100.00 111 LEU A CA 1
ATOM 13472 C C . LEU C 3 111 ? 189.166 185.022 145.966 1.00 100.00 111 LEU A C 1
ATOM 13473 O O . LEU C 3 111 ? 189.773 184.219 145.273 1.00 100.00 111 LEU A O 1
ATOM 13489 N N . ILE C 3 112 ? 189.715 185.576 147.048 1.00 100.00 112 ILE A N 1
ATOM 13490 C CA . ILE C 3 112 ? 191.157 185.506 147.342 1.00 100.00 112 ILE A CA 1
ATOM 13491 C C . ILE C 3 112 ? 191.696 184.073 147.347 1.00 100.00 112 ILE A C 1
ATOM 13492 O O . ILE C 3 112 ? 192.789 183.812 146.857 1.00 100.00 112 ILE A O 1
ATOM 13508 N N . SER C 3 113 ? 190.927 183.119 147.860 1.00 100.00 113 SER A N 1
ATOM 13509 C CA . SER C 3 113 ? 191.356 181.728 147.915 1.00 100.00 113 SER A CA 1
ATOM 13510 C C . SER C 3 113 ? 191.357 181.001 146.568 1.00 100.00 113 SER A C 1
ATOM 13511 O O . SER C 3 113 ? 191.942 179.924 146.491 1.00 100.00 113 SER A O 1
ATOM 13519 N N . CYS C 3 114 ? 190.829 181.570 145.475 1.00 100.00 114 CYS A N 1
ATOM 13520 C CA . CYS C 3 114 ? 191.039 181.041 144.120 1.00 100.00 114 CYS A CA 1
ATOM 13521 C C . CYS C 3 114 ? 192.525 180.923 143.762 1.00 100.00 114 CYS A C 1
ATOM 13522 O O . CYS C 3 114 ? 192.913 180.018 143.033 1.00 100.00 114 CYS A O 1
ATOM 13530 N N . ALA C 3 115 ? 193.378 181.799 144.293 1.00 100.00 115 ALA A N 1
ATOM 13531 C CA . ALA C 3 115 ? 194.817 181.761 144.061 1.00 100.00 115 ALA A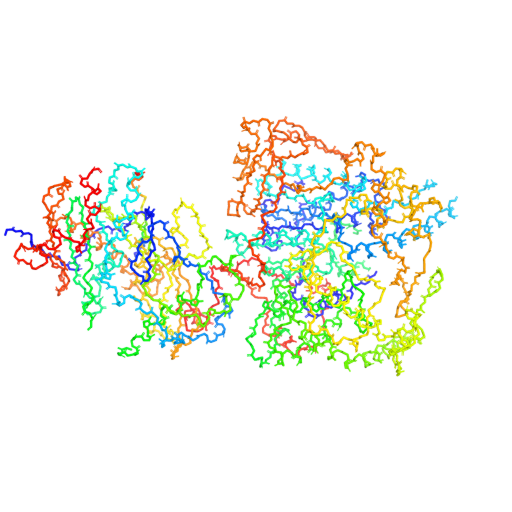 CA 1
ATOM 13532 C C . ALA C 3 115 ? 195.498 180.480 144.573 1.00 100.00 115 ALA A C 1
ATOM 13533 O O . ALA C 3 115 ? 196.656 180.238 144.236 1.00 100.00 115 ALA A O 1
ATOM 13540 N N . PHE C 3 116 ? 194.813 179.663 145.377 1.00 100.00 116 PHE A N 1
ATOM 13541 C CA . PHE C 3 116 ? 195.387 178.514 146.077 1.00 100.00 116 PHE A CA 1
ATOM 13542 C C . PHE C 3 116 ? 194.566 177.225 145.929 1.00 100.00 116 PHE A C 1
ATOM 13543 O O . PHE C 3 116 ? 195.140 176.157 145.721 1.00 100.00 116 PHE A O 1
ATOM 13560 N N . ASP C 3 117 ? 193.238 177.308 146.031 1.00 38.32 117 ASP A N 1
ATOM 13561 C CA . ASP C 3 117 ? 192.318 176.159 146.047 1.00 38.32 117 ASP A CA 1
ATOM 13562 C C . ASP C 3 117 ? 191.626 175.967 144.684 1.00 38.32 117 ASP A C 1
ATOM 13563 O O . ASP C 3 117 ? 191.091 176.918 144.123 1.00 38.32 117 ASP A O 1
ATOM 13572 N N . SER C 3 118 ? 191.623 174.744 144.142 1.00 86.25 118 SER A N 1
ATOM 13573 C CA . SER C 3 118 ? 190.973 174.414 142.858 1.00 86.25 118 SER A CA 1
ATOM 13574 C C . SER C 3 118 ? 189.435 174.433 142.952 1.00 86.25 118 SER A C 1
ATOM 13575 O O . SER C 3 118 ? 188.900 174.306 144.054 1.00 86.25 118 SER A O 1
ATOM 13583 N N . PRO C 3 119 ? 188.680 174.586 141.840 1.00 50.00 119 PRO A N 1
ATOM 13584 C CA . PRO C 3 119 ? 187.253 174.921 141.883 1.00 50.00 119 PRO A CA 1
ATOM 13585 C C . PRO C 3 119 ? 186.366 174.023 142.747 1.00 50.00 119 PRO A C 1
ATOM 13586 O O . PRO C 3 119 ? 185.453 174.507 143.415 1.00 50.00 119 PRO A O 1
ATOM 13597 N N . SER C 3 120 ? 186.642 172.722 142.765 1.00 50.00 120 SER A N 1
ATOM 13598 C CA . SER C 3 120 ? 185.939 171.760 143.614 1.00 50.00 120 SER A CA 1
ATOM 13599 C C . SER C 3 120 ? 186.295 171.915 145.097 1.00 50.00 120 SER A C 1
ATOM 13600 O O . SER C 3 120 ? 185.399 172.068 145.920 1.00 50.00 120 SER A O 1
ATOM 13608 N N . PHE C 3 121 ? 187.577 171.941 145.466 1.00 50.00 121 PHE A N 1
ATOM 13609 C CA . PHE C 3 121 ? 188.027 172.102 146.859 1.00 50.00 121 PHE A CA 1
ATOM 13610 C C . PHE C 3 121 ? 187.623 173.451 147.440 1.00 50.00 121 PHE A C 1
ATOM 13611 O O . PHE C 3 121 ? 187.239 173.551 148.604 1.00 50.00 121 PHE A O 1
ATOM 13628 N N . ASN C 3 122 ? 187.695 174.499 146.622 1.00 50.00 122 ASN A N 1
ATOM 13629 C CA . ASN C 3 122 ? 187.253 175.843 146.960 1.00 50.00 122 ASN A CA 1
ATOM 13630 C C . ASN C 3 122 ? 185.738 175.902 147.188 1.00 50.00 122 ASN A C 1
ATOM 13631 O O . ASN C 3 122 ? 185.264 176.757 147.931 1.00 50.00 122 ASN A O 1
ATOM 13642 N N . THR C 3 123 ? 184.976 175.006 146.551 1.00 50.00 123 THR A N 1
ATOM 13643 C CA . THR C 3 123 ? 183.530 175.147 146.340 1.00 50.00 123 THR A CA 1
ATOM 13644 C C . THR C 3 123 ? 183.215 176.493 145.666 1.00 50.00 123 THR A C 1
ATOM 13645 O O . THR C 3 123 ? 182.513 177.345 146.203 1.00 50.00 123 THR A O 1
ATOM 13656 N N . VAL C 3 124 ? 183.747 176.676 144.458 1.00 50.00 124 VAL A N 1
ATOM 13657 C CA . VAL C 3 124 ? 183.496 177.841 143.603 1.00 50.00 124 VAL A CA 1
ATOM 13658 C C . VAL C 3 124 ? 182.010 178.087 143.385 1.00 50.00 124 VAL A C 1
ATOM 13659 O O . VAL C 3 124 ? 181.251 177.155 143.107 1.00 50.00 124 VAL A O 1
ATOM 13672 N N . ASP C 3 125 ? 181.625 179.363 143.423 1.00 50.00 125 ASP A N 1
ATOM 13673 C CA . ASP C 3 125 ? 180.264 179.839 143.150 1.00 50.00 125 ASP A CA 1
ATOM 13674 C C . ASP C 3 125 ? 180.232 180.929 142.073 1.00 50.00 125 ASP A C 1
ATOM 13675 O O . ASP C 3 125 ? 181.198 181.670 141.874 1.00 50.00 125 ASP A O 1
ATOM 13684 N N . LEU C 3 126 ? 179.088 181.069 141.407 1.00 50.00 126 LEU A N 1
ATOM 13685 C CA . LEU C 3 126 ? 178.754 182.267 140.653 1.00 50.00 126 LEU A CA 1
ATOM 13686 C C . LEU C 3 126 ? 178.760 183.473 141.592 1.00 50.00 126 LEU A C 1
ATOM 13687 O O . LEU C 3 126 ? 178.193 183.434 142.684 1.00 50.00 126 LEU A O 1
ATOM 13703 N N . ARG C 3 127 ? 179.346 184.572 141.133 1.00 50.00 127 ARG A N 1
ATOM 13704 C CA . ARG C 3 127 ? 179.247 185.893 141.755 1.00 50.00 127 ARG A CA 1
ATOM 13705 C C . ARG C 3 127 ? 178.656 186.837 140.723 1.00 50.00 127 ARG A C 1
ATOM 13706 O O . ARG C 3 127 ? 178.915 186.691 139.534 1.00 50.00 127 ARG A O 1
ATOM 13727 N N . ILE C 3 128 ? 177.821 187.765 141.149 1.00 50.00 128 ILE A N 1
ATOM 13728 C CA . ILE C 3 128 ? 177.059 188.631 140.259 1.00 50.00 128 ILE A CA 1
ATOM 13729 C C . ILE C 3 128 ? 177.176 190.087 140.735 1.00 50.00 128 ILE A C 1
ATOM 13730 O O . ILE C 3 128 ? 177.097 190.369 141.927 1.00 50.00 128 ILE A O 1
ATOM 13746 N N . VAL C 3 129 ? 177.424 191.004 139.798 1.00 50.00 129 VAL A N 1
ATOM 13747 C CA . VAL C 3 129 ? 177.916 192.367 140.052 1.00 50.00 129 VAL A CA 1
ATOM 13748 C C . VAL C 3 129 ? 177.038 193.394 139.364 1.00 50.00 129 VAL A C 1
ATOM 13749 O O . VAL C 3 129 ? 176.611 193.167 138.236 1.00 50.00 129 VAL A O 1
ATOM 13762 N N . SER C 3 130 ? 176.818 194.567 139.956 1.00 50.00 130 SER A N 1
ATOM 13763 C CA . SER C 3 130 ? 176.279 195.725 139.228 1.00 50.00 130 SER A CA 1
ATOM 13764 C C . SER C 3 130 ? 176.925 197.024 139.700 1.00 50.00 130 SER A C 1
ATOM 13765 O O . SER C 3 130 ? 177.542 197.048 140.765 1.00 50.00 130 SER A O 1
ATOM 13773 N N . PHE C 3 131 ? 176.774 198.097 138.923 1.00 50.00 131 PHE A N 1
ATOM 13774 C CA . PHE C 3 131 ? 177.181 199.436 139.337 1.00 50.00 131 PHE A CA 1
ATOM 13775 C C . PHE C 3 131 ? 175.987 200.379 139.559 1.00 50.00 131 PHE A C 1
ATOM 13776 O O . PHE C 3 131 ? 174.934 200.228 138.939 1.00 50.00 131 PHE A O 1
ATOM 13793 N N . ASN C 3 132 ? 176.152 201.359 140.452 1.00 50.00 132 ASN A N 1
ATOM 13794 C CA . ASN C 3 132 ? 175.231 202.497 140.599 1.00 50.00 132 ASN A CA 1
ATOM 13795 C C . ASN C 3 132 ? 176.009 203.832 140.622 1.00 50.00 132 ASN A C 1
ATOM 13796 O O . ASN C 3 132 ? 175.741 204.702 139.805 1.00 50.00 132 ASN A O 1
ATOM 13807 N N . GLY C 3 133 ? 177.071 203.917 141.437 1.00 100.00 133 GLY A N 1
ATOM 13808 C CA . GLY C 3 133 ? 178.236 204.808 141.241 1.00 100.00 133 GLY A CA 1
ATOM 13809 C C . GLY C 3 133 ? 179.538 204.193 141.793 1.00 100.00 133 GLY A C 1
ATOM 13810 O O . GLY C 3 133 ? 180.544 204.868 141.973 1.00 100.00 133 GLY A O 1
ATOM 13814 N N . GLN C 3 134 ? 179.451 202.910 142.142 1.00 100.00 134 GLN A N 1
ATOM 13815 C CA . GLN C 3 134 ? 180.298 202.039 142.959 1.00 100.00 134 GLN A CA 1
ATOM 13816 C C . GLN C 3 134 ? 179.941 200.607 142.531 1.00 100.00 134 GLN A C 1
ATOM 13817 O O . GLN C 3 134 ? 178.842 200.408 142.007 1.00 100.00 134 GLN A O 1
ATOM 13831 N N . LEU C 3 135 ? 180.784 199.609 142.776 1.00 100.00 135 LEU A N 1
ATOM 13832 C CA . LEU C 3 135 ? 180.449 198.204 142.520 1.00 100.00 135 LEU A CA 1
ATOM 13833 C C . LEU C 3 135 ? 179.736 197.546 143.705 1.00 100.00 135 LEU A C 1
ATOM 13834 O O . LEU C 3 135 ? 180.208 197.598 144.835 1.00 100.00 135 LEU A O 1
ATOM 13850 N N . PHE C 3 136 ? 178.645 196.843 143.441 1.00 100.00 136 PHE A N 1
ATOM 13851 C CA . PHE C 3 136 ? 177.947 195.990 144.399 1.00 100.00 136 PHE A CA 1
ATOM 13852 C C . PHE C 3 136 ? 178.089 194.543 143.955 1.00 100.00 136 PHE A C 1
ATOM 13853 O O . PHE C 3 136 ? 177.723 194.220 142.827 1.00 100.00 136 PHE A O 1
ATOM 13870 N N . ILE C 3 137 ? 178.623 193.679 144.821 1.00 100.00 137 ILE A N 1
ATOM 13871 C CA . ILE C 3 137 ? 178.896 192.266 144.510 1.00 100.00 137 ILE A CA 1
ATOM 13872 C C . ILE C 3 137 ? 178.067 191.342 145.401 1.00 100.00 137 ILE A C 1
ATOM 13873 O O . ILE C 3 137 ? 178.068 191.499 146.616 1.00 100.00 137 ILE A O 1
ATOM 13889 N N . LYS C 3 138 ? 177.387 190.358 144.815 1.00 100.00 138 LYS A N 1
ATOM 13890 C CA . LYS C 3 138 ? 176.521 189.392 145.501 1.00 100.00 138 LYS A CA 1
ATOM 13891 C C . LYS C 3 138 ? 176.821 187.967 145.083 1.00 100.00 138 LYS A C 1
ATOM 13892 O O . LYS C 3 138 ? 177.074 187.688 143.921 1.00 100.00 138 LYS A O 1
ATOM 13911 N N . GLU C 3 139 ? 176.776 187.047 146.023 1.00 100.00 139 GLU A N 1
ATOM 13912 C CA . GLU C 3 139 ? 176.911 185.620 145.765 1.00 100.00 139 GLU A CA 1
ATOM 13913 C C . GLU C 3 139 ? 175.618 185.030 145.208 1.00 100.00 139 GLU A C 1
ATOM 13914 O O . GLU C 3 139 ? 174.540 185.384 145.667 1.00 100.00 139 GLU A O 1
ATOM 13926 N N . VAL C 3 140 ? 175.689 184.103 144.253 1.00 100.00 140 VAL A N 1
ATOM 13927 C CA . VAL C 3 140 ? 174.527 183.286 143.875 1.00 100.00 140 VAL A CA 1
ATOM 13928 C C . VAL C 3 140 ? 174.427 182.073 144.816 1.00 100.00 140 VAL A C 1
ATOM 13929 O O . VAL C 3 140 ? 175.416 181.350 144.954 1.00 100.00 140 VAL A O 1
ATOM 13942 N N . PRO C 3 141 ? 173.271 181.830 145.462 1.00 93.19 141 PRO A N 1
ATOM 13943 C CA . PRO C 3 141 ? 173.084 180.708 146.372 1.00 93.19 141 PRO A CA 1
ATOM 13944 C C . PRO C 3 141 ? 173.433 179.342 145.766 1.00 93.19 141 PRO A C 1
ATOM 13945 O O . PRO C 3 141 ? 173.461 179.161 144.553 1.00 93.19 141 PRO A O 1
ATOM 13956 N N . GLU C 3 142 ? 173.653 178.349 146.624 1.00 14.70 142 GLU A N 1
ATOM 13957 C CA . GLU C 3 142 ? 174.198 177.022 146.286 1.00 14.70 142 GLU A CA 1
ATOM 13958 C C . GLU C 3 142 ? 173.339 176.173 145.329 1.00 14.70 142 GLU A C 1
ATOM 13959 O O . GLU C 3 142 ? 173.783 175.115 144.885 1.00 14.70 142 GLU A O 1
ATOM 13971 N N . ALA C 3 143 ? 172.097 176.592 145.051 1.00 50.00 143 ALA A N 1
ATOM 13972 C CA . ALA C 3 143 ? 171.061 175.884 144.288 1.00 50.00 143 ALA A CA 1
ATOM 13973 C C . ALA C 3 143 ? 170.583 174.534 144.870 1.00 50.00 143 ALA A C 1
ATOM 13974 O O . ALA C 3 143 ? 169.758 173.857 144.252 1.00 50.00 143 ALA A O 1
ATOM 13981 N N . VAL C 3 144 ? 171.037 174.145 146.065 1.00 50.00 144 VAL A N 1
ATOM 13982 C CA . VAL C 3 144 ? 170.556 172.958 146.793 1.00 50.00 144 VAL A CA 1
ATOM 13983 C C . VAL C 3 144 ? 169.118 173.188 147.271 1.00 50.00 144 VAL A C 1
ATOM 13984 O O . VAL C 3 144 ? 168.851 174.092 148.062 1.00 50.00 144 VAL A O 1
ATOM 13997 N N . ASN C 3 145 ? 168.181 172.374 146.792 1.00 50.00 145 ASN A N 1
ATOM 13998 C CA . ASN C 3 145 ? 166.742 172.523 147.023 1.00 50.00 145 ASN A CA 1
ATOM 13999 C C . ASN C 3 145 ? 166.052 171.155 147.120 1.00 50.00 145 ASN A C 1
ATOM 14000 O O . ASN C 3 145 ? 166.158 170.326 146.220 1.00 50.00 145 ASN A O 1
ATOM 14011 N N . GLY C 3 156 ? 181.911 162.669 156.276 1.00 50.00 156 GLY A N 1
ATOM 14012 C CA . GLY C 3 156 ? 182.435 163.002 154.952 1.00 50.00 156 GLY A CA 1
ATOM 14013 C C . GLY C 3 156 ? 181.478 162.686 153.800 1.00 50.00 156 GLY A C 1
ATOM 14014 O O . GLY C 3 156 ? 181.698 163.130 152.672 1.00 50.00 156 GLY A O 1
ATOM 14018 N N . ARG C 3 157 ? 180.397 161.950 154.078 1.00 50.00 157 ARG A N 1
ATOM 14019 C CA . ARG C 3 157 ? 179.301 161.650 153.141 1.00 50.00 157 ARG A CA 1
ATOM 14020 C C . ARG C 3 157 ? 177.949 161.737 153.854 1.00 50.00 157 ARG A C 1
ATOM 14021 O O . ARG C 3 157 ? 177.797 161.222 154.962 1.00 50.00 157 ARG A O 1
ATOM 14042 N N . ASN C 3 158 ? 176.970 162.373 153.212 1.00 50.00 158 ASN A N 1
ATOM 14043 C CA . ASN C 3 158 ? 175.577 162.505 153.669 1.00 50.00 158 ASN A CA 1
ATOM 14044 C C . ASN C 3 158 ? 175.473 162.947 155.147 1.00 50.00 158 ASN A C 1
ATOM 14045 O O . ASN C 3 158 ? 176.012 163.991 155.515 1.00 50.00 158 ASN A O 1
ATOM 14056 N N . ILE C 3 159 ? 174.811 162.164 156.004 1.00 50.00 159 ILE A N 1
ATOM 14057 C CA . ILE C 3 159 ? 174.557 162.498 157.420 1.00 50.00 159 ILE A CA 1
ATOM 14058 C C . ILE C 3 159 ? 175.866 162.740 158.191 1.00 50.00 159 ILE A C 1
ATOM 14059 O O . ILE C 3 159 ? 175.920 163.597 159.069 1.00 50.00 159 ILE A O 1
ATOM 14075 N N . ASN C 3 160 ? 176.951 162.049 157.835 1.00 50.00 160 ASN A N 1
ATOM 14076 C CA . ASN C 3 160 ? 178.252 162.236 158.478 1.00 50.00 160 ASN A CA 1
ATOM 14077 C C . ASN C 3 160 ? 178.930 163.568 158.090 1.00 50.00 160 ASN A C 1
ATOM 14078 O O . ASN C 3 160 ? 179.769 164.067 158.835 1.00 50.00 160 ASN A O 1
ATOM 14089 N N . GLN C 3 161 ? 178.556 164.184 156.965 1.00 50.00 161 GLN A N 1
ATOM 14090 C CA . GLN C 3 161 ? 178.939 165.564 156.650 1.00 50.00 161 GLN A CA 1
ATOM 14091 C C . GLN C 3 161 ? 178.058 166.569 157.401 1.00 50.00 161 GLN A C 1
ATOM 14092 O O . GLN C 3 161 ? 178.581 167.495 158.016 1.00 50.00 161 GLN A O 1
ATOM 14106 N N . ASP C 3 162 ? 176.738 166.371 157.437 1.00 100.00 162 ASP A N 1
ATOM 14107 C CA . ASP C 3 162 ? 175.831 167.257 158.182 1.00 100.00 162 ASP A CA 1
ATOM 14108 C C . ASP C 3 162 ? 176.138 167.296 159.684 1.00 100.00 162 ASP A C 1
ATOM 14109 O O . ASP C 3 162 ? 176.040 168.350 160.306 1.00 100.00 162 ASP A O 1
ATOM 14118 N N . LEU C 3 163 ? 176.578 166.183 160.273 1.00 100.00 163 LEU A N 1
ATOM 14119 C CA . LEU C 3 163 ? 177.002 166.136 161.670 1.00 100.00 163 LEU A CA 1
ATOM 14120 C C . LEU C 3 163 ? 178.309 166.904 161.933 1.00 100.00 163 LEU A C 1
ATOM 14121 O O . LEU C 3 163 ? 178.470 167.538 162.977 1.00 100.00 163 LEU A O 1
ATOM 14137 N N . ASN C 3 164 ? 179.241 166.913 160.978 1.00 100.00 164 ASN A N 1
ATOM 14138 C CA . ASN C 3 164 ? 180.447 167.735 161.068 1.00 100.00 164 ASN A CA 1
ATOM 14139 C C . ASN C 3 164 ? 180.149 169.228 160.864 1.00 100.00 164 ASN A C 1
ATOM 14140 O O . ASN C 3 164 ? 180.801 170.058 161.488 1.00 100.00 164 ASN A O 1
ATOM 14151 N N . VAL C 3 165 ? 179.137 169.593 160.078 1.00 100.00 165 VAL A N 1
ATOM 14152 C CA . VAL C 3 165 ? 178.632 170.974 160.020 1.00 100.00 165 VAL A CA 1
ATOM 14153 C C . VAL C 3 165 ? 177.989 171.374 161.348 1.00 100.00 165 VAL A C 1
ATOM 14154 O O . VAL C 3 165 ? 178.372 172.383 161.931 1.00 100.00 165 VAL A O 1
ATOM 14167 N N . PHE C 3 166 ? 177.074 170.565 161.888 1.00 100.00 166 PHE A N 1
ATOM 14168 C CA . PHE C 3 166 ? 176.388 170.844 163.154 1.00 100.00 166 PHE A CA 1
ATOM 14169 C C . PHE C 3 166 ? 177.340 171.047 164.332 1.00 100.00 166 PHE A C 1
ATOM 14170 O O . PHE C 3 166 ? 177.146 171.940 165.154 1.00 100.00 166 PHE A O 1
ATOM 14187 N N . THR C 3 167 ? 178.402 170.248 164.385 1.00 100.00 167 THR A N 1
ATOM 14188 C CA . THR C 3 167 ? 179.450 170.319 165.406 1.00 100.00 167 THR A CA 1
ATOM 14189 C C . THR C 3 167 ? 179.992 171.739 165.606 1.00 100.00 167 THR A C 1
ATOM 14190 O O . THR C 3 167 ? 180.238 172.142 166.738 1.00 100.00 167 THR A O 1
ATOM 14201 N N . GLY C 3 168 ? 180.140 172.534 164.545 1.00 100.00 168 GLY A N 1
ATOM 14202 C CA . GLY C 3 168 ? 180.610 173.913 164.644 1.00 100.00 168 GLY A CA 1
ATOM 14203 C C . GLY C 3 168 ? 179.606 174.817 165.348 1.00 100.00 168 GLY A C 1
ATOM 14204 O O . GLY C 3 168 ? 179.967 175.520 166.285 1.00 100.00 168 GLY A O 1
ATOM 14208 N N . TYR C 3 169 ? 178.328 174.752 164.976 1.00 100.00 169 TYR A N 1
ATOM 14209 C CA . TYR C 3 169 ? 177.275 175.531 165.625 1.00 100.00 169 TYR A CA 1
ATOM 14210 C C . TYR C 3 169 ? 177.064 175.125 167.080 1.00 100.00 169 TYR A C 1
ATOM 14211 O O . TYR C 3 169 ? 176.794 175.983 167.924 1.00 100.00 169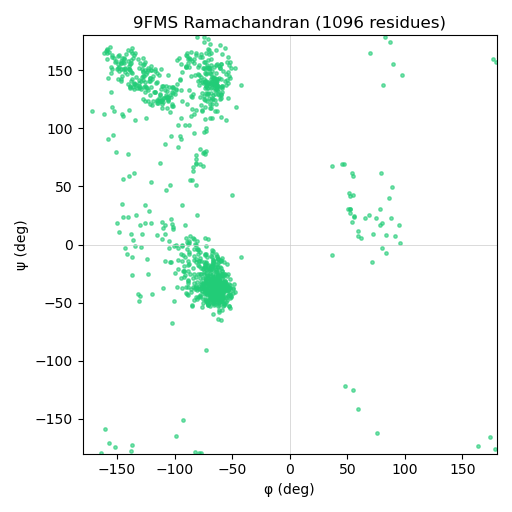 TYR A O 1
ATOM 14229 N N . LYS C 3 170 ? 177.225 173.842 167.428 1.00 100.00 170 LYS A N 1
ATOM 14230 C CA . LYS C 3 170 ? 177.144 173.445 168.831 1.00 100.00 170 LYS A CA 1
ATOM 14231 C C . LYS C 3 170 ? 178.320 173.967 169.643 1.00 100.00 170 LYS A C 1
ATOM 14232 O O . LYS C 3 170 ? 178.082 174.498 170.718 1.00 100.00 170 LYS A O 1
ATOM 14251 N N . PHE C 3 171 ? 179.554 173.915 169.164 1.00 100.00 171 PHE A N 1
ATOM 14252 C CA . PHE C 3 171 ? 180.679 174.495 169.896 1.00 100.00 171 PHE A CA 1
ATOM 14253 C C . PHE C 3 171 ? 180.497 175.992 170.121 1.00 100.00 171 PHE A C 1
ATOM 14254 O O . PHE C 3 171 ? 180.667 176.469 171.230 1.00 100.00 171 PHE A O 1
ATOM 14271 N N . GLU C 3 172 ? 180.041 176.741 169.124 1.00 100.00 172 GLU A N 1
ATOM 14272 C CA . GLU C 3 172 ? 179.704 178.162 169.287 1.00 100.00 172 GLU A CA 1
ATOM 14273 C C . GLU C 3 172 ? 178.563 178.388 170.300 1.00 100.00 172 GLU A C 1
ATOM 14274 O O . GLU C 3 172 ? 178.523 179.427 170.952 1.00 100.00 172 GLU A O 1
ATOM 14286 N N . THR C 3 173 ? 177.664 177.421 170.503 1.00 100.00 173 THR A N 1
ATOM 14287 C CA . THR C 3 173 ? 176.589 177.484 171.513 1.00 100.00 173 THR A CA 1
ATOM 14288 C C . THR C 3 173 ? 177.058 177.100 172.919 1.00 100.00 173 THR A C 1
ATOM 14289 O O . THR C 3 173 ? 176.628 177.707 173.893 1.00 100.00 173 THR A O 1
ATOM 14300 N N . LEU C 3 174 ? 177.962 176.127 173.058 1.00 100.00 174 LEU A N 1
ATOM 14301 C CA . LEU C 3 174 ? 178.538 175.737 174.350 1.00 100.00 174 LEU A CA 1
ATOM 14302 C C . LEU C 3 174 ? 179.524 176.762 174.913 1.00 100.00 174 LEU A C 1
ATOM 14303 O O . LEU C 3 174 ? 179.619 176.901 176.125 1.00 100.00 174 LEU A O 1
ATOM 14319 N N . ALA C 3 175 ? 180.278 177.466 174.071 1.00 100.00 175 ALA A N 1
ATOM 14320 C CA . ALA C 3 175 ? 181.325 178.379 174.521 1.00 100.00 175 ALA A CA 1
ATOM 14321 C C . ALA C 3 175 ? 180.866 179.824 174.776 1.00 100.00 175 ALA A C 1
ATOM 14322 O O . ALA C 3 175 ? 181.685 180.676 175.095 1.00 100.00 175 ALA A O 1
ATOM 14329 N N . THR C 3 176 ? 179.584 180.149 174.621 1.00 100.00 176 THR A N 1
ATOM 14330 C CA . THR C 3 176 ? 179.102 181.540 174.646 1.00 100.00 176 THR A CA 1
ATOM 14331 C C . THR C 3 176 ? 177.822 181.722 175.453 1.00 100.00 176 THR A C 1
ATOM 14332 O O . THR C 3 176 ? 177.220 180.752 175.903 1.00 100.00 176 THR A O 1
ATOM 14343 N N . LEU C 3 177 ? 177.443 182.971 175.709 1.00 100.00 177 LEU A N 1
ATOM 14344 C CA . LEU C 3 177 ? 176.235 183.408 176.406 1.00 100.00 177 LEU A CA 1
ATOM 14345 C C . LEU C 3 177 ? 175.545 184.492 175.574 1.00 100.00 177 LEU A C 1
ATOM 14346 O O . LEU C 3 177 ? 176.215 185.221 174.854 1.00 100.00 177 LEU A O 1
ATOM 14362 N N . SER C 3 178 ? 174.228 184.646 175.662 1.00 100.00 178 SER A N 1
ATOM 14363 C CA . SER C 3 178 ? 173.488 185.678 174.918 1.00 100.00 178 SER A CA 1
ATOM 14364 C C . SER C 3 178 ? 173.546 187.079 175.543 1.00 100.00 178 SER A C 1
ATOM 14365 O O . SER C 3 178 ? 173.066 188.036 174.948 1.00 100.00 178 SER A O 1
ATOM 14373 N N . ASN C 3 179 ? 174.091 187.214 176.749 1.00 100.00 179 ASN A N 1
ATOM 14374 C CA . ASN C 3 179 ? 174.222 188.443 177.536 1.00 100.00 179 ASN A CA 1
ATOM 14375 C C . ASN C 3 179 ? 175.555 188.390 178.297 1.00 100.00 179 ASN A C 1
ATOM 14376 O O . ASN C 3 179 ? 176.095 187.296 178.457 1.00 100.00 179 ASN A O 1
ATOM 14387 N N . PRO C 3 180 ? 176.118 189.506 178.784 1.00 100.00 180 PRO A N 1
ATOM 14388 C CA . PRO C 3 180 ? 177.366 189.481 179.538 1.00 100.00 180 PRO A CA 1
ATOM 14389 C C . PRO C 3 180 ? 177.314 188.510 180.718 1.00 100.00 180 PRO A C 1
ATOM 14390 O O . PRO C 3 180 ? 176.268 188.340 181.348 1.00 100.00 180 PRO A O 1
ATOM 14401 N N . LEU C 3 181 ? 178.439 187.900 181.080 1.00 100.00 181 LEU A N 1
ATOM 14402 C CA . LEU C 3 181 ? 178.501 186.976 182.212 1.00 100.00 181 LEU A CA 1
ATOM 14403 C C . LEU C 3 181 ? 177.991 187.621 183.504 1.00 100.00 181 LEU A C 1
ATOM 14404 O O . LEU C 3 181 ? 177.253 187.015 184.277 1.00 100.00 181 LEU A O 1
ATOM 14420 N N . GLN C 3 182 ? 178.318 188.892 183.708 1.00 100.00 182 GLN A N 1
ATOM 14421 C CA . GLN C 3 182 ? 177.924 189.671 184.873 1.00 100.00 182 GLN A CA 1
ATOM 14422 C C . GLN C 3 182 ? 176.406 189.870 184.986 1.00 100.00 182 GLN A C 1
ATOM 14423 O O . GLN C 3 182 ? 175.909 190.070 186.086 1.00 100.00 182 GLN A O 1
ATOM 14437 N N . TYR C 3 183 ? 175.659 189.787 183.882 1.00 100.00 183 TYR A N 1
ATOM 14438 C CA . TYR C 3 183 ? 174.204 189.986 183.830 1.00 100.00 183 TYR A CA 1
ATOM 14439 C C . TYR C 3 183 ? 173.427 188.676 183.600 1.00 100.00 183 TYR A C 1
ATOM 14440 O O . TYR C 3 183 ? 172.222 188.706 183.359 1.00 100.00 183 TYR A O 1
ATOM 14458 N N . THR C 3 184 ? 174.096 187.522 183.657 1.00 100.00 184 THR A N 1
ATOM 14459 C CA . THR C 3 184 ? 173.503 186.204 183.385 1.00 100.00 184 THR A CA 1
ATOM 14460 C C . THR C 3 184 ? 173.293 185.422 184.684 1.00 100.00 184 THR A C 1
ATOM 14461 O O . THR C 3 184 ? 174.269 185.234 185.414 1.00 100.00 184 THR A O 1
ATOM 14472 N N . PRO C 3 185 ? 172.080 184.944 185.008 1.00 100.00 185 PRO A N 1
ATOM 14473 C CA . PRO C 3 185 ? 171.833 184.168 186.218 1.00 100.00 185 PRO A CA 1
ATOM 14474 C C . PRO C 3 185 ? 172.381 182.746 186.111 1.00 100.00 185 PRO A C 1
ATOM 14475 O O . PRO C 3 185 ? 172.449 182.180 185.025 1.00 100.00 185 PRO A O 1
ATOM 14486 N N . ARG C 3 186 ? 172.757 182.129 187.233 1.00 100.00 186 ARG A N 1
ATOM 14487 C CA . ARG C 3 186 ? 173.495 180.853 187.248 1.00 100.00 186 ARG A CA 1
ATOM 14488 C C . ARG C 3 186 ? 172.756 179.695 186.587 1.00 100.00 186 ARG A C 1
ATOM 14489 O O . ARG C 3 186 ? 173.383 178.853 185.958 1.00 100.00 186 ARG A O 1
ATOM 14510 N N . GLU C 3 187 ? 171.432 179.674 186.649 1.00 100.00 187 GLU A N 1
ATOM 14511 C CA . GLU C 3 187 ? 170.617 178.673 185.949 1.00 100.00 187 GLU A CA 1
ATOM 14512 C C . GLU C 3 187 ? 170.783 178.707 184.419 1.00 100.00 187 GLU A C 1
ATOM 14513 O O . GLU C 3 187 ? 170.756 177.663 183.776 1.00 100.00 187 GLU A O 1
ATOM 14525 N N . VAL C 3 188 ? 171.014 179.869 183.807 1.00 100.00 188 VAL A N 1
ATOM 14526 C CA . VAL C 3 188 ? 171.221 179.987 182.356 1.00 100.00 188 VAL A CA 1
ATOM 14527 C C . VAL C 3 188 ? 172.562 179.394 181.944 1.00 100.00 188 VAL A C 1
ATOM 14528 O O . VAL C 3 188 ? 172.665 178.823 180.864 1.00 100.00 188 VAL A O 1
ATOM 14541 N N . ILE C 3 189 ? 173.574 179.452 182.811 1.00 100.00 189 ILE A N 1
ATOM 14542 C CA . ILE C 3 189 ? 174.870 178.803 182.586 1.00 100.00 189 ILE A CA 1
ATOM 14543 C C . ILE C 3 189 ? 174.743 177.282 182.728 1.00 100.00 189 ILE A C 1
ATOM 14544 O O . ILE C 3 189 ? 175.318 176.542 181.938 1.00 100.00 189 ILE A O 1
ATOM 14560 N N . GLU C 3 190 ? 173.955 176.781 183.682 1.00 100.00 190 GLU A N 1
ATOM 14561 C CA . GLU C 3 190 ? 173.733 175.339 183.857 1.00 100.00 190 GLU A CA 1
ATOM 14562 C C . GLU C 3 190 ? 172.890 174.701 182.740 1.00 100.00 190 GLU A C 1
ATOM 14563 O O . GLU C 3 190 ? 173.190 173.589 182.310 1.00 100.00 190 GLU A O 1
ATOM 14575 N N . LYS C 3 191 ? 171.867 175.380 182.208 1.00 100.00 191 LYS A N 1
ATOM 14576 C CA . LYS C 3 191 ? 171.033 174.868 181.098 1.00 100.00 191 LYS A CA 1
ATOM 14577 C C . LYS C 3 191 ? 171.775 174.748 179.764 1.00 100.00 191 LYS A C 1
ATOM 14578 O O . LYS C 3 191 ? 171.252 174.161 178.817 1.00 100.00 191 LYS A O 1
ATOM 14597 N N . ARG C 3 192 ? 172.980 175.297 179.653 1.00 100.00 192 ARG A N 1
ATOM 14598 C CA . ARG C 3 192 ? 173.665 175.541 178.380 1.00 100.00 192 ARG A CA 1
ATOM 14599 C C . ARG C 3 192 ? 173.943 174.293 177.544 1.00 100.00 192 ARG A C 1
ATOM 14600 O O . ARG C 3 192 ? 173.879 174.373 176.325 1.00 100.00 192 ARG A O 1
ATOM 14621 N N . THR C 3 193 ? 174.179 173.133 178.149 1.00 100.00 193 THR A N 1
ATOM 14622 C CA . THR C 3 193 ? 174.400 171.886 177.392 1.00 100.00 193 THR A CA 1
ATOM 14623 C C . THR C 3 193 ? 173.127 171.326 176.752 1.00 100.00 193 THR A C 1
ATOM 14624 O O . THR C 3 193 ? 173.213 170.629 175.741 1.00 100.00 193 THR A O 1
ATOM 14635 N N . LYS C 3 194 ? 171.949 171.644 177.297 1.00 100.00 194 LYS A N 1
ATOM 14636 C CA . LYS C 3 194 ? 170.632 171.192 176.814 1.00 100.00 194 LYS A CA 1
ATOM 14637 C C . LYS C 3 194 ? 170.021 172.112 175.756 1.00 100.00 194 LYS A C 1
ATOM 14638 O O . LYS C 3 194 ? 169.090 171.700 175.062 1.00 100.00 194 LYS A O 1
ATOM 14657 N N . ARG C 3 195 ? 170.513 173.349 175.653 1.00 100.00 195 ARG A N 1
ATOM 14658 C CA . ARG C 3 195 ? 169.994 174.426 174.792 1.00 100.00 195 ARG A CA 1
ATOM 14659 C C . ARG C 3 195 ? 169.942 174.025 173.319 1.00 100.00 195 ARG A C 1
ATOM 14660 O O . ARG C 3 195 ? 170.861 173.379 172.825 1.00 100.00 195 ARG A O 1
ATOM 14681 N N . ILE C 3 196 ? 168.887 174.422 172.609 1.00 100.00 196 ILE A N 1
ATOM 14682 C CA . ILE C 3 196 ? 168.755 174.169 171.169 1.00 100.00 196 ILE A CA 1
ATOM 14683 C C . ILE C 3 196 ? 169.778 174.980 170.375 1.00 100.00 196 ILE A C 1
ATOM 14684 O O . ILE C 3 196 ? 170.021 176.152 170.653 1.00 100.00 196 ILE A O 1
ATOM 14700 N N . VAL C 3 197 ? 170.373 174.351 169.373 1.00 100.00 197 VAL A N 1
ATOM 14701 C CA . VAL C 3 197 ? 171.336 174.965 168.458 1.00 100.00 197 VAL A CA 1
ATOM 14702 C C . VAL C 3 197 ? 170.598 175.430 167.212 1.00 100.00 197 VAL A C 1
ATOM 14703 O O . VAL C 3 197 ? 169.700 174.739 166.737 1.00 100.00 197 VAL A O 1
ATOM 14716 N N . SER C 3 198 ? 170.962 176.579 166.655 1.00 100.00 198 SER A N 1
ATOM 14717 C CA . SER C 3 198 ? 170.307 177.139 165.470 1.00 100.00 198 SER A CA 1
ATOM 14718 C C . SER C 3 198 ? 171.286 177.847 164.545 1.00 100.00 198 SER A C 1
ATOM 14719 O O . SER C 3 198 ? 172.366 178.261 164.961 1.00 100.00 198 SER A O 1
ATOM 14727 N N . HIS C 3 199 ? 170.897 178.009 163.283 1.00 100.00 199 HIS A N 1
ATOM 14728 C CA . HIS C 3 199 ? 171.681 178.709 162.267 1.00 100.00 199 HIS A CA 1
ATOM 14729 C C . HIS C 3 199 ? 170.800 179.602 161.402 1.00 100.00 199 HIS A C 1
ATOM 14730 O O . HIS C 3 199 ? 169.629 179.298 161.185 1.00 100.00 199 HIS A O 1
ATOM 14744 N N . GLY C 3 200 ? 171.350 180.712 160.920 1.00 100.00 200 GLY A N 1
ATOM 14745 C CA . GLY C 3 200 ? 170.593 181.762 160.235 1.00 100.00 200 GLY A CA 1
ATOM 14746 C C . GLY C 3 200 ? 169.983 182.775 161.198 1.00 100.00 200 GLY A C 1
ATOM 14747 O O . GLY C 3 200 ? 168.839 183.167 161.036 1.00 100.00 200 GLY A O 1
ATOM 14751 N N . ASP C 3 201 ? 170.709 183.165 162.239 1.00 100.00 201 ASP A N 1
ATOM 14752 C CA . ASP C 3 201 ? 170.230 184.086 163.270 1.00 100.00 201 ASP A CA 1
ATOM 14753 C C . ASP C 3 201 ? 171.398 184.969 163.740 1.00 100.00 201 ASP A C 1
ATOM 14754 O O . ASP C 3 201 ? 171.831 184.914 164.887 1.00 100.00 201 ASP A O 1
ATOM 14763 N N . GLU C 3 202 ? 172.029 185.673 162.800 1.00 100.00 202 GLU A N 1
ATOM 14764 C CA . GLU C 3 202 ? 173.371 186.243 162.956 1.00 100.00 202 GLU A CA 1
ATOM 14765 C C . GLU C 3 202 ? 173.414 187.657 163.537 1.00 100.00 202 GLU A C 1
ATOM 14766 O O . GLU C 3 202 ? 172.447 188.411 163.470 1.00 100.00 202 GLU A O 1
ATOM 14778 N N . TYR C 3 203 ? 174.590 188.052 164.022 1.00 86.49 203 TYR A N 1
ATOM 14779 C CA . TYR C 3 203 ? 174.989 189.445 164.189 1.00 86.49 203 TYR A CA 1
ATOM 14780 C C . TYR C 3 203 ? 176.085 189.778 163.182 1.00 86.49 203 TYR A C 1
ATOM 14781 O O . TYR C 3 203 ? 177.093 189.078 163.097 1.00 86.49 203 TYR A O 1
ATOM 14799 N N . ILE C 3 204 ? 175.886 190.826 162.391 1.00 100.00 204 ILE A N 1
ATOM 14800 C CA . ILE C 3 204 ? 176.763 191.204 161.293 1.00 100.00 204 ILE A CA 1
ATOM 14801 C C . ILE C 3 204 ? 177.282 192.615 161.516 1.00 100.00 204 ILE A C 1
ATOM 14802 O O . ILE C 3 204 ? 176.529 193.578 161.597 1.00 100.00 204 ILE A O 1
ATOM 14818 N N . SER C 3 205 ? 178.597 192.738 161.597 1.00 100.00 205 SER A N 1
ATOM 14819 C CA . SER C 3 205 ? 179.305 194.006 161.637 1.00 100.00 205 SER A CA 1
ATOM 14820 C C . SER C 3 205 ? 179.557 194.506 160.217 1.00 100.00 205 SER A C 1
ATOM 14821 O O . SER C 3 205 ? 179.775 193.705 159.312 1.00 100.00 205 SER A O 1
ATOM 14829 N N . VAL C 3 206 ? 179.518 195.811 159.978 1.00 100.00 206 VAL A N 1
ATOM 14830 C CA . VAL C 3 206 ? 179.812 196.405 158.669 1.00 100.00 206 VAL A CA 1
ATOM 14831 C C . VAL C 3 206 ? 181.124 197.161 158.766 1.00 100.00 206 VAL A C 1
ATOM 14832 O O . VAL C 3 206 ? 181.237 198.121 159.519 1.00 100.00 206 VAL A O 1
ATOM 14845 N N . VAL C 3 207 ? 182.126 196.742 158.008 1.00 100.00 207 VAL A N 1
ATOM 14846 C CA . VAL C 3 207 ? 183.513 197.176 158.172 1.00 100.00 207 VAL A CA 1
ATOM 14847 C C . VAL C 3 207 ? 183.997 197.891 156.930 1.00 100.00 207 VAL A C 1
ATOM 14848 O O . VAL C 3 207 ? 183.865 197.383 155.825 1.00 100.00 207 VAL A O 1
ATOM 14861 N N . ARG C 3 208 ? 184.607 199.057 157.104 1.00 100.00 208 ARG A N 1
ATOM 14862 C CA . ARG C 3 208 ? 185.301 199.805 156.060 1.00 100.00 208 ARG A CA 1
ATOM 14863 C C . ARG C 3 208 ? 186.778 199.467 156.085 1.00 100.00 208 ARG A C 1
ATOM 14864 O O . ARG C 3 208 ? 187.389 199.433 157.144 1.00 100.00 208 ARG A O 1
ATOM 14885 N N . THR C 3 209 ? 187.347 199.192 154.930 1.00 100.00 209 THR A N 1
ATOM 14886 C CA . THR C 3 209 ? 188.695 198.646 154.774 1.00 100.00 209 THR A CA 1
ATOM 14887 C C . THR C 3 209 ? 189.215 198.983 153.374 1.00 100.00 209 THR A C 1
ATOM 14888 O O . THR C 3 209 ? 188.608 199.776 152.656 1.00 100.00 209 THR A O 1
ATOM 14899 N N . GLY C 3 210 ? 190.341 198.432 152.951 1.00 99.98 210 GLY A N 1
ATOM 14900 C CA . GLY C 3 210 ? 190.869 198.659 151.611 1.00 99.98 210 GLY A CA 1
ATOM 14901 C C . GLY C 3 210 ? 192.210 197.988 151.386 1.00 99.98 210 GLY A C 1
ATOM 14902 O O . GLY C 3 210 ? 192.924 197.683 152.336 1.00 99.98 210 GLY A O 1
ATOM 14906 N N . VAL C 3 211 ? 192.566 197.789 150.124 1.00 50.00 211 VAL A N 1
ATOM 14907 C CA . VAL C 3 211 ? 193.866 197.260 149.712 1.00 50.00 211 VAL A CA 1
ATOM 14908 C C . VAL C 3 211 ? 194.390 198.080 148.541 1.00 50.00 211 VAL A C 1
ATOM 14909 O O . VAL C 3 211 ? 193.653 198.399 147.609 1.00 50.00 211 VAL A O 1
ATOM 14922 N N . GLY C 3 212 ? 195.663 198.469 148.592 1.00 49.10 212 GLY A N 1
ATOM 14923 C CA . GLY C 3 212 ? 196.214 199.428 147.639 1.00 49.10 212 GLY A CA 1
ATOM 14924 C C . GLY C 3 212 ? 195.394 200.718 147.619 1.00 49.10 212 GLY A C 1
ATOM 14925 O O . GLY C 3 212 ? 195.146 201.330 148.658 1.00 49.10 212 GLY A O 1
ATOM 14929 N N . ASN C 3 213 ? 194.937 201.102 146.430 1.00 91.78 213 ASN A N 1
ATOM 14930 C CA . ASN C 3 213 ? 194.059 202.248 146.192 1.00 91.78 213 ASN A CA 1
ATOM 14931 C C . ASN C 3 213 ? 192.551 201.907 146.173 1.00 91.78 213 ASN A C 1
ATOM 14932 O O . ASN C 3 213 ? 191.740 202.811 146.005 1.00 91.78 213 ASN A O 1
ATOM 14943 N N . CYS C 3 214 ? 192.149 200.644 146.349 1.00 100.00 214 CYS A N 1
ATOM 14944 C CA . CYS C 3 214 ? 190.741 200.247 146.429 1.00 100.00 214 CYS A CA 1
ATOM 14945 C C . CYS C 3 214 ? 190.191 200.428 147.841 1.00 100.00 214 CYS A C 1
ATOM 14946 O O . CYS C 3 214 ? 190.757 199.905 148.802 1.00 100.00 214 CYS A O 1
ATOM 14954 N N . LYS C 3 215 ? 189.052 201.105 147.975 1.00 100.00 215 LYS A N 1
ATOM 14955 C CA . LYS C 3 215 ? 188.352 201.325 149.247 1.00 100.00 215 LYS A CA 1
ATOM 14956 C C . LYS C 3 215 ? 187.103 200.450 149.290 1.00 100.00 215 LYS A C 1
ATOM 14957 O O . LYS C 3 215 ? 186.302 200.474 148.365 1.00 100.00 215 LYS A O 1
ATOM 14976 N N . LEU C 3 216 ? 186.932 199.652 150.335 1.00 100.00 216 LEU A N 1
ATOM 14977 C CA . LEU C 3 216 ? 185.983 198.540 150.370 1.00 100.00 216 LEU A CA 1
ATOM 14978 C C . LEU C 3 216 ? 185.076 198.630 151.589 1.00 100.00 216 LEU A C 1
ATOM 14979 O O . LEU C 3 216 ? 185.532 199.002 152.667 1.00 100.00 216 LEU A O 1
ATOM 14995 N N . ILE C 3 217 ? 183.819 198.232 151.449 1.00 100.00 217 ILE A N 1
ATOM 14996 C CA . ILE C 3 217 ? 182.949 197.968 152.593 1.00 100.00 217 ILE A CA 1
ATOM 14997 C C . ILE C 3 217 ? 182.605 196.489 152.592 1.00 100.00 217 ILE A C 1
ATOM 14998 O O . ILE C 3 217 ? 182.049 195.987 151.619 1.00 100.00 217 ILE A O 1
ATOM 15014 N N . LEU C 3 218 ? 182.932 195.802 153.680 1.00 100.00 218 LEU A N 1
ATOM 15015 C CA . LEU C 3 218 ? 182.664 194.388 153.891 1.00 100.00 218 LEU A CA 1
ATOM 15016 C C . LEU C 3 218 ? 181.626 194.208 154.997 1.00 100.00 218 LEU A C 1
ATOM 15017 O O . LEU C 3 218 ? 181.855 194.607 156.132 1.00 100.00 218 LEU A O 1
ATOM 15033 N N . GLY C 3 219 ? 180.516 193.535 154.721 1.00 100.00 219 GLY A N 1
ATOM 15034 C CA . GLY C 3 219 ? 179.708 192.931 155.778 1.00 100.00 219 GLY A CA 1
ATOM 15035 C C . GLY C 3 219 ? 180.401 191.691 156.340 1.00 100.00 219 GLY A C 1
ATOM 15036 O O . GLY C 3 219 ? 180.883 190.865 155.569 1.00 100.00 219 GLY A O 1
ATOM 15040 N N . ALA C 3 220 ? 180.449 191.526 157.655 1.00 100.00 220 ALA A N 1
ATOM 15041 C CA . ALA C 3 220 ? 181.110 190.410 158.312 1.00 100.00 220 ALA A CA 1
ATOM 15042 C C . ALA C 3 220 ? 180.313 189.888 159.504 1.00 100.00 220 ALA A C 1
ATOM 15043 O O . ALA C 3 220 ? 180.126 190.569 160.505 1.00 100.00 220 ALA A O 1
ATOM 15050 N N . GLU C 3 221 ? 179.862 188.650 159.408 1.00 100.00 221 GLU A N 1
ATOM 15051 C CA . GLU C 3 221 ? 179.242 187.897 160.494 1.00 100.00 221 GLU A CA 1
ATOM 15052 C C . GLU C 3 221 ? 180.270 187.574 161.581 1.00 100.00 221 GLU A C 1
ATOM 15053 O O . GLU C 3 221 ? 181.297 186.963 161.279 1.00 100.00 221 GLU A O 1
ATOM 15065 N N . VAL C 3 222 ? 180.014 187.948 162.836 1.00 100.00 222 VAL A N 1
ATOM 15066 C CA . VAL C 3 222 ? 180.941 187.705 163.959 1.00 100.00 222 VAL A CA 1
ATOM 15067 C C . VAL C 3 222 ? 180.296 186.866 165.056 1.00 100.00 222 VAL A C 1
ATOM 15068 O O . VAL C 3 222 ? 179.106 186.991 165.327 1.00 100.00 222 VAL A O 1
ATOM 15081 N N . ASP C 3 223 ? 181.070 185.981 165.682 1.00 100.00 223 ASP A N 1
ATOM 15082 C CA . ASP C 3 223 ? 180.539 184.989 166.620 1.00 100.00 223 ASP A CA 1
ATOM 15083 C C . ASP C 3 223 ? 180.194 185.573 167.981 1.00 100.00 223 ASP A C 1
ATOM 15084 O O . ASP C 3 223 ? 179.089 185.372 168.483 1.00 100.00 223 ASP A O 1
ATOM 15093 N N . CYS C 3 224 ? 181.149 186.253 168.603 1.00 100.00 224 CYS A N 1
ATOM 15094 C CA . CYS C 3 224 ? 181.023 186.756 169.957 1.00 100.00 224 CYS A CA 1
ATOM 15095 C C . CYS C 3 224 ? 182.010 187.879 170.248 1.00 100.00 224 CYS A C 1
ATOM 15096 O O . CYS C 3 224 ? 182.987 188.080 169.528 1.00 100.00 224 CYS A O 1
ATOM 15104 N N . ILE C 3 225 ? 181.785 188.571 171.357 1.00 100.00 225 ILE A N 1
ATOM 15105 C CA . ILE C 3 225 ? 182.713 189.525 171.956 1.00 100.00 225 ILE A CA 1
ATOM 15106 C C . ILE C 3 225 ? 183.424 188.857 173.141 1.00 100.00 225 ILE A C 1
ATOM 15107 O O . ILE C 3 225 ? 182.800 188.172 173.945 1.00 100.00 225 ILE A O 1
ATOM 15123 N N . PHE C 3 226 ? 184.741 188.948 173.199 1.00 100.00 226 PHE A N 1
ATOM 15124 C CA . PHE C 3 226 ? 185.538 188.126 174.086 1.00 100.00 226 PHE A CA 1
ATOM 15125 C C . PHE C 3 226 ? 185.649 188.708 175.494 1.00 100.00 226 PHE A C 1
ATOM 15126 O O . PHE C 3 226 ? 185.324 188.029 176.458 1.00 100.00 226 PHE A O 1
ATOM 15143 N N . ASP C 3 227 ? 186.055 189.968 175.637 1.00 100.00 227 ASP A N 1
ATOM 15144 C CA . ASP C 3 227 ? 186.259 190.611 176.934 1.00 100.00 227 ASP A CA 1
ATOM 15145 C C . ASP C 3 227 ? 185.100 191.540 177.301 1.00 100.00 227 ASP A C 1
ATOM 15146 O O . ASP C 3 227 ? 184.344 191.212 178.210 1.00 100.00 227 ASP A O 1
ATOM 15155 N N . PHE C 3 228 ? 184.892 192.657 176.607 1.00 100.00 228 PHE A N 1
ATOM 15156 C CA . PHE C 3 228 ? 183.772 193.562 176.891 1.00 100.00 228 PHE A CA 1
ATOM 15157 C C . PHE C 3 228 ? 183.329 194.393 175.690 1.00 100.00 228 PHE A C 1
ATOM 15158 O O . PHE C 3 228 ? 184.036 194.523 174.701 1.00 100.00 228 PHE A O 1
ATOM 15175 N N . LYS C 3 229 ? 182.129 194.959 175.795 1.00 100.00 229 LYS A N 1
ATOM 15176 C CA . LYS C 3 229 ? 181.462 195.836 174.830 1.00 100.00 229 LYS A CA 1
ATOM 15177 C C . LYS C 3 229 ? 181.662 197.293 175.234 1.00 100.00 229 LYS A C 1
ATOM 15178 O O . LYS C 3 229 ? 181.501 197.636 176.401 1.00 100.00 229 LYS A O 1
ATOM 15197 N N . GLU C 3 230 ? 181.940 198.165 174.277 1.00 100.00 230 GLU A N 1
ATOM 15198 C CA . GLU C 3 230 ? 181.876 199.618 174.435 1.00 100.00 230 GLU A CA 1
ATOM 15199 C C . GLU C 3 230 ? 180.704 200.174 173.623 1.00 100.00 230 GLU A C 1
ATOM 15200 O O . GLU C 3 230 ? 180.633 199.960 172.415 1.00 100.00 230 GLU A O 1
ATOM 15212 N N . ASN C 3 231 ? 179.760 200.876 174.242 1.00 100.00 231 ASN A N 1
ATOM 15213 C CA . ASN C 3 231 ? 178.593 201.408 173.532 1.00 100.00 231 ASN A CA 1
ATOM 15214 C C . ASN C 3 231 ? 178.965 202.593 172.632 1.00 100.00 231 ASN A C 1
ATOM 15215 O O . ASN C 3 231 ? 179.697 203.486 173.047 1.00 100.00 231 ASN A O 1
ATOM 15226 N N . GLY C 3 232 ? 178.436 202.633 171.410 1.00 100.00 232 GLY A N 1
ATOM 15227 C CA . GLY C 3 232 ? 178.632 203.758 170.491 1.00 100.00 232 GLY A CA 1
ATOM 15228 C C . GLY C 3 232 ? 180.060 203.923 169.954 1.00 100.00 232 GLY A C 1
ATOM 15229 O O . GLY C 3 232 ? 180.453 205.033 169.599 1.00 100.00 232 GLY A O 1
ATOM 15233 N N . ARG C 3 233 ? 180.847 202.844 169.912 1.00 100.00 233 ARG A N 1
ATOM 15234 C CA . ARG C 3 233 ? 182.262 202.818 169.496 1.00 100.00 233 ARG A CA 1
ATOM 15235 C C . ARG C 3 233 ? 182.562 201.623 168.595 1.00 100.00 233 ARG A C 1
ATOM 15236 O O . ARG C 3 233 ? 181.780 200.681 168.543 1.00 100.00 233 ARG A O 1
ATOM 15257 N N . ASP C 3 234 ? 183.697 201.635 167.896 1.00 100.00 234 ASP A N 1
ATOM 15258 C CA . ASP C 3 234 ? 184.193 200.453 167.188 1.00 100.00 234 ASP A CA 1
ATOM 15259 C C . ASP C 3 234 ? 184.494 199.344 168.196 1.00 100.00 234 ASP A C 1
ATOM 15260 O O . ASP C 3 234 ? 185.406 199.470 169.011 1.00 100.00 234 ASP A O 1
ATOM 15269 N N . ASN C 3 235 ? 183.756 198.237 168.142 1.00 100.00 235 ASN A N 1
ATOM 15270 C CA . ASN C 3 235 ? 184.001 197.093 169.018 1.00 100.00 235 ASN A CA 1
ATOM 15271 C C . ASN C 3 235 ? 184.975 196.088 168.412 1.00 100.00 235 ASN A C 1
ATOM 15272 O O . ASN C 3 235 ? 185.237 195.042 168.991 1.00 100.00 235 ASN A O 1
ATOM 15283 N N . LEU C 3 236 ? 185.546 196.410 167.259 1.00 100.00 236 LEU A N 1
ATOM 15284 C CA . LEU C 3 236 ? 186.271 195.495 166.387 1.00 100.00 236 LEU A CA 1
ATOM 15285 C C . LEU C 3 236 ? 187.448 194.800 167.084 1.00 100.00 236 LEU A C 1
ATOM 15286 O O . LEU C 3 236 ? 187.684 193.618 166.870 1.00 100.00 236 LEU A O 1
ATOM 15302 N N . LYS C 3 237 ? 188.128 195.484 168.008 1.00 100.00 237 LYS A N 1
ATOM 15303 C CA . LYS C 3 237 ? 189.207 194.921 168.835 1.00 100.00 237 LYS A CA 1
ATOM 15304 C C . LYS C 3 237 ? 188.750 193.962 169.939 1.00 100.00 237 LYS A C 1
ATOM 15305 O O . LYS C 3 237 ? 189.588 193.339 170.584 1.00 100.00 237 LYS A O 1
ATOM 15324 N N . HIS C 3 238 ? 187.451 193.846 170.195 1.00 100.00 238 HIS A N 1
ATOM 15325 C CA . HIS C 3 238 ? 186.873 192.985 171.232 1.00 100.00 238 HIS A CA 1
ATOM 15326 C C . HIS C 3 238 ? 186.236 191.704 170.690 1.00 100.00 238 HIS A C 1
ATOM 15327 O O . HIS C 3 238 ? 185.961 190.803 171.472 1.00 100.00 238 HIS A O 1
ATOM 15342 N N . TYR C 3 239 ? 185.966 191.589 169.391 1.00 100.00 239 TYR A N 1
ATOM 15343 C CA . TYR C 3 239 ? 185.395 190.375 168.798 1.00 100.00 239 TYR A CA 1
ATOM 15344 C C . TYR C 3 239 ? 186.371 189.191 168.781 1.00 100.00 239 TYR A C 1
ATOM 15345 O O . TYR C 3 239 ? 187.578 189.370 168.896 1.00 100.00 239 TYR A O 1
ATOM 15363 N N . ALA C 3 240 ? 185.854 187.982 168.566 1.00 100.00 240 ALA A N 1
ATOM 15364 C CA . ALA C 3 240 ? 186.636 186.781 168.266 1.00 100.00 240 ALA A CA 1
ATOM 15365 C C . ALA C 3 240 ? 185.945 185.902 167.208 1.00 100.00 240 ALA A C 1
ATOM 15366 O O . ALA C 3 240 ? 184.731 185.970 167.031 1.00 100.00 240 ALA A O 1
ATOM 15373 N N . GLU C 3 241 ? 186.700 185.045 166.524 1.00 100.00 241 GLU A N 1
ATOM 15374 C CA . GLU C 3 241 ? 186.144 183.940 165.740 1.00 100.00 241 GLU A CA 1
ATOM 15375 C C . GLU C 3 241 ? 186.387 182.642 166.499 1.00 100.00 241 GLU A C 1
ATOM 15376 O O . GLU C 3 241 ? 187.518 182.319 166.847 1.00 100.00 241 GLU A O 1
ATOM 15388 N N . LEU C 3 242 ? 185.326 181.878 166.721 1.00 100.00 242 LEU A N 1
ATOM 15389 C CA . LEU C 3 242 ? 185.342 180.525 167.249 1.00 100.00 242 LEU A CA 1
ATOM 15390 C C . LEU C 3 242 ? 185.208 179.566 166.066 1.00 100.00 242 LEU A C 1
ATOM 15391 O O . LEU C 3 242 ? 184.319 179.748 165.227 1.00 100.00 242 LEU A O 1
ATOM 15407 N N . LYS C 3 243 ? 186.082 178.565 165.958 1.00 95.15 243 LYS A N 1
ATOM 15408 C CA . LYS C 3 243 ? 186.216 177.771 164.733 1.00 95.15 243 LYS A CA 1
ATOM 15409 C C . LYS C 3 243 ? 186.085 176.268 164.957 1.00 95.15 243 LYS A C 1
ATOM 15410 O O . LYS C 3 243 ? 186.400 175.738 166.020 1.00 95.15 243 LYS A O 1
ATOM 15429 N N . CYS C 3 244 ? 185.587 175.615 163.909 1.00 90.65 244 CYS A N 1
ATOM 15430 C CA . CYS C 3 244 ? 185.271 174.197 163.785 1.00 90.65 244 CYS A CA 1
ATOM 15431 C C . CYS C 3 244 ? 186.453 173.284 164.129 1.00 90.65 244 CYS A C 1
ATOM 15432 O O . CYS C 3 244 ? 187.617 173.659 164.043 1.00 90.65 244 CYS A O 1
ATOM 15440 N N . THR C 3 245 ? 186.157 172.054 164.504 1.00 91.39 245 THR A N 1
ATOM 15441 C CA . THR C 3 245 ? 187.021 171.316 165.416 1.00 91.39 245 THR A CA 1
ATOM 15442 C C . THR C 3 245 ? 187.501 169.989 164.813 1.00 91.39 245 THR A C 1
ATOM 15443 O O . THR C 3 245 ? 186.815 169.398 163.983 1.00 91.39 245 THR A O 1
ATOM 15454 N N . GLN C 3 246 ? 188.686 169.495 165.178 1.00 100.00 246 GLN A N 1
ATOM 15455 C CA . GLN C 3 246 ? 189.241 168.215 164.683 1.00 100.00 246 GLN A CA 1
ATOM 15456 C C . GLN C 3 246 ? 190.288 167.642 165.657 1.00 100.00 246 GLN A C 1
ATOM 15457 O O . GLN C 3 246 ? 190.711 168.336 166.571 1.00 100.00 246 GLN A O 1
ATOM 15471 N N . GLN C 3 247 ? 190.689 166.382 165.539 1.00 100.00 247 GLN A N 1
ATOM 15472 C CA . GLN C 3 247 ? 191.788 165.796 166.317 1.00 100.00 247 GLN A CA 1
ATOM 15473 C C . GLN C 3 247 ? 193.153 166.262 165.793 1.00 100.00 247 GLN A C 1
ATOM 15474 O O . GLN C 3 247 ? 193.296 166.492 164.595 1.00 100.00 247 GLN A O 1
ATOM 15488 N N . VAL C 3 248 ? 194.184 166.323 166.636 1.00 100.00 248 VAL A N 1
ATOM 15489 C CA . VAL C 3 248 ? 195.589 166.398 166.182 1.00 100.00 248 VAL A CA 1
ATOM 15490 C C . VAL C 3 248 ? 196.437 165.417 166.984 1.00 100.00 248 VAL A C 1
ATOM 15491 O O . VAL C 3 248 ? 196.698 165.654 168.158 1.00 100.00 248 VAL A O 1
ATOM 15504 N N . ALA C 3 249 ? 196.863 164.313 166.373 1.00 100.00 249 ALA A N 1
ATOM 15505 C CA . ALA C 3 249 ? 197.522 163.214 167.081 1.00 100.00 249 ALA A CA 1
ATOM 15506 C C . ALA C 3 249 ? 198.780 162.667 166.386 1.00 100.00 249 ALA A C 1
ATOM 15507 O O . ALA C 3 249 ? 199.418 161.748 166.895 1.00 100.00 249 ALA A O 1
ATOM 15514 N N . ASN C 3 250 ? 199.147 163.203 165.227 1.00 100.00 250 ASN A N 1
ATOM 15515 C CA . ASN C 3 250 ? 200.214 162.700 164.370 1.00 100.00 250 ASN A CA 1
ATOM 15516 C C . ASN C 3 250 ? 200.790 163.852 163.541 1.00 100.00 250 ASN A C 1
ATOM 15517 O O . ASN C 3 250 ? 200.117 164.862 163.348 1.00 100.00 250 ASN A O 1
ATOM 15528 N N . ILE C 3 251 ? 201.994 163.715 162.994 1.00 100.00 251 ILE A N 1
ATOM 15529 C CA . ILE C 3 251 ? 202.643 164.801 162.248 1.00 100.00 251 ILE A CA 1
ATOM 15530 C C . ILE C 3 251 ? 201.772 165.264 161.075 1.00 100.00 251 ILE A C 1
ATOM 15531 O O . ILE C 3 251 ? 201.535 166.459 160.930 1.00 100.00 251 ILE A O 1
ATOM 15547 N N . SER C 3 252 ? 201.201 164.363 160.280 1.00 100.00 252 SER A N 1
ATOM 15548 C CA . SER C 3 252 ? 200.352 164.764 159.149 1.00 100.00 252 SER A CA 1
ATOM 15549 C C . SER C 3 252 ? 199.035 165.431 159.567 1.00 100.00 252 SER A C 1
ATOM 15550 O O . SER C 3 252 ? 198.472 166.213 158.804 1.00 100.00 252 SER A O 1
ATOM 15558 N N . ASP C 3 253 ? 198.553 165.236 160.795 1.00 100.00 253 ASP A N 1
ATOM 15559 C CA . ASP C 3 253 ? 197.428 166.021 161.305 1.00 100.00 253 ASP A CA 1
ATOM 15560 C C . ASP C 3 253 ? 197.796 167.488 161.508 1.00 100.00 253 ASP A C 1
ATOM 15561 O O . ASP C 3 253 ? 196.955 168.358 161.302 1.00 100.00 253 ASP A O 1
ATOM 15570 N N . THR C 3 254 ? 199.047 167.796 161.851 1.00 78.70 254 THR A N 1
ATOM 15571 C CA . THR C 3 254 ? 199.479 169.186 161.997 1.00 78.70 254 THR A CA 1
ATOM 15572 C C . THR C 3 254 ? 199.392 169.927 160.667 1.00 78.70 254 THR A C 1
ATOM 15573 O O . THR C 3 254 ? 198.938 171.065 160.639 1.00 78.70 254 THR A O 1
ATOM 15584 N N . HIS C 3 255 ? 199.704 169.274 159.547 1.00 100.00 255 HIS A N 1
ATOM 15585 C CA . HIS C 3 255 ? 199.591 169.881 158.222 1.00 100.00 255 HIS A CA 1
ATOM 15586 C C . HIS C 3 255 ? 198.145 170.036 157.753 1.00 100.00 255 HIS A C 1
ATOM 15587 O O . HIS C 3 255 ? 197.790 171.066 157.185 1.00 100.00 255 HIS A O 1
ATOM 15601 N N . LYS C 3 256 ? 197.273 169.068 158.045 1.00 100.00 256 LYS A N 1
ATOM 15602 C CA . LYS C 3 256 ? 195.833 169.242 157.809 1.00 100.00 256 LYS A CA 1
ATOM 15603 C C . LYS C 3 256 ? 195.269 170.409 158.621 1.00 100.00 256 LYS A C 1
ATOM 15604 O O . LYS C 3 256 ? 194.448 171.154 158.099 1.00 100.00 256 LYS A O 1
ATOM 15623 N N . PHE C 3 257 ? 195.741 170.639 159.843 1.00 100.00 257 PHE A N 1
ATOM 15624 C CA . PHE C 3 257 ? 195.337 171.796 160.633 1.00 100.00 257 PHE A CA 1
ATOM 15625 C C . PHE C 3 257 ? 195.874 173.098 160.068 1.00 100.00 257 PHE A C 1
ATOM 15626 O O . PHE C 3 257 ? 195.128 174.046 159.892 1.00 100.00 257 PHE A O 1
ATOM 15643 N N . GLU C 3 258 ? 197.155 173.164 159.719 1.00 100.00 258 GLU A N 1
ATOM 15644 C CA . GLU C 3 258 ? 197.789 174.390 159.221 1.00 100.00 258 GLU A CA 1
ATOM 15645 C C . GLU C 3 258 ? 197.075 174.988 158.010 1.00 100.00 258 GLU A C 1
ATOM 15646 O O . GLU C 3 258 ? 196.913 176.203 157.940 1.00 100.00 258 GLU A O 1
ATOM 15658 N N . ARG C 3 259 ? 196.551 174.162 157.100 1.00 100.00 259 ARG A N 1
ATOM 15659 C CA . ARG C 3 259 ? 195.730 174.637 155.980 1.00 100.00 259 ARG A CA 1
ATOM 15660 C C . ARG C 3 259 ? 194.393 175.242 156.409 1.00 100.00 259 ARG A C 1
ATOM 15661 O O . ARG C 3 259 ? 193.942 176.197 155.787 1.00 100.00 259 ARG A O 1
ATOM 15682 N N . LYS C 3 260 ? 193.766 174.756 157.485 1.00 100.00 260 LYS A N 1
ATOM 15683 C CA . LYS C 3 260 ? 192.560 175.365 158.067 1.00 100.00 260 LYS A CA 1
ATOM 15684 C C . LYS C 3 260 ? 192.882 176.634 158.840 1.00 100.00 260 LYS A C 1
ATOM 15685 O O . LYS C 3 260 ? 192.131 177.606 158.756 1.00 100.00 260 LYS A O 1
ATOM 15704 N N . LEU C 3 261 ? 194.009 176.679 159.531 1.00 100.00 261 LEU A N 1
ATOM 15705 C CA . LEU C 3 261 ? 194.430 177.868 160.240 1.00 100.00 261 LEU A CA 1
ATOM 15706 C C . LEU C 3 261 ? 194.754 179.003 159.281 1.00 100.00 261 LEU A C 1
ATOM 15707 O O . LEU C 3 261 ? 194.349 180.119 159.549 1.00 100.00 261 LEU A O 1
ATOM 15723 N N . PHE C 3 262 ? 195.357 178.746 158.118 1.00 89.11 262 PHE A N 1
ATOM 15724 C CA . PHE C 3 262 ? 195.542 179.772 157.086 1.00 89.11 262 PHE A CA 1
ATOM 15725 C C . PHE C 3 262 ? 194.216 180.395 156.614 1.00 89.11 262 PHE A C 1
ATOM 15726 O O . PHE C 3 262 ? 194.064 181.613 156.652 1.00 89.11 262 PHE A O 1
ATOM 15743 N N . ARG C 3 263 ? 193.206 179.594 156.244 1.00 100.00 263 ARG A N 1
ATOM 15744 C CA . ARG C 3 263 ? 191.902 180.140 155.840 1.00 100.00 263 ARG A CA 1
ATOM 15745 C C . ARG C 3 263 ? 191.223 180.910 156.952 1.00 100.00 263 ARG A C 1
ATOM 15746 O O . ARG C 3 263 ? 190.497 181.857 156.701 1.00 100.00 263 ARG A O 1
ATOM 15767 N N . THR C 3 264 ? 191.463 180.537 158.193 1.00 100.00 264 THR A N 1
ATOM 15768 C CA . THR C 3 264 ? 190.911 181.240 159.362 1.00 100.00 264 THR A CA 1
ATOM 15769 C C . THR C 3 264 ? 191.616 182.566 159.635 1.00 100.00 264 THR A C 1
ATOM 15770 O O . THR C 3 264 ? 190.961 183.546 159.976 1.00 100.00 264 THR A O 1
ATOM 15781 N N . TRP C 3 265 ? 192.935 182.635 159.449 1.00 50.00 265 TRP A N 1
ATOM 15782 C CA . TRP C 3 265 ? 193.658 183.898 159.503 1.00 50.00 265 TRP A CA 1
ATOM 15783 C C . TRP C 3 265 ? 193.181 184.831 158.406 1.00 50.00 265 TRP A C 1
ATOM 15784 O O . TRP C 3 265 ? 192.852 185.971 158.701 1.00 50.00 265 TRP A O 1
ATOM 15805 N N . LEU C 3 266 ? 193.045 184.344 157.175 1.00 50.00 266 LEU A N 1
ATOM 15806 C CA . LEU C 3 266 ? 192.560 185.156 156.065 1.00 50.00 266 LEU A CA 1
ATOM 15807 C C . LEU C 3 266 ? 191.191 185.766 156.379 1.00 50.00 266 LEU A C 1
ATOM 15808 O O . LEU C 3 266 ? 190.988 186.959 156.194 1.00 50.00 266 LEU A O 1
ATOM 15824 N N . GLN C 3 267 ? 190.271 184.977 156.925 1.00 100.00 267 GLN A N 1
ATOM 15825 C CA . GLN C 3 267 ? 188.947 185.419 157.342 1.00 100.00 267 GLN A CA 1
ATOM 15826 C C . GLN C 3 267 ? 188.989 186.523 158.401 1.00 100.00 267 GLN A C 1
ATOM 15827 O O . GLN C 3 267 ? 188.312 187.527 158.252 1.00 100.00 267 GLN A O 1
ATOM 15841 N N . CYS C 3 268 ? 189.788 186.409 159.448 1.00 100.00 268 CYS A N 1
ATOM 15842 C CA . CYS C 3 268 ? 189.878 187.460 160.454 1.00 100.00 268 CYS A CA 1
ATOM 15843 C C . CYS C 3 268 ? 190.641 188.680 159.972 1.00 100.00 268 CYS A C 1
ATOM 15844 O O . CYS C 3 268 ? 190.284 189.801 160.301 1.00 100.00 268 CYS A O 1
ATOM 15852 N N . PHE C 3 269 ? 191.700 188.495 159.203 1.00 100.00 269 PHE A N 1
ATOM 15853 C CA . PHE C 3 269 ? 192.588 189.568 158.818 1.00 100.00 269 PHE A CA 1
ATOM 15854 C C . PHE C 3 269 ? 191.891 190.597 157.954 1.00 100.00 269 PHE A C 1
ATOM 15855 O O . PHE C 3 269 ? 192.083 191.783 158.167 1.00 100.00 269 PHE A O 1
ATOM 15872 N N . LEU C 3 270 ? 191.022 190.180 157.042 1.00 100.00 270 LEU A N 1
ATOM 15873 C CA . LEU C 3 270 ? 190.307 191.083 156.136 1.00 100.00 270 LEU A CA 1
ATOM 15874 C C . LEU C 3 270 ? 189.480 192.156 156.850 1.00 100.00 270 LEU A C 1
ATOM 15875 O O . LEU C 3 270 ? 189.238 193.216 156.280 1.00 100.00 270 LEU A O 1
ATOM 15891 N N . VAL C 3 271 ? 189.048 191.901 158.086 1.00 100.00 271 VAL A N 1
ATOM 15892 C CA . VAL C 3 271 ? 188.145 192.777 158.850 1.00 100.00 271 VAL A CA 1
ATOM 15893 C C . VAL C 3 271 ? 188.644 193.121 160.253 1.00 100.00 271 VAL A C 1
ATOM 15894 O O . VAL C 3 271 ? 187.923 193.743 161.016 1.00 100.00 271 VAL A O 1
ATOM 15907 N N . GLY C 3 272 ? 189.878 192.781 160.612 1.00 97.63 272 GLY A N 1
ATOM 15908 C CA . GLY C 3 272 ? 190.506 193.292 161.829 1.00 97.63 272 GLY A CA 1
ATOM 15909 C C . GLY C 3 272 ? 190.118 192.598 163.131 1.00 97.63 272 GLY A C 1
ATOM 15910 O O . GLY C 3 272 ? 190.333 193.173 164.190 1.00 97.63 272 GLY A O 1
ATOM 15914 N N . ILE C 3 273 ? 189.560 191.392 163.090 1.00 100.00 273 ILE A N 1
ATOM 15915 C CA . ILE C 3 273 ? 189.252 190.603 164.284 1.00 100.00 273 ILE A CA 1
ATOM 15916 C C . ILE C 3 273 ? 190.545 190.039 164.880 1.00 100.00 273 ILE A C 1
ATOM 15917 O O . ILE C 3 273 ? 191.282 189.354 164.176 1.00 100.00 273 ILE A O 1
ATOM 15933 N N . PRO C 3 274 ? 190.866 190.290 166.153 1.00 100.00 274 PRO A N 1
ATOM 15934 C CA . PRO C 3 274 ? 192.188 189.999 166.686 1.00 100.00 274 PRO A CA 1
ATOM 15935 C C . PRO C 3 274 ? 192.388 188.620 167.310 1.00 100.00 274 PRO A C 1
ATOM 15936 O O . PRO C 3 274 ? 193.529 188.285 167.606 1.00 100.00 274 PRO A O 1
ATOM 15947 N N . ARG C 3 275 ? 191.336 187.826 167.541 1.00 100.00 275 ARG A N 1
ATOM 15948 C CA . ARG C 3 275 ? 191.398 186.536 168.252 1.00 100.00 275 ARG A CA 1
ATOM 15949 C C . ARG C 3 275 ? 190.708 185.418 167.496 1.00 100.00 275 ARG A C 1
ATOM 15950 O O . ARG C 3 275 ? 189.571 185.570 167.064 1.00 100.00 275 ARG A O 1
ATOM 15971 N N . ILE C 3 276 ? 191.356 184.267 167.437 1.00 100.00 276 ILE A N 1
ATOM 15972 C CA . ILE C 3 276 ? 190.851 183.026 166.857 1.00 100.00 276 ILE A CA 1
ATOM 15973 C C . ILE C 3 276 ? 190.865 181.941 167.928 1.00 100.00 276 ILE A C 1
ATOM 15974 O O . ILE C 3 276 ? 191.895 181.737 168.558 1.00 100.00 276 ILE A O 1
ATOM 15990 N N . ILE C 3 277 ? 189.765 181.225 168.147 1.00 100.00 277 ILE A N 1
ATOM 15991 C CA . ILE C 3 277 ? 189.650 180.177 169.166 1.00 100.00 277 ILE A CA 1
ATOM 15992 C C . ILE C 3 277 ? 189.239 178.860 168.512 1.00 100.00 277 ILE A C 1
ATOM 15993 O O . ILE C 3 277 ? 188.206 178.788 167.865 1.00 100.00 277 ILE A O 1
ATOM 16009 N N . TYR C 3 278 ? 190.035 177.810 168.695 1.00 100.00 278 TYR A N 1
ATOM 16010 C CA . TYR C 3 278 ? 189.838 176.492 168.111 1.00 100.00 278 TYR A CA 1
ATOM 16011 C C . TYR C 3 278 ? 189.530 175.444 169.171 1.00 100.00 278 TYR A C 1
ATOM 16012 O O . TYR C 3 278 ? 190.310 175.256 170.095 1.00 100.00 278 TYR A O 1
ATOM 16030 N N . GLY C 3 279 ? 188.429 174.716 169.022 1.00 100.00 279 GLY A N 1
ATOM 16031 C CA . GLY C 3 279 ? 188.174 173.490 169.768 1.00 100.00 279 GLY A CA 1
ATOM 16032 C C . GLY C 3 279 ? 188.712 172.271 169.034 1.00 100.00 279 GLY A C 1
ATOM 16033 O O . GLY C 3 279 ? 188.774 172.275 167.816 1.00 100.00 279 GLY A O 1
ATOM 16037 N N . PHE C 3 280 ? 189.078 171.205 169.719 1.00 100.00 280 PHE A N 1
ATOM 16038 C CA . PHE C 3 280 ? 189.600 169.989 169.102 1.00 100.00 280 PHE A CA 1
ATOM 16039 C C . PHE C 3 280 ? 188.816 168.779 169.591 1.00 100.00 280 PHE A C 1
ATOM 16040 O O . PHE C 3 280 ? 188.355 168.795 170.719 1.00 100.00 280 PHE A O 1
ATOM 16057 N N . LYS C 3 281 ? 188.643 167.731 168.785 1.00 100.00 281 LYS A N 1
ATOM 16058 C CA . LYS C 3 281 ? 187.778 166.569 169.086 1.00 100.00 281 LYS A CA 1
ATOM 16059 C C . LYS C 3 281 ? 188.514 165.237 169.105 1.00 100.00 281 LYS A C 1
ATOM 16060 O O . LYS C 3 281 ? 189.428 165.056 168.319 1.00 100.00 281 LYS A O 1
ATOM 16079 N N . ASP C 3 282 ? 188.060 164.272 169.902 1.00 100.00 282 ASP A N 1
ATOM 16080 C CA . ASP C 3 282 ? 188.320 162.855 169.600 1.00 100.00 282 ASP A CA 1
ATOM 16081 C C . ASP C 3 282 ? 187.548 162.401 168.349 1.00 100.00 282 ASP A C 1
ATOM 16082 O O . ASP C 3 282 ? 186.682 163.110 167.847 1.00 100.00 282 ASP A O 1
ATOM 16091 N N . ASP C 3 283 ? 187.804 161.187 167.857 1.00 98.65 283 ASP A N 1
ATOM 16092 C CA . ASP C 3 283 ? 186.778 160.450 167.108 1.00 98.65 283 ASP A CA 1
ATOM 16093 C C . ASP C 3 283 ? 185.531 160.253 168.000 1.00 98.65 283 ASP A C 1
ATOM 16094 O O . ASP C 3 283 ? 185.597 160.447 169.215 1.00 98.65 283 ASP A O 1
ATOM 16103 N N . HIS C 3 284 ? 184.376 159.898 167.445 1.00 50.00 284 HIS A N 1
ATOM 16104 C CA . HIS C 3 284 ? 183.097 160.302 168.050 1.00 50.00 284 HIS A CA 1
ATOM 16105 C C . HIS C 3 284 ? 183.076 161.837 168.086 1.00 50.00 284 HIS A C 1
ATOM 16106 O O . HIS C 3 284 ? 183.521 162.457 167.120 1.00 50.00 284 HIS A O 1
ATOM 16120 N N . TYR C 3 285 ? 182.560 162.480 169.134 1.00 50.00 285 TYR A N 1
ATOM 16121 C CA . TYR C 3 285 ? 182.376 163.937 169.129 1.00 50.00 285 TYR A CA 1
ATOM 16122 C C . TYR C 3 285 ? 182.700 164.616 170.465 1.00 50.00 285 TYR A C 1
ATOM 16123 O O . TYR C 3 285 ? 182.212 165.705 170.745 1.00 50.00 285 TYR A O 1
ATOM 16141 N N . VAL C 3 286 ? 183.527 164.002 171.306 1.00 50.00 286 VAL A N 1
ATOM 16142 C CA . VAL C 3 286 ? 183.946 164.588 172.584 1.00 50.00 286 VAL A CA 1
ATOM 16143 C C . VAL C 3 286 ? 184.887 165.769 172.352 1.00 50.00 286 VAL A C 1
ATOM 16144 O O . VAL C 3 286 ? 185.914 165.618 171.695 1.00 50.00 286 VAL A O 1
ATOM 16157 N N . LEU C 3 287 ? 184.589 166.939 172.908 1.00 100.00 287 LEU A N 1
ATOM 16158 C CA . LEU C 3 287 ? 185.483 168.095 172.922 1.00 100.00 287 LEU A CA 1
ATOM 16159 C C . LEU C 3 287 ? 186.690 167.798 173.798 1.00 100.00 287 LEU A C 1
ATOM 16160 O O . LEU C 3 287 ? 186.583 167.716 175.014 1.00 100.00 287 LEU A O 1
ATOM 16176 N N . LYS C 3 288 ? 187.846 167.620 173.183 1.00 100.00 288 LYS A N 1
ATOM 16177 C CA . LYS C 3 288 ? 189.064 167.178 173.848 1.00 100.00 288 LYS A CA 1
ATOM 16178 C C . LYS C 3 288 ? 189.866 168.311 174.467 1.00 100.00 288 LYS A C 1
ATOM 16179 O O . LYS C 3 288 ? 190.407 168.125 175.546 1.00 100.00 288 LYS A O 1
ATOM 16198 N N . THR C 3 289 ? 189.986 169.456 173.797 1.00 100.00 289 THR A N 1
ATOM 16199 C CA . THR C 3 289 ? 190.794 170.618 174.207 1.00 100.00 289 THR A CA 1
ATOM 16200 C C . THR C 3 289 ? 190.311 171.888 173.512 1.00 100.00 289 THR A C 1
ATOM 16201 O O . THR C 3 289 ? 189.524 171.811 172.576 1.00 100.00 289 THR A O 1
ATOM 16212 N N . VAL C 3 290 ? 190.765 173.058 173.948 1.00 100.00 290 VAL A N 1
ATOM 16213 C CA . VAL C 3 290 ? 190.585 174.339 173.255 1.00 100.00 290 VAL A CA 1
ATOM 16214 C C . VAL C 3 290 ? 191.912 175.067 173.240 1.00 100.00 290 VAL A C 1
ATOM 16215 O O . VAL C 3 290 ? 192.662 174.988 174.203 1.00 100.00 290 VAL A O 1
ATOM 16228 N N . GLU C 3 291 ? 192.229 175.791 172.179 1.00 100.00 291 GLU A N 1
ATOM 16229 C CA . GLU C 3 291 ? 193.426 176.621 172.071 1.00 100.00 291 GLU A CA 1
ATOM 16230 C C . GLU C 3 291 ? 193.085 177.930 171.390 1.00 100.00 291 GLU A C 1
ATOM 16231 O O . GLU C 3 291 ? 192.130 178.018 170.628 1.00 100.00 291 GLU A O 1
ATOM 16243 N N . GLU C 3 292 ? 193.854 178.969 171.669 1.00 100.00 292 GLU A N 1
ATOM 16244 C CA . GLU C 3 292 ? 193.565 180.310 171.204 1.00 100.00 292 GLU A CA 1
ATOM 16245 C C . GLU C 3 292 ? 194.788 180.949 170.568 1.00 100.00 292 GLU A C 1
ATOM 16246 O O . GLU C 3 292 ? 195.898 180.788 171.060 1.00 100.00 292 GLU A O 1
ATOM 16258 N N . PHE C 3 293 ? 194.580 181.658 169.463 1.00 100.00 293 PHE A N 1
ATOM 16259 C CA . PHE C 3 293 ? 195.603 182.289 168.647 1.00 100.00 293 PHE A CA 1
ATOM 16260 C C . PHE C 3 293 ? 195.266 183.765 168.470 1.00 100.00 293 PHE A C 1
ATOM 16261 O O . PHE C 3 293 ? 194.131 184.118 168.170 1.00 100.00 293 PHE A O 1
ATOM 16278 N N . SER C 3 294 ? 196.238 184.651 168.616 1.00 100.00 294 SER A N 1
ATOM 16279 C CA . SER C 3 294 ? 196.119 186.028 168.160 1.00 100.00 294 SER A CA 1
ATOM 16280 C C . SER C 3 294 ? 196.263 186.062 166.652 1.00 100.00 294 SER A C 1
ATOM 16281 O O . SER C 3 294 ? 197.125 185.386 166.114 1.00 100.00 294 SER A O 1
ATOM 16289 N N . THR C 3 295 ? 195.480 186.854 165.938 1.00 100.00 295 THR A N 1
ATOM 16290 C CA . THR C 3 295 ? 195.572 186.914 164.479 1.00 100.00 295 THR A CA 1
ATOM 16291 C C . THR C 3 295 ? 196.951 187.349 164.001 1.00 100.00 295 THR A C 1
ATOM 16292 O O . THR C 3 295 ? 197.362 186.955 162.923 1.00 100.00 295 THR A O 1
ATOM 16303 N N . GLU C 3 296 ? 197.714 188.108 164.786 1.00 100.00 296 GLU A N 1
ATOM 16304 C CA . GLU C 3 296 ? 199.101 188.469 164.470 1.00 100.00 296 GLU A CA 1
ATOM 16305 C C . GLU C 3 296 ? 200.113 187.324 164.581 1.00 100.00 296 GLU A C 1
ATOM 16306 O O . GLU C 3 296 ? 201.140 187.344 163.919 1.00 100.00 296 GLU A O 1
ATOM 16318 N N . GLU C 3 297 ? 199.869 186.317 165.409 1.00 100.00 297 GLU A N 1
ATOM 16319 C CA . GLU C 3 297 ? 200.774 185.186 165.511 1.00 100.00 297 GLU A CA 1
ATOM 16320 C C . GLU C 3 297 ? 200.808 184.396 164.223 1.00 100.00 297 GLU A C 1
ATOM 16321 O O . GLU C 3 297 ? 201.841 183.838 163.879 1.00 100.00 297 GLU A O 1
ATOM 16333 N N . VAL C 3 298 ? 199.671 184.249 163.541 1.00 100.00 298 VAL A N 1
ATOM 16334 C CA . VAL C 3 298 ? 199.496 183.136 162.612 1.00 100.00 298 VAL A CA 1
ATOM 16335 C C . VAL C 3 298 ? 200.517 183.139 161.473 1.00 100.00 298 VAL A C 1
ATOM 16336 O O . VAL C 3 298 ? 201.138 182.100 161.268 1.00 100.00 298 VAL A O 1
ATOM 16349 N N . PRO C 3 299 ? 200.798 184.245 160.764 1.00 100.00 299 PRO A N 1
ATOM 16350 C CA . PRO C 3 299 ? 201.804 184.239 159.713 1.00 100.00 299 PRO A CA 1
ATOM 16351 C C . PRO C 3 299 ? 203.196 183.825 160.195 1.00 100.00 299 PRO A C 1
ATOM 16352 O O . PRO C 3 299 ? 203.889 183.090 159.500 1.00 100.00 299 PRO A O 1
ATOM 16363 N N . VAL C 3 300 ? 203.605 184.241 161.393 1.00 100.00 300 VAL A N 1
ATOM 16364 C CA . VAL C 3 300 ? 204.894 183.860 161.990 1.00 100.00 300 VAL A CA 1
ATOM 16365 C C . VAL C 3 300 ? 204.878 182.384 162.360 1.00 100.00 300 VAL A C 1
ATOM 16366 O O . VAL C 3 300 ? 205.805 181.651 162.036 1.00 100.00 300 VAL A O 1
ATOM 16379 N N . LEU C 3 301 ? 203.808 181.921 162.998 1.00 100.00 301 LEU A N 1
ATOM 16380 C CA . LEU C 3 301 ? 203.646 180.535 163.415 1.00 100.00 301 LEU A CA 1
ATOM 16381 C C . LEU C 3 301 ? 203.676 179.579 162.215 1.00 100.00 301 LEU A C 1
ATOM 16382 O O . LEU C 3 301 ? 204.364 178.564 162.242 1.00 100.00 301 LEU A O 1
ATOM 16398 N N . LEU C 3 302 ? 202.997 179.936 161.128 1.00 100.00 302 LEU A N 1
ATOM 16399 C CA . LEU C 3 302 ? 203.063 179.192 159.880 1.00 100.00 302 LEU A CA 1
ATOM 16400 C C . LEU C 3 302 ? 204.453 179.278 159.237 1.00 100.00 302 LEU A C 1
ATOM 16401 O O . LEU C 3 302 ? 204.969 178.240 158.834 1.00 100.00 302 LEU A O 1
ATOM 16417 N N . LYS C 3 303 ? 205.115 180.442 159.174 1.00 100.00 303 LYS A N 1
ATOM 16418 C CA . LYS C 3 303 ? 206.491 180.534 158.638 1.00 100.00 303 LYS A CA 1
ATOM 16419 C C . LYS C 3 303 ? 207.477 179.649 159.404 1.00 100.00 303 LYS A C 1
ATOM 16420 O O . LYS C 3 303 ? 208.357 179.055 158.786 1.00 100.00 303 LYS A O 1
ATOM 16439 N N . ASN C 3 304 ? 207.323 179.509 160.718 1.00 100.00 304 ASN A N 1
ATOM 16440 C CA . ASN C 3 304 ? 208.151 178.615 161.523 1.00 100.00 304 ASN A CA 1
ATOM 16441 C C . ASN C 3 304 ? 207.837 177.134 161.276 1.00 100.00 304 ASN A C 1
ATOM 16442 O O . ASN C 3 304 ? 208.757 176.347 161.070 1.00 100.00 304 ASN A O 1
ATOM 16453 N N . ASN C 3 305 ? 206.565 176.732 161.312 1.00 100.00 305 ASN A N 1
ATOM 16454 C CA . ASN C 3 305 ? 206.194 175.313 161.309 1.00 100.00 305 ASN A CA 1
ATOM 16455 C C . ASN C 3 305 ? 206.021 174.704 159.907 1.00 100.00 305 ASN A C 1
ATOM 16456 O O . ASN C 3 305 ? 206.273 173.517 159.725 1.00 100.00 305 ASN A O 1
ATOM 16467 N N . ASN C 3 306 ? 205.593 175.487 158.915 1.00 100.00 306 ASN A N 1
ATOM 16468 C CA . ASN C 3 306 ? 205.269 175.026 157.562 1.00 100.00 306 ASN A CA 1
ATOM 16469 C C . ASN C 3 306 ? 205.508 176.145 156.528 1.00 100.00 306 ASN A C 1
ATOM 16470 O O . ASN C 3 306 ? 204.564 176.823 156.110 1.00 100.00 306 ASN A O 1
ATOM 16481 N N . PRO C 3 307 ? 206.766 176.378 156.115 1.00 100.00 307 PRO A N 1
ATOM 16482 C CA . PRO C 3 307 ? 207.155 177.543 155.325 1.00 100.00 307 PRO A CA 1
ATOM 16483 C C . PRO C 3 307 ? 206.323 177.768 154.064 1.00 100.00 307 PRO A C 1
ATOM 16484 O O . PRO C 3 307 ? 205.948 178.899 153.761 1.00 100.00 307 PRO A O 1
ATOM 16495 N N . GLN C 3 308 ? 205.983 176.702 153.342 1.00 100.00 308 GLN A N 1
ATOM 16496 C CA . GLN C 3 308 ? 205.225 176.791 152.094 1.00 100.00 308 GLN A CA 1
ATOM 16497 C C . GLN C 3 308 ? 203.737 177.119 152.284 1.00 100.00 308 GLN A C 1
ATOM 16498 O O . GLN C 3 308 ? 203.103 177.578 151.337 1.00 100.00 308 GLN A O 1
ATOM 16512 N N . VAL C 3 309 ? 203.171 176.958 153.484 1.00 50.00 309 VAL A N 1
ATOM 16513 C CA . VAL C 3 309 ? 201.861 177.539 153.833 1.00 50.00 309 VAL A CA 1
ATOM 16514 C C . VAL C 3 309 ? 202.026 178.952 154.387 1.00 50.00 309 VAL A C 1
ATOM 16515 O O . VAL C 3 309 ? 201.307 179.850 153.969 1.00 50.00 309 VAL A O 1
ATOM 16528 N N . GLY C 3 310 ? 202.999 179.203 155.265 1.00 50.00 310 GLY A N 1
ATOM 16529 C CA . GLY C 3 310 ? 203.231 180.543 155.820 1.00 50.00 310 GLY A CA 1
ATOM 16530 C C . GLY C 3 310 ? 203.602 181.591 154.774 1.00 50.00 310 GLY A C 1
ATOM 16531 O O . GLY C 3 310 ? 203.296 182.769 154.928 1.00 50.00 310 GLY A O 1
ATOM 16535 N N . SER C 3 311 ? 204.192 181.164 153.659 1.00 50.00 311 SER A N 1
ATOM 16536 C CA . SER C 3 311 ? 204.429 181.998 152.482 1.00 50.00 311 SER A CA 1
ATOM 16537 C C . SER C 3 311 ? 203.138 182.572 151.880 1.00 50.00 311 SER A C 1
ATOM 16538 O O . SER C 3 311 ? 203.120 183.722 151.444 1.00 50.00 311 SER A O 1
ATOM 16546 N N . ALA C 3 312 ? 202.026 181.829 151.905 1.00 50.00 312 ALA A N 1
ATOM 16547 C CA . ALA C 3 312 ? 200.782 182.237 151.262 1.00 50.00 312 ALA A CA 1
ATOM 16548 C C . ALA C 3 312 ? 200.142 183.500 151.861 1.00 50.00 312 ALA A C 1
ATOM 16549 O O . ALA C 3 312 ? 199.358 184.158 151.184 1.00 50.00 312 ALA A O 1
ATOM 16556 N N . CYS C 3 313 ? 200.484 183.893 153.090 1.00 50.00 313 CYS A N 1
ATOM 16557 C CA . CYS C 3 313 ? 199.940 185.092 153.719 1.00 50.00 313 CYS A CA 1
ATOM 16558 C C . CYS C 3 313 ? 200.268 186.375 152.943 1.00 50.00 313 CYS A C 1
ATOM 16559 O O . CYS C 3 313 ? 199.412 187.247 152.830 1.00 50.00 313 CYS A O 1
ATOM 16567 N N . LEU C 3 314 ? 201.464 186.507 152.361 1.00 50.00 314 LEU A N 1
ATOM 16568 C CA . LEU C 3 314 ? 201.766 187.635 151.473 1.00 50.00 314 LEU A CA 1
ATOM 16569 C C . LEU C 3 314 ? 201.180 187.450 150.079 1.00 50.00 314 LEU A C 1
ATOM 16570 O O . LEU C 3 314 ? 200.699 188.406 149.476 1.00 50.00 314 LEU A O 1
ATOM 16586 N N . GLU C 3 315 ? 201.201 186.230 149.552 1.00 100.00 315 GLU A N 1
ATOM 16587 C CA . GLU C 3 315 ? 200.667 185.945 148.223 1.00 100.00 315 GLU A CA 1
ATOM 16588 C C . GLU C 3 315 ? 199.176 186.265 148.140 1.00 100.00 315 GLU A C 1
ATOM 16589 O O . GLU C 3 315 ? 198.722 186.800 147.133 1.00 100.00 315 GLU A O 1
ATOM 16601 N N . ALA C 3 316 ? 198.423 186.023 149.212 1.00 100.00 316 ALA A N 1
ATOM 16602 C CA . ALA C 3 316 ? 197.005 186.330 149.285 1.00 100.00 316 ALA A CA 1
ATOM 16603 C C . ALA C 3 316 ? 196.733 187.825 149.111 1.00 100.00 316 ALA A C 1
ATOM 16604 O O . ALA C 3 316 ? 195.852 188.210 148.355 1.00 100.00 316 ALA A O 1
ATOM 16611 N N . ILE C 3 317 ? 197.513 188.686 149.765 1.00 100.00 317 ILE A N 1
ATOM 16612 C CA . ILE C 3 317 ? 197.314 190.137 149.701 1.00 100.00 317 ILE A CA 1
ATOM 16613 C C . ILE C 3 317 ? 197.836 190.705 148.384 1.00 100.00 317 ILE A C 1
ATOM 16614 O O . ILE C 3 317 ? 197.190 191.554 147.774 1.00 100.00 317 ILE A O 1
ATOM 16630 N N . LYS C 3 318 ? 198.956 190.189 147.877 1.00 100.00 318 LYS A N 1
ATOM 16631 C CA . LYS C 3 318 ? 199.446 190.547 146.546 1.00 100.00 318 LYS A CA 1
ATOM 16632 C C . LYS C 3 318 ? 198.446 190.167 145.467 1.00 100.00 318 LYS A C 1
ATOM 16633 O O . LYS C 3 318 ? 198.355 190.864 144.464 1.00 100.00 318 LYS A O 1
ATOM 16652 N N . TRP C 3 319 ? 197.662 189.110 145.655 1.00 100.00 319 TRP A N 1
ATOM 16653 C CA . TRP C 3 319 ? 196.595 188.787 144.722 1.00 100.00 319 TRP A CA 1
ATOM 16654 C C . TRP C 3 319 ? 195.320 189.577 144.965 1.00 100.00 319 TRP A C 1
ATOM 16655 O O . TRP C 3 319 ? 194.710 190.034 144.012 1.00 100.00 319 TRP A O 1
ATOM 16676 N N . TYR C 3 320 ? 194.941 189.829 146.213 1.00 100.00 320 TYR A N 1
ATOM 16677 C CA . TYR C 3 320 ? 193.770 190.630 146.583 1.00 100.00 320 TYR A CA 1
ATOM 16678 C C . TYR C 3 320 ? 193.816 192.051 146.006 1.00 100.00 320 TYR A C 1
ATOM 16679 O O . TYR C 3 320 ? 192.828 192.545 145.461 1.00 100.00 320 TYR A O 1
ATOM 16697 N N . GLY C 3 321 ? 194.985 192.692 146.039 1.00 100.00 321 GLY A N 1
ATOM 16698 C CA . GLY C 3 321 ? 195.188 193.979 145.386 1.00 100.00 321 GLY A CA 1
ATOM 16699 C C . GLY C 3 321 ? 195.070 193.885 143.867 1.00 100.00 321 GLY A C 1
ATOM 16700 O O . GLY C 3 321 ? 194.340 194.653 143.262 1.00 100.00 321 GLY A O 1
ATOM 16704 N N . LEU C 3 322 ? 195.706 192.907 143.226 1.00 100.00 322 LEU A N 1
ATOM 16705 C CA . LEU C 3 322 ? 195.621 192.725 141.776 1.00 100.00 322 LEU A CA 1
ATOM 16706 C C . LEU C 3 322 ? 194.177 192.501 141.319 1.00 100.00 322 LEU A C 1
ATOM 16707 O O . LEU C 3 322 ? 193.699 193.158 140.401 1.00 100.00 322 LEU A O 1
ATOM 16723 N N . LEU C 3 323 ? 193.474 191.600 141.993 1.00 100.00 323 LEU A N 1
ATOM 16724 C CA . LEU C 3 323 ? 192.067 191.281 141.810 1.00 100.00 323 LEU A CA 1
ATOM 16725 C C . LEU C 3 323 ? 191.196 192.532 141.848 1.00 100.00 323 LEU A C 1
ATOM 16726 O O . LEU C 3 323 ? 190.422 192.769 140.926 1.00 100.00 323 LEU A O 1
ATOM 16742 N N . THR C 3 324 ? 191.293 193.325 142.908 1.00 100.00 324 THR A N 1
ATOM 16743 C CA . THR C 3 324 ? 190.414 194.479 143.100 1.00 100.00 324 THR A CA 1
ATOM 16744 C C . THR C 3 324 ? 190.759 195.617 142.149 1.00 100.00 324 THR A C 1
ATOM 16745 O O . THR C 3 324 ? 189.848 196.215 141.587 1.00 100.00 324 THR A O 1
ATOM 16756 N N . GLU C 3 325 ? 192.033 195.856 141.840 1.00 100.00 325 GLU A N 1
ATOM 16757 C CA . GLU C 3 325 ? 192.405 196.782 140.769 1.00 100.00 325 GLU A CA 1
ATOM 16758 C C . GLU C 3 325 ? 191.842 196.342 139.423 1.00 100.00 325 GLU A C 1
ATOM 16759 O O . GLU C 3 325 ? 191.258 197.156 138.718 1.00 100.00 325 GLU A O 1
ATOM 16771 N N . TRP C 3 326 ? 191.949 195.065 139.046 1.00 100.00 326 TRP A N 1
ATOM 16772 C CA . TRP C 3 326 ? 191.369 194.611 137.787 1.00 100.00 326 TRP A CA 1
ATOM 16773 C C . TRP C 3 326 ? 189.855 194.506 137.798 1.00 100.00 326 TRP A C 1
ATOM 16774 O O . TRP C 3 326 ? 189.281 194.630 136.729 1.00 100.00 326 TRP A O 1
ATOM 16795 N N . LEU C 3 327 ? 189.153 194.433 138.929 1.00 100.00 327 LEU A N 1
ATOM 16796 C CA . LEU C 3 327 ? 187.701 194.651 138.902 1.00 100.00 327 LEU A CA 1
ATOM 16797 C C . LEU C 3 327 ? 187.351 196.076 138.455 1.00 100.00 327 LEU A C 1
ATOM 16798 O O . LEU C 3 327 ? 186.392 196.241 137.707 1.00 100.00 327 LEU A O 1
ATOM 16814 N N . LEU C 3 328 ? 188.132 197.093 138.829 1.00 100.00 328 LEU A N 1
ATOM 16815 C CA . LEU C 3 328 ? 187.933 198.471 138.361 1.00 100.00 328 LEU A CA 1
ATOM 16816 C C . LEU C 3 328 ? 188.526 198.721 136.958 1.00 100.00 328 LEU A C 1
ATOM 16817 O O . LEU C 3 328 ? 187.936 199.426 136.148 1.00 100.00 328 LEU A O 1
ATOM 16833 N N . LYS C 3 329 ? 189.679 198.131 136.630 1.00 100.00 329 LYS A N 1
ATOM 16834 C CA . LYS C 3 329 ? 190.367 198.308 135.340 1.00 100.00 329 LYS A CA 1
ATOM 16835 C C . LYS C 3 329 ? 189.844 197.407 134.222 1.00 100.00 329 LYS A C 1
ATOM 16836 O O . LYS C 3 329 ? 190.099 197.706 133.064 1.00 100.00 329 LYS A O 1
ATOM 16855 N N . MET C 3 330 ? 189.037 196.380 134.500 1.00 50.00 330 MET A N 1
ATOM 16856 C CA . MET C 3 330 ? 188.257 195.643 133.484 1.00 50.00 330 MET A CA 1
ATOM 16857 C C . MET C 3 330 ? 186.966 196.392 133.098 1.00 50.00 330 MET A C 1
ATOM 16858 O O . MET C 3 330 ? 185.990 195.797 132.652 1.00 50.00 330 MET A O 1
ATOM 16872 N N . ILE C 3 331 ? 186.975 197.711 133.268 1.00 50.00 331 ILE A N 1
ATOM 16873 C CA . ILE C 3 331 ? 186.067 198.712 132.690 1.00 50.00 331 ILE A CA 1
ATOM 16874 C C . ILE C 3 331 ? 184.550 198.458 132.861 1.00 50.00 331 ILE A C 1
ATOM 16875 O O . ILE C 3 331 ? 183.771 198.703 131.933 1.00 50.00 331 ILE A O 1
ATOM 16891 N N . PRO C 3 332 ? 184.049 198.064 134.049 1.00 50.00 332 PRO A N 1
ATOM 16892 C CA . PRO C 3 332 ? 182.684 198.436 134.376 1.00 50.00 332 PRO A CA 1
ATOM 16893 C C . PRO C 3 332 ? 182.630 199.967 134.446 1.00 50.00 332 PRO A C 1
ATOM 16894 O O . PRO C 3 332 ? 183.572 200.611 134.911 1.00 50.00 332 PRO A O 1
ATOM 16905 N N . ARG C 3 333 ? 181.541 200.573 133.976 1.00 100.00 333 ARG A N 1
ATOM 16906 C CA . ARG C 3 333 ? 181.325 202.011 134.147 1.00 100.00 333 ARG A CA 1
ATOM 16907 C C . ARG C 3 333 ? 181.292 202.366 135.634 1.00 100.00 333 ARG A C 1
ATOM 16908 O O . ARG C 3 333 ? 180.503 201.807 136.382 1.00 100.00 333 ARG A O 1
ATOM 16929 N N . ASP C 3 334 ? 182.064 203.363 136.030 1.00 100.00 334 ASP A N 1
ATOM 16930 C CA . ASP C 3 334 ? 181.913 204.057 137.316 1.00 100.00 334 ASP A CA 1
ATOM 16931 C C . ASP C 3 334 ? 181.340 205.461 137.060 1.00 100.00 334 ASP A C 1
ATOM 16932 O O . ASP C 3 334 ? 181.864 206.467 137.538 1.00 100.00 334 ASP A O 1
ATOM 16941 N N . GLU C 3 335 ? 180.290 205.562 136.243 1.00 100.00 335 GLU A N 1
ATOM 16942 C CA . GLU C 3 335 ? 179.616 206.832 135.974 1.00 100.00 335 GLU A CA 1
ATOM 16943 C C . GLU C 3 335 ? 178.863 207.306 137.216 1.00 100.00 335 GLU A C 1
ATOM 16944 O O . GLU C 3 335 ? 177.864 206.728 137.627 1.00 100.00 335 GLU A O 1
ATOM 16956 N N . ASP C 3 336 ? 179.373 208.360 137.842 1.00 91.26 336 ASP A N 1
ATOM 16957 C CA . ASP C 3 336 ? 178.963 208.799 139.171 1.00 91.26 336 ASP A CA 1
ATOM 16958 C C . ASP C 3 336 ? 177.488 209.244 139.333 1.00 91.26 336 ASP A C 1
ATOM 16959 O O . ASP C 3 336 ? 176.943 209.023 140.415 1.00 91.26 336 ASP A O 1
ATOM 16968 N N . PRO C 3 337 ? 176.804 209.873 138.353 1.00 95.53 337 PRO A N 1
ATOM 16969 C CA . PRO C 3 337 ? 175.445 210.384 138.547 1.00 95.53 337 PRO A CA 1
ATOM 16970 C C . PRO C 3 337 ? 174.433 209.275 138.810 1.00 95.53 337 PRO A C 1
ATOM 16971 O O . PRO C 3 337 ? 174.140 208.467 137.933 1.00 95.53 337 PRO A O 1
ATOM 16982 N N . HIS C 3 338 ? 173.841 209.251 139.998 1.00 100.00 338 HIS A N 1
ATOM 16983 C CA . HIS C 3 338 ? 173.047 208.106 140.440 1.00 100.00 338 HIS A CA 1
ATOM 16984 C C . HIS C 3 338 ? 171.701 207.928 139.733 1.00 100.00 338 HIS A C 1
ATOM 16985 O O . HIS C 3 338 ? 170.949 207.025 140.081 1.00 100.00 338 HIS A O 1
ATOM 16999 N N . SER C 3 339 ? 171.388 208.733 138.723 1.00 100.00 339 SER A N 1
ATOM 17000 C CA . SER C 3 339 ? 170.262 208.507 137.813 1.00 100.00 339 SER A CA 1
ATOM 17001 C C . SER C 3 339 ? 170.677 208.143 136.381 1.00 100.00 339 SER A C 1
ATOM 17002 O O . SER C 3 339 ? 169.812 208.017 135.515 1.00 100.00 339 SER A O 1
ATOM 17010 N N . GLN C 3 340 ? 171.965 207.957 136.078 1.00 100.00 340 GLN A N 1
ATOM 17011 C CA . GLN C 3 340 ? 172.409 207.391 134.794 1.00 100.00 340 GLN A CA 1
ATOM 17012 C C . GLN C 3 340 ? 172.271 205.864 134.743 1.00 100.00 340 GLN A C 1
ATOM 17013 O O . GLN C 3 340 ? 172.240 205.190 135.771 1.00 100.00 340 GLN A O 1
ATOM 17027 N N . ILE C 3 341 ? 172.134 205.312 133.538 1.00 100.00 341 ILE A N 1
ATOM 17028 C CA . ILE C 3 341 ? 171.746 203.909 133.301 1.00 100.00 341 ILE A CA 1
ATOM 17029 C C . ILE C 3 341 ? 172.803 202.931 133.812 1.00 100.00 341 ILE A C 1
ATOM 17030 O O . ILE C 3 341 ? 174.002 203.134 133.624 1.00 100.00 341 ILE A O 1
ATOM 17046 N N . ARG C 3 342 ? 172.344 201.856 134.454 1.00 100.00 342 ARG A N 1
ATOM 17047 C CA . ARG C 3 342 ? 173.158 200.836 135.129 1.00 100.00 342 ARG A CA 1
ATOM 17048 C C . ARG C 3 342 ? 173.608 199.723 134.192 1.00 100.00 342 ARG A C 1
ATOM 17049 O O . ARG C 3 342 ? 173.003 199.471 133.156 1.00 100.00 342 ARG A O 1
ATOM 17070 N N . ALA C 3 343 ? 174.658 199.022 134.603 1.00 100.00 343 ALA A N 1
ATOM 17071 C CA . ALA C 3 343 ? 175.185 197.849 133.928 1.00 100.00 343 ALA A CA 1
ATOM 17072 C C . ALA C 3 343 ? 175.518 196.758 134.952 1.00 100.00 343 ALA A C 1
ATOM 17073 O O . ALA C 3 343 ? 175.625 197.009 136.154 1.00 100.00 343 ALA A O 1
ATOM 17080 N N . PHE C 3 344 ? 175.616 195.526 134.474 1.00 100.00 344 PHE A N 1
ATOM 17081 C CA . PHE C 3 344 ? 175.340 194.330 135.256 1.00 100.00 344 PHE A CA 1
ATOM 17082 C C . PHE C 3 344 ? 176.109 193.130 134.679 1.00 100.00 344 PHE A C 1
ATOM 17083 O O . PHE C 3 344 ? 176.097 192.929 133.468 1.00 100.00 344 PHE A O 1
ATOM 17100 N N . LYS C 3 345 ? 176.813 192.351 135.510 1.00 100.00 345 LYS A N 1
ATOM 17101 C CA . LYS C 3 345 ? 177.825 191.381 135.054 1.00 100.00 345 LYS A CA 1
ATOM 17102 C C . LYS C 3 345 ? 177.872 190.085 135.870 1.00 100.00 345 LYS A C 1
ATOM 17103 O O . LYS C 3 345 ? 177.642 190.102 137.074 1.00 100.00 345 LYS A O 1
ATOM 17122 N N . LEU C 3 346 ? 178.286 188.990 135.239 1.00 100.00 346 LEU A N 1
ATOM 17123 C CA . LEU C 3 346 ? 178.688 187.748 135.906 1.00 100.00 346 LEU A CA 1
ATOM 17124 C C . LEU C 3 346 ? 180.179 187.761 136.264 1.00 100.00 346 LEU A C 1
ATOM 17125 O O . LEU C 3 346 ? 180.983 188.419 135.603 1.00 100.00 346 LEU A O 1
ATOM 17141 N N . VAL C 3 347 ? 180.562 186.967 137.264 1.00 100.00 347 VAL A N 1
ATOM 17142 C CA . VAL C 3 347 ? 181.945 186.557 137.558 1.00 100.00 347 VAL A CA 1
ATOM 17143 C C . VAL C 3 347 ? 181.969 185.058 137.879 1.00 100.00 347 VAL A C 1
ATOM 17144 O O . VAL C 3 347 ? 181.169 184.574 138.673 1.00 100.00 347 VAL A O 1
ATOM 17157 N N . PHE C 3 348 ? 182.939 184.330 137.328 1.00 100.00 348 PHE A N 1
ATOM 17158 C CA . PHE C 3 348 ? 183.168 182.896 137.539 1.00 100.00 348 PHE A CA 1
ATOM 17159 C C . PHE C 3 348 ? 184.637 182.626 137.848 1.00 100.00 348 PHE A C 1
ATOM 17160 O O . PHE C 3 348 ? 185.497 183.390 137.424 1.00 100.00 348 PHE A O 1
ATOM 17177 N N . GLU C 3 349 ? 184.955 181.487 138.459 1.00 100.00 349 GLU A N 1
ATOM 17178 C CA . GLU C 3 349 ? 186.287 180.886 138.334 1.00 100.00 349 GLU A CA 1
ATOM 17179 C C . GLU C 3 349 ? 186.209 179.573 137.552 1.00 100.00 349 GLU A C 1
ATOM 17180 O O . GLU C 3 349 ? 185.385 178.717 137.858 1.00 100.00 349 GLU A O 1
ATOM 17192 N N . ASN C 3 350 ? 187.051 179.400 136.537 1.00 88.06 350 ASN A N 1
ATOM 17193 C CA . ASN C 3 350 ? 187.033 178.230 135.669 1.00 88.06 350 ASN A CA 1
ATOM 17194 C C . ASN C 3 350 ? 188.413 177.992 135.045 1.00 88.06 350 ASN A C 1
ATOM 17195 O O . ASN C 3 350 ? 188.921 178.836 134.310 1.00 88.06 350 ASN A O 1
ATOM 17206 N N . ASN C 3 351 ? 189.027 176.845 135.333 1.00 80.53 351 ASN A N 1
ATOM 17207 C CA . ASN C 3 351 ? 190.275 176.385 134.713 1.00 80.53 351 ASN A CA 1
ATOM 17208 C C . ASN C 3 351 ? 191.442 177.394 134.811 1.00 80.53 351 ASN A C 1
ATOM 17209 O O . ASN C 3 351 ? 191.968 177.862 133.803 1.00 80.53 351 ASN A O 1
ATOM 17220 N N . HIS C 3 352 ? 191.833 177.767 136.034 1.00 94.24 352 HIS A N 1
ATOM 17221 C CA . HIS C 3 352 ? 192.873 178.768 136.345 1.00 94.24 352 HIS A CA 1
ATOM 17222 C C . HIS C 3 352 ? 192.632 180.189 135.807 1.00 94.24 352 HIS A C 1
ATOM 17223 O O . HIS C 3 352 ? 193.495 181.052 135.944 1.00 94.24 352 HIS A O 1
ATOM 17237 N N . LEU C 3 353 ? 191.462 180.468 135.241 1.00 98.55 353 LEU A N 1
ATOM 17238 C CA . LEU C 3 353 ? 191.043 181.799 134.826 1.00 98.55 353 LEU A CA 1
ATOM 17239 C C . LEU C 3 353 ? 189.842 182.231 135.658 1.00 98.55 353 LEU A C 1
ATOM 17240 O O . LEU C 3 353 ? 188.990 181.422 136.017 1.00 98.55 353 LEU A O 1
ATOM 17256 N N . ARG C 3 354 ? 189.725 183.527 135.920 1.00 100.00 354 ARG A N 1
ATOM 17257 C CA . ARG C 3 354 ? 188.454 184.116 136.334 1.00 100.00 354 ARG A CA 1
ATOM 17258 C C . ARG C 3 354 ? 187.834 184.871 135.187 1.00 100.00 354 ARG A C 1
ATOM 17259 O O . ARG C 3 354 ? 188.511 185.669 134.550 1.00 100.00 354 ARG A O 1
ATOM 17280 N N . LEU C 3 355 ? 186.575 184.583 134.908 1.00 100.00 355 LEU A N 1
ATOM 17281 C CA . LEU C 3 355 ? 185.869 185.031 133.715 1.00 100.00 355 LEU A CA 1
ATOM 17282 C C . LEU C 3 355 ? 184.816 186.052 134.117 1.00 100.00 355 LEU A C 1
ATOM 17283 O O . LEU C 3 355 ? 184.114 185.829 135.101 1.00 100.00 355 LEU A O 1
ATOM 17299 N N . SER C 3 356 ? 184.676 187.152 133.382 1.00 100.00 356 SER A N 1
ATOM 17300 C CA . SER C 3 356 ? 183.607 188.132 133.591 1.00 100.00 356 SER A CA 1
ATOM 17301 C C . SER C 3 356 ? 182.965 188.576 132.278 1.00 100.00 356 SER A C 1
ATOM 17302 O O . SER C 3 356 ? 183.663 188.812 131.294 1.00 100.00 356 SER A O 1
ATOM 17310 N N . GLU C 3 357 ? 181.643 188.707 132.262 1.00 100.00 357 GLU A N 1
ATOM 17311 C CA . GLU C 3 357 ? 180.834 188.983 131.077 1.00 100.00 357 GLU A CA 1
ATOM 17312 C C . GLU C 3 357 ? 179.618 189.848 131.463 1.00 100.00 357 GLU A C 1
ATOM 17313 O O . GLU C 3 357 ? 179.017 189.607 132.506 1.00 100.00 357 GLU A O 1
ATOM 17325 N N . ILE C 3 358 ? 179.212 190.823 130.649 1.00 100.00 358 ILE A N 1
ATOM 17326 C CA . ILE C 3 358 ? 177.945 191.538 130.880 1.00 100.00 358 ILE A CA 1
ATOM 17327 C C . ILE C 3 358 ? 176.722 190.642 130.682 1.00 100.00 358 ILE A C 1
ATOM 17328 O O . ILE C 3 358 ? 176.715 189.750 129.835 1.00 100.00 358 ILE A O 1
ATOM 17344 N N . GLU C 3 359 ? 175.648 190.921 131.412 1.00 100.00 359 GLU A N 1
ATOM 17345 C CA . GLU C 3 359 ? 174.343 190.295 131.232 1.00 100.00 359 GLU A CA 1
ATOM 17346 C C . GLU C 3 359 ? 173.465 191.162 130.326 1.00 100.00 359 GLU A C 1
ATOM 17347 O O . GLU C 3 359 ? 172.759 192.066 130.777 1.00 100.00 359 GLU A O 1
ATOM 17359 N N . GLU C 3 360 ? 173.525 190.893 129.022 1.00 90.39 360 GLU A N 1
ATOM 17360 C CA . GLU C 3 360 ? 172.776 191.619 127.992 1.00 90.39 360 GLU A CA 1
ATOM 17361 C C . GLU C 3 360 ? 171.256 191.516 128.189 1.00 90.39 360 GLU A C 1
ATOM 17362 O O . GLU C 3 360 ? 170.755 190.529 128.728 1.00 90.39 360 GLU A O 1
ATOM 17374 N N . SER C 3 361 ? 170.497 192.514 127.733 1.00 95.11 361 SER A N 1
ATOM 17375 C CA . SER C 3 361 ? 169.060 192.676 128.025 1.00 95.11 361 SER A CA 1
ATOM 17376 C C . SER C 3 361 ? 168.139 191.527 127.575 1.00 95.11 361 SER A C 1
ATOM 17377 O O . SER C 3 361 ? 166.991 191.453 128.012 1.00 95.11 361 SER A O 1
ATOM 17385 N N . ASP C 3 362 ? 168.617 190.604 126.741 1.00 100.00 362 ASP A N 1
ATOM 17386 C CA . ASP C 3 362 ? 167.908 189.366 126.403 1.00 100.00 362 ASP A CA 1
ATOM 17387 C C . ASP C 3 362 ? 167.858 188.333 127.550 1.00 100.00 362 ASP A C 1
ATOM 17388 O O . ASP C 3 362 ? 167.009 187.444 127.535 1.00 100.00 362 ASP A O 1
ATOM 17397 N N . GLU C 3 363 ? 168.765 188.395 128.527 1.00 100.00 363 GLU A N 1
ATOM 17398 C CA . GLU C 3 363 ? 168.855 187.404 129.612 1.00 100.00 363 GLU A CA 1
ATOM 17399 C C . GLU C 3 363 ? 167.734 187.521 130.656 1.00 100.00 363 GLU A C 1
ATOM 17400 O O . GLU C 3 363 ? 167.299 188.613 131.016 1.00 100.00 363 GLU A O 1
ATOM 17412 N N . GLU C 3 364 ? 167.322 186.390 131.229 1.00 100.00 364 GLU A N 1
ATOM 17413 C CA . GLU C 3 364 ? 166.326 186.333 132.308 1.00 100.00 364 GLU A CA 1
ATOM 17414 C C . GLU C 3 364 ? 166.741 187.111 133.566 1.00 100.00 364 GLU A C 1
ATOM 17415 O O . GLU C 3 364 ? 165.888 187.682 134.244 1.00 100.00 364 GLU A O 1
ATOM 17427 N N . TYR C 3 365 ? 168.034 187.145 133.886 1.00 83.95 365 TYR A N 1
ATOM 17428 C CA . TYR C 3 365 ? 168.538 187.963 134.986 1.00 83.95 365 TYR A CA 1
ATOM 17429 C C . TYR C 3 365 ? 168.463 189.466 134.691 1.00 83.95 365 TYR A C 1
ATOM 17430 O O . TYR C 3 365 ? 168.227 190.257 135.602 1.00 83.95 365 TYR A O 1
ATOM 17448 N N . SER C 3 366 ? 168.703 189.885 133.443 1.00 48.86 366 SER A N 1
ATOM 17449 C CA . SER C 3 366 ? 169.059 191.275 133.149 1.00 48.86 366 SER A CA 1
ATOM 17450 C C . SER C 3 366 ? 167.949 192.245 133.528 1.00 48.86 366 SER A C 1
ATOM 17451 O O . SER C 3 366 ? 168.192 193.198 134.261 1.00 48.86 366 SER A O 1
ATOM 17459 N N . GLY C 3 367 ? 166.701 191.952 133.154 1.00 87.96 367 GLY A N 1
ATOM 17460 C CA . GLY C 3 367 ? 165.545 192.777 133.520 1.00 87.96 367 GLY A CA 1
ATOM 17461 C C . GLY C 3 367 ? 165.296 192.846 135.033 1.00 87.96 367 GLY A C 1
ATOM 17462 O O . GLY C 3 367 ? 164.798 193.859 135.522 1.00 87.96 367 GLY A O 1
ATOM 17466 N N . LEU C 3 368 ? 165.653 191.806 135.784 1.00 100.00 368 LEU A N 1
ATOM 17467 C CA . LEU C 3 368 ? 165.372 191.725 137.216 1.00 100.00 368 LEU A CA 1
ATOM 17468 C C . LEU C 3 368 ? 166.486 192.319 138.085 1.00 100.00 368 LEU A C 1
ATOM 17469 O O . LEU C 3 368 ? 166.192 192.960 139.086 1.00 100.00 368 LEU A O 1
ATOM 17485 N N . ILE C 3 369 ? 167.773 192.184 137.754 1.00 100.00 369 ILE A N 1
ATOM 17486 C CA . ILE C 3 369 ? 168.805 192.901 138.528 1.00 100.00 369 ILE A CA 1
ATOM 17487 C C . ILE C 3 369 ? 168.823 194.394 138.157 1.00 100.00 369 ILE A C 1
ATOM 17488 O O . ILE C 3 369 ? 169.064 195.247 139.010 1.00 100.00 369 ILE A O 1
ATOM 17504 N N . ASP C 3 370 ? 168.538 194.751 136.906 1.00 100.00 370 ASP A N 1
ATOM 17505 C CA . ASP C 3 370 ? 168.424 196.152 136.518 1.00 100.00 370 ASP A CA 1
ATOM 17506 C C . ASP C 3 370 ? 167.157 196.817 137.102 1.00 100.00 370 ASP A C 1
ATOM 17507 O O . ASP C 3 370 ? 167.271 197.857 137.747 1.00 100.00 370 ASP A O 1
ATOM 17516 N N . GLY C 3 371 ? 165.948 196.244 136.936 1.00 99.65 371 GLY A N 1
ATOM 17517 C CA . GLY C 3 371 ? 164.722 196.955 137.268 1.00 99.65 371 GLY A CA 1
ATOM 17518 C C . GLY C 3 371 ? 164.134 196.665 138.639 1.00 99.65 371 GLY A C 1
ATOM 17519 O O . GLY C 3 371 ? 163.224 197.375 139.054 1.00 99.65 371 GLY A O 1
ATOM 17523 N N . GLU C 3 372 ? 164.590 195.617 139.324 1.00 93.66 372 GLU A N 1
ATOM 17524 C CA . GLU C 3 372 ? 163.883 195.000 140.449 1.00 93.66 372 GLU A CA 1
ATOM 17525 C C . GLU C 3 372 ? 164.798 194.623 141.630 1.00 93.66 372 GLU A C 1
ATOM 17526 O O . GLU C 3 372 ? 165.976 194.916 141.681 1.00 93.66 372 GLU A O 1
ATOM 17538 N N . HIS C 3 373 ? 164.222 194.017 142.638 1.00 100.00 373 HIS A N 1
ATOM 17539 C CA . HIS C 3 373 ? 164.760 193.786 143.976 1.00 100.00 373 HIS A CA 1
ATOM 17540 C C . HIS C 3 373 ? 165.988 192.881 144.084 1.00 0.00 373 HIS A C 1
ATOM 17541 O O . HIS C 3 373 ? 166.549 192.783 145.171 1.00 100.00 373 HIS A O 1
ATOM 17555 N N . ILE C 3 374 ? 166.416 192.216 143.010 1.00 100.00 374 ILE A N 1
ATOM 17556 C CA . ILE C 3 374 ? 167.291 191.041 143.112 1.00 100.00 374 ILE A CA 1
ATOM 17557 C C . ILE C 3 374 ? 168.721 191.368 143.556 1.00 100.00 374 ILE A C 1
ATOM 17558 O O . ILE C 3 374 ? 169.402 190.486 144.072 1.00 100.00 374 ILE A O 1
ATOM 17574 N N . LEU C 3 375 ? 169.190 192.615 143.457 1.00 100.00 375 LEU A N 1
ATOM 17575 C CA . LEU C 3 375 ? 170.537 192.998 143.915 1.00 100.00 375 LEU A CA 1
ATOM 17576 C C . LEU C 3 375 ? 170.578 194.233 144.815 1.00 100.00 375 LEU A C 1
ATOM 17577 O O . LEU C 3 375 ? 171.253 194.203 145.837 1.00 100.00 375 LEU A O 1
ATOM 17593 N N . SER C 3 376 ? 169.858 195.300 144.493 1.00 100.00 376 SER A N 1
ATOM 17594 C CA . SER C 3 376 ? 169.810 196.514 145.316 1.00 100.00 376 SER A CA 1
ATOM 17595 C C . SER C 3 376 ? 168.373 196.901 145.674 1.00 100.00 376 SER A C 1
ATOM 17596 O O . SER C 3 376 ? 167.488 196.961 144.829 1.00 100.00 376 SER A O 1
ATOM 17604 N N . ASN C 3 377 ? 168.145 197.170 146.955 1.00 100.00 377 ASN A N 1
ATOM 17605 C CA . ASN C 3 377 ? 166.845 197.489 147.527 1.00 100.00 377 ASN A CA 1
ATOM 17606 C C . ASN C 3 377 ? 166.266 198.789 146.942 1.00 100.00 377 ASN A C 1
ATOM 17607 O O . ASN C 3 377 ? 166.973 199.792 146.851 1.00 100.00 377 ASN A O 1
ATOM 17618 N N . GLY C 3 378 ? 164.971 198.816 146.622 1.00 100.00 378 GLY A N 1
ATOM 17619 C CA . GLY C 3 378 ? 164.286 200.000 146.092 1.00 100.00 378 GLY A CA 1
ATOM 17620 C C . GLY C 3 378 ? 164.437 201.235 146.977 1.00 100.00 378 GLY A C 1
ATOM 17621 O O . GLY C 3 378 ? 164.674 202.328 146.471 1.00 100.00 378 GLY A O 1
ATOM 17625 N N . PHE C 3 379 ? 164.411 201.089 148.305 1.00 100.00 379 PHE A N 1
ATOM 17626 C CA . PHE C 3 379 ? 164.579 202.225 149.222 1.00 100.00 379 PHE A CA 1
ATOM 17627 C C . PHE C 3 379 ? 166.016 202.773 149.271 1.00 100.00 379 PHE A C 1
ATOM 17628 O O . PHE C 3 379 ? 166.214 203.971 149.463 1.00 100.00 379 PHE A O 1
ATOM 17645 N N . LYS C 3 380 ? 167.007 201.930 149.001 1.00 100.00 380 LYS A N 1
ATOM 17646 C CA . LYS C 3 380 ? 168.408 202.319 148.844 1.00 100.00 380 LYS A CA 1
ATOM 17647 C C . LYS C 3 380 ? 168.637 203.042 147.528 1.00 100.00 380 LYS A C 1
ATOM 17648 O O . LYS C 3 380 ? 169.310 204.065 147.503 1.00 100.00 380 LYS A O 1
ATOM 17667 N N . GLU C 3 381 ? 168.040 202.585 146.436 1.00 100.00 381 GLU A N 1
ATOM 17668 C CA . GLU C 3 381 ? 168.094 203.320 145.170 1.00 100.00 381 GLU A CA 1
ATOM 17669 C C . GLU C 3 381 ? 167.428 204.691 145.305 1.00 100.00 381 GLU A C 1
ATOM 17670 O O . GLU C 3 381 ? 167.973 205.687 144.829 1.00 100.00 381 GLU A O 1
ATOM 17682 N N . TRP C 3 382 ? 166.314 204.806 146.029 1.00 100.00 382 TRP A N 1
ATOM 17683 C CA . TRP C 3 382 ? 165.746 206.115 146.347 1.00 100.00 382 TRP A CA 1
ATOM 17684 C C . TRP C 3 382 ? 166.644 206.952 147.251 1.00 100.00 382 TRP A C 1
ATOM 17685 O O . TRP C 3 382 ? 166.844 208.119 146.941 1.00 100.00 382 TRP A O 1
ATOM 17706 N N . ARG C 3 383 ? 167.276 206.389 148.289 1.00 100.00 383 ARG A N 1
ATOM 17707 C CA . ARG C 3 383 ? 168.220 207.146 149.129 1.00 100.00 383 ARG A CA 1
ATOM 17708 C C . ARG C 3 383 ? 169.290 207.821 148.288 1.00 100.00 383 ARG A C 1
ATOM 17709 O O . ARG C 3 383 ? 169.492 209.019 148.449 1.00 100.00 383 ARG A O 1
ATOM 17730 N N . LYS C 3 384 ? 169.982 207.064 147.439 1.00 100.00 384 LYS A N 1
ATOM 17731 C CA . LYS C 3 384 ? 171.111 207.590 146.677 1.00 100.00 384 LYS A CA 1
ATOM 17732 C C . LYS C 3 384 ? 170.686 208.431 145.489 1.00 100.00 384 LYS A C 1
ATOM 17733 O O . LYS C 3 384 ? 171.334 209.428 145.223 1.00 100.00 384 LYS A O 1
ATOM 17752 N N . SER C 3 385 ? 169.588 208.138 144.804 1.00 100.00 385 SER A N 1
ATOM 17753 C CA . SER C 3 385 ? 169.100 209.032 143.735 1.00 100.00 385 SER A CA 1
ATOM 17754 C C . SER C 3 385 ? 168.481 210.335 144.263 1.00 100.00 385 SER A C 1
ATOM 17755 O O . SER C 3 385 ? 168.373 211.298 143.515 1.00 100.00 385 SER A O 1
ATOM 17763 N N . LEU C 3 386 ? 168.156 210.429 145.551 1.00 50.00 386 LEU A N 1
ATOM 17764 C CA . LEU C 3 386 ? 167.856 211.686 146.254 1.00 50.00 386 LEU A CA 1
ATOM 17765 C C . LEU C 3 386 ? 169.101 212.447 146.755 1.00 50.00 386 LEU A C 1
ATOM 17766 O O . LEU C 3 386 ? 168.949 213.485 147.401 1.00 50.00 386 LEU A O 1
ATOM 17782 N N . LYS C 3 387 ? 170.306 211.969 146.428 1.00 50.00 387 LYS A N 1
ATOM 17783 C CA . LYS C 3 387 ? 171.607 212.633 146.616 1.00 50.00 387 LYS A CA 1
ATOM 17784 C C . LYS C 3 387 ? 171.951 212.917 148.076 1.00 50.00 387 LYS A C 1
ATOM 17785 O O . LYS C 3 387 ? 172.296 211.957 148.793 1.00 50.00 387 LYS A O 1
#